Protein 2EQ5 (pdb70)

InterPro domains:
  IPR001920 Asp/Glu racemase [G3DSA:3.40.50.1860] (1-126)
  IPR001920 Asp/Glu racemase [G3DSA:3.40.50.1860] (131-228)
  IPR015942 Asp/Glu/hydantoin racemase [PF01177] (38-208)

Secondary structure (DSSP, 8-state):
-EEEEEEESS----HHHHTHHHHHHHHH-TTEEEEEEE-SS-TT--SSHHHHHHHHHHHHHHHHHHHHTT-SEEEE-STT-TTHHHHHHH-SS-EEEHHHHHHHHHHTT-SSEEEE-SSS---HHHHHHHGGGEEEEE--TT--SGGGGGSHHHHHHHHHHHHHHHHTT-SEEEE--THHHHHT-HHHHHHHHSS-EE-HHHHHHHHHHHHHHT-/-EEEEEEESS---SHHHHTHHHHHHHHH-TTEEEEEEE-SS-TT-S-SHHHHHHHHHHHHHHHHHHHHTT-SEEEEESTT-TTHHHHHHH-SS-EEEHHHHHHHHHTTT-SSEEEE-----HHHHHHHGGGEEEEE--TT--SGGGGTSHHHHHHHHHHHHHHHHTT-SEEEE--TTTTTTT-HHHHHHHH-S-EE-HHHHHHHHHHHHHHTT-/-EEEEEEESS----HHHHTHHHHHHHHH-TTEEEEEEE-SS-TT-S-SHHHHHHHHHHHHHHHHHHHHTT-SEEEEE-TT-TTHHHHHHH-SS-EEEHHHHHHHHHHTT-SSEEEE-SSSPPPHHHHHHHGGGEEEEE--SS--SSGGGGSHHHHHHHHHHHHHHHHTT-SEEEES-SHHHHTTHHHHHHHHSSS-EE-HHHHHHHHHHHHHHT-/-EEEEEEESS----HHHHTHHHHHHHHH-TTEEEEEEEPSS-TT-S-SHHHHHHHHHHHHHHHHHHHHHT-SEEEEE-TT-TTHHHHHTT-SS-EEEHHHHHHHHHTTT-SSEEEE----HHHHHHHGGGEEEEE----THHHHHHHHHHHHTT-SEEEES-TTTTTTTHHHHHHTTTTS-EE-HHHHHHHHHHHHHHT-

Organism: Pyrococcus horikoshii (strain ATCC 700860 / DSM 12428 / JCM 9974 / NBRC 100139 / OT-3) (NCBI:txid70601)

CATH classification: 3.40.50.1860 (+1 more: 3.40.50.1860)

Nearest PDB structures (foldseek):
  2eq5-assembly2_C  TM=9.991E-01  e=1.894E-39  Pyrococcus horikoshii OT3
  2eq5-assembly1_B  TM=1.001E+00  e=1.521E-38  Pyrococcus horikoshii OT3
  2eq5-assembly2_D  TM=9.841E-01  e=6.710E-35  Pyrococcus horikoshii OT3
  3qvj-assembly1_A  TM=8.503E-01  e=4.483E-12  Klebsiella pneumoniae subsp. pneumoniae MGH 78578
  3qvk-assembly1_A  TM=8.390E-01  e=1.162E-11  Klebsiella pneumoniae subsp. pneumoniae MGH 78578

Solvent-accessible surface area: 33861 Å² total; per-residue (Å²): 200,60,40,0,0,0,0,25,13,53,26,36,153,72,155,122,77,24,37,48,2,2,131,37,0,60,88,12,1,68,46,3,101,13,43,7,71,26,0,68,118,8,95,154,2,28,107,68,123,135,13,32,165,83,0,23,72,23,0,33,131,26,0,70,72,1,52,181,99,51,10,50,0,0,0,0,4,17,7,24,18,2,7,2,96,108,1,60,186,98,19,111,38,22,6,4,0,1,0,5,1,0,0,0,3,0,2,2,28,3,74,112,0,0,0,0,8,14,89,92,129,0,16,99,14,0,92,48,1,0,41,148,21,31,75,14,79,20,88,2,59,58,6,95,72,29,113,33,2,110,57,131,114,0,99,158,32,0,18,36,0,0,83,92,0,84,147,116,30,2,49,0,0,0,0,5,20,21,19,0,5,56,37,30,8,6,91,40,0,37,143,80,12,64,20,32,3,1,18,0,0,20,0,1,0,7,3,0,2,1,0,18,28,29,188,144,23,10,0,0,0,0,15,13,53,38,29,167,72,160,91,80,30,37,41,7,2,99,44,0,46,87,9,0,72,32,0,89,13,32,8,64,21,0,102,104,4,94,141,4,35,146,64,124,120,8,35,125,82,0,32,67,24,0,27,130,23,0,94,43,0,20,47,1,6,4,15,0,0,0,0,2,13,3,41,18,2,8,5,82,106,0,66,178,95,12,70,10,20,12,3,0,0,0,5,0,0,0,0,2,0,2,3,24,4,75,111,0,0,0,0,8,70,170,4,24,147,11,0,91,37,2,1,40,150,20,33,76,13,77,28,85,0,58,71,8,90,74,26,115,27,0,107,60,129,116,0,80,109,37,0,9,42,0,0,85,88,0,80,149,126,29,4,60,0,0,0,0,6,34,20,21,3,6,60,34,35,2,10,89,36,0,27,154,75,6,59,20,35,2,0,14,0,0,28,0,0,0,7,1,0,2,2,0,5,27,42,52,121,205,57,46,0,0,0,0,19,16,52,22,24,113,68,126,141,89,0,23,63,2,0,111,31,0,36,88,12,2,66,32,4,94,2,50,7,23,0,0,10,47,3,96,152,5,33,89,66,128,113,11,39,145,64,0,38,58,28,0,38,47,16,0,58,14,0,51,101,58,55,10,56,0,0,0,0,2,12,6,23,21,3,8,3,89,97,0,61,169,98,13,112,32,42,10,4,0,0,0,6,0,0,0,0,3,0,1,4,33,5,49,101,0,0,0,0,7,10,83,90,99,2,16,121,9,0,100,46,4,2,33,128,10,29,74,7,79,24,82,1,59,68,3,74,65,24,109,38,3,115,49,142,127,0,119,161,41,0,19,29,0,0,88,74,0,93,141,138,20,5,64,0,0,0,0,5,30,22,22,0,10,44,42,37,8,9,77,32,0,18,121,84,1,63,22,37,3,0,17,0,0,25,0,0,0,8,2,0,1,1,5,24,42,39,184,197,59,40,0,0,0,0,12,15,54,20,35,156,73,157,111,79,26,34,39,2,0,94,38,0,60,82,8,0,62,26,4,116,15,38,8,68,26,5,119,107,0,88,126,7,42,138,64,126,108,5,32,138,67,0,27,56,29,0,39,149,16,0,89,61,0,60,172,108,56,9,52,0,0,0,0,1,12,4,38,17,0,8,0,101,121,0,65,179,101,12,113,31,48,9,4,0,0,0,3,0,0,0,0,3,0,4,4,38,2,71,108,0,0,0,0,23,181,18,22,140,4,0,121,28,2,1,37,140,15,32,73,16,85,12,95,46,109,101,151,168,58,14,9,20,0,0,92,84,0,83,137,100,40,4,58,0,0,0,0,6,53,11,39,16,4,50,108,30,5,7,86,43,1,15,142,78,7,70,20,40,1,0,15,0,0,16,0,0,0,6,4,0,2,1,4,22,45,31,182

Structure (mmCIF, N/CA/C/O backbone):
data_2EQ5
#
_entry.id   2EQ5
#
_cell.length_a   152.707
_cell.length_b   152.707
_cell.length_c   81.257
_cell.angle_alpha   90.00
_cell.angle_beta   90.00
_cell.angle_gamma   120.00
#
_symmetry.space_group_name_H-M   'P 65'
#
loop_
_entity.id
_entity.type
_entity.pdbx_description
1 polymer '228aa long hypothetical hydantoin racemase'
2 water water
#
loop_
_atom_site.group_PDB
_atom_site.id
_atom_site.type_symbol
_atom_site.label_atom_id
_atom_site.label_alt_id
_atom_site.label_comp_id
_atom_site.label_asym_id
_atom_site.label_entity_id
_atom_site.label_seq_id
_atom_site.pdbx_PDB_ins_code
_atom_site.Cartn_x
_atom_site.Cartn_y
_atom_site.Cartn_z
_atom_site.occupancy
_atom_site.B_iso_or_equiv
_atom_site.auth_seq_id
_atom_site.auth_comp_id
_atom_site.auth_asym_id
_atom_site.auth_atom_id
_atom_site.pdbx_PDB_model_num
ATOM 1 N N . LYS A 1 6 ? 114.459 30.214 -4.658 1.00 44.42 3 LYS A N 1
ATOM 2 C CA . LYS A 1 6 ? 113.648 31.132 -3.800 1.00 45.67 3 LYS A CA 1
ATOM 3 C C . LYS A 1 6 ? 113.267 32.440 -4.485 1.00 45.15 3 LYS A C 1
ATOM 4 O O . LYS A 1 6 ? 113.918 32.871 -5.438 1.00 47.51 3 LYS A O 1
ATOM 10 N N . TYR A 1 7 ? 112.208 33.066 -3.976 1.00 43.32 4 TYR A N 1
ATOM 11 C CA . TYR A 1 7 ? 111.698 34.338 -4.492 1.00 39.57 4 TYR A CA 1
ATOM 12 C C . TYR A 1 7 ? 112.088 35.454 -3.513 1.00 38.52 4 TYR A C 1
ATOM 13 O O . TYR A 1 7 ? 112.226 35.208 -2.311 1.00 37.80 4 TYR A O 1
ATOM 22 N N . THR A 1 8 ? 112.269 36.673 -4.023 1.00 36.95 5 THR A N 1
ATOM 23 C CA . THR A 1 8 ? 112.624 37.807 -3.167 1.00 33.97 5 THR A CA 1
ATOM 24 C C . THR A 1 8 ? 111.499 38.835 -3.086 1.00 32.65 5 THR A C 1
ATOM 25 O O . THR A 1 8 ? 111.079 39.399 -4.088 1.00 31.58 5 THR A O 1
ATOM 29 N N . ILE A 1 9 ? 111.015 39.066 -1.873 1.00 33.14 6 ILE A N 1
ATOM 30 C CA . ILE A 1 9 ? 109.945 40.018 -1.642 1.00 33.15 6 ILE A CA 1
ATOM 31 C C . ILE A 1 9 ? 110.439 41.285 -0.964 1.00 33.92 6 ILE A C 1
ATOM 32 O O . ILE A 1 9 ? 111.260 41.241 -0.044 1.00 34.38 6 ILE A O 1
ATOM 37 N N . GLY A 1 10 ? 109.937 42.418 -1.442 1.00 35.29 7 GLY A N 1
ATOM 38 C CA . GLY A 1 10 ? 110.287 43.689 -0.844 1.00 34.49 7 GLY A CA 1
ATOM 39 C C . GLY A 1 10 ? 109.149 44.022 0.101 1.00 35.10 7 GLY A C 1
ATOM 40 O O . GLY A 1 10 ? 108.027 44.270 -0.344 1.00 35.36 7 GLY A O 1
ATOM 41 N N . LEU A 1 11 ? 109.411 44.000 1.403 1.00 34.45 8 LEU A N 1
ATOM 42 C CA . LEU A 1 11 ? 108.362 44.306 2.363 1.00 33.92 8 LEU A CA 1
ATOM 43 C C . LEU A 1 11 ? 108.545 45.702 2.947 1.00 33.79 8 LEU A C 1
ATOM 44 O O . LEU A 1 11 ? 109.641 46.085 3.371 1.00 34.77 8 LEU A O 1
ATOM 49 N N . ILE A 1 12 ? 107.455 46.457 2.963 1.00 31.01 9 ILE A N 1
ATOM 50 C CA . ILE A 1 12 ? 107.480 47.811 3.469 1.00 30.41 9 ILE A CA 1
ATOM 51 C C . ILE A 1 12 ? 106.752 47.960 4.805 1.00 31.41 9 ILE A C 1
ATOM 52 O O . ILE A 1 12 ? 105.619 47.491 4.982 1.00 29.68 9 ILE A O 1
ATOM 57 N N . ARG A 1 13 ? 107.436 48.600 5.748 1.00 30.99 10 ARG A N 1
ATOM 58 C CA . ARG A 1 13 ? 106.875 48.880 7.057 1.00 32.69 10 ARG A CA 1
ATOM 59 C C . ARG A 1 13 ? 106.480 50.360 7.012 1.00 33.71 10 ARG A C 1
ATOM 60 O O . ARG A 1 13 ? 107.287 51.215 6.640 1.00 33.88 10 ARG A O 1
ATOM 68 N N . VAL A 1 14 ? 105.233 50.657 7.364 1.00 35.18 11 VAL A N 1
ATOM 69 C CA . VAL A 1 14 ? 104.738 52.029 7.331 1.00 35.41 11 VAL A CA 1
ATOM 70 C C . VAL A 1 14 ? 105.050 52.792 8.619 1.00 35.35 11 VAL A C 1
ATOM 71 O O . VAL A 1 14 ? 104.477 53.843 8.895 1.00 34.57 11 VAL A O 1
ATOM 75 N N . ILE A 1 15 ? 105.968 52.243 9.405 1.00 35.80 12 ILE A N 1
ATOM 76 C CA . ILE A 1 15 ? 106.393 52.867 10.647 1.00 35.99 12 ILE A CA 1
ATOM 77 C C . ILE A 1 15 ? 107.919 52.804 10.661 1.00 36.80 12 ILE A C 1
ATOM 78 O O . ILE A 1 15 ? 108.504 51.781 10.304 1.00 36.64 12 ILE A O 1
ATOM 83 N N . THR A 1 16 ? 108.555 53.906 11.051 1.00 37.34 13 THR A N 1
ATOM 84 C CA . THR A 1 16 ? 110.010 53.988 11.086 1.00 36.88 13 THR A CA 1
ATOM 85 C C . THR A 1 16 ? 110.561 53.192 12.267 1.00 37.53 13 THR A C 1
ATOM 86 O O . THR A 1 16 ? 110.173 53.426 13.405 1.00 36.04 13 THR A O 1
ATOM 90 N N . LEU A 1 17 ? 111.461 52.249 11.982 1.00 41.04 14 LEU A N 1
ATOM 91 C CA . LEU A 1 17 ? 112.070 51.394 13.008 1.00 43.26 14 LEU A CA 1
ATOM 92 C C . LEU A 1 17 ? 113.591 51.449 12.973 1.00 46.32 14 LEU A C 1
ATOM 93 O O . LEU A 1 17 ? 114.200 51.310 11.915 1.00 47.01 14 LEU A O 1
ATOM 98 N N . GLU A 1 18 ? 114.202 51.644 14.136 1.00 50.40 15 GLU A N 1
ATOM 99 C CA . GLU A 1 18 ? 115.656 51.721 14.225 1.00 55.22 15 GLU A CA 1
ATOM 100 C C . GLU A 1 18 ? 116.281 50.363 14.458 1.00 56.49 15 GLU A C 1
ATOM 101 O O . GLU A 1 18 ? 117.322 50.037 13.886 1.00 56.57 15 GLU A O 1
ATOM 107 N N . ASP A 1 19 ? 115.643 49.575 15.314 1.00 58.03 16 ASP A N 1
ATOM 108 C CA . ASP A 1 19 ? 116.140 48.246 15.609 1.00 58.14 16 ASP A CA 1
ATOM 109 C C . ASP A 1 19 ? 115.932 47.377 14.373 1.00 57.59 16 ASP A C 1
ATOM 110 O O . ASP A 1 19 ? 114.796 47.060 14.015 1.00 56.11 16 ASP A O 1
ATOM 115 N N . LYS A 1 20 ? 117.035 47.025 13.717 1.00 57.14 17 LYS A N 1
ATOM 116 C CA . LYS A 1 20 ? 117.002 46.195 12.522 1.00 57.27 17 LYS A CA 1
ATOM 117 C C . LYS A 1 20 ? 116.179 44.949 12.796 1.00 57.27 17 LYS A C 1
ATOM 118 O O . LYS A 1 20 ? 115.362 44.533 11.974 1.00 57.64 17 LYS A O 1
ATOM 124 N N . GLU A 1 21 ? 116.412 44.357 13.963 1.00 56.58 18 GLU A N 1
ATOM 125 C CA . GLU A 1 21 ? 115.713 43.148 14.385 1.00 55.42 18 GLU A CA 1
ATOM 126 C C . GLU A 1 21 ? 114.197 43.331 14.301 1.00 51.99 18 GLU A C 1
ATOM 127 O O . GLU A 1 21 ? 113.490 42.491 13.742 1.00 51.06 18 GLU A O 1
ATOM 133 N N . ILE A 1 22 ? 113.712 44.436 14.864 1.00 48.41 19 ILE A N 1
ATOM 134 C CA . ILE A 1 22 ? 112.290 44.758 14.875 1.00 45.17 19 ILE A CA 1
ATOM 135 C C . ILE A 1 22 ? 111.745 44.983 13.466 1.00 43.12 19 ILE A C 1
ATOM 136 O O . ILE A 1 22 ? 110.725 44.413 13.085 1.00 42.98 19 ILE A O 1
ATOM 141 N N . LEU A 1 23 ? 112.424 45.827 12.700 1.00 41.84 20 LEU A N 1
ATOM 142 C CA . LEU A 1 23 ? 112.008 46.123 11.335 1.00 39.80 20 LEU A CA 1
ATOM 143 C C . LEU A 1 23 ? 111.728 44.834 10.566 1.00 38.11 20 LEU A C 1
ATOM 144 O O . LEU A 1 23 ? 110.779 44.755 9.786 1.00 36.83 20 LEU A O 1
ATOM 149 N N . ASN A 1 24 ? 112.557 43.823 10.811 1.00 37.80 21 ASN A N 1
ATOM 150 C CA . ASN A 1 24 ? 112.463 42.534 10.122 1.00 36.84 21 ASN A CA 1
ATOM 151 C C . ASN A 1 24 ? 111.537 41.462 10.696 1.00 35.55 21 ASN A C 1
ATOM 152 O O . ASN A 1 24 ? 111.454 40.370 10.133 1.00 34.03 21 ASN A O 1
ATOM 157 N N . LEU A 1 25 ? 110.847 41.749 11.797 1.00 34.46 22 LEU A N 1
ATOM 158 C CA . LEU A 1 25 ? 109.962 40.749 12.393 1.00 34.42 22 LEU A CA 1
ATOM 159 C C . LEU A 1 25 ? 108.923 40.162 11.435 1.00 33.93 22 LEU A C 1
ATOM 160 O O . LEU A 1 25 ? 108.611 38.977 11.509 1.00 33.52 22 LEU A O 1
ATOM 165 N N . HIS A 1 26 ? 108.393 40.990 10.538 1.00 33.30 23 HIS A N 1
ATOM 166 C CA . HIS A 1 26 ? 107.393 40.545 9.576 1.00 31.75 23 HIS A CA 1
ATOM 167 C C . HIS A 1 26 ? 107.928 39.596 8.517 1.00 31.65 23 HIS A C 1
ATOM 168 O O . HIS A 1 26 ? 107.312 38.565 8.232 1.00 30.66 23 HIS A O 1
ATOM 175 N N . GLY A 1 27 ? 109.064 39.951 7.921 1.00 31.86 24 GLY A N 1
ATOM 176 C CA . GLY A 1 27 ? 109.660 39.107 6.898 1.00 30.81 24 GLY A CA 1
ATOM 177 C C . GLY A 1 27 ? 110.060 37.745 7.438 1.00 30.40 24 GLY A C 1
ATOM 178 O O . GLY A 1 27 ? 109.934 36.728 6.753 1.00 28.80 24 GLY A O 1
ATOM 179 N N . ARG A 1 28 ? 110.554 37.727 8.673 1.00 31.47 25 ARG A N 1
ATOM 180 C CA . ARG A 1 28 ? 110.963 36.488 9.325 1.00 32.37 25 ARG A CA 1
ATOM 181 C C . ARG A 1 28 ? 109.750 35.574 9.495 1.00 31.21 25 ARG A C 1
ATOM 182 O O . ARG A 1 28 ? 109.844 34.361 9.293 1.00 28.25 25 ARG A O 1
ATOM 190 N N . ILE A 1 29 ? 108.614 36.179 9.850 1.00 30.60 26 ILE A N 1
ATOM 191 C CA . ILE A 1 29 ? 107.354 35.462 10.035 1.00 29.41 26 ILE A CA 1
ATOM 192 C C . ILE A 1 29 ? 106.916 34.807 8.723 1.00 30.36 26 ILE A C 1
ATOM 193 O O . ILE A 1 29 ? 106.490 33.646 8.708 1.00 32.74 26 ILE A O 1
ATOM 198 N N . ILE A 1 30 ? 107.032 35.548 7.623 1.00 29.96 27 ILE A N 1
ATOM 199 C CA . ILE A 1 30 ? 106.668 35.037 6.302 1.00 27.07 27 ILE A CA 1
ATOM 200 C C . ILE A 1 30 ? 107.648 33.961 5.825 1.00 28.01 27 ILE A C 1
ATOM 201 O O . ILE A 1 30 ? 107.231 32.934 5.292 1.00 26.06 27 ILE A O 1
ATOM 206 N N . GLU A 1 31 ? 108.948 34.203 6.021 1.00 30.52 28 GLU A N 1
ATOM 207 C CA . GLU A 1 31 ? 109.988 33.257 5.608 1.00 32.84 28 GLU A CA 1
ATOM 208 C C . GLU A 1 31 ? 109.843 31.959 6.363 1.00 33.18 28 GLU A C 1
ATOM 209 O O . GLU A 1 31 ? 110.054 30.875 5.815 1.00 34.14 28 GLU A O 1
ATOM 215 N N . SER A 1 32 ? 109.502 32.079 7.637 1.00 32.27 29 SER A N 1
ATOM 216 C CA . SER A 1 32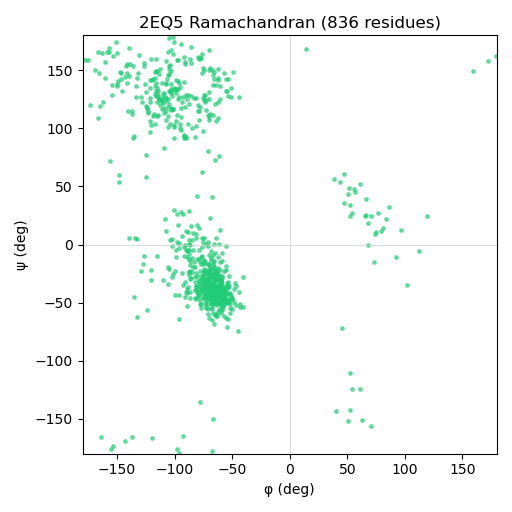 ? 109.294 30.910 8.466 1.00 33.40 29 SER A CA 1
ATOM 217 C C . SER A 1 32 ? 108.184 30.070 7.840 1.00 32.50 29 SER A C 1
ATOM 218 O O . SER A 1 32 ? 108.378 28.901 7.517 1.00 34.78 29 SER A O 1
ATOM 221 N N . ALA A 1 33 ? 107.026 30.691 7.652 1.00 31.33 30 ALA A N 1
ATOM 222 C CA . ALA A 1 33 ? 105.865 30.023 7.086 1.00 30.44 30 ALA A CA 1
ATOM 223 C C . ALA A 1 33 ? 106.072 29.521 5.656 1.00 30.93 30 ALA A C 1
ATOM 224 O O . ALA A 1 33 ? 105.737 28.380 5.329 1.00 30.31 30 ALA A O 1
ATOM 226 N N . PHE A 1 34 ? 106.625 30.383 4.809 1.00 32.28 31 PHE A N 1
ATOM 227 C CA . PHE A 1 34 ? 106.860 30.058 3.405 1.00 31.63 31 PHE A CA 1
ATOM 228 C C . PHE A 1 34 ? 108.352 30.185 3.067 1.00 34.26 31 PHE A C 1
ATOM 229 O O . PHE A 1 34 ? 108.862 31.279 2.812 1.00 33.90 31 PHE A O 1
ATOM 237 N N . PRO A 1 35 ? 109.071 29.051 3.087 1.00 36.22 32 PRO A N 1
ATOM 238 C CA . PRO A 1 35 ? 110.505 28.945 2.802 1.00 36.26 32 PRO A CA 1
ATOM 239 C C . PRO A 1 35 ? 110.950 29.332 1.397 1.00 37.04 32 PRO A C 1
ATOM 240 O O . PRO A 1 35 ? 112.081 29.781 1.212 1.00 37.56 32 PRO A O 1
ATOM 244 N N . GLU A 1 36 ? 110.090 29.151 0.402 1.00 38.16 33 GLU A N 1
ATOM 245 C CA . GLU A 1 36 ? 110.474 29.522 -0.954 1.00 39.62 33 GLU A CA 1
ATOM 246 C C . GLU A 1 36 ? 110.717 31.024 -1.023 1.00 39.64 33 GLU A C 1
ATOM 247 O O . GLU A 1 36 ? 111.431 31.496 -1.903 1.00 41.17 33 GLU A O 1
ATOM 253 N N . LEU A 1 37 ? 110.132 31.765 -0.081 1.00 38.86 34 LEU A N 1
ATOM 254 C CA . LEU A 1 37 ? 110.241 33.223 -0.054 1.00 37.40 34 LEU A CA 1
ATOM 255 C C . LEU A 1 37 ? 111.305 33.818 0.860 1.00 37.55 34 LEU A C 1
ATOM 256 O O . LEU A 1 37 ? 111.436 33.435 2.022 1.00 38.03 34 LEU A O 1
ATOM 261 N N . LYS A 1 38 ? 112.050 34.773 0.309 1.00 37.80 35 LYS A N 1
ATOM 262 C CA . LYS A 1 38 ? 113.085 35.509 1.029 1.00 37.64 35 LYS A CA 1
ATOM 263 C C . LYS A 1 38 ? 112.549 36.939 1.043 1.00 35.15 35 LYS A C 1
ATOM 264 O O . LYS A 1 38 ? 112.287 37.514 -0.007 1.00 33.63 35 LYS A O 1
ATOM 270 N N . VAL A 1 39 ? 112.392 37.509 2.230 1.00 33.59 36 VAL A N 1
ATOM 271 C CA . VAL A 1 39 ? 111.828 38.845 2.365 1.00 31.70 36 VAL A CA 1
ATOM 272 C C . VAL A 1 39 ? 112.793 39.923 2.822 1.00 31.70 36 VAL A C 1
ATOM 273 O O . VAL A 1 39 ? 113.414 39.810 3.876 1.00 31.40 36 VAL A O 1
ATOM 277 N N . VAL A 1 40 ? 112.894 40.979 2.026 1.00 32.05 37 VAL A N 1
ATOM 278 C CA . VAL A 1 40 ? 113.744 42.109 2.365 1.00 34.20 37 VAL A CA 1
ATOM 279 C C . VAL A 1 40 ? 112.784 43.164 2.888 1.00 34.21 37 VAL A C 1
ATOM 280 O O . VAL A 1 40 ? 111.919 43.635 2.157 1.00 33.65 37 VAL A O 1
ATOM 284 N N . SER A 1 41 ? 112.932 43.525 4.157 1.00 35.01 38 SER A N 1
ATOM 285 C CA . SER A 1 41 ? 112.045 44.497 4.777 1.00 34.77 38 SER A CA 1
ATOM 286 C C . SER A 1 41 ? 112.691 45.866 4.914 1.00 35.22 38 SER A C 1
ATOM 287 O O . SER A 1 41 ? 113.836 45.979 5.350 1.00 33.55 38 SER A O 1
ATOM 290 N N . ARG A 1 42 ? 111.939 46.897 4.544 1.00 36.10 39 ARG A N 1
ATOM 291 C CA . ARG A 1 42 ? 112.399 48.279 4.633 1.00 38.90 39 ARG A CA 1
ATOM 292 C C . ARG A 1 42 ? 111.260 49.192 5.078 1.00 38.94 39 ARG A C 1
ATOM 293 O O . ARG A 1 42 ? 110.124 49.039 4.641 1.00 40.88 39 ARG A O 1
ATOM 301 N N . CYS A 1 43 ? 111.570 50.143 5.952 1.00 39.40 40 CYS A N 1
ATOM 302 C CA . CYS A 1 43 ? 110.561 51.053 6.479 1.00 40.22 40 CYS A CA 1
ATOM 303 C C . CYS A 1 43 ? 110.624 52.461 5.911 1.00 40.93 40 CYS A C 1
ATOM 304 O O . CYS A 1 43 ? 111.608 52.852 5.286 1.00 40.35 40 CYS A O 1
ATOM 307 N N . ILE A 1 44 ? 109.554 53.218 6.132 1.00 41.58 41 ILE A N 1
ATOM 308 C CA . ILE A 1 44 ? 109.514 54.593 5.682 1.00 43.24 41 ILE A CA 1
ATOM 309 C C . ILE A 1 44 ? 110.168 55.397 6.789 1.00 45.58 41 ILE A C 1
ATOM 310 O O . ILE A 1 44 ? 110.207 54.981 7.950 1.00 44.28 41 ILE A O 1
ATOM 315 N N . GLU A 1 45 ? 110.671 56.559 6.412 1.00 48.54 42 GLU A N 1
ATOM 316 C CA . GLU A 1 45 ? 111.362 57.448 7.320 1.00 51.48 42 GLU A CA 1
ATOM 317 C C . GLU A 1 45 ? 110.482 58.594 7.795 1.00 52.01 42 GLU A C 1
ATOM 318 O O . GLU A 1 45 ? 109.353 58.761 7.339 1.00 50.94 42 GLU A O 1
ATOM 324 N N . ASP A 1 46 ? 111.020 59.374 8.725 1.00 54.16 43 ASP A N 1
ATOM 325 C CA . ASP A 1 46 ? 110.335 60.531 9.282 1.00 56.05 43 ASP A CA 1
ATOM 326 C C . ASP A 1 46 ? 108.890 60.245 9.688 1.00 55.84 43 ASP A C 1
ATOM 327 O O . ASP A 1 46 ? 108.011 61.097 9.543 1.00 56.96 43 ASP A O 1
ATOM 332 N N . GLN A 1 47 ? 108.655 59.037 10.190 1.00 54.39 44 GLN A N 1
ATOM 333 C CA . GLN A 1 47 ? 107.335 58.638 10.652 1.00 53.17 44 GLN A CA 1
ATOM 334 C C . GLN A 1 47 ? 107.522 57.512 11.655 1.00 54.41 44 GLN A C 1
ATOM 335 O O . GLN A 1 47 ? 107.243 56.349 11.360 1.00 53.56 44 GLN A O 1
ATOM 341 N N . PRO A 1 48 ? 108.026 57.850 12.856 1.00 55.32 45 PRO A N 1
ATOM 342 C CA . PRO A 1 48 ? 108.277 56.907 13.952 1.00 55.98 45 PRO A CA 1
ATOM 343 C C . PRO A 1 48 ? 106.989 56.392 14.581 1.00 56.86 45 PRO A C 1
ATOM 344 O O . PRO A 1 48 ? 106.971 55.313 15.171 1.00 55.99 45 PRO A O 1
ATOM 348 N N . LYS A 1 49 ? 105.921 57.177 14.454 1.00 58.11 46 LYS A N 1
ATOM 349 C CA . LYS A 1 49 ? 104.616 56.809 14.997 1.00 59.29 46 LYS A CA 1
ATOM 350 C C . LYS A 1 49 ? 103.762 56.071 13.962 1.00 59.36 46 LYS A C 1
ATOM 351 O O . LYS A 1 49 ? 102.640 55.650 14.250 1.00 59.43 46 LYS A O 1
ATOM 357 N N . GLY A 1 50 ? 104.298 55.923 12.755 1.00 58.67 47 GLY A N 1
ATOM 358 C CA . GLY A 1 50 ? 103.584 55.216 11.708 1.00 57.33 47 GLY A CA 1
ATOM 359 C C . GLY A 1 50 ? 102.269 55.821 11.259 1.00 56.49 47 GLY A C 1
ATOM 360 O O . GLY A 1 50 ? 102.070 57.037 11.325 1.00 56.18 47 GLY A O 1
ATOM 361 N N . ILE A 1 51 ? 101.372 54.954 10.796 1.00 55.92 48 ILE A N 1
ATOM 362 C CA . ILE A 1 51 ? 100.062 55.369 10.307 1.00 55.49 48 ILE A CA 1
ATOM 363 C C . ILE A 1 51 ? 98.960 55.013 11.294 1.00 56.93 48 ILE A C 1
ATOM 364 O O . ILE A 1 51 ? 98.740 53.838 11.592 1.00 57.66 48 ILE A O 1
ATOM 369 N N . TYR A 1 52 ? 98.272 56.037 11.795 1.00 58.91 49 TYR A N 1
ATOM 370 C CA . TYR A 1 52 ? 97.175 55.844 12.740 1.00 59.66 49 TYR A CA 1
ATOM 371 C C . TYR A 1 52 ? 95.941 56.676 12.406 1.00 59.57 49 TYR A C 1
ATOM 372 O O . TYR A 1 52 ? 94.984 56.708 13.176 1.00 59.22 49 TYR A O 1
ATOM 381 N N . ASN A 1 53 ? 95.977 57.357 11.264 1.00 60.44 50 ASN A N 1
ATOM 382 C CA . ASN A 1 53 ? 94.846 58.158 10.795 1.00 61.71 50 ASN A CA 1
ATOM 383 C C . ASN A 1 53 ? 95.001 58.498 9.314 1.00 62.25 50 ASN A C 1
ATOM 384 O O . ASN A 1 53 ? 95.823 57.904 8.612 1.00 62.71 50 ASN A O 1
ATOM 389 N N . GLU A 1 54 ? 94.207 59.451 8.846 1.00 62.27 51 GLU A N 1
ATOM 390 C CA . GLU A 1 54 ? 94.224 59.867 7.449 1.00 63.68 51 GLU A CA 1
ATOM 391 C C . GLU A 1 54 ? 95.442 60.716 7.083 1.00 63.83 51 GLU A C 1
ATOM 392 O O . GLU A 1 54 ? 95.963 60.622 5.973 1.00 63.85 51 GLU A O 1
ATOM 398 N N . GLU A 1 55 ? 95.881 61.555 8.014 1.00 64.42 52 GLU A N 1
ATOM 399 C CA . GLU A 1 55 ? 97.028 62.428 7.784 1.00 63.94 52 GLU A CA 1
ATOM 400 C C . GLU A 1 55 ? 98.310 61.628 7.657 1.00 62.14 52 GLU A C 1
ATOM 401 O O . GLU A 1 55 ? 99.036 61.750 6.670 1.00 62.44 52 GLU A O 1
ATOM 407 N N . THR A 1 56 ? 98.593 60.823 8.674 1.00 59.57 53 THR A N 1
ATOM 408 C CA . THR A 1 56 ? 99.782 59.991 8.673 1.00 56.92 53 THR A CA 1
ATOM 409 C C . THR A 1 56 ? 99.719 59.044 7.483 1.00 56.27 53 THR A C 1
ATOM 410 O O . THR A 1 56 ? 100.746 58.682 6.912 1.00 55.78 53 THR A O 1
ATOM 414 N N . GLU A 1 57 ? 98.502 58.656 7.110 1.00 56.22 54 GLU A N 1
ATOM 415 C CA . GLU A 1 57 ? 98.288 57.765 5.972 1.00 56.65 54 GLU A CA 1
ATOM 416 C C . GLU A 1 57 ? 98.715 58.521 4.716 1.00 57.35 54 GLU A C 1
ATOM 417 O O . GLU A 1 57 ? 99.718 58.179 4.089 1.00 57.00 54 GLU A O 1
ATOM 423 N N . ARG A 1 58 ? 97.956 59.557 4.363 1.00 57.81 55 ARG A N 1
ATOM 424 C CA . ARG A 1 58 ? 98.263 60.361 3.187 1.00 58.70 55 ARG A CA 1
ATOM 425 C C . ARG A 1 58 ? 99.701 60.854 3.202 1.00 58.14 55 ARG A C 1
ATOM 426 O O . ARG A 1 58 ? 100.292 61.097 2.149 1.00 59.00 55 ARG A O 1
ATOM 434 N N . GLU A 1 59 ? 100.259 61.006 4.397 1.00 56.91 56 GLU A N 1
ATOM 435 C CA . GLU A 1 59 ? 101.635 61.459 4.540 1.00 55.42 56 GLU A CA 1
ATOM 436 C C . GLU A 1 59 ? 102.628 60.374 4.132 1.00 53.39 56 GLU A C 1
ATOM 437 O O . GLU A 1 59 ? 103.709 60.668 3.621 1.00 52.46 56 GLU A O 1
ATOM 443 N N . ALA A 1 60 ? 102.251 59.120 4.356 1.00 51.07 57 ALA A N 1
ATOM 444 C CA . ALA A 1 60 ? 103.110 57.993 4.027 1.00 48.87 57 ALA A CA 1
ATOM 445 C C . ALA A 1 60 ? 102.967 57.513 2.582 1.00 48.12 57 ALA A C 1
ATOM 446 O O . ALA A 1 60 ? 103.876 56.880 2.047 1.00 48.69 57 ALA A O 1
ATOM 448 N N . GLU A 1 61 ? 101.833 57.811 1.952 1.00 47.23 58 GLU A N 1
ATOM 449 C CA . GLU A 1 61 ? 101.587 57.393 0.572 1.00 47.10 58 GLU A CA 1
ATOM 450 C C . GLU A 1 61 ? 102.797 57.584 -0.344 1.00 46.04 58 GLU A C 1
ATOM 451 O O . GLU A 1 61 ? 103.195 56.661 -1.048 1.00 46.83 58 GLU A O 1
ATOM 457 N N . PRO A 1 62 ? 103.393 58.787 -0.353 1.00 45.61 59 PRO A N 1
ATOM 458 C CA . PRO A 1 62 ? 104.561 59.056 -1.201 1.00 45.59 59 PRO A CA 1
ATOM 459 C C . PRO A 1 62 ? 105.834 58.280 -0.832 1.00 45.00 59 PRO A C 1
ATOM 460 O O . PRO A 1 62 ? 106.583 57.857 -1.716 1.00 45.55 59 PRO A O 1
ATOM 464 N N . LYS A 1 63 ? 106.082 58.104 0.466 1.00 43.63 60 LYS A N 1
ATOM 465 C CA . LYS A 1 63 ? 107.261 57.372 0.938 1.00 41.83 60 LYS A CA 1
ATOM 466 C C . LYS A 1 63 ? 107.112 55.898 0.564 1.00 40.67 60 LYS A C 1
ATOM 467 O O . LYS A 1 63 ? 108.061 55.253 0.110 1.00 39.33 60 LYS A O 1
ATOM 473 N N . ILE A 1 64 ? 105.908 55.374 0.772 1.00 39.37 61 ILE A N 1
ATOM 474 C CA . ILE A 1 64 ? 105.604 53.987 0.445 1.00 38.54 61 ILE A CA 1
ATOM 475 C C . ILE 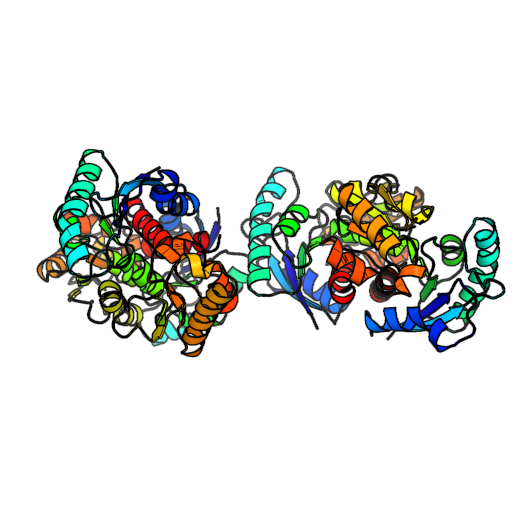A 1 64 ? 105.881 53.782 -1.044 1.00 38.83 61 ILE A C 1
ATOM 476 O O . ILE A 1 64 ? 106.619 52.872 -1.436 1.00 37.67 61 ILE A O 1
ATOM 481 N N . ILE A 1 65 ? 105.288 54.651 -1.857 1.00 38.53 62 ILE A N 1
ATOM 482 C CA . ILE A 1 65 ? 105.430 54.601 -3.306 1.00 39.70 62 ILE A CA 1
ATOM 483 C C . ILE A 1 65 ? 106.886 54.674 -3.761 1.00 40.29 62 ILE A C 1
ATOM 484 O O . ILE A 1 65 ? 107.278 54.000 -4.716 1.00 40.89 62 ILE A O 1
ATOM 489 N N . ARG A 1 66 ? 107.685 55.479 -3.071 1.00 40.45 63 ARG A N 1
ATOM 490 C CA . ARG A 1 66 ? 109.095 55.631 -3.413 1.00 40.45 63 ARG A CA 1
ATOM 491 C C . ARG A 1 66 ? 109.889 54.360 -3.084 1.00 38.96 63 ARG A C 1
ATOM 492 O O . ARG A 1 66 ? 110.775 53.950 -3.839 1.00 37.99 63 ARG A O 1
ATOM 500 N N . LEU A 1 67 ? 109.569 53.734 -1.957 1.00 37.18 64 LEU A N 1
ATOM 501 C CA . LEU A 1 67 ? 110.243 52.505 -1.563 1.00 36.54 64 LEU A CA 1
ATOM 502 C C . LEU A 1 67 ? 109.822 51.344 -2.466 1.00 37.82 64 LEU A C 1
ATOM 503 O O . LEU A 1 67 ? 110.655 50.564 -2.934 1.00 37.62 64 LEU A O 1
ATOM 508 N N . ALA A 1 68 ? 108.521 51.238 -2.708 1.00 37.56 65 ALA A N 1
ATOM 509 C CA . ALA A 1 68 ? 107.987 50.182 -3.553 1.00 38.59 65 ALA A CA 1
ATOM 510 C C . ALA A 1 68 ? 108.685 50.188 -4.908 1.00 40.05 65 ALA A C 1
ATOM 511 O O . ALA A 1 68 ? 109.024 49.137 -5.454 1.00 40.68 65 ALA A O 1
ATOM 513 N N . LYS A 1 69 ? 108.889 51.388 -5.437 1.00 41.54 66 LYS A N 1
ATOM 514 C CA . LYS A 1 69 ? 109.532 51.598 -6.730 1.00 42.75 66 LYS A CA 1
ATOM 515 C C . LYS A 1 69 ? 110.997 51.175 -6.707 1.00 42.41 66 LYS A C 1
ATOM 516 O O . LYS A 1 69 ? 111.486 50.567 -7.657 1.00 40.04 66 LYS A O 1
ATOM 522 N N . GLU A 1 70 ? 111.689 51.509 -5.620 1.00 43.39 67 GLU A N 1
ATOM 523 C CA . GLU A 1 70 ? 113.099 51.159 -5.454 1.00 44.28 67 GLU A CA 1
ATOM 524 C C . GLU A 1 70 ? 113.278 49.645 -5.313 1.00 42.96 67 GLU A C 1
ATOM 525 O O . GLU A 1 70 ? 114.325 49.098 -5.648 1.00 43.23 67 GLU A O 1
ATOM 531 N N . PHE A 1 71 ? 112.253 48.969 -4.812 1.00 41.47 68 PHE A N 1
ATOM 532 C CA . PHE A 1 71 ? 112.308 47.522 -4.653 1.00 39.78 68 PHE A CA 1
ATOM 533 C C . PHE A 1 71 ? 112.200 46.819 -6.013 1.00 39.25 68 PHE A C 1
ATOM 534 O O . PHE A 1 71 ? 112.783 45.750 -6.223 1.00 38.78 68 PHE A O 1
ATOM 542 N N . GLU A 1 72 ? 111.447 47.416 -6.930 1.00 38.83 69 GLU A N 1
ATOM 543 C CA . GLU A 1 72 ? 111.261 46.833 -8.255 1.00 39.76 69 GLU A CA 1
ATOM 544 C C . GLU A 1 72 ? 112.520 46.946 -9.115 1.00 40.68 69 GLU A C 1
ATOM 545 O O . GLU A 1 72 ? 112.841 46.034 -9.875 1.00 43.26 69 GLU A O 1
ATOM 551 N N . ARG A 1 73 ? 113.227 48.068 -8.990 1.00 42.18 70 ARG A N 1
ATOM 552 C CA . ARG A 1 73 ? 114.459 48.310 -9.745 1.00 42.25 70 ARG A CA 1
ATOM 553 C C . ARG A 1 73 ? 115.555 47.372 -9.262 1.00 41.47 70 ARG A C 1
ATOM 554 O O . ARG A 1 73 ? 116.515 47.100 -9.982 1.00 41.51 70 ARG A O 1
ATOM 562 N N . GLU A 1 74 ? 115.404 46.874 -8.040 1.00 41.06 71 GLU A N 1
ATOM 563 C CA . GLU A 1 74 ? 116.382 45.965 -7.469 1.00 40.75 71 GLU A CA 1
ATOM 564 C C . GLU A 1 74 ? 116.070 44.508 -7.780 1.00 41.13 71 GLU A C 1
ATOM 565 O O . GLU A 1 74 ? 116.845 43.612 -7.436 1.00 41.58 71 GLU A O 1
ATOM 571 N N . GLY A 1 75 ? 114.930 44.275 -8.422 1.00 40.50 72 GLY A N 1
ATOM 572 C CA . GLY A 1 75 ? 114.572 42.925 -8.805 1.00 40.08 72 GLY A CA 1
ATOM 573 C C . GLY A 1 75 ? 113.649 42.105 -7.923 1.00 40.38 72 GLY A C 1
ATOM 574 O O . GLY A 1 75 ? 113.547 40.897 -8.131 1.00 40.01 72 GLY A O 1
ATOM 575 N N . VAL A 1 76 ? 112.980 42.718 -6.947 1.00 39.50 73 VAL A N 1
ATOM 576 C CA . VAL A 1 76 ? 112.069 41.944 -6.105 1.00 36.62 73 VAL A CA 1
ATOM 577 C C . VAL A 1 76 ? 110.965 41.394 -7.001 1.00 36.05 73 VAL A C 1
ATOM 578 O O . VAL A 1 76 ? 110.538 42.053 -7.954 1.00 35.50 73 VAL A O 1
ATOM 582 N N . ASP A 1 77 ? 110.516 40.179 -6.705 1.00 35.55 74 ASP A N 1
ATOM 583 C CA . ASP A 1 77 ? 109.467 39.549 -7.495 1.00 35.23 74 ASP A CA 1
ATOM 584 C C . ASP A 1 77 ? 108.096 40.105 -7.148 1.00 34.69 74 ASP A C 1
ATOM 585 O O . ASP A 1 77 ? 107.168 40.029 -7.952 1.00 35.66 74 ASP A O 1
ATOM 590 N N . ALA A 1 78 ? 107.968 40.663 -5.948 1.00 32.96 75 ALA A N 1
ATOM 591 C CA . ALA A 1 78 ? 106.692 41.215 -5.516 1.00 32.22 75 ALA A CA 1
ATOM 592 C C . ALA A 1 78 ? 106.833 42.156 -4.332 1.00 31.28 75 ALA A C 1
ATOM 593 O O . ALA A 1 78 ? 107.858 42.185 -3.654 1.00 30.96 75 ALA A O 1
ATOM 595 N N . ILE A 1 79 ? 105.780 42.928 -4.098 1.00 31.93 76 ILE A N 1
ATOM 596 C CA . ILE A 1 79 ? 105.745 43.881 -2.999 1.00 32.40 76 ILE A CA 1
ATOM 597 C C . ILE A 1 79 ? 104.668 43.465 -2.000 1.00 30.75 76 ILE A C 1
ATOM 598 O O . ILE A 1 79 ? 103.674 42.851 -2.363 1.00 31.24 76 ILE A O 1
ATOM 603 N N . ILE A 1 80 ? 104.896 43.775 -0.733 1.00 30.68 77 ILE A N 1
ATOM 604 C CA . ILE A 1 80 ? 103.930 43.490 0.311 1.00 27.93 77 ILE A CA 1
ATOM 605 C C . ILE A 1 80 ? 103.923 44.735 1.160 1.00 28.12 77 ILE A C 1
ATOM 606 O O . ILE A 1 80 ? 104.931 45.062 1.781 1.00 30.85 77 ILE A O 1
ATOM 611 N N . ILE A 1 81 ? 102.815 45.462 1.147 1.00 26.40 78 ILE A N 1
ATOM 612 C CA . ILE A 1 81 ? 102.702 46.641 1.982 1.00 27.72 78 ILE A CA 1
ATOM 613 C C . ILE A 1 81 ? 102.158 46.072 3.297 1.00 28.34 78 ILE A C 1
ATOM 614 O O . ILE A 1 81 ? 100.980 45.716 3.417 1.00 29.89 78 ILE A O 1
ATOM 619 N N . SER A 1 82 ? 103.052 45.968 4.274 1.00 27.81 79 SER A N 1
ATOM 620 C CA . SER A 1 82 ? 102.740 45.376 5.560 1.00 26.74 79 SER A CA 1
ATOM 621 C C . SER A 1 82 ? 101.927 46.211 6.529 1.00 27.41 79 SER A C 1
ATOM 622 O O . SER A 1 82 ? 102.384 46.540 7.623 1.00 27.22 79 SER A O 1
ATOM 625 N N . CYS A 1 83 ? 100.709 46.540 6.120 1.00 28.26 80 CYS A N 1
ATOM 626 C CA . CYS A 1 83 ? 99.794 47.308 6.948 1.00 28.40 80 CYS A CA 1
ATOM 627 C C . CYS A 1 83 ? 98.382 46.863 6.555 1.00 29.40 80 CYS A C 1
ATOM 628 O O . CYS A 1 83 ? 98.092 46.684 5.362 1.00 28.52 80 CYS A O 1
ATOM 631 N N . ALA A 1 84 ? 97.523 46.680 7.563 1.00 28.75 81 ALA A N 1
ATOM 632 C CA . ALA A 1 84 ? 96.135 46.233 7.379 1.00 28.46 81 ALA A CA 1
ATOM 633 C C . ALA A 1 84 ? 95.227 47.215 6.630 1.00 28.96 81 ALA A C 1
ATOM 634 O O . ALA A 1 84 ? 94.169 46.835 6.116 1.00 29.42 81 ALA A O 1
ATOM 636 N N . ALA A 1 85 ? 95.647 48.474 6.572 1.00 28.33 82 ALA A N 1
ATOM 637 C CA . ALA A 1 85 ? 94.891 49.511 5.894 1.00 27.09 82 ALA A CA 1
ATOM 638 C C . ALA A 1 85 ? 95.180 49.518 4.399 1.00 28.15 82 ALA A C 1
ATOM 639 O O . ALA A 1 85 ? 94.560 50.276 3.657 1.00 29.80 82 ALA A O 1
ATOM 641 N N . ASP A 1 86 ? 96.112 48.676 3.958 1.00 28.96 83 ASP A N 1
ATOM 642 C CA . ASP A 1 86 ? 96.489 48.618 2.543 1.00 30.63 83 ASP A CA 1
ATOM 643 C C . ASP A 1 86 ? 96.823 50.029 2.055 1.00 31.60 83 ASP A C 1
ATOM 644 O O . ASP A 1 86 ? 96.335 50.463 1.006 1.00 32.05 83 ASP A O 1
ATOM 649 N N . PRO A 1 87 ? 97.668 50.758 2.813 1.00 31.65 84 PRO A N 1
ATOM 650 C CA . PRO A 1 87 ? 98.080 52.129 2.486 1.00 31.18 84 PRO A CA 1
ATOM 651 C C . PRO A 1 87 ? 98.853 52.258 1.177 1.00 32.43 84 PRO A C 1
ATOM 652 O O . PRO A 1 87 ? 100.001 51.832 1.089 1.00 32.97 84 PRO A O 1
ATOM 656 N N . ALA A 1 88 ? 98.207 52.852 0.173 1.00 34.07 85 ALA A N 1
ATOM 657 C CA . ALA A 1 88 ? 98.790 53.076 -1.154 1.00 35.32 85 ALA A CA 1
ATOM 658 C C . ALA A 1 88 ? 98.893 51.827 -2.023 1.00 36.17 85 ALA A C 1
ATOM 659 O O . ALA A 1 88 ? 99.532 51.861 -3.070 1.00 37.61 85 ALA A O 1
ATOM 661 N N . VAL A 1 89 ? 98.266 50.731 -1.608 1.00 36.48 86 VAL A N 1
ATOM 662 C CA . VAL A 1 89 ? 98.327 49.495 -2.391 1.00 38.06 86 VAL A CA 1
ATOM 663 C C . VAL A 1 89 ? 97.716 49.663 -3.787 1.00 38.74 86 VAL A C 1
ATOM 664 O O . VAL A 1 89 ? 98.275 49.200 -4.783 1.00 36.39 86 VAL A O 1
ATOM 668 N N . GLU A 1 90 ? 96.566 50.325 -3.853 1.00 41.71 87 GLU A N 1
ATOM 669 C CA . GLU A 1 90 ? 95.898 50.552 -5.124 1.00 43.62 87 GLU A CA 1
ATOM 670 C C . GLU A 1 90 ? 96.779 51.423 -6.012 1.00 43.55 87 GLU A C 1
ATOM 671 O O . GLU A 1 90 ? 97.005 51.098 -7.176 1.00 44.78 87 GLU A O 1
ATOM 677 N N . LYS A 1 91 ? 97.288 52.519 -5.456 1.00 43.64 88 LYS A N 1
ATOM 678 C CA . LYS A 1 91 ? 98.151 53.427 -6.214 1.00 42.63 88 LYS A CA 1
ATOM 679 C C . LYS A 1 91 ? 99.388 52.719 -6.751 1.00 41.83 88 LYS A C 1
ATOM 680 O O . LYS A 1 91 ? 99.677 52.781 -7.946 1.00 42.76 88 LYS A O 1
ATOM 686 N N . VAL A 1 92 ? 100.112 52.043 -5.865 1.00 40.05 89 VAL A N 1
ATOM 687 C CA . VAL A 1 92 ? 101.324 51.328 -6.245 1.00 37.51 89 VAL A CA 1
ATOM 688 C C . VAL A 1 92 ? 101.103 50.277 -7.336 1.00 38.30 89 VAL A C 1
ATOM 689 O O . VAL A 1 92 ? 101.932 50.131 -8.236 1.00 37.52 89 VAL A O 1
ATOM 693 N N . ARG A 1 93 ? 99.997 49.543 -7.262 1.00 38.31 90 ARG A N 1
ATOM 694 C CA . ARG A 1 93 ? 99.715 48.533 -8.273 1.00 39.45 90 ARG A CA 1
ATOM 695 C C . ARG A 1 93 ? 99.688 49.173 -9.649 1.00 40.25 90 ARG A C 1
ATOM 696 O O . ARG A 1 93 ? 100.254 48.639 -10.596 1.00 41.71 90 ARG A O 1
ATOM 704 N N . LYS A 1 94 ? 99.019 50.317 -9.750 1.00 41.06 91 LYS A N 1
ATOM 705 C CA . LYS A 1 94 ? 98.919 51.043 -11.010 1.00 43.55 91 LYS A CA 1
ATOM 706 C C . LYS A 1 94 ? 100.294 51.427 -11.555 1.00 44.43 91 LYS A C 1
ATOM 707 O O . LYS A 1 94 ? 100.469 51.570 -12.769 1.00 46.15 91 LYS A O 1
ATOM 713 N N . LEU A 1 95 ? 101.261 51.575 -10.650 1.00 44.87 92 LEU A N 1
ATOM 714 C CA . LEU A 1 95 ? 102.626 51.984 -10.989 1.00 43.26 92 LEU A CA 1
ATOM 715 C C . LEU A 1 95 ? 103.657 50.894 -11.287 1.00 43.64 92 LEU A C 1
ATOM 716 O O . LEU A 1 95 ? 104.569 51.110 -12.090 1.00 45.22 92 LEU A O 1
ATOM 721 N N . LEU A 1 96 ? 103.536 49.735 -10.648 1.00 42.27 93 LEU A N 1
ATOM 722 C CA . LEU A 1 96 ? 104.515 48.672 -10.855 1.00 41.71 93 LEU A CA 1
ATOM 723 C C . LEU A 1 96 ? 104.063 47.549 -11.792 1.00 42.03 93 LEU A C 1
ATOM 724 O O . LEU A 1 96 ? 102.874 47.403 -12.085 1.00 40.91 93 LEU A O 1
ATOM 729 N N . SER A 1 97 ? 105.030 46.762 -12.262 1.00 42.72 94 SER A N 1
ATOM 730 C CA . SER A 1 97 ? 104.758 45.648 -13.169 1.00 43.62 94 SER A CA 1
ATOM 731 C C . SER A 1 97 ? 104.928 44.294 -12.488 1.00 43.21 94 SER A C 1
ATOM 732 O O . SER A 1 97 ? 105.154 43.272 -13.142 1.00 44.54 94 SER A O 1
ATOM 735 N N . ILE A 1 98 ? 104.827 44.307 -11.165 1.00 40.68 95 ILE A N 1
ATOM 736 C CA . ILE A 1 98 ? 104.929 43.102 -10.361 1.00 36.54 95 ILE A CA 1
ATOM 737 C C . ILE A 1 98 ? 103.737 43.119 -9.406 1.00 35.45 95 ILE A C 1
ATOM 738 O O . ILE A 1 98 ? 103.097 44.159 -9.222 1.00 33.98 95 ILE A O 1
ATOM 743 N N . PRO A 1 99 ? 103.405 41.965 -8.805 1.00 34.61 96 PRO A N 1
ATOM 744 C CA . PRO A 1 99 ? 102.272 41.923 -7.877 1.00 32.55 96 PRO A CA 1
ATOM 745 C C . PRO A 1 99 ? 102.491 42.828 -6.658 1.00 32.75 96 PRO A C 1
ATOM 746 O O . PRO A 1 99 ? 103.609 42.941 -6.150 1.00 32.68 96 PRO A O 1
ATOM 750 N N . VAL A 1 100 ? 101.426 43.486 -6.206 1.00 32.49 97 VAL A N 1
ATOM 751 C CA . VAL A 1 100 ? 101.490 44.344 -5.021 1.00 29.30 97 VAL A CA 1
ATOM 752 C C . VAL A 1 100 ? 100.463 43.779 -4.020 1.00 29.79 97 VAL A C 1
ATOM 753 O O . VAL A 1 100 ? 99.246 43.899 -4.200 1.00 27.75 97 VAL A O 1
ATOM 757 N N . ILE A 1 101 ? 100.987 43.125 -2.986 1.00 29.08 98 ILE A N 1
ATOM 758 C CA . ILE A 1 101 ? 100.195 42.478 -1.944 1.00 27.13 98 ILE A CA 1
ATOM 759 C C . ILE A 1 101 ? 99.932 43.398 -0.753 1.00 27.82 98 ILE A C 1
ATOM 760 O O . ILE A 1 101 ? 100.807 44.147 -0.331 1.00 29.61 98 ILE A O 1
ATOM 765 N N . GLY A 1 102 ? 98.719 43.334 -0.214 1.00 26.91 99 GLY A N 1
ATOM 766 C CA . GLY A 1 102 ? 98.372 44.153 0.931 1.00 26.19 99 GLY A CA 1
ATOM 767 C C . GLY A 1 102 ? 97.949 43.290 2.105 1.00 25.47 99 GLY A C 1
ATOM 768 O O . GLY A 1 102 ? 97.169 42.350 1.949 1.00 26.09 99 GLY A O 1
ATOM 769 N N . ALA A 1 103 ? 98.465 43.604 3.286 1.00 24.22 100 ALA A N 1
ATOM 770 C CA . ALA A 1 103 ? 98.123 42.845 4.476 1.00 24.56 100 ALA A CA 1
ATOM 771 C C . ALA A 1 103 ? 96.614 42.898 4.715 1.00 25.01 100 ALA A C 1
ATOM 772 O O . ALA A 1 103 ? 96.008 41.906 5.115 1.00 25.86 100 ALA A O 1
ATOM 774 N N . GLY A 1 104 ? 96.022 44.062 4.455 1.00 26.97 101 GLY A N 1
ATOM 775 C CA . GLY A 1 104 ? 94.593 44.266 4.653 1.00 25.25 101 GLY A CA 1
ATOM 776 C C . GLY A 1 104 ? 93.691 43.467 3.736 1.00 24.25 101 GLY A C 1
ATOM 777 O O . GLY A 1 104 ? 92.726 42.856 4.191 1.00 24.36 101 GLY A O 1
ATOM 778 N N . SER A 1 105 ? 93.985 43.481 2.442 1.00 23.46 102 SER A N 1
ATOM 779 C CA . SER A 1 105 ? 93.184 42.720 1.497 1.00 22.87 102 SER A CA 1
ATOM 780 C C . SER A 1 105 ? 93.542 41.239 1.569 1.00 23.74 102 SER A C 1
ATOM 781 O O . SER A 1 105 ? 92.709 40.383 1.282 1.00 24.51 102 SER A O 1
ATOM 784 N N . SER A 1 106 ? 94.777 40.933 1.963 1.00 24.13 103 SER A N 1
ATOM 785 C CA . SER A 1 106 ? 95.208 39.539 2.081 1.00 24.16 103 SER A CA 1
ATOM 786 C C . SER A 1 106 ? 94.521 38.813 3.244 1.00 23.92 103 SER A C 1
ATOM 787 O O . SER A 1 106 ? 94.034 37.691 3.085 1.00 24.05 103 SER A O 1
ATOM 790 N N . VAL A 1 107 ? 94.472 39.443 4.410 1.00 22.09 104 VAL A N 1
ATOM 791 C CA . VAL A 1 107 ? 93.848 38.789 5.554 1.00 23.77 104 VAL A CA 1
ATOM 792 C C . VAL A 1 107 ? 92.331 38.619 5.379 1.00 23.64 104 VAL A C 1
ATOM 793 O O . VAL A 1 107 ? 91.768 37.575 5.724 1.00 22.95 104 VAL A O 1
ATOM 797 N N . SER A 1 108 ? 91.675 39.630 4.818 1.00 23.09 105 SER A N 1
ATOM 798 C CA . SER A 1 108 ? 90.236 39.566 4.625 1.00 22.88 105 SER A CA 1
ATOM 799 C C . SER A 1 108 ? 89.853 38.647 3.464 1.00 22.92 105 SER A C 1
ATOM 800 O O . SER A 1 108 ? 88.860 37.924 3.535 1.00 24.44 105 SER A O 1
ATOM 803 N N . ALA A 1 109 ? 90.641 38.660 2.398 1.00 22.59 106 ALA A N 1
ATOM 804 C CA . ALA A 1 109 ? 90.350 37.804 1.257 1.00 23.43 106 ALA A CA 1
ATOM 805 C C . ALA A 1 109 ? 90.515 36.323 1.638 1.00 24.42 106 ALA A C 1
ATOM 806 O O . ALA A 1 109 ? 89.642 35.501 1.341 1.00 24.25 106 ALA A O 1
ATOM 808 N N . LEU A 1 110 ? 91.630 35.998 2.294 1.00 22.53 107 LEU A N 1
ATOM 809 C CA . LEU A 1 110 ? 91.921 34.626 2.713 1.00 23.62 107 LEU A CA 1
ATOM 810 C C . LEU A 1 110 ? 90.965 34.117 3.779 1.00 24.73 107 LEU A C 1
ATOM 811 O O . LEU A 1 110 ? 90.736 32.919 3.886 1.00 25.86 107 LEU A O 1
ATOM 816 N N . ALA A 1 111 ? 90.410 35.028 4.572 1.00 25.89 108 ALA A N 1
ATOM 817 C CA . ALA A 1 111 ? 89.445 34.652 5.601 1.00 25.20 108 ALA A CA 1
ATOM 818 C C . ALA A 1 111 ? 88.193 34.061 4.934 1.00 25.44 108 ALA A C 1
ATOM 819 O O . ALA A 1 111 ? 87.623 33.082 5.422 1.00 25.68 108 ALA A O 1
ATOM 821 N N . LEU A 1 112 ? 87.786 34.656 3.812 1.00 25.09 109 LEU A N 1
ATOM 822 C CA . LEU A 1 112 ? 86.608 34.209 3.061 1.00 25.36 109 LEU A CA 1
ATOM 823 C C . LEU A 1 112 ? 86.765 32.806 2.493 1.00 24.81 109 LEU A C 1
ATOM 824 O O . LEU A 1 112 ? 85.779 32.116 2.240 1.00 25.49 109 LEU A O 1
ATOM 829 N N . ALA A 1 113 ? 88.011 32.392 2.299 1.00 25.45 110 ALA A N 1
ATOM 830 C CA . ALA A 1 113 ? 88.311 31.072 1.769 1.00 23.96 110 ALA A CA 1
ATOM 831 C C . ALA A 1 113 ? 88.131 30.036 2.873 1.00 24.78 110 ALA A C 1
ATOM 832 O O . ALA A 1 113 ? 88.149 28.831 2.610 1.00 25.46 110 ALA A O 1
ATOM 834 N N . TYR A 1 114 ? 87.967 30.515 4.108 1.00 25.19 111 TYR A N 1
ATOM 835 C CA . TYR A 1 114 ? 87.754 29.641 5.262 1.00 25.81 111 TYR A CA 1
ATOM 836 C C . TYR A 1 114 ? 86.301 29.658 5.742 1.00 27.45 111 TYR A C 1
ATOM 837 O O . TYR A 1 114 ? 85.780 28.649 6.214 1.00 28.35 111 TYR A O 1
ATOM 846 N N . GLY A 1 115 ? 85.649 30.808 5.619 1.00 28.23 112 GLY A N 1
ATOM 847 C CA . GLY A 1 115 ? 84.267 30.922 6.038 1.00 29.40 112 GLY A CA 1
ATOM 848 C C . GLY A 1 115 ? 83.659 32.189 5.480 1.00 31.18 112 GLY A C 1
ATOM 849 O O . GLY A 1 115 ? 84.355 33.185 5.305 1.00 31.03 112 GLY A O 1
ATOM 850 N N . ARG A 1 116 ? 82.367 32.162 5.176 1.00 32.94 113 ARG A N 1
ATOM 851 C CA . ARG A 1 116 ? 81.727 33.357 4.650 1.00 34.62 113 ARG A CA 1
ATOM 852 C C . ARG A 1 116 ? 81.266 34.277 5.775 1.00 33.80 113 ARG A C 1
ATOM 853 O O . ARG A 1 116 ? 81.102 35.480 5.579 1.00 35.43 113 ARG A O 1
ATOM 861 N N . ARG A 1 117 ? 81.048 33.719 6.957 1.00 31.38 114 ARG A N 1
ATOM 862 C CA . ARG A 1 117 ? 80.651 34.544 8.084 1.00 28.02 114 ARG A CA 1
ATOM 863 C C . ARG A 1 117 ? 81.930 34.945 8.797 1.00 26.41 114 ARG A C 1
ATOM 864 O O . ARG A 1 117 ? 82.451 34.226 9.643 1.00 26.11 114 ARG A O 1
ATOM 872 N N . VAL A 1 118 ? 82.428 36.113 8.427 1.00 25.11 115 VAL A N 1
ATOM 873 C CA . VAL A 1 118 ? 83.662 36.627 8.973 1.00 23.72 115 VAL A CA 1
ATOM 874 C C . VAL A 1 118 ? 83.489 37.678 10.066 1.00 23.62 115 VAL A C 1
ATOM 875 O O . VAL A 1 118 ? 82.682 38.594 9.942 1.00 25.03 115 VAL A O 1
ATOM 879 N N . GLY A 1 119 ? 84.255 37.518 11.138 1.00 22.96 116 GLY A N 1
ATOM 880 C CA . GLY A 1 119 ? 84.254 38.470 12.229 1.00 24.74 116 GLY A CA 1
ATOM 881 C C . GLY A 1 119 ? 85.643 39.095 12.202 1.00 26.80 116 GLY A C 1
ATOM 882 O O . GLY A 1 119 ? 86.610 38.431 11.836 1.00 27.05 116 GLY A O 1
ATOM 883 N N . VAL A 1 120 ? 85.763 40.365 12.565 1.00 28.54 117 VAL A N 1
ATOM 884 C CA . VAL A 1 120 ? 87.069 41.027 12.559 1.00 28.40 117 VAL A CA 1
ATOM 885 C C . VAL A 1 120 ? 87.477 41.424 13.970 1.00 30.32 117 VAL A C 1
ATOM 886 O O . VAL A 1 120 ? 86.672 41.965 14.722 1.00 30.26 117 VAL A O 1
ATOM 890 N N . LEU A 1 121 ? 88.724 41.148 14.333 1.00 31.70 118 LEU A N 1
ATOM 891 C CA . LEU A 1 121 ? 89.211 41.502 15.663 1.00 34.01 118 LEU A CA 1
ATOM 892 C C . LEU A 1 121 ? 90.321 42.543 15.538 1.00 34.51 118 LEU A C 1
ATOM 893 O O . LEU A 1 121 ? 91.414 42.251 15.056 1.00 35.58 118 LEU A O 1
ATOM 898 N N . ASN A 1 122 ? 90.027 43.763 15.965 1.00 35.40 119 ASN A N 1
ATOM 899 C CA . ASN A 1 122 ? 90.997 44.846 15.907 1.00 36.53 119 ASN A CA 1
ATOM 900 C C . ASN A 1 122 ? 91.611 45.062 17.287 1.00 38.40 119 ASN A C 1
ATOM 901 O O . ASN A 1 122 ? 91.252 44.382 18.256 1.00 36.08 119 ASN A O 1
ATOM 906 N N . LEU A 1 123 ? 92.545 46.003 17.376 1.00 42.37 120 LEU A N 1
ATOM 907 C CA . LEU A 1 123 ? 93.174 46.304 18.656 1.00 45.53 120 LEU A CA 1
ATOM 908 C C . LEU A 1 123 ? 92.458 47.495 19.277 1.00 47.35 120 LEU A C 1
ATOM 909 O O . LEU A 1 123 ? 91.836 47.386 20.336 1.00 48.68 120 LEU A O 1
ATOM 914 N N . THR A 1 124 ? 92.549 48.631 18.596 1.00 50.60 121 THR A N 1
ATOM 915 C CA . THR A 1 124 ? 91.934 49.867 19.058 1.00 53.55 121 THR A CA 1
ATOM 916 C C . THR A 1 124 ? 91.213 50.569 17.907 1.00 54.96 121 THR A C 1
ATOM 917 O O . THR A 1 124 ? 90.081 51.034 18.056 1.00 56.30 121 THR A O 1
ATOM 921 N N . GLU A 1 125 ? 91.878 50.634 16.758 1.00 55.31 122 GLU A N 1
ATOM 922 C CA . GLU A 1 125 ? 91.317 51.260 15.567 1.00 56.07 122 GLU A CA 1
ATOM 923 C C . GLU A 1 125 ? 90.051 50.509 15.134 1.00 54.90 122 GLU A C 1
ATOM 924 O O . GLU A 1 125 ? 89.921 49.306 15.384 1.00 54.77 122 GLU A O 1
ATOM 930 N N . GLU A 1 126 ? 89.118 51.213 14.497 1.00 52.31 123 GLU A N 1
ATOM 931 C CA . GLU A 1 126 ? 87.897 50.573 14.010 1.00 49.80 123 GLU A CA 1
ATOM 932 C C . GLU A 1 126 ? 88.377 49.647 12.900 1.00 46.57 123 GLU A C 1
ATOM 933 O O . GLU A 1 126 ? 89.578 49.558 12.647 1.00 47.99 123 GLU A O 1
ATOM 939 N N . THR A 1 127 ? 87.461 48.962 12.231 1.00 41.62 124 THR A N 1
ATOM 940 C CA . THR A 1 127 ? 87.870 48.075 11.152 1.00 36.87 124 THR A CA 1
ATOM 941 C C . THR A 1 127 ? 88.296 48.858 9.911 1.00 34.75 124 THR A C 1
ATOM 942 O O . THR A 1 127 ? 87.577 49.743 9.451 1.00 34.04 124 THR A O 1
ATOM 946 N N . PRO A 1 128 ? 89.493 48.557 9.369 1.00 32.39 125 PRO A N 1
ATOM 947 C CA . PRO A 1 128 ? 89.978 49.249 8.173 1.00 30.06 125 PRO A CA 1
ATOM 948 C C . PRO A 1 128 ? 88.975 49.146 7.021 1.00 28.58 125 PRO A C 1
ATOM 949 O O . PRO A 1 128 ? 88.329 48.115 6.840 1.00 27.88 125 PRO A O 1
ATOM 953 N N . LYS A 1 129 ? 88.852 50.226 6.255 1.00 27.04 126 LYS A N 1
ATOM 954 C CA . LYS A 1 129 ? 87.929 50.299 5.133 1.00 26.90 126 LYS A CA 1
ATOM 955 C C . LYS A 1 129 ? 88.222 49.295 4.031 1.00 26.11 126 LYS A C 1
ATOM 956 O O . LYS A 1 129 ? 87.305 48.853 3.347 1.00 25.97 126 LYS A O 1
ATOM 962 N N . VAL A 1 130 ? 89.492 48.928 3.857 1.00 26.69 127 VAL A N 1
ATOM 963 C CA . VAL A 1 130 ? 89.865 47.956 2.820 1.00 26.88 127 VAL A CA 1
ATOM 964 C C . VAL A 1 130 ? 89.284 46.585 3.153 1.00 26.36 127 VAL A C 1
ATOM 965 O O . VAL A 1 130 ? 88.883 45.825 2.266 1.00 25.07 127 VAL A O 1
ATOM 969 N N . ILE A 1 131 ? 89.249 46.285 4.446 1.00 26.11 128 ILE A N 1
ATOM 970 C CA . ILE A 1 131 ? 88.717 45.031 4.942 1.00 27.00 128 ILE A CA 1
ATOM 971 C C . ILE A 1 131 ? 87.182 45.027 4.874 1.00 27.23 128 ILE A C 1
ATOM 972 O O . ILE A 1 131 ? 86.564 44.010 4.553 1.00 26.87 128 ILE A O 1
ATOM 977 N N . ARG A 1 132 ? 86.572 46.171 5.172 1.00 28.15 129 ARG A N 1
ATOM 978 C CA . ARG A 1 132 ? 85.127 46.283 5.105 1.00 28.05 129 ARG A CA 1
ATOM 979 C C . ARG A 1 132 ? 84.687 46.161 3.652 1.00 28.47 129 ARG A C 1
ATOM 980 O O . ARG A 1 132 ? 83.674 45.527 3.353 1.00 29.10 129 ARG A O 1
ATOM 988 N N . SER A 1 133 ? 85.470 46.745 2.749 1.00 27.32 130 SER A N 1
ATOM 989 C CA . SER A 1 133 ? 85.168 46.702 1.320 1.00 28.70 130 SER A CA 1
ATOM 990 C C . SER A 1 133 ? 85.152 45.284 0.765 1.00 29.08 130 SER A C 1
ATOM 991 O O . SER A 1 133 ? 84.199 44.881 0.087 1.00 29.26 130 SER A O 1
ATOM 994 N N . ILE A 1 134 ? 86.223 44.543 1.046 1.00 29.09 131 ILE A N 1
ATOM 995 C CA . ILE A 1 134 ? 86.380 43.165 0.580 1.00 28.73 131 ILE A CA 1
ATOM 996 C C . ILE A 1 134 ? 85.351 42.220 1.190 1.00 29.11 131 ILE A C 1
ATOM 997 O O . ILE A 1 134 ? 84.762 41.396 0.478 1.00 29.53 131 ILE A O 1
ATOM 1002 N N . LEU A 1 135 ? 85.130 42.350 2.500 1.00 27.38 132 LEU A N 1
ATOM 1003 C CA . LEU A 1 135 ? 84.187 41.495 3.208 1.00 26.61 132 LEU A CA 1
ATOM 1004 C C . LEU A 1 135 ? 82.712 41.750 2.906 1.00 26.22 132 LEU A C 1
ATOM 1005 O O . LEU A 1 135 ? 81.892 40.860 3.090 1.00 27.19 132 LEU A O 1
ATOM 1010 N N . GLY A 1 136 ? 82.369 42.950 2.443 1.00 25.71 133 GLY A N 1
ATOM 1011 C CA . GLY A 1 136 ? 80.978 43.244 2.130 1.00 26.52 133 GLY A CA 1
ATOM 1012 C C . GLY A 1 136 ? 80.064 42.912 3.296 1.00 27.87 133 GLY A C 1
ATOM 1013 O O . GLY A 1 136 ? 80.439 43.124 4.448 1.00 27.47 133 GLY A O 1
ATOM 1014 N N . ASN A 1 137 ? 78.869 42.394 3.031 1.00 29.17 134 ASN A N 1
ATOM 1015 C CA . ASN A 1 137 ? 77.997 42.066 4.148 1.00 32.24 134 ASN A CA 1
ATOM 1016 C C . ASN A 1 137 ? 78.370 40.731 4.767 1.00 31.98 134 ASN A C 1
ATOM 1017 O O . ASN A 1 137 ? 77.589 40.143 5.508 1.00 32.38 134 ASN A O 1
ATOM 1022 N N . ASN A 1 138 ? 79.580 40.263 4.455 1.00 31.85 135 ASN A N 1
ATOM 1023 C CA . ASN A 1 138 ? 80.102 39.028 5.029 1.00 30.24 135 ASN A CA 1
ATOM 1024 C C . ASN A 1 138 ? 80.843 39.365 6.334 1.00 28.71 135 ASN A C 1
ATOM 1025 O O . ASN A 1 138 ? 81.313 38.480 7.053 1.00 28.16 135 ASN A O 1
ATOM 1030 N N . LEU A 1 139 ? 80.964 40.656 6.627 1.00 29.25 136 LEU A N 1
ATOM 1031 C CA . LEU A 1 139 ? 81.569 41.067 7.883 1.00 30.50 136 LEU A CA 1
ATOM 1032 C C . LEU A 1 139 ? 80.380 41.001 8.835 1.00 30.68 136 LEU A C 1
ATOM 1033 O O . LEU A 1 139 ? 79.519 41.880 8.846 1.00 30.73 136 LEU A O 1
ATOM 1038 N N . ILE A 1 140 ? 80.317 39.922 9.602 1.00 31.47 137 ILE A N 1
ATOM 1039 C CA . ILE A 1 140 ? 79.229 39.719 10.541 1.00 30.75 137 ILE A CA 1
ATOM 1040 C C . ILE A 1 140 ? 79.370 40.648 11.736 1.00 30.53 137 ILE A C 1
ATOM 1041 O O . ILE A 1 140 ? 78.415 41.315 12.129 1.00 30.38 137 ILE A O 1
ATOM 1046 N N . ALA A 1 141 ? 80.568 40.693 12.307 1.00 29.40 138 ALA A N 1
ATOM 1047 C CA . ALA A 1 141 ? 80.820 41.546 13.459 1.00 29.81 138 ALA A CA 1
ATOM 1048 C C . ALA A 1 141 ? 82.303 41.894 13.616 1.00 29.58 138 ALA A C 1
ATOM 1049 O O . ALA A 1 141 ? 83.174 41.337 12.938 1.00 28.77 138 ALA A O 1
ATOM 1051 N N . GLU A 1 142 ? 82.568 42.842 14.504 1.00 29.15 139 GLU A N 1
ATOM 1052 C CA . GLU A 1 142 ? 83.922 43.268 14.805 1.00 31.37 139 GLU A CA 1
ATOM 1053 C C . GLU A 1 142 ? 83.987 43.516 16.308 1.00 30.89 139 GLU A C 1
ATOM 1054 O O . GLU A 1 142 ? 82.995 43.898 16.927 1.00 31.69 139 GLU A O 1
ATOM 1060 N N . ASP A 1 143 ? 85.150 43.267 16.894 1.00 30.29 140 ASP A N 1
ATOM 1061 C CA . ASP A 1 143 ? 85.333 43.422 18.328 1.00 30.07 140 ASP A CA 1
ATOM 1062 C C . ASP A 1 143 ? 86.794 43.774 18.566 1.00 31.97 140 ASP A C 1
ATOM 1063 O O . ASP A 1 143 ? 87.592 43.773 17.630 1.00 31.63 140 ASP A O 1
ATOM 1068 N N . HIS A 1 144 ? 87.142 44.071 19.815 1.00 34.11 141 HIS A N 1
ATOM 1069 C CA . HIS A 1 144 ? 88.520 44.409 20.179 1.00 35.05 141 HIS A CA 1
ATOM 1070 C C . HIS A 1 144 ? 88.754 44.151 21.669 1.00 34.49 141 HIS A C 1
ATOM 1071 O O . HIS A 1 144 ? 87.806 43.946 22.430 1.00 32.61 141 HIS A O 1
ATOM 1078 N N . PRO A 1 145 ? 90.026 44.129 22.098 1.00 34.45 142 PRO A N 1
ATOM 1079 C CA . PRO A 1 145 ? 90.310 43.894 23.515 1.00 35.34 142 PRO A CA 1
ATOM 1080 C C . PRO A 1 145 ? 90.104 45.180 24.303 1.00 37.07 142 PRO A C 1
ATOM 1081 O O . PRO A 1 145 ? 90.810 46.167 24.090 1.00 37.32 142 PRO A O 1
ATOM 1085 N N . SER A 1 146 ? 89.110 45.172 25.188 1.00 39.10 143 SER A N 1
ATOM 1086 C CA . SER A 1 146 ? 88.809 46.341 26.003 1.00 41.93 143 SER A CA 1
ATOM 1087 C C . SER A 1 146 ? 89.912 46.573 27.033 1.00 42.36 143 SER A C 1
ATOM 1088 O O . SER A 1 146 ? 90.342 45.650 27.719 1.00 40.85 143 SER A O 1
ATOM 1091 N N . GLY A 1 147 ? 90.389 47.811 27.112 1.00 44.23 144 GLY A N 1
ATOM 1092 C CA . GLY A 1 147 ? 91.446 48.137 28.055 1.00 46.63 144 GLY A CA 1
ATOM 1093 C C . GLY A 1 147 ? 92.845 48.013 27.473 1.00 48.16 144 GLY A C 1
ATOM 1094 O O . GLY A 1 147 ? 93.818 48.460 28.084 1.00 49.14 144 GLY A O 1
ATOM 1095 N N . VAL A 1 148 ? 92.952 47.421 26.286 1.00 47.42 145 VAL A N 1
ATOM 1096 C CA . VAL A 1 148 ? 94.248 47.234 25.648 1.00 47.67 145 VAL A CA 1
ATOM 1097 C C . VAL A 1 148 ? 94.587 48.339 24.651 1.00 49.14 145 VAL A C 1
ATOM 1098 O O . VAL A 1 148 ? 94.070 48.361 23.537 1.00 50.06 145 VAL A O 1
ATOM 1102 N N . SER A 1 149 ? 95.470 49.248 25.054 1.00 51.07 146 SER A N 1
ATOM 1103 C CA . SER A 1 149 ? 95.883 50.352 24.190 1.00 52.84 146 SER A CA 1
ATOM 1104 C C . SER A 1 149 ? 97.139 50.002 23.384 1.00 52.84 146 SER A C 1
ATOM 1105 O O . SER A 1 149 ? 97.296 50.415 22.232 1.00 52.89 146 SER A O 1
ATOM 1108 N N . ASN A 1 150 ? 98.026 49.231 24.001 1.00 52.74 147 ASN A N 1
ATOM 1109 C CA . ASN A 1 150 ? 99.282 48.833 23.381 1.00 53.02 147 ASN A CA 1
ATOM 1110 C C . ASN A 1 150 ? 99.248 47.360 22.964 1.00 52.53 147 ASN A C 1
ATOM 1111 O O . ASN A 1 150 ? 98.677 46.521 23.663 1.00 52.97 147 ASN A O 1
ATOM 1116 N N . THR A 1 151 ? 99.853 47.045 21.821 1.00 50.47 148 THR A N 1
ATOM 1117 C CA . THR A 1 151 ? 99.900 45.663 21.356 1.00 49.26 148 THR A CA 1
ATOM 1118 C C . THR A 1 151 ? 100.592 44.823 22.422 1.00 49.19 148 THR A C 1
ATOM 1119 O O . THR A 1 151 ? 100.159 43.717 22.743 1.00 49.51 148 THR A O 1
ATOM 1123 N N . LEU A 1 152 ? 101.671 45.368 22.970 1.00 48.41 149 LEU A N 1
ATOM 1124 C CA . LEU A 1 152 ? 102.446 44.691 23.998 1.00 48.12 149 LEU A CA 1
ATOM 1125 C C . LEU A 1 152 ? 101.629 44.343 25.236 1.00 47.62 149 LEU A C 1
ATOM 1126 O O . LEU A 1 152 ? 102.073 43.558 26.074 1.00 46.80 149 LEU A O 1
ATOM 1131 N N . ASP A 1 153 ? 100.442 44.928 25.354 1.00 47.27 150 ASP A N 1
ATOM 1132 C CA . ASP A 1 153 ? 99.580 44.649 26.493 1.00 47.55 150 ASP A CA 1
ATOM 1133 C C . ASP A 1 153 ? 98.947 43.262 26.356 1.00 46.57 150 ASP A C 1
ATOM 1134 O O . ASP A 1 153 ? 98.532 42.661 27.347 1.00 46.05 150 ASP A O 1
ATOM 1139 N N . LEU A 1 154 ? 98.874 42.759 25.126 1.00 45.38 151 LEU A N 1
ATOM 1140 C CA . LEU A 1 154 ? 98.284 41.444 24.872 1.00 45.02 151 LEU A CA 1
ATOM 1141 C C . LEU A 1 154 ? 99.163 40.338 25.453 1.00 44.86 151 LEU A C 1
ATOM 1142 O O . LEU A 1 154 ? 98.734 39.185 25.575 1.00 43.85 151 LEU A O 1
ATOM 1147 N N . LEU A 1 155 ? 100.392 40.705 25.812 1.00 45.11 152 LEU A N 1
ATOM 1148 C CA . LEU A 1 155 ? 101.346 39.765 26.394 1.00 45.63 152 LEU A CA 1
ATOM 1149 C C . LEU A 1 155 ? 101.099 39.592 27.887 1.00 45.60 152 LEU A C 1
ATOM 1150 O O . LEU A 1 155 ? 101.410 38.545 28.451 1.00 45.94 152 LEU A O 1
ATOM 1155 N N . THR A 1 156 ? 100.545 40.623 28.522 1.00 46.11 153 THR A N 1
ATOM 1156 C CA . THR A 1 156 ? 100.248 40.578 29.956 1.00 46.35 153 THR A CA 1
ATOM 1157 C C . THR A 1 156 ? 99.088 39.627 30.238 1.00 46.40 153 THR A C 1
ATOM 1158 O O . THR A 1 156 ? 98.385 39.202 29.322 1.00 46.53 153 THR A O 1
ATOM 1162 N N . ASP A 1 157 ? 98.883 39.298 31.507 1.00 47.13 154 ASP A N 1
ATOM 1163 C CA . ASP A 1 157 ? 97.811 38.384 31.868 1.00 47.75 154 ASP A CA 1
ATOM 1164 C C . ASP A 1 157 ? 96.421 38.945 31.615 1.00 47.36 154 ASP A C 1
ATOM 1165 O O . ASP A 1 157 ? 95.541 38.220 31.150 1.00 46.46 154 ASP A O 1
ATOM 1170 N N . TRP A 1 158 ? 96.224 40.229 31.905 1.00 46.80 155 TRP A N 1
ATOM 1171 C CA . TRP A 1 158 ? 94.921 40.856 31.698 1.00 47.29 155 TRP A CA 1
ATOM 1172 C C . TRP A 1 158 ? 94.678 41.162 30.226 1.00 46.38 155 TRP A C 1
ATOM 1173 O O . TRP A 1 158 ? 93.566 40.966 29.731 1.00 46.36 155 TRP A O 1
ATOM 1184 N N . GLY A 1 159 ? 95.717 41.654 29.545 1.00 44.45 156 GLY A N 1
ATOM 1185 C CA . GLY A 1 159 ? 95.617 41.992 28.133 1.00 41.24 156 GLY A CA 1
ATOM 1186 C C . GLY A 1 159 ? 95.374 40.748 27.308 1.00 39.41 156 GLY A C 1
ATOM 1187 O O . GLY A 1 159 ? 94.620 40.763 26.338 1.00 38.62 156 GLY A O 1
ATOM 1188 N N . ARG A 1 160 ? 96.023 39.662 27.704 1.00 38.32 157 ARG A N 1
ATOM 1189 C CA . ARG A 1 160 ? 95.866 38.392 27.025 1.00 38.40 157 ARG A CA 1
ATOM 1190 C C . ARG A 1 160 ? 94.390 38.033 27.141 1.00 38.80 157 ARG A C 1
ATOM 1191 O O . ARG A 1 160 ? 93.734 37.736 26.148 1.00 39.19 157 ARG A O 1
ATOM 1199 N N . ARG A 1 161 ? 93.868 38.090 28.363 1.00 39.68 158 ARG A N 1
ATOM 1200 C CA . ARG A 1 161 ? 92.465 37.762 28.630 1.00 40.61 158 ARG A CA 1
ATOM 1201 C C . ARG A 1 161 ? 91.491 38.586 27.799 1.00 37.57 158 ARG A C 1
ATOM 1202 O O . ARG A 1 161 ? 90.470 38.076 27.350 1.00 36.00 158 ARG A O 1
ATOM 1210 N N . GLU A 1 162 ? 91.817 39.859 27.607 1.00 36.26 159 GLU A N 1
ATOM 1211 C CA . GLU A 1 162 ? 90.976 40.779 26.850 1.00 36.46 159 GLU A CA 1
ATOM 1212 C C . GLU A 1 162 ? 90.770 40.353 25.401 1.00 34.52 159 GLU A C 1
ATOM 1213 O O . GLU A 1 162 ? 89.640 40.324 24.909 1.00 34.43 159 GLU A O 1
ATOM 1219 N N . VAL A 1 163 ? 91.860 40.030 24.715 1.00 32.27 160 VAL A N 1
ATOM 1220 C CA . VAL A 1 163 ? 91.758 39.636 23.319 1.00 30.06 160 VAL A CA 1
ATOM 1221 C C . VAL A 1 163 ? 91.108 38.274 23.179 1.00 28.81 160 VAL A C 1
ATOM 1222 O O . VAL A 1 163 ? 90.361 38.040 22.233 1.00 27.99 160 VAL A O 1
ATOM 1226 N N . ILE A 1 164 ? 91.382 37.382 24.128 1.00 28.85 161 ILE A N 1
ATOM 1227 C CA . ILE A 1 164 ? 90.800 36.049 24.105 1.00 29.20 161 ILE A CA 1
ATOM 1228 C C . ILE A 1 164 ? 89.281 36.163 24.214 1.00 30.25 161 ILE A C 1
ATOM 1229 O O . ILE A 1 164 ? 88.544 35.480 23.503 1.00 30.76 161 ILE A O 1
ATOM 1234 N N . ASN A 1 165 ? 88.823 37.042 25.102 1.00 30.69 162 ASN A N 1
ATOM 1235 C CA . ASN A 1 165 ? 87.394 37.268 25.300 1.00 31.31 162 ASN A CA 1
ATOM 1236 C C . ASN A 1 165 ? 86.747 37.919 24.069 1.00 31.59 162 ASN A C 1
ATOM 1237 O O . ASN A 1 165 ? 85.602 37.609 23.723 1.00 32.69 162 ASN A O 1
ATOM 1242 N N . ALA A 1 166 ? 87.479 38.825 23.420 1.00 30.73 163 ALA A N 1
ATOM 1243 C CA . ALA A 1 166 ? 86.987 39.501 22.226 1.00 29.07 163 ALA A CA 1
ATOM 1244 C C . ALA A 1 166 ? 86.834 38.471 21.110 1.00 28.83 163 ALA A C 1
ATOM 1245 O O . ALA A 1 166 ? 85.977 38.609 20.235 1.00 30.05 163 ALA A O 1
ATOM 1247 N N . ALA A 1 167 ? 87.675 37.438 21.148 1.00 27.53 164 ALA A N 1
ATOM 1248 C CA . ALA A 1 167 ? 87.624 36.368 20.159 1.00 26.77 164 ALA A CA 1
ATOM 1249 C C . ALA A 1 167 ? 86.382 35.564 20.481 1.00 26.01 164 ALA A C 1
ATOM 1250 O O . ALA A 1 167 ? 85.602 35.216 19.598 1.00 27.27 164 ALA A O 1
ATOM 1252 N N . LYS A 1 168 ? 86.210 35.286 21.766 1.00 25.38 165 LYS A N 1
ATOM 1253 C CA . LYS A 1 168 ? 85.069 34.539 22.261 1.00 27.02 165 LYS A CA 1
ATOM 1254 C C . LYS A 1 168 ? 83.767 35.246 21.888 1.00 26.64 165 LYS A C 1
ATOM 1255 O O . LYS A 1 168 ? 82.793 34.600 21.515 1.00 25.99 165 LYS A O 1
ATOM 1261 N N . ARG A 1 169 ? 83.747 36.573 21.996 1.00 26.34 166 ARG A N 1
ATOM 1262 C CA . ARG A 1 169 ? 82.546 37.328 21.673 1.00 25.29 166 ARG A CA 1
ATOM 1263 C C . ARG A 1 169 ? 82.181 37.186 20.210 1.00 25.65 166 ARG A C 1
ATOM 1264 O O . ARG A 1 169 ? 81.004 37.077 19.864 1.00 25.49 166 ARG A O 1
ATOM 1272 N N . LEU A 1 170 ? 83.192 37.180 19.350 1.00 25.20 167 LEU A N 1
ATOM 1273 C CA . LEU A 1 170 ? 82.955 37.041 17.918 1.00 24.84 167 LEU A CA 1
ATOM 1274 C C . LEU A 1 170 ? 82.419 35.653 17.607 1.00 25.04 167 LEU A C 1
ATOM 1275 O O . LEU A 1 170 ? 81.432 35.522 16.884 1.00 24.05 167 LEU A O 1
ATOM 1280 N N . LYS A 1 171 ? 83.065 34.626 18.164 1.00 25.69 168 LYS A N 1
ATOM 1281 C CA . LYS A 1 171 ? 82.654 33.238 17.952 1.00 26.88 168 LYS A CA 1
ATOM 1282 C C . LYS A 1 171 ? 81.207 33.055 18.397 1.00 27.20 168 LYS A C 1
ATOM 1283 O O . LYS A 1 171 ? 80.430 32.349 17.761 1.00 26.74 168 LYS A O 1
ATOM 1289 N N . GLU A 1 172 ? 80.865 33.708 19.502 1.00 29.87 169 GLU A N 1
ATOM 1290 C CA . GLU A 1 172 ? 79.519 33.677 20.065 1.00 31.57 169 GLU A CA 1
ATOM 1291 C C . GLU A 1 172 ? 78.519 34.340 19.106 1.00 29.48 169 GLU A C 1
ATOM 1292 O O . GLU A 1 172 ? 77.333 34.059 19.156 1.00 29.71 169 GLU A O 1
ATOM 1298 N N . LYS A 1 173 ? 78.995 35.220 18.234 1.00 28.94 170 LYS A N 1
ATOM 1299 C CA . LYS A 1 173 ? 78.106 35.855 17.276 1.00 27.39 170 LYS A CA 1
ATOM 1300 C C . LYS A 1 173 ? 78.018 34.992 16.026 1.00 28.93 170 LYS A C 1
ATOM 1301 O O . LYS A 1 173 ? 77.494 35.413 14.997 1.00 31.17 170 LYS A O 1
ATOM 1307 N N . GLY A 1 174 ? 78.555 33.780 16.118 1.00 28.07 171 GLY A N 1
ATOM 1308 C CA . GLY A 1 174 ? 78.474 32.850 15.010 1.00 28.06 171 GLY A CA 1
ATOM 1309 C C . GLY A 1 174 ? 79.414 32.993 13.834 1.00 29.17 171 GLY A C 1
ATOM 1310 O O . GLY A 1 174 ? 79.198 32.347 12.807 1.00 29.56 171 GLY A O 1
ATOM 1311 N N . VAL A 1 175 ? 80.447 33.821 13.954 1.00 29.97 172 VAL A N 1
ATOM 1312 C CA . VAL A 1 175 ? 81.389 33.973 12.850 1.00 28.11 172 VAL A CA 1
ATOM 1313 C C . VAL A 1 175 ? 82.095 32.626 12.683 1.00 28.20 172 VAL A C 1
ATOM 1314 O O . VAL A 1 175 ? 82.282 31.883 13.656 1.00 28.39 172 VAL A O 1
ATOM 1318 N N . GLU A 1 176 ? 82.471 32.311 11.450 1.00 26.17 173 GLU A N 1
ATOM 1319 C CA . GLU A 1 176 ? 83.143 31.052 11.161 1.00 27.00 173 GLU A CA 1
ATOM 1320 C C . GLU A 1 176 ? 84.650 31.212 11.063 1.00 25.61 173 GLU A C 1
ATOM 1321 O O . GLU A 1 176 ? 85.384 30.228 11.022 1.00 26.76 173 GLU A O 1
ATOM 1327 N N . VAL A 1 177 ? 85.105 32.453 11.022 1.00 24.91 174 VAL A N 1
ATOM 1328 C CA . VAL A 1 177 ? 86.521 32.731 10.891 1.00 24.64 174 VAL A CA 1
ATOM 1329 C C . VAL A 1 177 ? 86.779 34.151 11.349 1.00 23.10 174 VAL A C 1
ATOM 1330 O O . VAL A 1 177 ? 85.970 35.038 11.118 1.00 23.10 174 VAL A O 1
ATOM 1334 N N . ILE A 1 178 ? 87.906 34.360 12.006 1.00 23.19 175 ILE A N 1
ATOM 1335 C CA . ILE A 1 178 ? 88.257 35.683 12.479 1.00 23.73 175 ILE A CA 1
ATOM 1336 C C . ILE A 1 178 ? 89.501 36.189 11.754 1.00 23.79 175 ILE A C 1
ATOM 1337 O O . ILE A 1 178 ? 90.514 35.502 11.668 1.00 24.08 175 ILE A O 1
ATOM 1342 N N . ALA A 1 179 ? 89.414 37.390 11.208 1.00 24.81 176 ALA A N 1
ATOM 1343 C CA . ALA A 1 179 ? 90.554 37.978 10.532 1.00 26.41 176 ALA A CA 1
ATOM 1344 C C . ALA A 1 179 ? 91.088 38.998 11.509 1.00 27.30 176 ALA A C 1
ATOM 1345 O O . ALA A 1 179 ? 90.310 39.762 12.066 1.00 29.03 176 ALA A O 1
ATOM 1347 N N . LEU A 1 180 ? 92.394 38.998 11.754 1.00 28.97 177 LEU A N 1
ATOM 1348 C CA . LEU A 1 180 ? 92.981 39.990 12.657 1.00 29.32 177 LEU A CA 1
ATOM 1349 C C . LEU A 1 180 ? 93.274 41.234 11.804 1.00 29.60 177 LEU A C 1
ATOM 1350 O O . LEU A 1 180 ? 93.913 41.130 10.751 1.00 28.56 177 LEU A O 1
ATOM 1355 N N . GLY A 1 181 ? 92.798 42.400 12.243 1.00 29.30 178 GLY A N 1
ATOM 1356 C CA . GLY A 1 181 ? 92.985 43.609 11.454 1.00 32.50 178 GLY A CA 1
ATOM 1357 C C . GLY A 1 181 ? 94.145 44.513 11.813 1.00 34.20 178 GLY A C 1
ATOM 1358 O O . GLY A 1 181 ? 94.207 45.667 11.390 1.00 35.45 178 GLY A O 1
ATOM 1359 N N . CYS A 1 182 ? 95.083 43.976 12.573 1.00 35.61 179 CYS A N 1
ATOM 1360 C CA . CYS A 1 182 ? 96.232 44.738 13.022 1.00 37.27 179 CYS A CA 1
ATOM 1361 C C . CYS A 1 182 ? 97.462 43.856 12.778 1.00 35.73 179 CYS A C 1
ATOM 1362 O O . CYS A 1 182 ? 97.477 42.701 13.193 1.00 35.53 179 CYS A O 1
ATOM 1365 N N . THR A 1 183 ? 98.477 44.367 12.084 1.00 34.85 180 THR A N 1
ATOM 1366 C CA . THR A 1 183 ? 99.662 43.545 11.846 1.00 33.09 180 THR A CA 1
ATOM 1367 C C . THR A 1 183 ? 100.453 43.337 13.147 1.00 32.80 180 THR A C 1
ATOM 1368 O O . THR A 1 183 ? 101.267 42.424 13.254 1.00 33.77 180 THR A O 1
ATOM 1372 N N . GLY A 1 184 ? 100.194 44.174 14.145 1.00 33.08 181 GLY A N 1
ATOM 1373 C CA . GLY A 1 184 ? 100.878 44.035 15.420 1.00 32.83 181 GLY A CA 1
ATOM 1374 C C . GLY A 1 184 ? 100.509 42.760 16.164 1.00 32.38 181 GLY A C 1
ATOM 1375 O O . GLY A 1 184 ? 101.210 42.340 17.084 1.00 32.59 181 GLY A O 1
ATOM 1376 N N . MET A 1 185 ? 99.400 42.144 15.771 1.00 33.13 182 MET A N 1
ATOM 1377 C CA . MET A 1 185 ? 98.943 40.905 16.391 1.00 33.64 182 MET A CA 1
ATOM 1378 C C . MET A 1 185 ? 99.722 39.754 15.777 1.00 33.17 182 MET A C 1
ATOM 1379 O O . MET A 1 185 ? 99.881 38.695 16.386 1.00 33.15 182 MET A O 1
ATOM 1384 N N . SER A 1 186 ? 100.206 39.974 14.559 1.00 32.48 183 SER A N 1
ATOM 1385 C CA . SER A 1 186 ? 101.001 38.978 13.860 1.00 32.18 183 SER A CA 1
ATOM 1386 C C . SER A 1 186 ? 102.343 38.916 14.573 1.00 32.32 183 SER A C 1
ATOM 1387 O O . SER A 1 186 ? 102.961 37.861 14.692 1.00 32.89 183 SER A O 1
ATOM 1390 N N . THR A 1 187 ? 102.775 40.074 15.055 1.00 34.01 184 THR A N 1
ATOM 1391 C CA . THR A 1 187 ? 104.047 40.214 15.749 1.00 34.83 184 THR A CA 1
ATOM 1392 C C . THR A 1 187 ? 104.116 39.463 17.086 1.00 33.89 184 THR A C 1
ATOM 1393 O O . THR A 1 187 ? 105.141 38.859 17.402 1.00 32.48 184 THR A O 1
ATOM 1397 N N . ILE A 1 188 ? 103.034 39.478 17.859 1.00 33.55 185 ILE A N 1
ATOM 1398 C CA . ILE A 1 188 ? 103.026 38.775 19.143 1.00 34.11 185 ILE A CA 1
ATOM 1399 C C . ILE A 1 188 ? 102.573 37.306 19.034 1.00 34.63 185 ILE A C 1
ATOM 1400 O O . ILE A 1 188 ? 102.697 36.534 19.992 1.00 34.47 185 ILE A O 1
ATOM 1405 N N . GLY A 1 189 ? 102.052 36.924 17.871 1.00 33.51 186 GLY A N 1
ATOM 1406 C CA . GLY A 1 189 ? 101.607 35.554 17.666 1.00 33.13 186 GLY A CA 1
ATOM 1407 C C . GLY A 1 189 ? 100.413 35.160 18.513 1.00 31.90 186 GLY A C 1
ATOM 1408 O O . GLY A 1 189 ? 100.323 34.036 18.997 1.00 34.95 186 GLY A O 1
ATOM 1409 N N . ILE A 1 190 ? 99.479 36.082 18.675 1.00 30.26 187 ILE A N 1
ATOM 1410 C CA . ILE A 1 190 ? 98.287 35.841 19.482 1.00 27.42 187 ILE A CA 1
ATOM 1411 C C . ILE A 1 190 ? 97.314 34.884 18.801 1.00 24.69 187 ILE A C 1
ATOM 1412 O O . ILE A 1 190 ? 96.604 34.145 19.462 1.00 25.82 187 ILE A O 1
ATOM 1417 N N . ALA A 1 191 ? 97.305 34.902 17.474 1.00 24.29 188 ALA A N 1
ATOM 1418 C CA . ALA A 1 191 ? 96.397 34.093 16.668 1.00 24.83 188 ALA A CA 1
ATOM 1419 C C . ALA A 1 191 ? 96.250 32.626 17.053 1.00 25.38 188 ALA A C 1
ATOM 1420 O O . ALA A 1 191 ? 95.134 32.135 17.212 1.00 23.91 188 ALA A O 1
ATOM 1422 N N . PRO A 1 192 ? 97.366 31.894 17.181 1.00 25.46 189 PRO A N 1
ATOM 1423 C CA . PRO A 1 192 ? 97.224 30.484 17.553 1.00 26.16 189 PRO A CA 1
ATOM 1424 C C . PRO A 1 192 ? 96.574 30.260 18.928 1.00 27.40 189 PRO A C 1
ATOM 1425 O O . PRO A 1 192 ? 95.894 29.253 19.145 1.00 27.23 189 PRO A O 1
ATOM 1429 N N . VAL A 1 193 ? 96.777 31.205 19.844 1.00 27.31 190 VAL A N 1
ATOM 1430 C CA . VAL A 1 193 ? 96.203 31.126 21.181 1.00 28.13 190 VAL A CA 1
ATOM 1431 C C . VAL A 1 193 ? 94.686 31.305 21.058 1.00 28.47 190 VAL A C 1
ATOM 1432 O O . VAL A 1 193 ? 93.900 30.554 21.653 1.00 26.91 190 VAL A O 1
ATOM 1436 N N . LEU A 1 194 ? 94.287 32.301 20.271 1.00 27.39 191 LEU A N 1
ATOM 1437 C CA . LEU A 1 194 ? 92.875 32.578 20.049 1.00 26.43 191 LEU A CA 1
ATOM 1438 C C . LEU A 1 194 ? 92.174 31.418 19.346 1.00 26.93 191 LEU A C 1
ATOM 1439 O O . LEU A 1 194 ? 91.102 30.999 19.763 1.00 29.88 191 LEU A O 1
ATOM 1444 N N . GLU A 1 195 ? 92.776 30.897 18.283 1.00 26.85 192 GLU A N 1
ATOM 1445 C CA . GLU A 1 195 ? 92.166 29.796 17.550 1.00 28.97 192 GLU A CA 1
ATOM 1446 C C . GLU A 1 195 ? 91.965 28.625 18.492 1.00 30.27 192 GLU A C 1
ATOM 1447 O O . GLU A 1 195 ? 90.958 27.921 18.433 1.00 29.12 192 GLU A O 1
ATOM 1453 N N . GLU A 1 196 ? 92.955 28.442 19.357 1.00 33.53 193 GLU A N 1
ATOM 1454 C CA . GLU A 1 196 ? 92.981 27.398 20.375 1.00 35.17 193 GLU A CA 1
ATOM 1455 C C . GLU A 1 196 ? 91.754 27.558 21.262 1.00 33.99 193 GLU A C 1
ATOM 1456 O O . GLU A 1 196 ? 91.055 26.598 21.594 1.00 32.23 193 GLU A O 1
ATOM 1462 N N . GLU A 1 197 ? 91.513 28.804 21.630 1.00 32.22 194 GLU A N 1
ATOM 1463 C CA . GLU A 1 197 ? 90.409 29.170 22.484 1.00 32.05 194 GLU A CA 1
ATOM 1464 C C . GLU A 1 197 ? 89.045 29.000 21.822 1.00 30.31 194 GLU A C 1
ATOM 1465 O O . GLU A 1 197 ? 88.185 28.311 22.359 1.00 29.96 194 GLU A O 1
ATOM 1471 N N . VAL A 1 198 ? 88.855 29.611 20.651 1.00 29.59 195 VAL A N 1
ATOM 1472 C CA . VAL A 1 198 ? 87.571 29.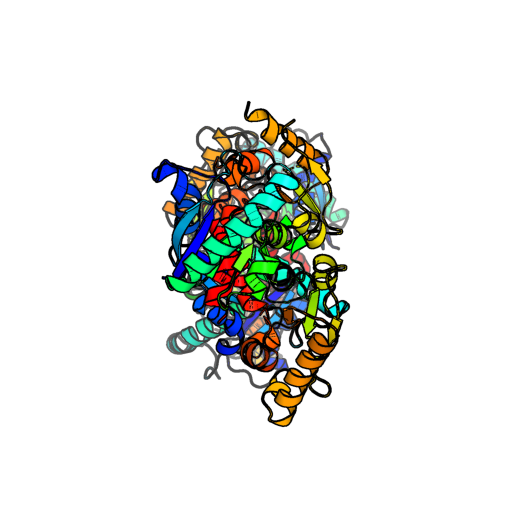559 19.951 1.00 26.95 195 VAL A CA 1
ATOM 1473 C C . VAL A 1 198 ? 87.336 28.432 18.922 1.00 27.52 195 VAL A C 1
ATOM 1474 O O . VAL A 1 198 ? 86.215 28.253 18.436 1.00 27.56 195 VAL A O 1
ATOM 1478 N N . GLY A 1 199 ? 88.377 27.686 18.576 1.00 26.30 196 GLY A N 1
ATOM 1479 C CA . GLY A 1 199 ? 88.194 26.577 17.654 1.00 26.58 196 GLY A CA 1
ATOM 1480 C C . GLY A 1 199 ? 87.772 26.826 16.215 1.00 28.10 196 GLY A C 1
ATOM 1481 O O . GLY A 1 199 ? 87.176 25.952 15.581 1.00 29.81 196 GLY A O 1
ATOM 1482 N N . ILE A 1 200 ? 88.063 28.014 15.698 1.00 27.99 197 ILE A N 1
ATOM 1483 C CA . ILE A 1 200 ? 87.766 28.358 14.308 1.00 24.50 197 ILE A CA 1
ATOM 1484 C C . ILE A 1 200 ? 88.997 29.116 13.851 1.00 23.43 197 ILE A C 1
ATOM 1485 O O . ILE A 1 200 ? 89.718 29.667 14.679 1.00 22.84 197 ILE A O 1
ATOM 1490 N N . PRO A 1 201 ? 89.267 29.135 12.535 1.00 22.60 198 PRO A N 1
ATOM 1491 C CA . PRO A 1 201 ? 90.432 29.839 11.996 1.00 21.24 198 PRO A CA 1
ATOM 1492 C C . PRO A 1 201 ? 90.517 31.317 12.377 1.00 21.49 198 PRO A C 1
ATOM 1493 O O . PRO A 1 201 ? 89.535 32.059 12.287 1.00 20.14 198 PRO A O 1
ATOM 1497 N N . VAL A 1 202 ? 91.705 31.718 12.822 1.00 21.17 199 VAL A N 1
ATOM 1498 C CA . VAL A 1 202 ? 92.013 33.094 13.202 1.00 20.88 199 VAL A CA 1
ATOM 1499 C C . VAL A 1 202 ? 93.131 33.470 12.239 1.00 22.33 199 VAL A C 1
ATOM 1500 O O . VAL A 1 202 ? 94.249 32.946 12.334 1.00 24.49 199 VAL A O 1
ATOM 1504 N N . ILE A 1 203 ? 92.830 34.366 11.304 1.00 21.62 200 ILE A N 1
ATOM 1505 C CA . ILE A 1 203 ? 93.800 34.731 10.283 1.00 20.58 200 ILE A CA 1
ATOM 1506 C C . ILE A 1 203 ? 94.779 35.867 10.591 1.00 23.26 200 ILE A C 1
ATOM 1507 O O . ILE A 1 203 ? 94.402 37.011 10.871 1.00 23.76 200 ILE A O 1
ATOM 1512 N N . ASP A 1 204 ? 96.052 35.496 10.523 1.00 23.16 201 ASP A N 1
ATOM 1513 C CA . ASP A 1 204 ? 97.193 36.363 10.741 1.00 22.26 201 ASP A CA 1
ATOM 1514 C C . ASP A 1 204 ? 97.398 37.144 9.441 1.00 21.28 201 ASP A C 1
ATOM 1515 O O . ASP A 1 204 ? 97.602 36.553 8.375 1.00 20.69 201 ASP A O 1
ATOM 1520 N N . PRO A 1 205 ? 97.326 38.482 9.506 1.00 20.51 202 PRO A N 1
ATOM 1521 C CA . PRO A 1 205 ? 97.505 39.353 8.334 1.00 20.61 202 PRO A CA 1
ATOM 1522 C C . PRO A 1 205 ? 98.877 39.241 7.650 1.00 21.52 202 PRO A C 1
ATOM 1523 O O . PRO A 1 205 ? 98.973 39.249 6.417 1.00 21.97 202 PRO A O 1
ATOM 1527 N N . VAL A 1 206 ? 99.937 39.147 8.446 1.00 23.36 203 VAL A N 1
ATOM 1528 C CA . VAL A 1 206 ? 101.279 39.013 7.890 1.00 24.15 203 VAL A CA 1
ATOM 1529 C C . VAL A 1 206 ? 101.449 37.662 7.185 1.00 23.69 203 VAL A C 1
ATOM 1530 O O . VAL A 1 206 ? 101.976 37.606 6.078 1.00 23.78 203 VAL A O 1
ATOM 1534 N N . ILE A 1 207 ? 100.999 36.576 7.813 1.00 22.08 204 ILE A N 1
ATOM 1535 C CA . ILE A 1 207 ? 101.119 35.262 7.182 1.00 21.56 204 ILE A CA 1
ATOM 1536 C C . ILE A 1 207 ? 100.266 35.196 5.916 1.00 20.64 204 ILE A C 1
ATOM 1537 O O . ILE A 1 207 ? 100.686 34.614 4.920 1.00 19.85 204 ILE A O 1
ATOM 1542 N N . ALA A 1 208 ? 99.065 35.778 5.975 1.00 18.85 205 ALA A N 1
ATOM 1543 C CA . ALA A 1 208 ? 98.142 35.801 4.845 1.00 17.55 205 ALA A CA 1
ATOM 1544 C C . ALA A 1 208 ? 98.771 36.493 3.634 1.00 20.35 205 ALA A C 1
ATOM 1545 O O . ALA A 1 208 ? 98.646 36.013 2.498 1.00 20.57 205 ALA A O 1
ATOM 1547 N N . SER A 1 209 ? 99.447 37.617 3.876 1.00 21.72 206 SER A N 1
ATOM 1548 C CA . SER A 1 209 ? 100.103 38.351 2.794 1.00 23.45 206 SER A CA 1
ATOM 1549 C C . SER A 1 209 ? 101.166 37.467 2.140 1.00 23.78 206 SER A C 1
ATOM 1550 O O . SER A 1 209 ? 101.377 37.535 0.927 1.00 26.43 206 SER A O 1
ATOM 1553 N N . GLY A 1 210 ? 101.823 36.628 2.941 1.00 23.83 207 GLY A N 1
ATOM 1554 C CA . GLY A 1 210 ? 102.843 35.741 2.409 1.00 21.31 207 GLY A CA 1
ATOM 1555 C C . GLY A 1 210 ? 102.232 34.710 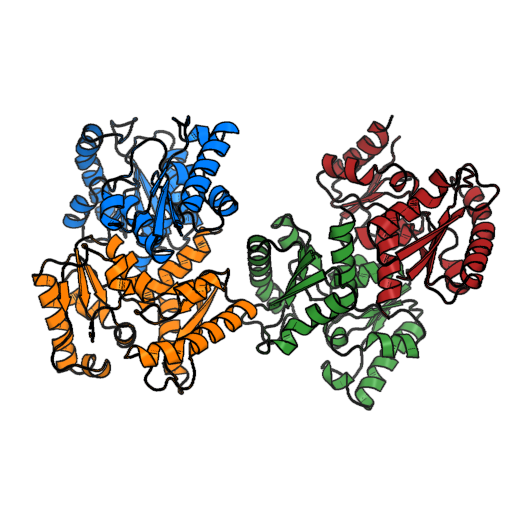1.488 1.00 22.24 207 GLY A C 1
ATOM 1556 O O . GLY A 1 210 ? 102.772 34.390 0.423 1.00 24.20 207 GLY A O 1
ATOM 1557 N N . ALA A 1 211 ? 101.088 34.183 1.900 1.00 21.04 208 ALA A N 1
ATOM 1558 C CA . ALA A 1 211 ? 100.402 33.184 1.103 1.00 20.70 208 ALA A CA 1
ATOM 1559 C C . ALA A 1 211 ? 99.984 33.794 -0.231 1.00 22.03 208 ALA A C 1
ATOM 1560 O O . ALA A 1 211 ? 100.126 33.174 -1.290 1.00 23.67 208 ALA A O 1
ATOM 1562 N N . VAL A 1 212 ? 99.467 35.016 -0.181 1.00 23.30 209 VAL A N 1
ATOM 1563 C CA . VAL A 1 212 ? 99.033 35.684 -1.395 1.00 24.50 209 VAL A CA 1
ATOM 1564 C C . VAL A 1 212 ? 100.250 36.016 -2.253 1.00 26.55 209 VAL A C 1
ATOM 1565 O O . VAL A 1 212 ? 100.203 35.889 -3.474 1.00 27.09 209 VAL A O 1
ATOM 1569 N N . ALA A 1 213 ? 101.346 36.432 -1.625 1.00 26.34 210 ALA A N 1
ATOM 1570 C CA . ALA A 1 213 ? 102.550 36.738 -2.391 1.00 26.55 210 ALA A CA 1
ATOM 1571 C C . ALA A 1 213 ? 103.036 35.475 -3.101 1.00 25.82 210 ALA A C 1
ATOM 1572 O O . ALA A 1 213 ? 103.460 35.526 -4.255 1.00 25.91 210 ALA A O 1
ATOM 1574 N N . LEU A 1 214 ? 102.954 34.340 -2.413 1.00 26.15 211 LEU A N 1
ATOM 1575 C CA . LEU A 1 214 ? 103.388 33.068 -2.988 1.00 26.63 211 LEU A CA 1
ATOM 1576 C C . LEU A 1 214 ? 102.489 32.618 -4.148 1.00 26.47 211 LEU A C 1
ATOM 1577 O O . LEU A 1 214 ? 102.967 32.054 -5.136 1.00 26.75 211 LEU A O 1
ATOM 1582 N N . HIS A 1 215 ? 101.187 32.858 -4.027 1.00 27.01 212 HIS A N 1
ATOM 1583 C CA . HIS A 1 215 ? 100.259 32.474 -5.083 1.00 25.97 212 HIS A CA 1
ATOM 1584 C C . HIS A 1 215 ? 100.539 33.296 -6.329 1.00 26.74 212 HIS A C 1
ATOM 1585 O O . HIS A 1 215 ? 100.602 32.769 -7.434 1.00 28.55 212 HIS A O 1
ATOM 1592 N N . ALA A 1 216 ? 100.698 34.598 -6.142 1.00 27.39 213 ALA A N 1
ATOM 1593 C CA . ALA A 1 216 ? 100.971 35.491 -7.250 1.00 29.20 213 ALA A CA 1
ATOM 1594 C C . ALA A 1 216 ? 102.151 34.949 -8.049 1.00 30.43 213 ALA A C 1
ATOM 1595 O O . ALA A 1 216 ? 102.045 34.727 -9.255 1.00 32.11 213 ALA A O 1
ATOM 1597 N N . LEU A 1 217 ? 103.267 34.713 -7.366 1.00 31.43 214 LEU A N 1
ATOM 1598 C CA . LEU A 1 217 ? 104.472 34.204 -8.015 1.00 32.43 214 LEU A CA 1
ATOM 1599 C C . LEU A 1 217 ? 104.372 32.780 -8.585 1.00 33.70 214 LEU A C 1
ATOM 1600 O O . LEU A 1 217 ? 104.775 32.534 -9.726 1.00 31.80 214 LEU A O 1
ATOM 1605 N N . LYS A 1 218 ? 103.832 31.845 -7.807 1.00 35.09 215 LYS A N 1
ATOM 1606 C CA . LYS A 1 218 ? 103.721 30.472 -8.284 1.00 36.58 215 LYS A CA 1
ATOM 1607 C C . LYS A 1 218 ? 102.696 30.281 -9.404 1.00 37.88 215 LYS A C 1
ATOM 1608 O O . LYS A 1 218 ? 102.822 29.355 -10.205 1.00 39.60 215 LYS A O 1
ATOM 1614 N N . ARG A 1 219 ? 101.691 31.146 -9.481 1.00 38.68 216 ARG A N 1
ATOM 1615 C CA . ARG A 1 219 ? 100.676 30.995 -10.521 1.00 39.60 216 ARG A CA 1
ATOM 1616 C C . ARG A 1 219 ? 101.213 31.290 -11.928 1.00 41.86 216 ARG A C 1
ATOM 1617 O O . ARG A 1 219 ? 100.455 31.599 -12.844 1.00 42.30 216 ARG A O 1
ATOM 1625 N N . ARG A 1 220 ? 102.526 31.176 -12.096 1.00 45.40 217 ARG A N 1
ATOM 1626 C CA . ARG A 1 220 ? 103.169 31.405 -13.391 1.00 46.71 217 ARG A CA 1
ATOM 1627 C C . ARG A 1 220 ? 104.305 30.390 -13.633 1.00 47.72 217 ARG A C 1
ATOM 1628 O O . ARG A 1 220 ? 104.101 29.480 -14.473 1.00 47.09 217 ARG A O 1
ATOM 1636 N N . LYS B 1 6 ? 106.769 16.563 2.635 1.00 38.43 3 LYS B N 1
ATOM 1637 C CA . LYS B 1 6 ? 105.550 17.007 1.894 1.00 41.13 3 LYS B CA 1
ATOM 1638 C C . LYS B 1 6 ? 104.269 16.646 2.639 1.00 41.01 3 LYS B C 1
ATOM 1639 O O . LYS B 1 6 ? 104.236 15.689 3.415 1.00 42.30 3 LYS B O 1
ATOM 1645 N N . TYR B 1 7 ? 103.217 17.426 2.409 1.00 39.53 4 TYR B N 1
ATOM 1646 C CA . TYR B 1 7 ? 101.927 17.171 3.034 1.00 36.95 4 TYR B CA 1
ATOM 1647 C C . TYR B 1 7 ? 101.137 16.354 2.024 1.00 36.67 4 TYR B C 1
ATOM 1648 O O . TYR B 1 7 ? 101.568 16.177 0.887 1.00 36.99 4 TYR B O 1
ATOM 1657 N N . THR B 1 8 ? 99.978 15.859 2.427 1.00 36.15 5 THR B N 1
ATOM 1658 C CA . THR B 1 8 ? 99.164 15.087 1.509 1.00 35.11 5 THR B CA 1
ATOM 1659 C C . THR B 1 8 ? 97.768 15.678 1.413 1.00 34.94 5 THR B C 1
ATOM 1660 O O . THR B 1 8 ? 97.039 15.774 2.407 1.00 33.58 5 THR B O 1
ATOM 1664 N N . ILE B 1 9 ? 97.410 16.088 0.203 1.00 34.28 6 ILE B N 1
ATOM 1665 C CA . ILE B 1 9 ? 96.102 16.660 -0.040 1.00 33.15 6 ILE B CA 1
ATOM 1666 C C . ILE B 1 9 ? 95.182 15.596 -0.602 1.00 32.35 6 ILE B C 1
ATOM 1667 O O . ILE B 1 9 ? 95.567 14.842 -1.494 1.00 33.04 6 ILE B O 1
ATOM 1672 N N . GLY B 1 10 ? 93.973 15.532 -0.060 1.00 31.37 7 GLY B N 1
ATOM 1673 C CA . GLY B 1 10 ? 92.994 14.589 -0.551 1.00 30.40 7 GLY B CA 1
ATOM 1674 C C . GLY B 1 10 ? 92.072 15.381 -1.453 1.00 30.20 7 GLY B C 1
ATOM 1675 O O . GLY B 1 10 ? 91.197 16.090 -0.964 1.00 26.62 7 GLY B O 1
ATOM 1676 N N . LEU B 1 11 ? 92.274 15.266 -2.767 1.00 32.09 8 LEU B N 1
ATOM 1677 C CA . LEU B 1 11 ? 91.462 15.988 -3.752 1.00 32.83 8 LEU B CA 1
ATOM 1678 C C . LEU B 1 11 ? 90.303 15.170 -4.335 1.00 34.27 8 LEU B C 1
ATOM 1679 O O . LEU B 1 11 ? 90.489 14.063 -4.854 1.00 33.92 8 LEU B O 1
ATOM 1684 N N . ILE B 1 12 ? 89.106 15.741 -4.260 1.00 35.22 9 ILE B N 1
ATOM 1685 C CA . ILE B 1 12 ? 87.907 15.088 -4.760 1.00 35.39 9 ILE B CA 1
ATOM 1686 C C . ILE B 1 12 ? 87.438 15.636 -6.103 1.00 37.47 9 ILE B C 1
ATOM 1687 O O . ILE B 1 12 ? 87.087 16.813 -6.213 1.00 36.94 9 ILE B O 1
ATOM 1692 N N . ARG B 1 13 ? 87.444 14.775 -7.119 1.00 39.00 10 ARG B N 1
ATOM 1693 C CA . ARG B 1 13 ? 86.974 15.135 -8.451 1.00 40.73 10 ARG B CA 1
ATOM 1694 C C . ARG B 1 13 ? 85.480 14.786 -8.464 1.00 41.92 10 ARG B C 1
ATOM 1695 O O . ARG B 1 13 ? 85.099 13.673 -8.107 1.00 40.78 10 ARG B O 1
ATOM 1703 N N . VAL B 1 14 ? 84.644 15.740 -8.868 1.00 43.39 11 VAL B N 1
ATOM 1704 C CA . VAL B 1 14 ? 83.194 15.550 -8.881 1.00 45.29 11 VAL B CA 1
ATOM 1705 C C . VAL B 1 14 ? 82.611 14.924 -10.144 1.00 47.87 11 VAL B C 1
ATOM 1706 O O . VAL B 1 14 ? 81.455 15.170 -10.497 1.00 48.17 11 VAL B O 1
ATOM 1710 N N . ILE B 1 15 ? 83.408 14.105 -10.817 1.00 49.75 12 ILE B N 1
ATOM 1711 C CA . ILE B 1 15 ? 82.961 13.433 -12.025 1.00 51.06 12 ILE B CA 1
ATOM 1712 C C . ILE B 1 15 ? 83.700 12.110 -12.130 1.00 51.83 12 ILE B C 1
ATOM 1713 O O . ILE B 1 15 ? 84.906 12.046 -11.892 1.00 51.64 12 ILE B O 1
ATOM 1718 N N . THR B 1 16 ? 82.973 11.054 -12.473 1.00 52.67 13 THR B N 1
ATOM 1719 C CA . THR B 1 16 ? 83.576 9.736 -12.604 1.00 53.63 13 THR B CA 1
ATOM 1720 C C . THR B 1 16 ? 84.575 9.732 -13.761 1.00 54.85 13 THR B C 1
ATOM 1721 O O . THR B 1 16 ? 84.216 10.012 -14.907 1.00 54.96 13 THR B O 1
ATOM 1725 N N . LEU B 1 17 ? 85.829 9.418 -13.444 1.00 56.04 14 LEU B N 1
ATOM 1726 C CA . LEU B 1 17 ? 86.910 9.387 -14.431 1.00 57.26 14 LEU B CA 1
ATOM 1727 C C . LEU B 1 17 ? 87.606 8.022 -14.462 1.00 58.52 14 LEU B C 1
ATOM 1728 O O . LEU B 1 17 ? 88.202 7.595 -13.474 1.00 58.19 14 LEU B O 1
ATOM 1733 N N . GLU B 1 18 ? 87.523 7.355 -15.612 1.00 60.44 15 GLU B N 1
ATOM 1734 C CA . GLU B 1 18 ? 88.115 6.034 -15.825 1.00 61.71 15 GLU B CA 1
ATOM 1735 C C . GLU B 1 18 ? 89.638 6.059 -15.937 1.00 61.15 15 GLU B C 1
ATOM 1736 O O . GLU B 1 18 ? 90.334 5.344 -15.215 1.00 61.30 15 GLU B O 1
ATOM 1742 N N . ASP B 1 19 ? 90.144 6.878 -16.856 1.00 59.58 16 ASP B N 1
ATOM 1743 C CA . ASP B 1 19 ? 91.579 6.989 -17.093 1.00 58.60 16 ASP B CA 1
ATOM 1744 C C . ASP B 1 19 ? 92.335 7.683 -15.958 1.00 58.44 16 ASP B C 1
ATOM 1745 O O . ASP B 1 19 ? 92.002 8.803 -15.572 1.00 58.63 16 ASP B O 1
ATOM 1750 N N . LYS B 1 20 ? 93.357 7.005 -15.436 1.00 58.23 17 LYS B N 1
ATOM 1751 C CA . LYS B 1 20 ? 94.175 7.526 -14.342 1.00 58.41 17 LYS B CA 1
ATOM 1752 C C . LYS B 1 20 ? 94.804 8.883 -14.649 1.00 57.88 17 LYS B C 1
ATOM 1753 O O . LYS B 1 20 ? 94.864 9.757 -13.787 1.00 56.84 17 LYS B O 1
ATOM 1759 N N . GLU B 1 21 ? 95.287 9.045 -15.874 1.00 57.70 18 GLU B N 1
ATOM 1760 C CA . GLU B 1 21 ? 95.909 10.293 -16.293 1.00 58.04 18 GLU B CA 1
ATOM 1761 C C . GLU B 1 21 ? 94.943 11.462 -16.134 1.00 56.51 18 GLU B C 1
ATOM 1762 O O . GLU B 1 21 ? 95.288 12.490 -15.553 1.00 56.01 18 GLU B O 1
ATOM 1768 N N . ILE B 1 22 ? 93.729 11.285 -16.644 1.00 54.70 19 ILE B N 1
ATOM 1769 C CA . ILE B 1 22 ? 92.695 12.312 -16.597 1.00 52.95 19 ILE B CA 1
ATOM 1770 C C . ILE B 1 22 ? 92.123 12.559 -15.200 1.00 51.50 19 ILE B C 1
ATOM 1771 O O . ILE B 1 22 ? 91.658 13.662 -14.891 1.00 49.96 19 ILE B O 1
ATOM 1776 N N . LEU B 1 23 ? 92.161 11.532 -14.357 1.00 50.43 20 LEU B N 1
ATOM 1777 C CA . LEU B 1 23 ? 91.650 11.641 -12.995 1.00 48.67 20 LEU B CA 1
ATOM 1778 C C . LEU B 1 23 ? 92.578 12.480 -12.131 1.00 47.14 20 LEU B C 1
ATOM 1779 O O . LEU B 1 23 ? 92.129 13.190 -11.235 1.00 46.41 20 LEU B O 1
ATOM 1784 N N . ASN B 1 24 ? 93.875 12.387 -12.400 1.00 45.96 21 ASN B N 1
ATOM 1785 C CA . ASN B 1 24 ? 94.864 13.118 -11.624 1.00 45.84 21 ASN B CA 1
ATOM 1786 C C . ASN B 1 24 ? 95.326 14.428 -12.263 1.00 44.77 21 ASN B C 1
ATOM 1787 O O . ASN B 1 24 ? 96.434 14.901 -12.002 1.00 43.61 21 ASN B O 1
ATOM 1792 N N . LEU B 1 25 ? 94.463 15.019 -13.084 1.00 43.26 22 LEU B N 1
ATOM 1793 C CA . LEU B 1 25 ? 94.778 16.277 -13.746 1.00 42.06 22 LEU B CA 1
ATOM 1794 C C . LEU B 1 25 ? 94.974 17.394 -12.722 1.00 40.68 22 LEU B C 1
ATOM 1795 O O . LEU B 1 25 ? 96.057 17.981 -12.611 1.00 39.68 22 LEU B O 1
ATOM 1800 N N . HIS B 1 26 ? 93.913 17.673 -11.972 1.00 37.48 23 HIS B N 1
ATOM 1801 C CA . HIS B 1 26 ? 93.929 18.718 -10.963 1.00 34.28 23 HIS B CA 1
ATOM 1802 C C . HIS B 1 26 ? 95.017 18.543 -9.914 1.00 32.90 23 HIS B C 1
ATOM 1803 O O . HIS B 1 26 ? 95.603 19.524 -9.455 1.00 33.16 23 HIS B O 1
ATOM 1810 N N . GLY B 1 27 ? 95.292 17.296 -9.544 1.00 32.33 24 GLY B N 1
ATOM 1811 C CA . GLY B 1 27 ? 96.323 17.025 -8.558 1.00 29.96 24 GLY B CA 1
ATOM 1812 C C . GLY B 1 27 ? 97.708 17.404 -9.039 1.00 29.36 24 GLY B C 1
ATOM 1813 O O . GLY B 1 27 ? 98.482 17.975 -8.290 1.00 28.42 24 GLY B O 1
ATOM 1814 N N . ARG B 1 28 ? 98.018 17.098 -10.295 1.00 31.26 25 ARG B N 1
ATOM 1815 C CA . ARG B 1 28 ? 99.327 17.407 -10.868 1.00 34.84 25 ARG B CA 1
ATOM 1816 C C . ARG B 1 28 ? 99.598 18.911 -10.931 1.00 35.21 25 ARG B C 1
ATOM 1817 O O . ARG B 1 28 ? 100.712 19.374 -10.663 1.00 35.43 25 ARG B O 1
ATOM 1825 N N . ILE B 1 29 ? 98.570 19.659 -11.319 1.00 33.41 26 ILE B N 1
ATOM 1826 C CA . ILE B 1 29 ? 98.635 21.108 -11.424 1.00 32.06 26 ILE B CA 1
ATOM 1827 C C . ILE B 1 29 ? 99.071 21.696 -10.085 1.00 31.54 26 ILE B C 1
ATOM 1828 O O . ILE B 1 29 ? 99.997 22.505 -10.001 1.00 32.04 26 ILE B O 1
ATOM 1833 N N . ILE B 1 30 ? 98.391 21.263 -9.036 1.00 31.63 27 ILE B N 1
ATOM 1834 C CA . ILE B 1 30 ? 98.668 21.719 -7.688 1.00 32.75 27 ILE B CA 1
ATOM 1835 C C . ILE B 1 30 ? 100.085 21.387 -7.202 1.00 33.45 27 ILE B C 1
ATOM 1836 O O . ILE B 1 30 ? 100.707 22.202 -6.514 1.00 33.04 27 ILE B O 1
ATOM 1841 N N . GLU B 1 31 ? 100.591 20.205 -7.567 1.00 34.49 28 GLU B N 1
ATOM 1842 C CA . GLU B 1 31 ? 101.926 19.763 -7.150 1.00 33.77 28 GLU B CA 1
ATOM 1843 C C . GLU B 1 31 ? 103.016 20.562 -7.832 1.00 34.60 28 GLU B C 1
ATOM 1844 O O . GLU B 1 31 ? 104.048 20.864 -7.231 1.00 35.96 28 GLU B O 1
ATOM 1850 N N . SER B 1 32 ? 102.792 20.900 -9.094 1.00 34.06 29 SER B N 1
ATOM 1851 C CA . SER B 1 32 ? 103.771 21.673 -9.831 1.00 36.57 29 SER B CA 1
ATOM 1852 C C . SER B 1 32 ? 103.816 23.117 -9.338 1.00 37.13 29 SER B C 1
ATOM 1853 O O . SER B 1 32 ? 104.887 23.724 -9.269 1.00 39.39 29 SER B O 1
ATOM 1856 N N . ALA B 1 33 ? 102.656 23.664 -8.989 1.00 36.05 30 ALA B N 1
ATOM 1857 C CA . ALA B 1 33 ? 102.584 25.039 -8.504 1.00 33.82 30 ALA B CA 1
ATOM 1858 C C . ALA B 1 33 ? 103.086 25.116 -7.069 1.00 33.05 30 ALA B C 1
ATOM 1859 O O . ALA B 1 33 ? 103.682 26.106 -6.657 1.00 31.17 30 ALA B O 1
ATOM 1861 N N . PHE B 1 34 ? 102.838 24.049 -6.316 1.00 34.25 31 PHE B N 1
ATOM 1862 C CA . PHE B 1 34 ? 103.232 23.966 -4.913 1.00 35.78 31 PHE B CA 1
ATOM 1863 C C . PHE B 1 34 ? 103.848 22.594 -4.624 1.00 37.36 31 PHE B C 1
ATOM 1864 O O . PHE B 1 34 ? 103.139 21.633 -4.310 1.00 37.44 31 PHE B O 1
ATOM 1872 N N . PRO B 1 35 ? 105.179 22.483 -4.745 1.00 37.33 32 PRO B N 1
ATOM 1873 C CA . PRO B 1 35 ? 105.899 21.229 -4.499 1.00 37.61 32 PRO B CA 1
ATOM 1874 C C . PRO B 1 35 ? 105.795 20.683 -3.063 1.00 38.47 32 PRO B C 1
ATOM 1875 O O . PRO B 1 35 ? 106.191 19.542 -2.799 1.00 38.80 32 PRO B O 1
ATOM 1879 N N . GLU B 1 36 ? 105.260 21.490 -2.146 1.00 38.59 33 GLU B N 1
ATOM 1880 C CA . GLU B 1 36 ? 105.117 21.093 -0.743 1.00 38.14 33 GLU B CA 1
ATOM 1881 C C . GLU B 1 36 ? 103.919 20.176 -0.531 1.00 37.53 33 GLU B C 1
ATOM 1882 O O . GLU B 1 36 ? 103.696 19.673 0.572 1.00 38.36 33 GLU B O 1
ATOM 1888 N N . LEU B 1 37 ? 103.146 19.959 -1.586 1.00 35.01 34 LEU B N 1
ATOM 1889 C CA . LEU B 1 37 ? 101.959 19.127 -1.480 1.00 32.63 34 LEU B CA 1
ATOM 1890 C C . LEU B 1 37 ? 101.980 17.928 -2.419 1.00 31.84 34 LEU B C 1
ATOM 1891 O O . LEU B 1 37 ? 102.457 18.014 -3.548 1.00 31.26 34 LEU B O 1
ATOM 1896 N N . LYS B 1 38 ? 101.478 16.803 -1.926 1.00 32.68 35 LYS B N 1
ATOM 1897 C CA . LYS B 1 38 ? 101.369 15.588 -2.717 1.00 33.86 35 LYS B CA 1
ATOM 1898 C C . LYS B 1 38 ? 99.856 15.445 -2.806 1.00 33.81 35 LYS B C 1
ATOM 1899 O O . LYS B 1 38 ? 99.172 15.437 -1.781 1.00 34.66 35 LYS B O 1
ATOM 1905 N N . VAL B 1 39 ? 99.322 15.358 -4.018 1.00 32.59 36 VAL B N 1
ATOM 1906 C CA . VAL B 1 39 ? 97.874 15.288 -4.165 1.00 31.31 36 VAL B CA 1
ATOM 1907 C C . VAL B 1 39 ? 97.301 13.944 -4.560 1.00 32.34 36 VAL B C 1
ATOM 1908 O O . VAL B 1 39 ? 97.542 13.460 -5.661 1.00 33.76 36 VAL B O 1
ATOM 1912 N N . VAL B 1 40 ? 96.525 13.353 -3.657 1.00 32.77 37 VAL B N 1
ATOM 1913 C CA . VAL B 1 40 ? 95.873 12.084 -3.930 1.00 31.38 37 VAL B CA 1
ATOM 1914 C C . VAL B 1 40 ? 94.480 12.440 -4.437 1.00 33.02 37 VAL B C 1
ATOM 1915 O O . VAL B 1 40 ? 93.640 12.943 -3.685 1.00 31.55 37 VAL B O 1
ATOM 1919 N N . SER B 1 41 ? 94.249 12.203 -5.724 1.00 35.18 38 SER B N 1
ATOM 1920 C CA . SER B 1 41 ? 92.961 12.506 -6.330 1.00 35.95 38 SER B CA 1
ATOM 1921 C C . SER B 1 41 ? 92.106 11.260 -6.432 1.00 37.77 38 SER B C 1
ATOM 1922 O O . SER B 1 41 ? 92.610 10.173 -6.724 1.00 37.75 38 SER B O 1
ATOM 1925 N N . ARG B 1 42 ? 90.811 11.442 -6.183 1.00 40.45 39 ARG B N 1
ATOM 1926 C CA . ARG B 1 42 ? 89.811 10.379 -6.259 1.00 42.76 39 ARG B CA 1
ATOM 1927 C C . ARG B 1 42 ? 88.487 10.984 -6.720 1.00 43.89 39 ARG B C 1
ATOM 1928 O O . ARG B 1 42 ? 88.195 12.139 -6.422 1.00 44.90 39 ARG B O 1
ATOM 1936 N N . CYS B 1 43 ? 87.683 10.220 -7.449 1.00 45.40 40 CYS B N 1
ATOM 1937 C CA . CYS B 1 43 ? 86.414 10.753 -7.930 1.00 47.26 40 CYS B CA 1
ATOM 1938 C C . CYS B 1 43 ? 85.189 10.042 -7.379 1.00 47.94 40 CYS B C 1
ATOM 1939 O O . CYS B 1 43 ? 85.268 8.907 -6.909 1.00 47.18 40 CYS B O 1
ATOM 1942 N N . ILE B 1 44 ? 84.054 10.732 -7.447 1.00 49.77 41 ILE B N 1
ATOM 1943 C CA . ILE B 1 44 ? 82.785 10.191 -6.986 1.00 51.67 41 ILE B CA 1
ATOM 1944 C C . ILE B 1 44 ? 82.254 9.224 -8.044 1.00 53.44 41 ILE B C 1
ATOM 1945 O O . ILE B 1 44 ? 82.674 9.271 -9.200 1.00 53.44 41 ILE B O 1
ATOM 1950 N N . GLU B 1 45 ? 81.333 8.352 -7.645 1.00 55.50 42 GLU B N 1
ATOM 1951 C CA . GLU B 1 45 ? 80.775 7.367 -8.560 1.00 58.68 42 GLU B CA 1
ATOM 1952 C C . GLU B 1 45 ? 79.359 7.684 -9.031 1.00 60.07 42 GLU B C 1
ATOM 1953 O O . GLU B 1 45 ? 78.598 8.359 -8.340 1.00 59.92 42 GLU B O 1
ATOM 1959 N N . ASP B 1 46 ? 79.017 7.179 -10.214 1.00 61.52 43 ASP B N 1
ATOM 1960 C CA . ASP B 1 46 ? 77.702 7.394 -10.817 1.00 62.83 43 ASP B CA 1
ATOM 1961 C C . ASP B 1 46 ? 77.521 8.859 -11.163 1.00 62.31 43 ASP B C 1
ATOM 1962 O O . ASP B 1 46 ? 76.398 9.360 -11.241 1.00 63.24 43 ASP B O 1
ATOM 1967 N N . GLN B 1 47 ? 78.645 9.537 -11.368 1.00 61.22 44 GLN B N 1
ATOM 1968 C CA . GLN B 1 47 ? 78.658 10.951 -11.717 1.00 60.41 44 GLN B CA 1
ATOM 1969 C C . GLN B 1 47 ? 79.466 11.060 -13.006 1.00 61.55 44 GLN B C 1
ATOM 1970 O O . GLN B 1 47 ? 80.477 11.765 -13.063 1.00 61.82 44 GLN B O 1
ATOM 1976 N N . PRO B 1 48 ? 79.027 10.354 -14.064 1.00 62.28 45 PRO B N 1
ATOM 1977 C CA . PRO B 1 48 ? 79.707 10.358 -15.363 1.00 62.60 45 PRO B CA 1
ATOM 1978 C C . PRO B 1 48 ? 79.791 11.758 -15.951 1.00 63.08 45 PRO B C 1
ATOM 1979 O O . PRO B 1 48 ? 80.797 12.134 -16.555 1.00 62.01 45 PRO B O 1
ATOM 1983 N N . LYS B 1 49 ? 78.718 12.519 -15.752 1.00 64.35 46 LYS B N 1
ATOM 1984 C CA . LYS B 1 49 ? 78.596 13.878 -16.267 1.00 65.50 46 LYS B CA 1
ATOM 1985 C C . LYS B 1 49 ? 78.972 14.973 -15.265 1.00 65.23 46 LYS B C 1
ATOM 1986 O O . LYS B 1 49 ? 78.887 16.161 -15.581 1.00 65.62 46 LYS B O 1
ATOM 1992 N N . GLY B 1 50 ? 79.384 14.581 -14.063 1.00 64.20 47 GLY B N 1
ATOM 1993 C CA . GLY B 1 50 ? 79.758 15.567 -13.065 1.00 63.21 47 GLY B CA 1
ATOM 1994 C C . GLY B 1 50 ? 78.559 16.331 -12.534 1.00 62.84 47 GLY B C 1
ATOM 1995 O O . GLY B 1 50 ? 77.431 15.836 -12.593 1.00 62.32 47 GLY B O 1
ATOM 1996 N N . ILE B 1 51 ? 78.802 17.533 -12.015 1.00 62.39 48 ILE B N 1
ATOM 1997 C CA . ILE B 1 51 ? 77.738 18.373 -11.462 1.00 62.99 48 ILE B CA 1
ATOM 1998 C C . ILE B 1 51 ? 77.421 19.522 -12.411 1.00 65.59 48 ILE B C 1
ATOM 1999 O O . ILE B 1 51 ? 78.224 20.440 -12.575 1.00 66.25 48 ILE B O 1
ATOM 2004 N N . TYR B 1 52 ? 76.245 19.471 -13.029 1.00 68.46 49 TYR B N 1
ATOM 2005 C CA . TYR B 1 52 ? 75.837 20.505 -13.973 1.00 70.77 49 TYR B CA 1
ATOM 2006 C C . TYR B 1 52 ? 74.546 21.231 -13.590 1.00 71.80 49 TYR B C 1
ATOM 2007 O O . TYR B 1 52 ? 74.377 22.407 -13.906 1.00 72.88 49 TYR B O 1
ATOM 2016 N N . ASN B 1 53 ? 73.638 20.539 -12.913 1.00 72.65 50 ASN B N 1
ATOM 2017 C CA . ASN B 1 53 ? 72.387 21.153 -12.483 1.00 73.27 50 ASN B CA 1
ATOM 2018 C C . ASN B 1 53 ? 72.318 21.078 -10.960 1.00 73.53 50 ASN B C 1
ATOM 2019 O O . ASN B 1 53 ? 73.328 20.792 -10.312 1.00 73.43 50 ASN B O 1
ATOM 2024 N N . GLU B 1 54 ? 71.146 21.337 -10.384 1.00 73.83 51 GLU B N 1
ATOM 2025 C CA . GLU B 1 54 ? 71.001 21.291 -8.930 1.00 73.87 51 GLU B CA 1
ATOM 2026 C C . GLU B 1 54 ? 70.671 19.892 -8.425 1.00 72.61 51 GLU B C 1
ATOM 2027 O O . GLU B 1 54 ? 70.925 19.571 -7.267 1.00 72.54 51 GLU B O 1
ATOM 2033 N N . GLU B 1 55 ? 70.099 19.063 -9.290 1.00 71.13 52 GLU B N 1
ATOM 2034 C CA . GLU B 1 55 ? 69.754 17.704 -8.905 1.00 69.75 52 GLU B CA 1
ATOM 2035 C C . GLU B 1 55 ? 70.997 16.821 -8.950 1.00 67.81 52 GLU B C 1
ATOM 2036 O O . GLU B 1 55 ? 71.182 15.946 -8.102 1.00 67.40 52 GLU B O 1
ATOM 2042 N N . THR B 1 56 ? 71.844 17.060 -9.948 1.00 65.31 53 THR B N 1
ATOM 2043 C CA . THR B 1 56 ? 73.083 16.310 -10.125 1.00 63.50 53 THR B CA 1
ATOM 2044 C C . THR B 1 56 ? 74.026 16.638 -8.960 1.00 62.12 53 THR B C 1
ATOM 2045 O O . THR B 1 56 ? 74.788 15.788 -8.493 1.00 61.51 53 THR B O 1
ATOM 2049 N N . GLU B 1 57 ? 73.958 17.883 -8.500 1.00 60.47 54 GLU B N 1
ATOM 2050 C CA . GLU B 1 57 ? 74.764 18.352 -7.386 1.00 58.77 54 GLU B CA 1
ATOM 2051 C C . GLU B 1 57 ? 74.310 17.621 -6.129 1.00 59.29 54 GLU B C 1
ATOM 2052 O O . GLU B 1 57 ? 75.132 17.204 -5.316 1.00 58.60 54 GLU B O 1
ATOM 2058 N N . ARG B 1 58 ? 72.998 17.458 -5.975 1.00 60.26 55 ARG B N 1
ATOM 2059 C CA . ARG B 1 58 ? 72.452 16.757 -4.814 1.00 62.04 55 ARG B CA 1
ATOM 2060 C C . ARG B 1 58 ? 72.940 15.311 -4.835 1.00 61.54 55 ARG B C 1
ATOM 2061 O O . ARG B 1 58 ? 73.421 14.784 -3.831 1.00 61.35 55 ARG B O 1
ATOM 2069 N N . GLU B 1 59 ? 72.789 14.681 -5.996 1.00 60.96 56 GLU B N 1
ATOM 2070 C CA . GLU B 1 59 ? 73.176 13.294 -6.214 1.00 59.96 56 GLU B CA 1
ATOM 2071 C C . GLU B 1 59 ? 74.613 13.025 -5.793 1.00 58.70 56 GLU B C 1
ATOM 2072 O O . GLU B 1 59 ? 74.907 11.999 -5.178 1.00 58.39 56 GLU B O 1
ATOM 2078 N N . ALA B 1 60 ? 75.503 13.955 -6.127 1.00 56.53 57 ALA B N 1
ATOM 2079 C CA . ALA B 1 60 ? 76.920 13.819 -5.815 1.00 53.97 57 ALA B CA 1
ATOM 2080 C C . ALA B 1 60 ? 77.315 14.276 -4.417 1.00 52.40 57 ALA B C 1
ATOM 2081 O O . ALA B 1 60 ? 78.432 14.010 -3.978 1.00 52.80 57 ALA B O 1
ATOM 2083 N N . GLU B 1 61 ? 76.410 14.953 -3.716 1.00 50.05 58 GLU B N 1
ATOM 2084 C CA . GLU B 1 61 ? 76.716 15.457 -2.381 1.00 48.75 58 GLU B CA 1
ATOM 2085 C C . GLU B 1 61 ? 77.195 14.373 -1.420 1.00 46.37 58 GLU B C 1
ATOM 2086 O O . GLU B 1 61 ? 78.332 14.412 -0.952 1.00 45.11 58 GLU B O 1
ATOM 2092 N N . PRO B 1 62 ? 76.339 13.387 -1.113 1.00 45.55 59 PRO B N 1
ATOM 2093 C CA . PRO B 1 62 ? 76.739 12.313 -0.197 1.00 43.97 59 PRO B CA 1
ATOM 2094 C C . PRO B 1 62 ? 77.939 11.502 -0.677 1.00 41.93 59 PRO B C 1
ATOM 2095 O O . PRO B 1 62 ? 78.609 10.862 0.125 1.00 40.86 59 PRO B O 1
ATOM 2099 N N . LYS B 1 63 ? 78.199 11.524 -1.984 1.00 41.19 60 LYS B N 1
ATOM 2100 C CA . LYS B 1 63 ? 79.339 10.813 -2.564 1.00 40.54 60 LYS B CA 1
ATOM 2101 C C . LYS B 1 63 ? 80.601 11.619 -2.238 1.00 41.40 60 LYS B C 1
ATOM 2102 O O . LYS B 1 63 ? 81.696 11.068 -2.083 1.00 41.95 60 LYS B O 1
ATOM 2108 N N . ILE B 1 64 ? 80.433 12.938 -2.154 1.00 41.05 61 ILE B N 1
ATOM 2109 C CA . ILE B 1 64 ? 81.526 13.848 -1.814 1.00 40.01 61 ILE B CA 1
ATOM 2110 C C . ILE B 1 64 ? 81.819 13.601 -0.336 1.00 38.40 61 ILE B C 1
ATOM 2111 O O . ILE B 1 64 ? 82.922 13.208 0.045 1.00 36.31 61 ILE B O 1
ATOM 2116 N N . ILE B 1 65 ? 80.799 13.829 0.482 1.00 37.19 62 ILE B N 1
ATOM 2117 C CA . ILE B 1 65 ? 80.881 13.630 1.915 1.00 36.95 62 ILE B CA 1
ATOM 2118 C C . ILE B 1 65 ? 81.513 12.276 2.243 1.00 39.05 62 ILE B C 1
ATOM 2119 O O . ILE B 1 65 ? 82.205 12.131 3.244 1.00 40.79 62 ILE B O 1
ATOM 2124 N N . ARG B 1 66 ? 81.275 11.282 1.397 1.00 41.15 63 ARG B N 1
ATOM 2125 C CA . ARG B 1 66 ? 81.828 9.955 1.635 1.00 42.60 63 ARG B CA 1
ATOM 2126 C C . ARG B 1 66 ? 83.334 9.969 1.416 1.00 41.71 63 ARG B C 1
ATOM 2127 O O . ARG B 1 66 ? 84.102 9.600 2.304 1.00 41.96 63 ARG B O 1
ATOM 2135 N N . LEU B 1 67 ? 83.755 10.397 0.232 1.00 40.09 64 LEU B N 1
ATOM 2136 C CA . LEU B 1 67 ? 85.175 10.444 -0.073 1.00 39.85 64 LEU B CA 1
ATOM 2137 C C . LEU B 1 67 ? 85.920 11.256 0.979 1.00 39.70 64 LEU B C 1
ATOM 2138 O O . LEU B 1 67 ? 87.048 10.928 1.339 1.00 40.95 64 LEU B O 1
ATOM 2143 N N . ALA B 1 68 ? 85.279 12.307 1.481 1.00 38.18 65 ALA B N 1
ATOM 2144 C CA . ALA B 1 68 ? 85.888 13.175 2.483 1.00 35.89 65 ALA B CA 1
ATOM 2145 C C . ALA B 1 68 ? 86.205 12.426 3.774 1.00 35.01 65 ALA B C 1
ATOM 2146 O O . ALA B 1 68 ? 87.305 12.542 4.319 1.00 32.36 65 ALA B O 1
ATOM 2148 N N . LYS B 1 69 ? 85.225 11.671 4.263 1.00 36.18 66 LYS B N 1
ATOM 2149 C CA . LYS B 1 69 ? 85.376 10.880 5.483 1.00 35.51 66 LYS B CA 1
ATOM 2150 C C . LYS B 1 69 ? 86.556 9.930 5.348 1.00 35.19 66 LYS B C 1
ATOM 2151 O O . LYS B 1 69 ? 87.386 9.824 6.242 1.00 33.85 66 LYS B O 1
ATOM 2157 N N . GLU B 1 70 ? 86.609 9.235 4.217 1.00 37.20 67 GLU B N 1
ATOM 2158 C CA . GLU B 1 70 ? 87.681 8.290 3.929 1.00 39.23 67 GLU B CA 1
ATOM 2159 C C . GLU B 1 70 ? 89.040 8.980 3.959 1.00 38.66 67 GLU B C 1
ATOM 2160 O O . GLU B 1 70 ? 89.950 8.561 4.675 1.00 39.89 67 GLU B O 1
ATOM 2166 N N . PHE B 1 71 ? 89.175 10.035 3.161 1.00 36.73 68 PHE B N 1
ATOM 2167 C CA . PHE B 1 71 ? 90.427 10.771 3.082 1.00 34.16 68 PHE B CA 1
ATOM 2168 C C . PHE B 1 71 ? 90.980 11.155 4.448 1.00 34.29 68 PHE B C 1
ATOM 2169 O O . PHE B 1 71 ? 92.172 10.981 4.692 1.00 35.79 68 PHE B O 1
ATOM 2177 N N . GLU B 1 72 ? 90.135 11.681 5.334 1.00 33.89 69 GLU B N 1
ATOM 2178 C CA . GLU B 1 72 ? 90.592 12.073 6.670 1.00 33.98 69 GLU B CA 1
ATOM 2179 C C . GLU B 1 72 ? 91.094 10.825 7.377 1.00 34.37 69 GLU B C 1
ATOM 2180 O O . GLU B 1 72 ? 92.247 10.748 7.802 1.00 35.77 69 GLU B O 1
ATOM 2186 N N . ARG B 1 73 ? 90.200 9.851 7.490 1.00 33.93 70 ARG B N 1
ATOM 2187 C CA . ARG B 1 73 ? 90.482 8.564 8.108 1.00 33.61 70 ARG B CA 1
ATOM 2188 C C . ARG B 1 73 ? 91.829 7.999 7.656 1.00 31.89 70 ARG B C 1
ATOM 2189 O O . ARG B 1 73 ? 92.581 7.445 8.453 1.00 30.91 70 ARG B O 1
ATOM 2197 N N . GLU B 1 74 ? 92.129 8.149 6.372 1.00 30.81 71 GLU B N 1
ATOM 2198 C CA . GLU B 1 74 ? 93.370 7.641 5.811 1.00 30.54 71 GLU B CA 1
ATOM 2199 C C . GLU B 1 74 ? 94.562 8.585 5.981 1.00 30.28 71 GLU B C 1
ATOM 2200 O O . GLU B 1 74 ? 95.623 8.370 5.387 1.00 29.05 71 GLU B O 1
ATOM 2206 N N . GLY B 1 75 ? 94.369 9.634 6.783 1.00 27.82 72 GLY B N 1
ATOM 2207 C CA . GLY B 1 75 ? 95.440 10.571 7.079 1.00 27.79 72 GLY B CA 1
ATOM 2208 C C . GLY B 1 75 ? 95.841 11.748 6.199 1.00 28.13 72 GLY B C 1
ATOM 2209 O O . GLY B 1 75 ? 96.977 12.204 6.321 1.00 26.75 72 GLY B O 1
ATOM 2210 N N . VAL B 1 76 ? 94.970 12.253 5.324 1.00 28.46 73 VAL B N 1
ATOM 2211 C CA . VAL B 1 76 ? 95.371 13.401 4.504 1.00 29.91 73 VAL B CA 1
ATOM 2212 C C . VAL B 1 76 ? 95.367 14.650 5.379 1.00 30.05 73 VAL B C 1
ATOM 2213 O O . VAL B 1 76 ? 94.587 14.752 6.333 1.00 30.06 73 VAL B O 1
ATOM 2217 N N . ASP B 1 77 ? 96.239 15.598 5.051 1.00 30.11 74 ASP B N 1
ATOM 2218 C CA . ASP B 1 77 ? 96.345 16.829 5.827 1.00 29.54 74 ASP B CA 1
ATOM 2219 C C . ASP B 1 77 ? 95.197 17.806 5.598 1.00 29.32 74 ASP B C 1
ATOM 2220 O O . ASP B 1 77 ? 94.767 18.498 6.523 1.00 29.81 74 ASP B O 1
ATOM 2225 N N . ALA B 1 78 ? 94.695 17.857 4.370 1.00 28.96 75 ALA B N 1
ATOM 2226 C CA . ALA B 1 78 ? 93.595 18.753 4.036 1.00 28.13 75 ALA B CA 1
ATOM 2227 C C . ALA B 1 78 ? 92.810 18.194 2.866 1.00 27.65 75 ALA B C 1
ATOM 2228 O O . ALA B 1 78 ? 93.296 17.330 2.138 1.00 26.51 75 ALA B O 1
ATOM 2230 N N . ILE B 1 79 ? 91.591 18.695 2.699 1.00 27.90 76 ILE B N 1
ATOM 2231 C CA . ILE B 1 79 ? 90.722 18.274 1.612 1.00 27.32 76 ILE B CA 1
ATOM 2232 C C . ILE B 1 79 ? 90.505 19.423 0.629 1.00 26.16 76 ILE B C 1
ATOM 2233 O O . ILE B 1 79 ? 90.559 20.591 0.998 1.00 26.58 76 ILE B O 1
ATOM 2238 N N . ILE B 1 80 ? 90.282 19.072 -0.628 1.00 26.08 77 ILE B N 1
ATOM 2239 C CA . ILE B 1 80 ? 90.002 20.041 -1.667 1.00 25.05 77 ILE B CA 1
ATOM 2240 C C . ILE B 1 80 ? 88.931 19.422 -2.544 1.00 27.03 77 ILE B C 1
ATOM 2241 O O . ILE B 1 80 ? 89.155 18.379 -3.166 1.00 26.57 77 ILE B O 1
ATOM 2246 N N . ILE B 1 81 ? 87.751 20.039 -2.546 1.00 27.58 78 ILE B N 1
ATOM 2247 C CA . ILE B 1 81 ? 86.641 19.582 -3.379 1.00 28.06 78 ILE B CA 1
ATOM 2248 C C . ILE B 1 81 ? 86.821 20.359 -4.680 1.00 29.90 78 ILE B C 1
ATOM 2249 O O . ILE B 1 81 ? 86.340 21.484 -4.810 1.00 31.80 78 ILE B O 1
ATOM 2254 N N . SER B 1 82 ? 87.532 19.749 -5.627 1.00 29.55 79 SER B N 1
ATOM 2255 C CA . SER B 1 82 ? 87.846 20.361 -6.914 1.00 29.63 79 SER B CA 1
ATOM 2256 C C . SER B 1 82 ? 86.657 20.653 -7.842 1.00 29.91 79 SER B C 1
ATOM 2257 O O . SER B 1 82 ? 86.458 19.988 -8.857 1.00 28.69 79 SER B O 1
ATOM 2260 N N . CYS B 1 83 ? 85.883 21.669 -7.474 1.00 31.78 80 CYS B N 1
ATOM 2261 C CA . CYS B 1 83 ? 84.720 22.126 -8.232 1.00 33.43 80 CYS B CA 1
ATOM 2262 C C . CYS B 1 83 ? 84.392 23.534 -7.737 1.00 33.63 80 CYS B C 1
ATOM 2263 O O . CYS B 1 83 ? 84.144 23.742 -6.547 1.00 33.10 80 CYS B O 1
ATOM 2266 N N . ALA B 1 84 ? 84.387 24.490 -8.661 1.00 32.60 81 ALA B N 1
ATOM 2267 C CA . ALA B 1 84 ? 84.116 25.885 -8.348 1.00 30.13 81 ALA B CA 1
ATOM 2268 C C . ALA B 1 84 ? 82.755 26.161 -7.708 1.00 29.72 81 ALA B C 1
ATOM 2269 O O . ALA B 1 84 ? 82.488 27.283 -7.293 1.00 29.70 81 ALA B O 1
ATOM 2271 N N . ALA B 1 85 ? 81.894 25.154 -7.623 1.00 28.54 82 ALA B N 1
ATOM 2272 C CA . ALA B 1 85 ? 80.581 25.351 -7.009 1.00 28.88 82 ALA B CA 1
ATOM 2273 C C . ALA B 1 85 ? 80.619 25.038 -5.516 1.00 28.36 82 ALA B C 1
ATOM 2274 O O . ALA B 1 85 ? 79.602 25.147 -4.829 1.00 26.85 82 ALA B O 1
ATOM 2276 N N . ASP B 1 86 ? 81.798 24.649 -5.028 1.00 27.97 83 ASP B N 1
ATOM 2277 C CA . ASP B 1 86 ? 81.987 24.293 -3.619 1.00 28.35 83 ASP B CA 1
ATOM 2278 C C . ASP B 1 86 ? 80.936 23.283 -3.133 1.00 29.11 83 ASP B C 1
ATOM 2279 O O . ASP B 1 86 ? 80.402 23.403 -2.032 1.00 28.94 83 ASP B O 1
ATOM 2284 N N . PRO B 1 87 ? 80.644 22.255 -3.947 1.00 29.96 84 PRO B N 1
ATOM 2285 C CA . PRO B 1 87 ? 79.645 21.262 -3.544 1.00 30.78 84 PRO B CA 1
ATOM 2286 C C . PRO B 1 87 ? 79.972 20.489 -2.262 1.00 32.76 84 PRO B C 1
ATOM 2287 O O . PRO B 1 87 ? 81.039 19.879 -2.142 1.00 34.67 84 PRO B O 1
ATOM 2291 N N . ALA B 1 88 ? 79.041 20.532 -1.308 1.00 33.92 85 ALA B N 1
ATOM 2292 C CA . ALA B 1 88 ? 79.167 19.851 -0.011 1.00 34.72 85 ALA B CA 1
ATOM 2293 C C . ALA B 1 88 ? 80.257 20.433 0.889 1.00 34.33 85 ALA B C 1
ATOM 2294 O O . ALA B 1 88 ? 80.465 19.959 2.003 1.00 33.78 85 ALA B O 1
ATOM 2296 N N . VAL B 1 89 ? 80.949 21.460 0.409 1.00 33.42 86 VAL B N 1
ATOM 2297 C CA . VAL B 1 89 ? 82.012 22.078 1.186 1.00 31.96 86 VAL B CA 1
ATOM 2298 C C . VAL B 1 89 ? 81.560 22.431 2.601 1.00 33.45 86 VAL B C 1
ATOM 2299 O O . VAL B 1 89 ? 82.178 22.010 3.579 1.00 33.04 86 VAL B O 1
ATOM 2303 N N . GLU B 1 90 ? 80.484 23.201 2.715 1.00 35.40 87 GLU B N 1
ATOM 2304 C CA . GLU B 1 90 ? 79.991 23.589 4.026 1.00 37.33 87 GLU B CA 1
ATOM 2305 C C . GLU B 1 90 ? 79.655 22.363 4.874 1.00 38.48 87 GLU B C 1
ATOM 2306 O O . GLU B 1 90 ? 80.043 22.282 6.039 1.00 38.53 87 GLU B O 1
ATOM 2312 N N . LYS B 1 91 ? 78.941 21.405 4.289 1.00 39.47 88 LYS B N 1
ATOM 2313 C CA . LYS B 1 91 ? 78.579 20.196 5.015 1.00 39.35 88 LYS B CA 1
ATOM 2314 C C . LYS B 1 91 ? 79.831 19.443 5.419 1.00 39.34 88 LYS B C 1
ATOM 2315 O O . LYS B 1 91 ? 79.929 18.944 6.537 1.00 41.03 88 LYS B O 1
ATOM 2321 N N . VAL B 1 92 ? 80.786 19.366 4.497 1.00 37.94 89 VAL B N 1
ATOM 2322 C CA . VAL B 1 92 ? 82.052 18.677 4.731 1.00 36.38 89 VAL B CA 1
ATOM 2323 C C . VAL B 1 92 ? 82.894 19.355 5.816 1.00 36.09 89 VAL B C 1
ATOM 2324 O O . VAL B 1 92 ? 83.737 18.720 6.448 1.00 36.39 89 VAL B O 1
ATOM 2328 N N . ARG B 1 93 ? 82.666 20.646 6.031 1.00 35.25 90 ARG B N 1
ATOM 2329 C CA . ARG B 1 93 ? 83.419 21.372 7.040 1.00 34.67 90 ARG B CA 1
ATOM 2330 C C . ARG B 1 93 ? 82.870 21.084 8.426 1.00 34.49 90 ARG B C 1
ATOM 2331 O O . ARG B 1 93 ? 83.612 21.073 9.395 1.00 33.81 90 ARG B O 1
ATOM 2339 N N . LYS B 1 94 ? 81.569 20.837 8.517 1.00 35.43 91 LYS B N 1
ATOM 2340 C CA . LYS B 1 94 ? 80.957 20.534 9.802 1.00 36.72 91 LYS B CA 1
ATOM 2341 C C . LYS B 1 94 ? 81.236 19.089 10.243 1.00 36.48 91 LYS B C 1
ATOM 2342 O O . LYS B 1 94 ? 81.088 18.759 11.420 1.00 37.44 91 LYS B O 1
ATOM 2348 N N . LEU B 1 95 ? 81.659 18.241 9.305 1.00 36.80 92 LEU B N 1
ATOM 2349 C CA . LEU B 1 95 ? 81.946 16.832 9.590 1.00 36.47 92 LEU B CA 1
ATOM 2350 C C . LEU B 1 95 ? 83.415 16.497 9.880 1.00 36.81 92 LEU B C 1
ATOM 2351 O O . LEU B 1 95 ? 83.723 15.719 10.791 1.00 38.20 92 LEU B O 1
ATOM 2356 N N . LEU B 1 96 ? 84.319 17.066 9.096 1.00 36.72 93 LEU B N 1
ATOM 2357 C CA . LEU B 1 96 ? 85.745 16.812 9.283 1.00 35.42 93 LEU B CA 1
ATOM 2358 C C . LEU B 1 96 ? 86.389 17.927 10.088 1.00 35.46 93 LEU B C 1
ATOM 2359 O O . LEU B 1 96 ? 85.860 19.038 10.159 1.00 34.80 93 LEU B O 1
ATOM 2364 N N . SER B 1 97 ? 87.535 17.632 10.692 1.00 34.87 94 SER B N 1
ATOM 2365 C CA . SER B 1 97 ? 88.234 18.634 11.484 1.00 34.54 94 SER B CA 1
ATOM 2366 C C . SER B 1 97 ? 89.467 19.188 10.763 1.00 33.57 94 SER B C 1
ATOM 2367 O O . SER B 1 97 ? 89.935 20.276 11.092 1.00 35.10 94 SER B O 1
ATOM 2370 N N . ILE B 1 98 ? 89.996 18.444 9.792 1.00 30.47 95 ILE B N 1
ATOM 2371 C CA . ILE B 1 98 ? 91.152 18.913 9.029 1.00 28.92 95 ILE B CA 1
ATOM 2372 C C . ILE B 1 98 ? 90.634 19.974 8.042 1.00 29.29 95 ILE B C 1
ATOM 2373 O O . ILE B 1 98 ? 89.429 20.069 7.817 1.00 26.90 95 ILE B O 1
ATOM 2378 N N . PRO B 1 99 ? 91.534 20.789 7.449 1.00 30.55 96 PRO B N 1
ATOM 2379 C CA . PRO B 1 99 ? 91.105 21.825 6.496 1.00 30.37 96 PRO B CA 1
ATOM 2380 C C . PRO B 1 99 ? 90.381 21.288 5.258 1.00 30.02 96 PRO B C 1
ATOM 2381 O O . PRO B 1 99 ? 90.788 20.296 4.658 1.00 30.57 96 PRO B O 1
ATOM 2385 N N . VAL B 1 100 ? 89.294 21.958 4.893 1.00 29.97 97 VAL B N 1
ATOM 2386 C CA . VAL B 1 100 ? 88.507 21.593 3.725 1.00 28.69 97 VAL B CA 1
ATOM 2387 C C . VAL B 1 100 ? 88.468 22.843 2.840 1.00 29.39 97 VAL B C 1
ATOM 2388 O O . VAL B 1 100 ? 87.918 23.887 3.223 1.00 29.13 97 VAL B O 1
ATOM 2392 N N . ILE B 1 101 ? 89.085 22.724 1.666 1.00 27.74 98 ILE B N 1
ATOM 2393 C CA . ILE B 1 101 ? 89.199 23.815 0.702 1.00 27.16 98 ILE B CA 1
ATOM 2394 C C . ILE B 1 101 ? 88.308 23.639 -0.541 1.00 26.97 98 ILE B C 1
ATOM 2395 O O . ILE B 1 101 ? 88.361 22.609 -1.211 1.00 28.36 98 ILE B O 1
ATOM 2400 N N . GLY B 1 102 ? 87.482 24.646 -0.832 1.00 26.92 99 GLY B N 1
ATOM 2401 C CA . GLY B 1 102 ? 86.615 24.596 -2.001 1.00 24.65 99 GLY B CA 1
ATOM 2402 C C . GLY B 1 102 ? 87.287 25.340 -3.140 1.00 25.29 99 GLY B C 1
ATOM 2403 O O . GLY B 1 102 ? 87.891 26.398 -2.914 1.00 26.84 99 GLY B O 1
ATOM 2404 N N . ALA B 1 103 ? 87.206 24.812 -4.359 1.00 22.35 100 ALA B N 1
ATOM 2405 C CA . ALA B 1 103 ? 87.851 25.473 -5.490 1.00 21.77 100 ALA B CA 1
ATOM 2406 C C . ALA B 1 103 ? 87.169 26.794 -5.850 1.00 21.45 100 ALA B C 1
ATOM 2407 O O . ALA B 1 103 ? 87.807 27.705 -6.378 1.00 23.47 100 ALA B O 1
ATOM 2409 N N . GLY B 1 104 ? 85.880 26.898 -5.540 1.00 21.01 101 GLY B N 1
ATOM 2410 C CA . GLY B 1 104 ? 85.125 28.101 -5.851 1.00 22.14 101 GLY B CA 1
ATOM 2411 C C . GLY B 1 104 ? 85.329 29.244 -4.884 1.00 21.59 101 GLY B C 1
ATOM 2412 O O . GLY B 1 104 ? 85.448 30.394 -5.288 1.00 21.32 101 GLY B O 1
ATOM 2413 N N . SER B 1 105 ? 85.345 28.935 -3.596 1.00 22.72 102 SER B N 1
ATOM 2414 C CA . SER B 1 105 ? 85.565 29.958 -2.589 1.00 24.27 102 SER B CA 1
ATOM 2415 C C . SER B 1 105 ? 87.028 30.394 -2.661 1.00 24.15 102 SER B C 1
ATOM 2416 O O . SER B 1 105 ? 87.370 31.519 -2.301 1.00 24.07 102 SER B O 1
ATOM 2419 N N . SER B 1 106 ? 87.885 29.494 -3.136 1.00 23.28 103 SER B N 1
ATOM 2420 C CA . SER B 1 106 ? 89.305 29.779 -3.267 1.00 24.09 103 SER B CA 1
ATOM 2421 C C . SER B 1 106 ? 89.567 30.754 -4.400 1.00 24.80 103 SER B C 1
ATOM 2422 O O . SER B 1 106 ? 90.318 31.720 -4.235 1.00 26.57 103 SER B O 1
ATOM 2425 N N . VAL B 1 107 ? 88.954 30.504 -5.552 1.00 24.25 104 VAL B N 1
ATOM 2426 C CA . VAL B 1 107 ? 89.174 31.369 -6.702 1.00 24.87 104 VAL B CA 1
ATOM 2427 C C . VAL B 1 107 ? 88.577 32.756 -6.514 1.00 25.28 104 VAL B C 1
ATOM 2428 O O . VAL B 1 107 ? 89.147 33.747 -6.972 1.00 27.50 104 VAL B O 1
ATOM 2432 N N . SER B 1 108 ? 87.437 32.840 -5.841 1.00 24.37 105 SER B N 1
ATOM 2433 C CA . SER B 1 108 ? 86.828 34.141 -5.635 1.00 23.62 105 SER B CA 1
ATOM 2434 C C . SER B 1 108 ? 87.512 34.908 -4.521 1.00 23.29 105 SER B C 1
ATOM 2435 O O . SER B 1 108 ? 87.740 36.106 -4.655 1.00 24.83 105 SER B O 1
ATOM 2438 N N . ALA B 1 109 ? 87.868 34.231 -3.436 1.00 24.56 106 ALA B N 1
ATOM 2439 C CA . ALA B 1 109 ? 88.552 34.894 -2.321 1.00 26.46 106 ALA B CA 1
ATOM 2440 C C . ALA B 1 109 ? 89.957 35.386 -2.706 1.00 28.01 106 ALA B C 1
ATOM 2441 O O . ALA B 1 109 ? 90.375 36.474 -2.302 1.00 29.23 106 ALA B O 1
ATOM 2443 N N . LEU B 1 110 ? 90.692 34.584 -3.471 1.00 26.76 107 LEU B N 1
ATOM 2444 C CA . LEU B 1 110 ? 92.028 34.984 -3.889 1.00 28.11 107 LEU B CA 1
ATOM 2445 C C . LEU B 1 110 ? 91.978 36.101 -4.926 1.00 27.95 107 LEU B C 1
ATOM 2446 O O . LEU B 1 110 ? 92.893 36.918 -5.008 1.00 27.47 107 LEU B O 1
ATOM 2451 N N . ALA B 1 111 ? 90.914 36.141 -5.723 1.00 26.32 108 ALA B N 1
ATOM 2452 C CA . ALA B 1 111 ? 90.792 37.197 -6.719 1.00 25.40 108 ALA B CA 1
ATOM 2453 C C . ALA B 1 111 ? 90.722 38.546 -5.998 1.00 24.53 108 ALA B C 1
ATOM 2454 O O . ALA B 1 111 ? 91.362 39.518 -6.409 1.00 26.84 108 ALA B O 1
ATOM 2456 N N . LEU B 1 112 ? 89.969 38.589 -4.903 1.00 23.61 109 LEU B N 1
ATOM 2457 C CA . LEU B 1 112 ? 89.803 39.814 -4.127 1.00 22.37 109 LEU B CA 1
ATOM 2458 C C . LEU B 1 112 ? 91.104 40.351 -3.584 1.00 22.34 109 LEU B C 1
ATOM 2459 O O . LEU B 1 112 ? 91.177 41.500 -3.159 1.00 23.07 109 LEU B O 1
ATOM 2464 N N . ALA B 1 113 ? 92.140 39.528 -3.599 1.00 22.66 110 ALA B N 1
ATOM 2465 C CA . ALA B 1 113 ? 93.428 39.961 -3.088 1.00 23.81 110 ALA B CA 1
ATOM 2466 C C . ALA B 1 113 ? 94.253 40.624 -4.193 1.00 26.17 110 ALA B C 1
ATOM 2467 O O . ALA B 1 113 ? 95.349 41.135 -3.931 1.00 27.08 110 ALA B O 1
ATOM 2469 N N . TYR B 1 114 ? 93.726 40.610 -5.422 1.00 26.41 111 TYR B N 1
ATOM 2470 C CA . TYR B 1 114 ? 94.405 41.230 -6.567 1.00 27.76 111 TYR B CA 1
ATOM 2471 C C . TYR B 1 114 ? 93.749 42.543 -6.996 1.00 29.57 111 TYR B C 1
ATOM 2472 O O . TYR B 1 114 ? 94.366 43.364 -7.681 1.00 31.35 111 TYR B O 1
ATOM 2481 N N . GLY B 1 115 ? 92.497 42.729 -6.593 1.00 29.88 112 GLY B N 1
ATOM 2482 C CA . GLY B 1 115 ? 91.765 43.936 -6.935 1.00 29.06 112 GLY B CA 1
ATOM 2483 C C . GLY B 1 115 ? 90.329 43.759 -6.496 1.00 30.19 112 GLY B C 1
ATOM 2484 O O . GLY B 1 115 ? 89.863 42.626 -6.334 1.00 27.83 112 GLY B O 1
ATOM 2485 N N . ARG B 1 116 ? 89.612 44.858 -6.302 1.00 31.35 113 ARG B N 1
ATOM 2486 C CA . ARG B 1 116 ? 88.226 44.742 -5.870 1.00 33.76 113 ARG B CA 1
ATOM 2487 C C . ARG B 1 116 ? 87.216 44.594 -7.005 1.00 33.12 113 ARG B C 1
ATOM 2488 O O . ARG B 1 116 ? 86.127 44.061 -6.792 1.00 34.54 113 ARG B O 1
ATOM 2496 N N . ARG B 1 117 ? 87.574 45.047 -8.207 1.00 30.61 114 ARG B N 1
ATOM 2497 C CA . ARG B 1 117 ? 86.678 44.943 -9.359 1.00 26.55 114 ARG B CA 1
ATOM 2498 C C . ARG B 1 117 ? 86.917 43.630 -10.082 1.00 24.98 114 ARG B C 1
ATOM 2499 O O . ARG B 1 117 ? 87.745 43.532 -10.984 1.00 23.21 114 ARG B O 1
ATOM 2507 N N . VAL B 1 118 ? 86.157 42.623 -9.674 1.00 24.46 115 VAL B N 1
ATOM 2508 C CA . VAL B 1 118 ? 86.300 41.281 -10.208 1.00 22.20 115 VAL B CA 1
ATOM 2509 C C . VAL B 1 118 ? 85.343 40.872 -11.325 1.00 21.65 115 VAL B C 1
ATOM 2510 O O . VAL B 1 118 ? 84.160 41.200 -11.318 1.00 22.14 115 VAL B O 1
ATOM 2514 N N . GLY B 1 119 ? 85.891 40.141 -12.287 1.00 22.97 116 GLY B N 1
ATOM 2515 C CA . GLY B 1 119 ? 85.116 39.636 -13.401 1.00 21.41 116 GLY B CA 1
ATOM 2516 C C . GLY B 1 119 ? 85.215 38.125 -13.353 1.00 21.44 116 GLY B C 1
ATOM 2517 O O . GLY B 1 119 ? 86.263 37.576 -13.016 1.00 21.59 116 GLY B O 1
ATOM 2518 N N . VAL B 1 120 ? 84.121 37.451 -13.669 1.00 22.10 117 VAL B N 1
ATOM 2519 C CA . VAL B 1 120 ? 84.083 35.999 -13.661 1.00 23.76 117 VAL B CA 1
ATOM 2520 C C . VAL B 1 120 ? 83.870 35.482 -15.085 1.00 26.99 117 VAL B C 1
ATOM 2521 O O . VAL B 1 120 ? 82.935 35.904 -15.779 1.00 26.31 117 VAL B O 1
ATOM 2525 N N . LEU B 1 121 ? 84.745 34.576 -15.520 1.00 28.06 118 LEU B N 1
ATOM 2526 C CA . LEU B 1 121 ? 84.643 33.990 -16.855 1.00 29.01 118 LEU B CA 1
ATOM 2527 C C . LEU B 1 121 ? 84.128 32.555 -16.715 1.00 30.72 118 LEU B C 1
ATOM 2528 O O . LEU B 1 121 ? 84.884 31.642 -16.377 1.00 30.41 118 LEU B O 1
ATOM 2533 N N . ASN B 1 122 ? 82.838 32.360 -16.968 1.00 31.29 119 ASN B N 1
ATOM 2534 C CA . ASN B 1 122 ? 82.240 31.040 -16.857 1.00 33.85 119 ASN B CA 1
ATOM 2535 C C . ASN B 1 122 ? 82.139 30.354 -18.214 1.00 36.04 119 ASN B C 1
ATOM 2536 O O . ASN B 1 122 ? 82.604 30.885 -19.228 1.00 34.93 119 ASN B O 1
ATOM 2541 N N . LEU B 1 123 ? 81.524 29.172 -18.218 1.00 39.21 120 LEU B N 1
ATOM 2542 C CA . LEU B 1 123 ? 81.334 28.381 -19.433 1.00 41.09 120 LEU B CA 1
ATOM 2543 C C . LEU B 1 123 ? 80.037 28.783 -20.117 1.00 40.02 120 LEU B C 1
ATOM 2544 O O . LEU B 1 123 ? 80.003 28.951 -21.334 1.00 42.65 120 LEU B O 1
ATOM 2549 N N . GLU B 1 126 ? 76.393 29.855 -15.778 1.00 51.66 123 GLU B N 1
ATOM 2550 C CA . GLU B 1 126 ? 76.240 30.997 -14.882 1.00 50.50 123 GLU B CA 1
ATOM 2551 C C . GLU B 1 126 ? 77.166 30.881 -13.672 1.00 47.57 123 GLU B C 1
ATOM 2552 O O . GLU B 1 126 ? 77.763 29.832 -13.437 1.00 48.17 123 GLU B O 1
ATOM 2558 N N . THR B 1 127 ? 77.271 31.956 -12.898 1.00 44.92 124 THR B N 1
ATOM 2559 C CA . THR B 1 127 ? 78.150 31.978 -11.730 1.00 41.55 124 THR B CA 1
ATOM 2560 C C . THR B 1 127 ? 77.646 31.210 -10.505 1.00 38.60 124 THR B C 1
ATOM 2561 O O . THR B 1 127 ? 76.527 31.418 -10.029 1.00 36.52 124 THR B O 1
ATOM 2565 N N . PRO B 1 128 ? 78.481 30.291 -9.992 1.00 36.15 125 PRO B N 1
ATOM 2566 C CA . PRO B 1 128 ? 78.161 29.475 -8.824 1.00 34.79 125 PRO B CA 1
ATOM 2567 C C . PRO B 1 128 ? 77.758 30.355 -7.657 1.00 34.04 125 PRO B C 1
ATOM 2568 O O . PRO B 1 128 ? 78.313 31.431 -7.472 1.00 34.23 125 PRO B O 1
ATOM 2572 N N . LYS B 1 129 ? 76.787 29.891 -6.882 1.00 34.43 126 LYS B N 1
ATOM 2573 C CA . LYS B 1 129 ? 76.293 30.625 -5.724 1.00 35.28 126 LYS B CA 1
ATOM 2574 C C . LYS B 1 129 ? 77.446 31.056 -4.826 1.00 33.03 126 LYS B C 1
ATOM 2575 O O . LYS B 1 129 ? 77.516 32.206 -4.406 1.00 33.08 126 LYS B O 1
ATOM 2581 N N . VAL B 1 130 ? 78.350 30.126 -4.541 1.00 31.12 127 VAL B N 1
ATOM 2582 C CA . VAL B 1 130 ? 79.494 30.399 -3.672 1.00 30.74 127 VAL B CA 1
ATOM 2583 C C . VAL B 1 130 ? 80.317 31.614 -4.114 1.00 29.49 127 VAL B C 1
ATOM 2584 O O . VAL B 1 130 ? 80.666 32.473 -3.299 1.00 28.98 127 VAL B O 1
ATOM 2588 N N . ILE B 1 131 ? 80.618 31.675 -5.408 1.00 28.11 128 ILE B N 1
ATOM 2589 C CA . ILE B 1 131 ? 81.392 32.767 -5.978 1.00 27.09 128 ILE B CA 1
ATOM 2590 C C . ILE B 1 131 ? 80.638 34.101 -5.905 1.00 29.07 128 ILE B C 1
ATOM 2591 O O . ILE B 1 131 ? 81.244 35.152 -5.679 1.00 27.63 128 ILE B O 1
ATOM 2596 N N . ARG B 1 132 ? 79.317 34.052 -6.088 1.00 29.91 129 ARG B N 1
ATOM 2597 C CA . ARG B 1 132 ? 78.490 35.249 -6.029 1.00 29.29 129 ARG B CA 1
ATOM 2598 C C . ARG B 1 132 ? 78.401 35.800 -4.610 1.00 28.59 129 ARG B C 1
ATOM 2599 O O . ARG B 1 132 ? 78.317 37.007 -4.409 1.00 28.14 129 ARG B O 1
ATOM 2607 N N . SER B 1 133 ? 78.434 34.909 -3.625 1.00 29.40 130 SER B N 1
ATOM 2608 C CA . SER B 1 133 ? 78.363 35.311 -2.224 1.00 28.30 130 SER B CA 1
ATOM 2609 C C . SER B 1 133 ? 79.669 35.932 -1.740 1.00 27.74 130 SER B C 1
ATOM 2610 O O . SER B 1 133 ? 79.663 36.957 -1.057 1.00 26.04 130 SER B O 1
ATOM 2613 N N . ILE B 1 134 ? 80.793 35.312 -2.091 1.00 28.77 131 ILE B N 1
ATOM 2614 C CA . ILE B 1 134 ? 82.092 35.836 -1.671 1.00 29.93 131 ILE B CA 1
ATOM 2615 C C . ILE B 1 134 ? 82.458 37.125 -2.398 1.00 30.19 131 ILE B C 1
ATOM 2616 O O . ILE B 1 134 ? 82.991 38.047 -1.785 1.00 31.97 131 ILE B O 1
ATOM 2621 N N . LEU B 1 135 ? 82.167 37.196 -3.693 1.00 29.79 132 LEU B N 1
ATOM 2622 C CA . LEU B 1 135 ? 82.466 38.396 -4.457 1.00 29.03 132 LEU B CA 1
ATOM 2623 C C . LEU B 1 135 ? 81.500 39.498 -4.071 1.00 29.50 132 LEU B C 1
ATOM 2624 O O . LEU B 1 135 ? 81.899 40.649 -3.910 1.00 30.96 132 LEU B O 1
ATOM 2629 N N . GLY B 1 136 ? 80.229 39.140 -3.918 1.00 28.93 133 GLY B N 1
ATOM 2630 C CA . GLY B 1 136 ? 79.223 40.114 -3.541 1.00 28.50 133 GLY B CA 1
ATOM 2631 C C . GLY B 1 136 ? 79.075 41.238 -4.546 1.00 31.06 133 GLY B C 1
ATOM 2632 O O . GLY B 1 136 ? 78.842 41.001 -5.738 1.00 29.98 133 GLY B O 1
ATOM 2633 N N . ASN B 1 137 ? 79.216 42.470 -4.064 1.00 32.30 134 ASN B N 1
ATOM 2634 C CA . ASN B 1 137 ? 79.089 43.637 -4.926 1.00 33.92 134 ASN B CA 1
ATOM 2635 C C . ASN B 1 137 ? 80.418 43.987 -5.577 1.00 33.34 134 ASN B C 1
ATOM 2636 O O . ASN B 1 137 ? 80.531 44.997 -6.267 1.00 33.78 134 ASN B O 1
ATOM 2641 N N . ASN B 1 138 ? 81.429 43.157 -5.335 1.00 31.72 135 ASN B N 1
ATOM 2642 C CA . ASN B 1 138 ? 82.742 43.351 -5.933 1.00 30.23 135 ASN B CA 1
ATOM 2643 C C . ASN B 1 138 ? 82.731 42.638 -7.285 1.00 29.78 135 ASN B C 1
ATOM 2644 O O . ASN B 1 138 ? 83.665 42.752 -8.078 1.00 29.30 135 ASN B O 1
ATOM 2649 N N . LEU B 1 139 ? 81.658 41.894 -7.538 1.00 30.37 136 LEU B N 1
ATOM 2650 C CA . LEU B 1 139 ? 81.499 41.198 -8.804 1.00 31.63 136 LEU B CA 1
ATOM 2651 C C . LEU B 1 139 ? 80.950 42.196 -9.833 1.00 31.72 136 LEU B C 1
ATOM 2652 O O . LEU B 1 139 ? 79.746 42.389 -9.957 1.00 30.11 136 LEU B O 1
ATOM 2657 N N . ILE B 1 140 ? 81.868 42.826 -10.561 1.00 33.78 137 ILE B N 1
ATOM 2658 C CA . ILE B 1 140 ? 81.553 43.830 -11.570 1.00 34.09 137 ILE B CA 1
ATOM 2659 C C . ILE B 1 140 ? 80.880 43.285 -12.825 1.00 34.59 137 ILE B C 1
ATOM 2660 O O . ILE B 1 140 ? 79.906 43.856 -13.303 1.00 34.72 137 ILE B O 1
ATOM 2665 N N . ALA B 1 141 ? 81.408 42.195 -13.369 1.00 34.56 138 ALA B N 1
ATOM 2666 C CA . ALA B 1 141 ? 80.844 41.621 -14.578 1.00 35.37 138 ALA B CA 1
ATOM 2667 C C . ALA B 1 141 ? 81.251 40.161 -14.769 1.00 37.46 138 ALA B C 1
ATOM 2668 O O . ALA B 1 141 ? 82.261 39.706 -14.232 1.00 37.84 138 ALA B O 1
ATOM 2670 N N . GLU B 1 142 ? 80.447 39.435 -15.535 1.00 38.13 139 GLU B N 1
ATOM 2671 C CA . GLU B 1 142 ? 80.719 38.038 -15.834 1.00 40.21 139 GLU B CA 1
ATOM 2672 C C . GLU B 1 142 ? 80.462 37.773 -17.313 1.00 39.50 139 GLU B C 1
ATOM 2673 O O . GLU B 1 142 ? 79.672 38.470 -17.946 1.00 39.22 139 GLU B O 1
ATOM 2679 N N . ASP B 1 143 ? 81.135 36.769 -17.861 1.00 40.43 140 ASP B N 1
ATOM 2680 C CA . ASP B 1 143 ? 80.981 36.437 -19.272 1.00 41.05 140 ASP B CA 1
ATOM 2681 C C . ASP B 1 143 ? 81.324 34.972 -19.503 1.00 41.20 140 ASP B C 1
ATOM 2682 O O . ASP B 1 143 ? 81.585 34.236 -18.558 1.00 39.82 140 ASP B O 1
ATOM 2687 N N . HIS B 1 144 ? 81.307 34.564 -20.769 1.00 44.24 141 HIS B N 1
ATOM 2688 C CA . HIS B 1 144 ? 81.631 33.198 -21.177 1.00 48.11 141 HIS B CA 1
ATOM 2689 C C . HIS B 1 144 ? 81.776 33.182 -22.699 1.00 49.19 141 HIS B C 1
ATOM 2690 O O . HIS B 1 144 ? 81.147 33.980 -23.388 1.00 49.54 141 HIS B O 1
ATOM 2697 N N . PRO B 1 145 ? 82.614 32.285 -23.246 1.00 51.02 142 PRO B N 1
ATOM 2698 C CA . PRO B 1 145 ? 82.764 32.257 -24.704 1.00 53.29 142 PRO B CA 1
ATOM 2699 C C . PRO B 1 145 ? 81.488 31.811 -25.419 1.00 55.86 142 PRO B C 1
ATOM 2700 O O . PRO B 1 145 ? 80.809 30.869 -24.992 1.00 57.01 142 PRO B O 1
ATOM 2704 N N . SER B 1 146 ? 81.163 32.506 -26.505 1.00 58.20 143 SER B N 1
ATOM 2705 C CA . SER B 1 146 ? 79.966 32.209 -27.286 1.00 60.48 143 SER B CA 1
ATOM 2706 C C . SER B 1 146 ? 80.163 30.970 -28.156 1.00 61.61 143 SER B C 1
ATOM 2707 O O . SER B 1 146 ? 81.269 30.693 -28.622 1.00 61.61 143 SER B O 1
ATOM 2710 N N . GLY B 1 147 ? 79.085 30.226 -28.373 1.00 63.91 144 GLY B N 1
ATOM 2711 C CA . GLY B 1 147 ? 79.172 29.036 -29.200 1.00 66.33 144 GLY B CA 1
ATOM 2712 C C . GLY B 1 147 ? 79.892 27.886 -28.526 1.00 68.17 144 GLY B C 1
ATOM 2713 O O . GLY B 1 147 ? 79.809 26.741 -28.973 1.00 69.45 144 GLY B O 1
ATOM 2714 N N . VAL B 1 148 ? 80.604 28.189 -27.446 1.00 69.42 145 VAL B N 1
ATOM 2715 C CA . VAL B 1 148 ? 81.335 27.171 -26.708 1.00 70.43 145 VAL B CA 1
ATOM 2716 C C . VAL B 1 148 ? 80.481 26.670 -25.542 1.00 72.39 145 VAL B C 1
ATOM 2717 O O . VAL B 1 148 ? 79.851 27.462 -24.831 1.00 72.67 145 VAL B O 1
ATOM 2721 N N . SER B 1 149 ? 80.453 25.351 -25.364 1.00 74.13 146 SER B N 1
ATOM 2722 C CA . SER B 1 149 ? 79.688 24.723 -24.288 1.00 75.64 146 SER B CA 1
ATOM 2723 C C . SER B 1 149 ? 80.473 23.568 -23.655 1.00 76.35 146 SER B C 1
ATOM 2724 O O . SER B 1 149 ? 79.960 22.853 -22.791 1.00 76.64 146 SER B O 1
ATOM 2727 N N . ASN B 1 150 ? 81.721 23.399 -24.086 1.00 76.41 147 ASN B N 1
ATOM 2728 C CA . ASN B 1 150 ? 82.576 22.342 -23.564 1.00 77.02 147 ASN B CA 1
ATOM 2729 C C . ASN B 1 150 ? 84.051 22.758 -23.586 1.00 78.53 147 ASN B C 1
ATOM 2730 O O . ASN B 1 150 ? 84.511 23.391 -24.537 1.00 79.02 147 ASN B O 1
ATOM 2735 N N . THR B 1 151 ? 84.784 22.395 -22.536 1.00 79.75 148 THR B N 1
ATOM 2736 C CA . THR B 1 151 ? 86.206 22.733 -22.410 1.00 81.15 148 THR B CA 1
ATOM 2737 C C . THR B 1 151 ? 87.004 22.459 -23.679 1.00 81.58 148 THR B C 1
ATOM 2738 O O . THR B 1 151 ? 87.934 23.195 -24.015 1.00 81.53 148 THR B O 1
ATOM 2742 N N . LEU B 1 152 ? 86.628 21.388 -24.367 1.00 82.38 149 LEU B N 1
ATOM 2743 C CA . LEU B 1 152 ? 87.291 20.944 -25.586 1.00 82.52 149 LEU B CA 1
ATOM 2744 C C . LEU B 1 152 ? 87.307 21.979 -26.707 1.00 82.02 149 LEU B C 1
ATOM 2745 O O . LEU B 1 152 ? 88.219 21.995 -27.538 1.00 80.70 149 LEU B O 1
ATOM 2750 N N . ASP B 1 153 ? 86.293 22.838 -26.726 1.00 82.31 150 ASP B N 1
ATOM 2751 C CA . ASP B 1 153 ? 86.186 23.878 -27.742 1.00 82.28 150 ASP B CA 1
ATOM 2752 C C . ASP B 1 153 ? 87.257 24.947 -27.536 1.00 81.55 150 ASP B C 1
ATOM 2753 O O . ASP B 1 153 ? 87.731 25.545 -28.500 1.00 81.75 150 ASP B O 1
ATOM 2758 N N . LEU B 1 154 ? 87.637 25.179 -26.281 1.00 80.24 151 LEU B N 1
ATOM 2759 C CA . LEU B 1 154 ? 88.645 26.188 -25.953 1.00 79.12 151 LEU B CA 1
ATOM 2760 C C . LEU B 1 154 ? 90.041 25.826 -26.471 1.00 78.74 151 LEU B C 1
ATOM 2761 O O . LEU B 1 154 ? 90.972 26.643 -26.420 1.00 78.30 151 LEU B O 1
ATOM 2766 N N . LEU B 1 155 ? 90.174 24.597 -26.968 1.00 77.79 152 LEU B N 1
ATOM 2767 C CA . LEU B 1 155 ? 91.429 24.102 -27.525 1.00 76.29 152 LEU B CA 1
ATOM 2768 C C . LEU B 1 155 ? 91.451 24.436 -29.013 1.00 75.18 152 LEU B C 1
ATOM 2769 O O . LEU B 1 155 ? 92.491 24.790 -29.572 1.00 74.67 152 LEU B O 1
ATOM 2774 N N . THR B 1 156 ? 90.288 24.317 -29.647 1.00 74.59 153 THR B N 1
ATOM 2775 C CA . THR B 1 156 ? 90.154 24.622 -31.065 1.00 74.10 153 THR B CA 1
ATOM 2776 C C . THR B 1 156 ? 90.348 26.121 -31.245 1.00 74.43 153 THR B C 1
ATOM 2777 O O . THR B 1 156 ? 90.036 26.909 -30.351 1.00 74.47 153 THR B O 1
ATOM 2781 N N . ASP B 1 157 ? 90.859 26.506 -32.407 1.00 74.82 154 ASP B N 1
ATOM 2782 C CA . ASP B 1 157 ? 91.127 27.904 -32.718 1.00 74.50 154 ASP B CA 1
ATOM 2783 C C . ASP B 1 157 ? 89.923 28.847 -32.580 1.00 73.71 154 ASP B C 1
ATOM 2784 O O . ASP B 1 157 ? 90.098 30.058 -32.416 1.00 73.12 154 ASP B O 1
ATOM 2789 N N . TRP B 1 158 ? 88.709 28.307 -32.642 1.00 73.10 155 TRP B N 1
ATOM 2790 C CA . TRP B 1 158 ? 87.524 29.152 -32.506 1.00 72.67 155 TRP B CA 1
ATOM 2791 C C . TRP B 1 158 ? 87.099 29.230 -31.041 1.00 70.44 155 TRP B C 1
ATOM 2792 O O . TRP B 1 158 ? 86.796 30.309 -30.533 1.00 70.15 155 TRP B O 1
ATOM 2803 N N . GLY B 1 159 ? 87.082 28.083 -30.369 1.00 68.30 156 GLY B N 1
ATOM 2804 C CA . GLY B 1 159 ? 86.703 28.054 -28.971 1.00 66.22 156 GLY B CA 1
ATOM 2805 C C . GLY B 1 159 ? 87.750 28.789 -28.166 1.00 65.30 156 GLY B C 1
ATOM 2806 O O . GLY B 1 159 ? 87.495 29.228 -27.044 1.00 65.72 156 GLY B O 1
ATOM 2807 N N . ARG B 1 160 ? 88.938 28.918 -28.749 1.00 64.08 157 ARG B N 1
ATOM 2808 C CA . ARG B 1 160 ? 90.040 29.619 -28.108 1.00 62.60 157 ARG B CA 1
ATOM 2809 C C . ARG B 1 160 ? 89.768 31.112 -28.242 1.00 61.33 157 ARG B C 1
ATOM 2810 O O . ARG B 1 160 ? 89.746 31.839 -27.251 1.00 61.21 157 ARG B O 1
ATOM 2818 N N . ARG B 1 161 ? 89.552 31.563 -29.475 1.00 59.29 158 ARG B N 1
ATOM 2819 C CA . ARG B 1 161 ? 89.275 32.971 -29.724 1.00 57.17 158 ARG B CA 1
ATOM 2820 C C . ARG B 1 161 ? 88.029 33.421 -28.977 1.00 54.30 158 ARG B C 1
ATOM 2821 O O . ARG B 1 161 ? 87.934 34.573 -28.572 1.00 54.07 158 ARG B O 1
ATOM 2829 N N . GLU B 1 162 ? 87.078 32.506 -28.808 1.00 51.58 159 GLU B N 1
ATOM 2830 C CA . GLU B 1 162 ? 85.833 32.787 -28.099 1.00 49.79 159 GLU B CA 1
ATOM 2831 C C . GLU B 1 162 ? 86.067 33.137 -26.631 1.00 48.46 159 GLU B C 1
ATOM 2832 O O . GLU B 1 162 ? 85.581 34.157 -26.137 1.00 48.16 159 GLU B O 1
ATOM 2838 N N . VAL B 1 163 ? 86.798 32.277 -25.932 1.00 45.55 160 VAL B N 1
ATOM 2839 C CA . VAL B 1 163 ? 87.098 32.514 -24.530 1.00 42.05 160 VAL B CA 1
ATOM 2840 C C . VAL B 1 163 ? 88.006 33.750 -24.418 1.00 40.75 160 VAL B C 1
ATOM 2841 O O . VAL B 1 163 ? 87.913 34.511 -23.459 1.00 40.23 160 VAL B O 1
ATOM 2845 N N . ILE B 1 164 ? 88.871 33.964 -25.406 1.00 39.00 161 ILE B N 1
ATOM 2846 C CA . ILE B 1 164 ? 89.752 35.126 -25.377 1.00 39.05 161 ILE B CA 1
ATOM 2847 C C . ILE B 1 164 ? 88.926 36.399 -25.601 1.00 39.55 161 ILE B C 1
ATOM 2848 O O . ILE B 1 164 ? 89.273 37.461 -25.081 1.00 40.31 161 ILE B O 1
ATOM 2853 N N . ASN B 1 165 ? 87.833 36.295 -26.361 1.00 39.23 162 ASN B N 1
ATOM 2854 C CA . ASN B 1 165 ? 86.965 37.453 -26.617 1.00 38.61 162 ASN B CA 1
ATOM 2855 C C . ASN B 1 165 ? 86.168 37.793 -25.361 1.00 38.59 162 ASN B C 1
ATOM 2856 O O . ASN B 1 165 ? 86.006 38.969 -25.014 1.00 40.52 162 ASN B O 1
ATOM 2861 N N . ALA B 1 166 ? 85.660 36.751 -24.700 1.00 36.52 163 ALA B N 1
ATOM 2862 C CA . ALA B 1 166 ? 84.891 36.898 -23.471 1.00 33.07 163 ALA B CA 1
ATOM 2863 C C . ALA B 1 166 ? 85.731 37.585 -22.400 1.00 32.46 163 ALA B C 1
ATOM 2864 O O . ALA B 1 166 ? 85.229 38.430 -21.664 1.00 33.53 163 ALA B O 1
ATOM 2866 N N . ALA B 1 167 ? 87.012 37.223 -22.323 1.00 31.91 164 ALA B N 1
ATOM 2867 C CA . ALA B 1 167 ? 87.926 37.808 -21.345 1.00 31.31 164 ALA B CA 1
ATOM 2868 C C . ALA B 1 167 ? 88.235 39.258 -21.695 1.00 32.14 164 ALA B C 1
ATOM 2869 O O . ALA B 1 167 ? 88.496 40.074 -20.807 1.00 33.80 164 ALA B O 1
ATOM 2871 N N . LYS B 1 168 ? 88.216 39.577 -22.986 1.00 30.74 165 LYS B N 1
ATOM 2872 C CA . LYS B 1 168 ? 88.475 40.940 -23.423 1.00 29.35 165 LYS B CA 1
ATOM 2873 C C . LYS B 1 168 ? 87.277 41.824 -23.117 1.00 28.43 165 LYS B C 1
ATOM 2874 O O . LYS B 1 168 ? 87.431 43.009 -22.835 1.00 26.26 165 LYS B O 1
ATOM 2880 N N . ARG B 1 169 ? 86.084 41.242 -23.168 1.00 27.39 166 ARG B N 1
ATOM 2881 C CA . ARG B 1 169 ? 84.875 41.990 -22.870 1.00 29.26 166 ARG B CA 1
ATOM 2882 C C . ARG B 1 169 ? 84.831 42.290 -21.379 1.00 30.74 166 ARG B C 1
ATOM 2883 O O . ARG B 1 169 ? 84.336 43.334 -20.958 1.00 31.03 166 ARG B O 1
ATOM 2891 N N . LEU B 1 170 ? 85.343 41.364 -20.577 1.00 31.16 167 LEU B N 1
ATOM 2892 C CA . LEU B 1 170 ? 85.385 41.554 -19.131 1.00 31.75 167 LEU B CA 1
ATOM 2893 C C . LEU B 1 170 ? 86.431 42.624 -18.835 1.00 32.84 167 LEU B C 1
ATOM 2894 O O . LEU B 1 170 ? 86.296 43.396 -17.889 1.00 33.47 167 LEU B O 1
ATOM 2899 N N . LYS B 1 171 ? 87.474 42.664 -19.658 1.00 33.78 168 LYS B N 1
ATOM 2900 C CA . LYS B 1 171 ? 88.538 43.644 -19.498 1.00 33.83 168 LYS B CA 1
ATOM 2901 C C . LYS B 1 171 ? 88.040 45.030 -19.862 1.00 34.71 168 LYS B C 1
ATOM 2902 O O . LYS B 1 171 ? 88.454 46.023 -19.271 1.00 35.92 168 LYS B O 1
ATOM 2908 N N . GLU B 1 172 ? 87.152 45.090 -20.847 1.00 35.47 169 GLU B N 1
ATOM 2909 C CA . GLU B 1 172 ? 86.603 46.360 -21.292 1.00 35.34 169 GLU B CA 1
ATOM 2910 C C . GLU B 1 172 ? 85.596 46.882 -20.273 1.00 33.58 169 GLU B C 1
ATOM 2911 O O . GLU B 1 172 ? 85.362 48.086 -20.187 1.00 34.05 169 GLU B O 1
ATOM 2917 N N . LYS B 1 173 ? 85.009 45.97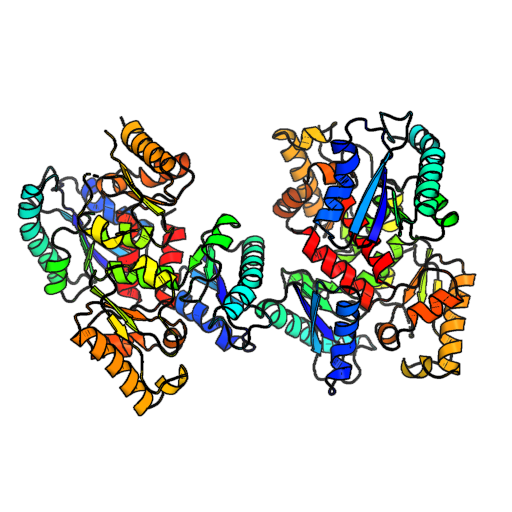1 -19.498 1.00 31.99 170 LYS B N 1
ATOM 2918 C CA . LYS B 1 173 ? 84.052 46.339 -18.458 1.00 28.05 170 LYS B CA 1
ATOM 2919 C C . LYS B 1 173 ? 84.804 46.926 -17.271 1.00 25.83 170 LYS B C 1
ATOM 2920 O O . LYS B 1 173 ? 84.209 47.243 -16.253 1.00 24.59 170 LYS B O 1
ATOM 2926 N N . GLY B 1 174 ? 86.119 47.045 -17.404 1.00 25.23 171 GLY B N 1
ATOM 2927 C CA . GLY B 1 174 ? 86.930 47.619 -16.346 1.00 26.60 171 GLY B CA 1
ATOM 2928 C C . GLY B 1 174 ? 87.335 46.751 -15.163 1.00 28.80 171 GLY B C 1
ATOM 2929 O O . GLY B 1 174 ? 87.793 47.282 -14.147 1.00 29.27 171 GLY B O 1
ATOM 2930 N N . VAL B 1 175 ? 87.180 45.432 -15.270 1.00 29.86 172 VAL B N 1
ATOM 2931 C CA . VAL B 1 175 ? 87.559 44.550 -14.168 1.00 29.57 172 VAL B CA 1
ATOM 2932 C C . VAL B 1 175 ? 89.077 44.588 -13.978 1.00 29.35 172 VAL B C 1
ATOM 2933 O O . VAL B 1 175 ? 89.828 44.738 -14.939 1.00 30.97 172 VAL B O 1
ATOM 2937 N N . GLU B 1 176 ? 89.525 44.466 -12.735 1.00 29.41 173 GLU B N 1
ATOM 2938 C CA . GLU B 1 176 ? 90.951 44.490 -12.420 1.00 28.91 173 GLU B CA 1
ATOM 2939 C C . GLU B 1 176 ? 91.531 43.080 -12.376 1.00 29.13 173 GLU B C 1
ATOM 2940 O O . GLU B 1 176 ? 92.726 42.871 -12.584 1.00 29.65 173 GLU B O 1
ATOM 2946 N N . VAL B 1 177 ? 90.663 42.114 -12.108 1.00 28.96 174 VAL B N 1
ATOM 2947 C CA . VAL B 1 177 ? 91.052 40.719 -12.031 1.00 27.79 174 VAL B CA 1
ATOM 2948 C C . VAL B 1 177 ? 89.899 39.868 -12.540 1.00 27.14 174 VAL B C 1
ATOM 2949 O O . VAL B 1 177 ? 88.733 40.234 -12.396 1.00 24.99 174 VAL B O 1
ATOM 2953 N N . ILE B 1 178 ? 90.238 38.745 -13.167 1.00 27.69 175 ILE B N 1
ATOM 2954 C CA . ILE B 1 178 ? 89.242 37.817 -13.694 1.00 27.02 175 ILE B CA 1
ATOM 2955 C C . ILE B 1 178 ? 89.377 36.476 -12.974 1.00 26.32 175 ILE B C 1
ATOM 2956 O O . ILE B 1 178 ? 90.470 35.919 -12.865 1.00 25.66 175 ILE B O 1
ATOM 2961 N N . ALA B 1 179 ? 88.263 35.969 -12.470 1.00 25.29 176 ALA B N 1
ATOM 2962 C CA . ALA B 1 179 ? 88.271 34.686 -11.804 1.00 25.60 176 ALA B CA 1
ATOM 2963 C C . ALA B 1 179 ? 87.632 33.690 -12.756 1.00 25.55 176 ALA B C 1
ATOM 2964 O O . ALA B 1 179 ? 86.526 33.916 -13.245 1.00 24.10 176 ALA B O 1
ATOM 2966 N N . LEU B 1 180 ? 88.341 32.610 -13.060 1.00 28.20 177 LEU B N 1
ATOM 2967 C CA . LEU B 1 180 ? 87.792 31.584 -13.936 1.00 30.41 177 LEU B CA 1
ATOM 2968 C C . LEU B 1 180 ? 86.827 30.782 -13.062 1.00 32.80 177 LEU B C 1
ATOM 2969 O O . LEU B 1 180 ? 87.239 30.190 -12.058 1.00 33.72 177 LEU B O 1
ATOM 2974 N N . GLY B 1 181 ? 85.548 30.783 -13.441 1.00 34.94 178 GLY B N 1
ATOM 2975 C CA . GLY B 1 181 ? 84.527 30.099 -12.661 1.00 37.30 178 GLY B CA 1
ATOM 2976 C C . GLY B 1 181 ? 84.229 28.649 -12.987 1.00 39.52 178 GLY B C 1
ATOM 2977 O O . GLY B 1 181 ? 83.242 28.086 -12.503 1.00 38.61 178 GLY B O 1
ATOM 2978 N N . CYS B 1 182 ? 85.084 28.034 -13.794 1.00 41.46 179 CYS B N 1
ATOM 2979 C CA . CYS B 1 182 ? 84.887 26.644 -14.181 1.00 43.10 179 CYS B CA 1
ATOM 2980 C C . CYS B 1 182 ? 86.181 25.883 -13.937 1.00 43.04 179 CYS B C 1
ATOM 2981 O O . CYS B 1 182 ? 87.240 26.300 -14.401 1.00 43.40 179 CYS B O 1
ATOM 2984 N N . THR B 1 183 ? 86.104 24.783 -13.197 1.00 43.32 180 THR B N 1
ATOM 2985 C CA . THR B 1 183 ? 87.292 23.982 -12.936 1.00 44.75 180 THR B CA 1
ATOM 2986 C C . THR B 1 183 ? 87.778 23.313 -14.224 1.00 46.38 180 THR B C 1
ATOM 2987 O O . THR B 1 183 ? 88.885 22.782 -14.274 1.00 47.85 180 THR B O 1
ATOM 2991 N N . GLY B 1 184 ? 86.949 23.352 -15.266 1.00 47.22 181 GLY B N 1
ATOM 2992 C CA . GLY B 1 184 ? 87.316 22.746 -16.536 1.00 48.22 181 GLY B CA 1
ATOM 2993 C C . GLY B 1 184 ? 88.270 23.590 -17.367 1.00 49.63 181 GLY B C 1
ATOM 2994 O O . GLY B 1 184 ? 88.852 23.113 -18.348 1.00 48.97 181 GLY B O 1
ATOM 2995 N N . MET B 1 185 ? 88.437 24.849 -16.973 1.00 50.32 182 MET B N 1
ATOM 2996 C CA . MET B 1 185 ? 89.327 25.764 -17.680 1.00 50.86 182 MET B CA 1
ATOM 2997 C C . MET B 1 185 ? 90.750 25.629 -17.143 1.00 50.87 182 MET B C 1
ATOM 2998 O O . MET B 1 185 ? 91.718 26.049 -17.785 1.00 49.43 182 MET B O 1
ATOM 3003 N N . SER B 1 186 ? 90.860 25.034 -15.957 1.00 51.79 183 SER B N 1
ATOM 3004 C CA . SER B 1 186 ? 92.149 24.800 -15.314 1.00 52.39 183 SER B CA 1
ATOM 3005 C C . SER B 1 186 ? 92.790 23.633 -16.051 1.00 52.63 183 SER B C 1
ATOM 3006 O O . SER B 1 186 ? 94.011 23.488 -16.076 1.00 51.86 183 SER B O 1
ATOM 3009 N N . THR B 1 187 ? 91.939 22.800 -16.643 1.00 52.93 184 THR B N 1
ATOM 3010 C CA . THR B 1 187 ? 92.377 21.628 -17.384 1.00 53.41 184 THR B CA 1
ATOM 3011 C C . THR B 1 187 ? 93.173 22.009 -18.631 1.00 52.88 184 THR B C 1
ATOM 3012 O O . THR B 1 187 ? 94.342 21.648 -18.763 1.00 53.80 184 THR B O 1
ATOM 3016 N N . ILE B 1 188 ? 92.545 22.744 -19.540 1.00 51.37 185 ILE B N 1
ATOM 3017 C CA . ILE B 1 188 ? 93.209 23.162 -20.769 1.00 49.49 185 ILE B CA 1
ATOM 3018 C C . ILE B 1 188 ? 94.272 24.229 -20.526 1.00 49.16 185 ILE B C 1
ATOM 3019 O O . ILE B 1 188 ? 94.934 24.673 -21.467 1.00 50.23 185 ILE B O 1
ATOM 3024 N N . GLY B 1 189 ? 94.429 24.640 -19.267 1.00 47.92 186 GLY B N 1
ATOM 3025 C CA . GLY B 1 189 ? 95.415 25.658 -18.923 1.00 46.56 186 GLY B CA 1
ATOM 3026 C C . GLY B 1 189 ? 95.239 26.945 -19.710 1.00 45.14 186 GLY B C 1
ATOM 3027 O O . GLY B 1 189 ? 96.195 27.504 -20.246 1.00 44.13 186 GLY B O 1
ATOM 3028 N N . ILE B 1 190 ? 94.004 27.427 -19.758 1.00 44.30 187 ILE B N 1
ATOM 3029 C CA . ILE B 1 190 ? 93.672 28.631 -20.505 1.00 43.13 187 ILE B CA 1
ATOM 3030 C C . ILE B 1 190 ? 94.081 29.954 -19.831 1.00 42.09 187 ILE B C 1
ATOM 3031 O O . ILE B 1 190 ? 94.375 30.932 -20.512 1.00 42.07 187 ILE B O 1
ATOM 3036 N N . ALA B 1 191 ? 94.125 29.965 -18.500 1.00 41.57 188 ALA B N 1
ATOM 3037 C CA . ALA B 1 191 ? 94.444 31.162 -17.717 1.00 40.70 188 ALA B CA 1
ATOM 3038 C C . ALA B 1 191 ? 95.591 32.059 -18.186 1.00 40.80 188 ALA B C 1
ATOM 3039 O O . ALA B 1 191 ? 95.403 33.261 -18.353 1.00 39.98 188 ALA B O 1
ATOM 3041 N N . PRO B 1 192 ? 96.794 31.499 -18.393 1.00 41.66 189 PRO B N 1
ATOM 3042 C CA . PRO B 1 192 ? 97.920 32.332 -18.841 1.00 42.05 189 PRO B CA 1
ATOM 3043 C C . PRO B 1 192 ? 97.729 32.863 -20.261 1.00 42.20 189 PRO B C 1
ATOM 3044 O O . PRO B 1 192 ? 98.271 33.912 -20.627 1.00 41.80 189 PRO B O 1
ATOM 3048 N N . VAL B 1 193 ? 96.957 32.122 -21.050 1.00 41.77 190 VAL B N 1
ATOM 3049 C CA . VAL B 1 193 ? 96.655 32.496 -22.423 1.00 40.53 190 VAL B CA 1
ATOM 3050 C C . VAL B 1 193 ? 95.820 33.780 -22.399 1.00 39.98 190 VAL B C 1
ATOM 3051 O O . VAL B 1 193 ? 96.032 34.689 -23.204 1.00 41.14 190 VAL B O 1
ATOM 3055 N N . LEU B 1 194 ? 94.874 33.851 -21.465 1.00 36.68 191 LEU B N 1
ATOM 3056 C CA . LEU B 1 194 ? 94.010 35.014 -21.344 1.00 34.52 191 LEU B CA 1
ATOM 3057 C C . LEU B 1 194 ? 94.728 36.202 -20.718 1.00 34.93 191 LEU B C 1
ATOM 3058 O O . LEU B 1 194 ? 94.635 37.328 -21.210 1.00 35.04 191 LEU B O 1
ATOM 3063 N N . GLU B 1 195 ? 95.447 35.947 -19.631 1.00 34.76 192 GLU B N 1
ATOM 3064 C CA . GLU B 1 195 ? 96.149 37.005 -18.933 1.00 34.75 192 GLU B CA 1
ATOM 3065 C C . GLU B 1 195 ? 97.159 37.699 -19.827 1.00 36.92 192 GLU B C 1
ATOM 3066 O O . GLU B 1 195 ? 97.442 38.884 -19.656 1.00 36.36 192 GLU B O 1
ATOM 3072 N N . GLU B 1 196 ? 97.715 36.956 -20.774 1.00 40.09 193 GLU B N 1
ATOM 3073 C CA . GLU B 1 196 ? 98.683 37.535 -21.694 1.00 44.41 193 GLU B CA 1
ATOM 3074 C C . GLU B 1 196 ? 97.933 38.479 -22.625 1.00 44.41 193 GLU B C 1
ATOM 3075 O O . GLU B 1 196 ? 98.404 39.569 -22.953 1.00 45.19 193 GLU B O 1
ATOM 3081 N N . GLU B 1 197 ? 96.753 38.037 -23.040 1.00 44.78 194 GLU B N 1
ATOM 3082 C CA . GLU B 1 197 ? 95.892 38.796 -23.933 1.00 43.93 194 GLU B CA 1
ATOM 3083 C C . GLU B 1 197 ? 95.285 40.035 -23.262 1.00 41.61 194 GLU B C 1
ATOM 3084 O O . GLU B 1 197 ? 95.576 41.159 -23.662 1.00 40.27 194 GLU B O 1
ATOM 3090 N N . VAL B 1 198 ? 94.470 39.828 -22.229 1.00 38.99 195 VAL B N 1
ATOM 3091 C CA . VAL B 1 198 ? 93.805 40.936 -21.542 1.00 36.11 195 VAL B CA 1
ATOM 3092 C C . VAL B 1 198 ? 94.654 41.813 -20.604 1.00 35.02 195 VAL B C 1
ATOM 3093 O O . VAL B 1 198 ? 94.212 42.893 -20.210 1.00 33.68 195 VAL B O 1
ATOM 3097 N N . GLY B 1 199 ? 95.850 41.352 -20.241 1.00 33.95 196 GLY B N 1
ATOM 3098 C CA . GLY B 1 199 ? 96.739 42.135 -19.387 1.00 32.46 196 GLY B CA 1
ATOM 3099 C C . GLY B 1 199 ? 96.458 42.299 -17.896 1.00 32.25 196 GLY B C 1
ATOM 3100 O O . GLY B 1 199 ? 97.111 43.106 -17.223 1.00 29.12 196 GLY B O 1
ATOM 3101 N N . ILE B 1 200 ? 95.487 41.553 -17.375 1.00 32.09 197 ILE B N 1
ATOM 3102 C CA . ILE B 1 200 ? 95.139 41.619 -15.953 1.00 31.12 197 ILE B CA 1
ATOM 3103 C C . ILE B 1 200 ? 95.177 40.207 -15.368 1.00 30.44 197 ILE B C 1
ATOM 3104 O O . ILE B 1 200 ? 94.993 39.229 -16.097 1.00 30.74 197 ILE B O 1
ATOM 3109 N N . PRO B 1 201 ? 95.433 40.080 -14.051 1.00 29.27 198 PRO B N 1
ATOM 3110 C CA . PRO B 1 201 ? 95.478 38.749 -13.445 1.00 28.12 198 PRO B CA 1
ATOM 3111 C C . PRO B 1 201 ? 94.236 37.927 -13.775 1.00 29.05 198 PRO B C 1
ATOM 3112 O O . PRO B 1 201 ? 93.110 38.423 -13.719 1.00 27.85 198 PRO B O 1
ATOM 3116 N N . VAL B 1 202 ? 94.462 36.672 -14.151 1.00 29.53 199 VAL B N 1
ATOM 3117 C CA . VAL B 1 202 ? 93.389 35.737 -14.477 1.00 28.95 199 VAL B CA 1
ATOM 3118 C C . VAL B 1 202 ? 93.592 34.609 -13.483 1.00 28.86 199 VAL B C 1
ATOM 3119 O O . VAL B 1 202 ? 94.495 33.790 -13.643 1.00 31.94 199 VAL B O 1
ATOM 3123 N N . ILE B 1 203 ? 92.761 34.582 -12.448 1.00 29.76 200 ILE B N 1
ATOM 3124 C CA . ILE B 1 203 ? 92.883 33.583 -11.395 1.00 29.43 200 ILE B CA 1
ATOM 3125 C C . ILE B 1 203 ? 92.326 32.206 -11.723 1.00 31.31 200 ILE B C 1
ATOM 3126 O O . ILE B 1 203 ? 91.122 32.025 -11.916 1.00 31.91 200 ILE B O 1
ATOM 3131 N N . ASP B 1 204 ? 93.235 31.238 -11.780 1.00 31.43 201 ASP B N 1
ATOM 3132 C CA . ASP B 1 204 ? 92.903 29.849 -12.052 1.00 30.88 201 ASP B CA 1
ATOM 3133 C C . ASP B 1 204 ? 92.423 29.215 -10.740 1.00 30.54 201 ASP B C 1
ATOM 3134 O O . ASP B 1 204 ? 93.114 29.275 -9.721 1.00 30.40 201 ASP B O 1
ATOM 3139 N N . PRO B 1 205 ? 91.228 28.602 -10.748 1.00 29.92 202 PRO B N 1
ATOM 3140 C CA . PRO B 1 205 ? 90.665 27.969 -9.549 1.00 30.24 202 PRO B CA 1
ATOM 3141 C C . PRO B 1 205 ? 91.403 26.769 -8.942 1.00 30.14 202 PRO B C 1
ATOM 3142 O O . PRO B 1 205 ? 91.472 26.648 -7.720 1.00 30.99 202 PRO B O 1
ATOM 3146 N N . VAL B 1 206 ? 91.946 25.883 -9.771 1.00 30.36 203 VAL B N 1
ATOM 3147 C CA . VAL B 1 206 ? 92.668 24.731 -9.243 1.00 30.65 203 VAL B CA 1
ATOM 3148 C C . VAL B 1 206 ? 93.934 25.190 -8.525 1.00 32.53 203 VAL B C 1
ATOM 3149 O O . VAL B 1 206 ? 94.249 24.713 -7.438 1.00 33.87 203 VAL B O 1
ATOM 3153 N N . ILE B 1 207 ? 94.662 26.122 -9.127 1.00 32.34 204 ILE B N 1
ATOM 3154 C CA . ILE B 1 207 ? 95.872 26.620 -8.498 1.00 31.58 204 ILE B CA 1
ATOM 3155 C C . ILE B 1 207 ? 95.509 27.451 -7.279 1.00 30.47 204 ILE B C 1
ATOM 3156 O O . ILE B 1 207 ? 96.207 27.417 -6.278 1.00 31.35 204 ILE B O 1
ATOM 3161 N N . ALA B 1 208 ? 94.411 28.192 -7.355 1.00 29.42 205 ALA B N 1
ATOM 3162 C CA . ALA B 1 208 ? 93.988 28.994 -6.217 1.00 28.08 205 ALA B CA 1
ATOM 3163 C C . ALA B 1 208 ? 93.769 28.068 -5.010 1.00 28.24 205 ALA B C 1
ATOM 3164 O O . ALA B 1 208 ? 94.210 28.367 -3.899 1.00 27.54 205 ALA B O 1
ATOM 3166 N N . SER B 1 209 ? 93.106 26.934 -5.232 1.00 27.82 206 SER B N 1
ATOM 3167 C CA . SER B 1 209 ? 92.842 25.984 -4.145 1.00 27.82 206 SER B CA 1
ATOM 3168 C C . SER B 1 209 ? 94.120 25.416 -3.504 1.00 26.41 206 SER B C 1
ATOM 3169 O O . SER B 1 209 ? 94.178 25.219 -2.292 1.00 27.18 206 SER B O 1
ATOM 3172 N N . GLY B 1 210 ? 95.137 25.144 -4.313 1.00 24.80 207 GLY B N 1
ATOM 3173 C CA . GLY B 1 210 ? 96.372 24.628 -3.763 1.00 23.66 207 GLY B CA 1
ATOM 3174 C C . GLY B 1 210 ? 96.986 25.648 -2.825 1.00 25.12 207 GLY B C 1
ATOM 3175 O O . GLY B 1 210 ? 97.544 25.294 -1.781 1.00 25.05 207 GLY B O 1
ATOM 3176 N N . ALA B 1 211 ? 96.864 26.922 -3.195 1.00 24.29 208 ALA B N 1
ATOM 3177 C CA . ALA B 1 211 ? 97.397 28.032 -2.411 1.00 23.93 208 ALA B CA 1
ATOM 3178 C C . ALA B 1 211 ? 96.705 28.183 -1.055 1.00 23.95 208 ALA B C 1
ATOM 3179 O O . ALA B 1 211 ? 97.363 28.369 -0.034 1.00 24.97 208 ALA B O 1
ATOM 3181 N N . VAL B 1 212 ? 95.378 28.120 -1.031 1.00 25.30 209 VAL B N 1
ATOM 3182 C CA . VAL B 1 212 ? 94.670 28.243 0.243 1.00 25.28 209 VAL B CA 1
ATOM 3183 C C . VAL B 1 212 ? 94.966 27.008 1.098 1.00 25.97 209 VAL B C 1
ATOM 3184 O O . VAL B 1 212 ? 95.069 27.102 2.317 1.00 29.03 209 VAL B O 1
ATOM 3188 N N . ALA B 1 213 ? 95.111 25.852 0.456 1.00 25.48 210 ALA B N 1
ATOM 3189 C CA . ALA B 1 213 ? 95.400 24.612 1.173 1.00 25.38 210 ALA B CA 1
ATOM 3190 C C . ALA B 1 213 ? 96.759 24.675 1.886 1.00 24.62 210 ALA B C 1
ATOM 3191 O O . ALA B 1 213 ? 96.896 24.235 3.029 1.00 25.36 210 ALA B O 1
ATOM 3193 N N . LEU B 1 214 ? 97.755 25.234 1.206 1.00 24.46 211 LEU B N 1
ATOM 3194 C CA . LEU B 1 214 ? 99.099 25.380 1.761 1.00 23.68 211 LEU B CA 1
ATOM 3195 C C . LEU B 1 214 ? 99.111 26.417 2.885 1.00 22.57 211 LEU B C 1
ATOM 3196 O O . LEU B 1 214 ? 99.854 26.289 3.856 1.00 23.46 211 LEU B O 1
ATOM 3201 N N . HIS B 1 215 ? 98.297 27.457 2.745 1.00 22.08 212 HIS B N 1
ATOM 3202 C CA . HIS B 1 215 ? 98.216 28.486 3.775 1.00 20.77 212 HIS B CA 1
ATOM 3203 C C . HIS B 1 215 ? 97.532 27.836 4.968 1.00 21.31 212 HIS B C 1
ATOM 3204 O O . HIS B 1 215 ? 97.958 27.987 6.115 1.00 21.82 212 HIS B O 1
ATOM 3211 N N . ALA B 1 216 ? 96.473 27.087 4.675 1.00 21.84 213 ALA B N 1
ATOM 3212 C CA . ALA B 1 216 ? 95.700 26.384 5.691 1.00 22.23 213 ALA B CA 1
ATOM 3213 C C . ALA B 1 216 ? 96.589 25.483 6.547 1.00 23.23 213 ALA B C 1
ATOM 3214 O O . ALA B 1 216 ? 96.337 25.301 7.744 1.00 23.40 213 ALA B O 1
ATOM 3216 N N . LEU B 1 217 ? 97.628 24.924 5.933 1.00 22.77 214 LEU B N 1
ATOM 3217 C CA . LEU B 1 217 ? 98.536 24.042 6.653 1.00 24.42 214 LEU B CA 1
ATOM 3218 C C . LEU B 1 217 ? 99.690 24.783 7.301 1.00 25.31 214 LEU B C 1
ATOM 3219 O O . LEU B 1 217 ? 99.924 24.646 8.503 1.00 26.46 214 LEU B O 1
ATOM 3224 N N . LYS B 1 218 ? 100.407 25.582 6.520 1.00 26.93 215 LYS B N 1
ATOM 3225 C CA . LYS B 1 218 ? 101.528 26.324 7.073 1.00 26.62 215 LYS B CA 1
ATOM 3226 C C . LYS B 1 218 ? 101.115 27.249 8.208 1.00 27.70 215 LYS B C 1
ATOM 3227 O O . LYS B 1 218 ? 101.839 27.371 9.190 1.00 28.11 215 LYS B O 1
ATOM 3233 N N . ARG B 1 219 ? 99.951 27.884 8.088 1.00 29.27 216 ARG B N 1
ATOM 3234 C CA . ARG B 1 219 ? 99.464 28.816 9.113 1.00 30.03 216 ARG B CA 1
ATOM 3235 C C . ARG B 1 219 ? 99.217 28.193 10.503 1.00 32.42 216 ARG B C 1
ATOM 3236 O O . ARG B 1 219 ? 99.167 28.907 11.509 1.00 30.65 216 ARG B O 1
ATOM 3244 N N . ARG B 1 220 ? 99.063 26.872 10.560 1.00 34.34 217 ARG B N 1
ATOM 3245 C CA . ARG B 1 220 ? 98.821 26.195 11.831 1.00 36.95 217 ARG B CA 1
ATOM 3246 C C . ARG B 1 220 ? 100.104 25.681 12.485 1.00 38.79 217 ARG B C 1
ATOM 3247 O O . ARG B 1 220 ? 100.052 24.981 13.497 1.00 40.32 217 ARG B O 1
ATOM 3255 N N . GLU B 1 221 ? 101.252 26.030 11.913 1.00 40.87 218 GLU B N 1
ATOM 3256 C CA . GLU B 1 221 ? 102.540 25.578 12.445 1.00 43.31 218 GLU B CA 1
ATOM 3257 C C . GLU B 1 221 ? 103.393 26.696 13.074 1.00 43.84 218 GLU B C 1
ATOM 3258 O O . GLU B 1 221 ? 102.896 27.837 13.231 1.00 44.43 218 GLU B O 1
ATOM 3264 N N . LYS C 1 6 ? 84.061 8.077 30.478 1.00 53.89 3 LYS C N 1
ATOM 3265 C CA . LYS C 1 6 ? 84.806 7.570 29.286 1.00 54.66 3 LYS C CA 1
ATOM 3266 C C . LYS C 1 6 ? 85.860 8.547 28.762 1.00 52.92 3 LYS C C 1
ATOM 3267 O O . LYS C 1 6 ? 85.785 9.753 29.010 1.00 52.43 3 LYS C O 1
ATOM 3273 N N . TYR C 1 7 ? 86.839 8.008 28.034 1.00 50.54 4 TYR C N 1
ATOM 3274 C CA . TYR C 1 7 ? 87.920 8.798 27.451 1.00 47.46 4 TYR C CA 1
ATOM 3275 C C . TYR C 1 7 ? 88.045 8.543 25.945 1.00 44.29 4 TYR C C 1
ATOM 3276 O O . TYR C 1 7 ? 87.640 7.491 25.447 1.00 41.92 4 TYR C O 1
ATOM 3285 N N . THR C 1 8 ? 88.618 9.512 25.231 1.00 41.36 5 THR C N 1
ATOM 3286 C CA . THR C 1 8 ? 88.814 9.408 23.786 1.00 38.45 5 THR C CA 1
ATOM 3287 C C . THR C 1 8 ? 90.298 9.258 23.457 1.00 36.22 5 THR C C 1
ATOM 3288 O O . THR C 1 8 ? 91.141 10.018 23.941 1.00 36.03 5 THR C O 1
ATOM 3292 N N . ILE C 1 9 ? 90.607 8.259 22.639 1.00 33.15 6 ILE C N 1
ATOM 3293 C CA . ILE C 1 9 ? 91.977 7.971 22.242 1.00 29.76 6 ILE C CA 1
ATOM 3294 C C . ILE C 1 9 ? 92.181 8.156 20.748 1.00 29.13 6 ILE C C 1
ATOM 3295 O O . ILE C 1 9 ? 91.389 7.672 19.942 1.00 28.40 6 ILE C O 1
ATOM 3300 N N . GLY C 1 10 ? 93.244 8.867 20.388 1.00 28.45 7 GLY C N 1
ATOM 3301 C CA . GLY C 1 10 ? 93.551 9.064 18.988 1.00 28.29 7 GLY C CA 1
ATOM 3302 C C . GLY C 1 10 ? 94.617 8.040 18.672 1.00 30.03 7 GLY C C 1
ATOM 3303 O O . GLY C 1 10 ? 95.757 8.185 19.104 1.00 30.70 7 GLY C O 1
ATOM 3304 N N . LEU C 1 11 ? 94.251 6.991 17.944 1.00 31.50 8 LEU C N 1
ATOM 3305 C CA . LEU C 1 11 ? 95.211 5.951 17.611 1.00 32.64 8 LEU C CA 1
ATOM 3306 C C . LEU C 1 11 ? 95.757 6.108 16.198 1.00 32.70 8 LEU C C 1
ATOM 3307 O O . LEU C 1 11 ? 95.007 6.309 15.242 1.00 30.21 8 LEU C O 1
ATOM 3312 N N . ILE C 1 12 ? 97.077 5.995 16.086 1.00 34.18 9 ILE C N 1
ATOM 3313 C CA . ILE C 1 12 ? 97.770 6.137 14.814 1.00 35.75 9 ILE C CA 1
ATOM 3314 C C . ILE C 1 12 ? 98.343 4.813 14.267 1.00 36.17 9 ILE C C 1
ATOM 3315 O O . ILE C 1 12 ? 99.260 4.227 14.848 1.00 36.28 9 ILE C O 1
ATOM 3320 N N . ARG C 1 13 ? 97.780 4.359 13.146 1.00 36.22 10 ARG C N 1
ATOM 3321 C CA . ARG C 1 13 ? 98.208 3.136 12.466 1.00 35.90 10 ARG C CA 1
ATOM 3322 C C . ARG C 1 13 ? 99.299 3.540 11.480 1.00 36.37 10 ARG C C 1
ATOM 3323 O O . ARG C 1 13 ? 99.074 4.400 10.640 1.00 37.55 10 ARG C O 1
ATOM 3331 N N . VAL C 1 14 ? 100.470 2.916 11.567 1.00 37.01 11 VAL C N 1
ATOM 3332 C CA . VAL C 1 14 ? 101.583 3.266 10.692 1.00 37.25 11 VAL C CA 1
ATOM 3333 C C . VAL C 1 14 ? 101.517 2.757 9.251 1.00 39.07 11 VAL C C 1
ATOM 3334 O O . VAL C 1 14 ? 102.463 2.932 8.474 1.00 37.19 11 VAL C O 1
ATOM 3338 N N . ILE C 1 15 ? 100.400 2.143 8.886 1.00 40.13 12 ILE C N 1
ATOM 3339 C CA . ILE C 1 15 ? 100.240 1.633 7.533 1.00 40.85 12 ILE C CA 1
ATOM 3340 C C . ILE C 1 15 ? 98.957 2.194 6.910 1.00 40.09 12 ILE C C 1
ATOM 3341 O O . ILE C 1 15 ? 97.926 2.280 7.569 1.00 40.95 12 ILE C O 1
ATOM 3346 N N . THR C 1 16 ? 99.028 2.587 5.643 1.00 38.94 13 THR C N 1
ATOM 3347 C CA . THR C 1 16 ? 97.864 3.142 4.967 1.00 37.81 13 THR C CA 1
ATOM 3348 C C . THR C 1 16 ? 96.837 2.056 4.698 1.00 39.17 13 THR C C 1
ATOM 3349 O O . THR C 1 16 ? 97.058 1.158 3.881 1.00 39.80 13 THR C O 1
ATOM 3353 N N . LEU C 1 17 ? 95.709 2.138 5.388 1.00 40.13 14 LEU C N 1
ATOM 3354 C CA . LEU C 1 17 ? 94.656 1.157 5.202 1.00 40.03 14 LEU C CA 1
ATOM 3355 C C . LEU C 1 17 ? 93.465 1.801 4.520 1.00 41.07 14 LEU C C 1
ATOM 3356 O O . LEU C 1 17 ? 92.946 2.818 4.975 1.00 40.54 14 LEU C O 1
ATOM 3361 N N . GLU C 1 18 ? 93.052 1.194 3.414 1.00 43.43 15 GLU C N 1
ATOM 3362 C CA . GLU C 1 18 ? 91.932 1.668 2.612 1.00 45.70 15 GLU C CA 1
ATOM 3363 C C . GLU C 1 18 ? 90.584 1.248 3.186 1.00 45.91 15 GLU C C 1
ATOM 3364 O O . GLU C 1 18 ? 89.575 1.916 2.962 1.00 46.51 15 GLU C O 1
ATOM 3370 N N . ASP C 1 19 ? 90.555 0.137 3.914 1.00 46.01 16 ASP C N 1
ATOM 3371 C CA . ASP C 1 19 ? 89.298 -0.337 4.473 1.00 45.07 16 ASP C CA 1
ATOM 3372 C C . ASP C 1 19 ? 89.091 0.076 5.919 1.00 43.47 16 ASP C C 1
ATOM 3373 O O . ASP C 1 19 ? 89.925 -0.191 6.780 1.00 43.64 16 ASP C O 1
ATOM 3378 N N . LYS C 1 20 ? 87.955 0.723 6.161 1.00 42.49 17 LYS C N 1
ATOM 3379 C CA . LYS C 1 20 ? 87.551 1.214 7.478 1.00 41.65 17 LYS C CA 1
ATOM 3380 C C . LYS C 1 20 ? 87.586 0.123 8.550 1.00 41.23 17 LYS C C 1
ATOM 3381 O O . LYS C 1 20 ? 88.043 0.349 9.671 1.00 40.13 17 LYS C O 1
ATOM 3387 N N . GLU C 1 21 ? 87.098 -1.058 8.188 1.00 41.07 18 GLU C N 1
ATOM 3388 C CA . GLU C 1 21 ? 87.054 -2.206 9.088 1.00 41.45 18 GLU C CA 1
ATOM 3389 C C . GLU C 1 21 ? 88.466 -2.560 9.552 1.00 40.08 18 GLU C C 1
ATOM 3390 O O . GLU C 1 21 ? 88.757 -2.556 10.751 1.00 37.80 18 GLU C O 1
ATOM 3396 N N . ILE C 1 22 ? 89.330 -2.861 8.580 1.00 38.82 19 ILE C N 1
ATOM 3397 C CA . ILE C 1 22 ? 90.723 -3.235 8.825 1.00 38.71 19 ILE C CA 1
ATOM 3398 C C . ILE C 1 22 ? 91.453 -2.184 9.652 1.00 38.68 19 ILE C C 1
ATOM 3399 O O . ILE C 1 22 ? 92.125 -2.512 10.631 1.00 40.03 19 ILE C O 1
ATOM 3404 N N . LEU C 1 23 ? 91.310 -0.922 9.258 1.00 37.94 20 LEU C N 1
ATOM 3405 C CA . LEU C 1 23 ? 91.945 0.195 9.957 1.00 36.60 20 LEU C CA 1
ATOM 3406 C C . LEU C 1 23 ? 91.583 0.275 11.448 1.00 36.36 20 LEU C C 1
ATOM 3407 O O . LEU C 1 23 ? 92.455 0.434 12.306 1.00 35.30 20 LEU C O 1
ATOM 3412 N N . ASN C 1 24 ? 90.291 0.170 11.747 1.00 37.18 21 ASN C N 1
ATOM 3413 C CA . ASN C 1 24 ? 89.805 0.271 13.118 1.00 38.11 21 ASN C CA 1
ATOM 3414 C C . ASN C 1 24 ? 89.981 -0.978 13.963 1.00 38.62 21 ASN C C 1
ATOM 3415 O O . ASN C 1 24 ? 89.393 -1.088 15.038 1.00 39.17 21 ASN C O 1
ATOM 3420 N N . LEU C 1 25 ? 90.791 -1.915 13.488 1.00 39.76 22 LEU C N 1
ATOM 3421 C CA . LEU C 1 25 ? 91.025 -3.148 14.231 1.00 39.80 22 LEU C CA 1
ATOM 3422 C C . LEU C 1 25 ? 91.637 -2.926 15.614 1.00 39.48 22 LEU C C 1
ATOM 3423 O O . LEU C 1 25 ? 91.079 -3.369 16.623 1.00 40.00 22 LEU C O 1
ATOM 3428 N N . HIS C 1 26 ? 92.775 -2.241 15.666 1.00 37.96 23 HIS C N 1
ATOM 3429 C CA . HIS C 1 26 ? 93.437 -1.995 16.939 1.00 38.02 23 HIS C CA 1
ATOM 3430 C C . HIS C 1 26 ? 92.569 -1.220 17.916 1.00 37.27 23 HIS C C 1
ATOM 3431 O O . HIS C 1 26 ? 92.644 -1.430 19.128 1.00 38.32 23 HIS C O 1
ATOM 3438 N N . GLY C 1 27 ? 91.750 -0.318 17.387 1.00 36.67 24 GLY C N 1
ATOM 3439 C CA . GLY C 1 27 ? 90.876 0.473 18.233 1.00 35.08 24 GLY C CA 1
ATOM 3440 C C . GLY C 1 27 ? 89.797 -0.388 18.849 1.00 33.44 24 GLY C C 1
ATOM 3441 O O . GLY C 1 27 ? 89.534 -0.303 20.037 1.00 32.33 24 GLY C O 1
ATOM 3442 N N . ARG C 1 28 ? 89.171 -1.227 18.036 1.00 34.61 25 ARG C N 1
ATOM 3443 C CA . ARG C 1 28 ? 88.125 -2.109 18.531 1.00 36.92 25 ARG C CA 1
ATOM 3444 C C . ARG C 1 28 ? 88.705 -3.069 19.568 1.00 37.09 25 ARG C C 1
ATOM 3445 O O . ARG C 1 28 ? 88.056 -3.384 20.567 1.00 38.10 25 ARG C O 1
ATOM 3453 N N . ILE C 1 29 ? 89.930 -3.526 19.318 1.00 36.63 26 ILE C N 1
ATOM 3454 C CA . ILE C 1 29 ? 90.630 -4.441 20.213 1.00 35.50 26 ILE C CA 1
ATOM 3455 C C . ILE C 1 29 ? 90.844 -3.829 21.595 1.00 36.04 26 ILE C C 1
ATOM 3456 O O . ILE C 1 29 ? 90.749 -4.520 22.609 1.00 36.86 26 ILE C O 1
ATOM 3461 N N . ILE C 1 30 ? 91.142 -2.533 21.631 1.00 36.32 27 ILE C N 1
ATOM 3462 C CA . ILE C 1 30 ? 91.376 -1.830 22.891 1.00 35.35 27 ILE C CA 1
ATOM 3463 C C . ILE C 1 30 ? 90.074 -1.439 23.578 1.00 35.32 27 ILE C C 1
ATOM 3464 O O . ILE C 1 30 ? 89.959 -1.547 24.793 1.00 34.31 27 ILE C O 1
ATOM 3469 N N . GLU C 1 31 ? 89.100 -0.976 22.797 1.00 37.41 28 GLU C N 1
ATOM 3470 C CA . GLU C 1 31 ? 87.803 -0.565 23.336 1.00 38.91 28 GLU C CA 1
ATOM 3471 C C . GLU C 1 31 ? 87.119 -1.772 23.955 1.00 40.17 28 GLU C C 1
ATOM 3472 O O . GLU C 1 31 ? 86.299 -1.644 24.871 1.00 40.80 28 GLU C O 1
ATOM 3478 N N . SER C 1 32 ? 87.466 -2.943 23.430 1.00 40.44 29 SER C N 1
ATOM 3479 C CA . SER C 1 32 ? 86.911 -4.210 23.884 1.00 40.01 29 SER C CA 1
ATOM 3480 C C . SER C 1 32 ? 87.355 -4.525 25.320 1.00 40.26 29 SER C C 1
ATOM 3481 O O . SER C 1 32 ? 86.522 -4.671 26.220 1.00 39.94 29 SER C O 1
ATOM 3484 N N . ALA C 1 33 ? 88.669 -4.614 25.523 1.00 39.60 30 ALA C N 1
ATOM 3485 C CA . ALA C 1 33 ? 89.243 -4.909 26.832 1.00 38.47 30 ALA C CA 1
ATOM 3486 C C . ALA C 1 33 ? 89.189 -3.713 27.780 1.00 37.90 30 ALA C C 1
ATOM 3487 O O . ALA C 1 33 ? 89.144 -3.884 28.996 1.00 37.27 30 ALA C O 1
ATOM 3489 N N . PHE C 1 34 ? 89.199 -2.507 27.221 1.00 37.52 31 PHE C N 1
ATOM 3490 C CA . PHE C 1 34 ? 89.154 -1.291 28.021 1.00 37.93 31 PHE C CA 1
ATOM 3491 C C . PHE C 1 34 ? 87.996 -0.393 27.602 1.00 40.27 31 PHE C C 1
ATOM 3492 O O . PHE C 1 34 ? 88.179 0.612 26.908 1.00 39.51 31 PHE C O 1
ATOM 3500 N N . PRO C 1 35 ? 86.780 -0.756 28.029 1.00 42.04 32 PRO C N 1
ATOM 3501 C CA . PRO C 1 35 ? 85.531 -0.045 27.746 1.00 43.52 32 PRO C CA 1
ATOM 3502 C C . PRO C 1 35 ? 85.505 1.438 28.150 1.00 43.68 32 PRO C C 1
ATOM 3503 O O . PRO C 1 35 ? 84.667 2.195 27.670 1.00 44.32 32 PRO C O 1
ATOM 3507 N N . GLU C 1 36 ? 86.413 1.848 29.033 1.00 44.42 33 GLU C N 1
ATOM 3508 C CA . GLU C 1 36 ? 86.483 3.247 29.450 1.00 43.34 33 GLU C CA 1
ATOM 3509 C C . GLU C 1 36 ? 87.136 4.049 28.334 1.00 42.97 33 GLU C C 1
ATOM 3510 O O . GLU C 1 36 ? 87.143 5.277 28.360 1.00 43.73 33 GLU C O 1
ATOM 3516 N N . LEU C 1 37 ? 87.681 3.334 27.355 1.00 41.75 34 LEU C N 1
ATOM 3517 C CA . LEU C 1 37 ? 88.365 3.946 26.223 1.00 39.80 34 LEU C CA 1
ATOM 3518 C C . LEU C 1 37 ? 87.572 3.972 24.921 1.00 38.66 34 LEU C C 1
ATOM 3519 O O . LEU C 1 37 ? 87.026 2.951 24.492 1.00 37.45 34 LEU C O 1
ATOM 3524 N N . LYS C 1 38 ? 87.522 5.149 24.299 1.00 37.97 35 LYS C N 1
ATOM 3525 C CA . LYS C 1 38 ? 86.866 5.330 23.003 1.00 37.68 35 LYS C CA 1
ATOM 3526 C C . LYS C 1 38 ? 88.027 5.604 22.057 1.00 35.37 35 LYS C C 1
ATOM 3527 O O . LYS C 1 38 ? 88.801 6.528 22.292 1.00 35.60 35 LYS C O 1
ATOM 3533 N N . VAL C 1 39 ? 88.160 4.813 20.998 1.00 32.14 36 VAL C N 1
ATOM 3534 C CA . VAL C 1 39 ? 89.272 5.006 20.089 1.00 30.97 36 VAL C CA 1
ATOM 3535 C C . VAL C 1 39 ? 88.907 5.415 18.678 1.00 31.50 36 VAL C C 1
ATOM 3536 O O . VAL C 1 39 ? 88.085 4.783 18.016 1.00 30.39 36 VAL C O 1
ATOM 3540 N N . VAL C 1 40 ? 89.545 6.493 18.234 1.00 32.55 37 VAL C N 1
ATOM 3541 C CA . VAL C 1 40 ? 89.376 7.010 16.883 1.00 33.80 37 VAL C CA 1
ATOM 3542 C C . VAL C 1 40 ? 90.702 6.691 16.192 1.00 33.19 37 VAL C C 1
ATOM 3543 O O . VAL C 1 40 ? 91.754 7.177 16.607 1.00 33.07 37 VAL C O 1
ATOM 3547 N N . SER C 1 41 ? 90.648 5.863 15.152 1.00 33.38 38 SER C N 1
ATOM 3548 C CA . SER C 1 41 ? 91.850 5.462 14.436 1.00 33.86 38 SER C CA 1
ATOM 3549 C C . SER C 1 41 ? 92.034 6.131 13.073 1.00 35.23 38 SER C C 1
ATOM 3550 O O . SER C 1 41 ? 91.065 6.429 12.367 1.00 35.25 38 SER C O 1
ATOM 3553 N N . ARG C 1 42 ? 93.296 6.361 12.720 1.00 34.25 39 ARG C N 1
ATOM 3554 C CA . ARG C 1 42 ? 93.664 6.954 11.441 1.00 34.03 39 ARG C CA 1
ATOM 3555 C C . ARG C 1 42 ? 95.066 6.511 11.083 1.00 33.90 39 ARG C C 1
ATOM 3556 O O . ARG C 1 42 ? 95.960 6.484 11.936 1.00 31.54 39 ARG C O 1
ATOM 3564 N N . CYS C 1 43 ? 95.250 6.160 9.818 1.00 34.10 40 CYS C N 1
ATOM 3565 C CA . CYS C 1 43 ? 96.549 5.730 9.343 1.00 36.45 40 CYS C CA 1
ATOM 3566 C C . CYS C 1 43 ? 97.265 6.912 8.700 1.00 37.94 40 CYS C C 1
ATOM 3567 O O . CYS C 1 43 ? 96.752 8.030 8.675 1.00 39.29 40 CYS C O 1
ATOM 3570 N N . ILE C 1 44 ? 98.464 6.668 8.198 1.00 38.75 41 ILE C N 1
ATOM 3571 C CA . ILE C 1 44 ? 99.227 7.715 7.548 1.00 40.81 41 ILE C CA 1
ATOM 3572 C C . ILE C 1 44 ? 99.137 7.459 6.048 1.00 42.99 41 ILE C C 1
ATOM 3573 O O . ILE C 1 44 ? 98.924 6.324 5.629 1.00 44.25 41 ILE C O 1
ATOM 3578 N N . GLU C 1 45 ? 99.288 8.512 5.249 1.00 45.77 42 GLU C N 1
ATOM 3579 C CA . GLU C 1 45 ? 99.230 8.401 3.793 1.00 48.01 42 GLU C CA 1
ATOM 3580 C C . GLU C 1 45 ? 100.531 7.888 3.173 1.00 51.39 42 GLU C C 1
ATOM 3581 O O . GLU C 1 45 ? 101.590 7.933 3.802 1.00 51.87 42 GLU C O 1
ATOM 3587 N N . ASP C 1 46 ? 100.436 7.406 1.932 1.00 54.94 43 ASP C N 1
ATOM 3588 C CA . ASP C 1 46 ? 101.576 6.860 1.182 1.00 57.29 43 ASP C CA 1
ATOM 3589 C C . ASP C 1 46 ? 102.537 6.044 2.043 1.00 57.13 43 ASP C C 1
ATOM 3590 O O . ASP C 1 46 ? 103.731 6.329 2.105 1.00 57.94 43 ASP C O 1
ATOM 3595 N N . GLN C 1 47 ? 101.996 5.026 2.702 1.00 56.85 44 GLN C N 1
ATOM 3596 C CA . GLN C 1 47 ? 102.767 4.138 3.567 1.00 56.91 44 GLN C CA 1
ATOM 3597 C C . GLN C 1 47 ? 102.089 2.765 3.464 1.00 57.54 44 GLN C C 1
ATOM 3598 O O . GLN C 1 47 ? 101.728 2.156 4.476 1.00 57.25 44 GLN C O 1
ATOM 3604 N N . PRO C 1 48 ? 101.912 2.264 2.224 1.00 57.74 45 PRO C N 1
ATOM 3605 C CA . PRO C 1 48 ? 101.279 0.979 1.899 1.00 58.08 45 PRO C CA 1
ATOM 3606 C C . PRO C 1 48 ? 101.835 -0.233 2.641 1.00 58.47 45 PRO C C 1
ATOM 3607 O O . PRO C 1 48 ? 101.082 -1.015 3.219 1.00 57.78 45 PRO C O 1
ATOM 3611 N N . LYS C 1 49 ? 103.155 -0.388 2.609 1.00 59.35 46 LYS C N 1
ATOM 3612 C CA . LYS C 1 49 ? 103.822 -1.509 3.267 1.00 59.05 46 LYS C CA 1
ATOM 3613 C C . LYS C 1 49 ? 104.265 -1.153 4.685 1.00 58.30 46 LYS C C 1
ATOM 3614 O O . LYS C 1 49 ? 105.224 -1.728 5.207 1.00 58.06 46 LYS C O 1
ATOM 3620 N N . GLY C 1 50 ? 103.559 -0.200 5.292 1.00 56.70 47 GLY C N 1
ATOM 3621 C CA . GLY C 1 50 ? 103.860 0.225 6.648 1.00 54.95 47 GLY C CA 1
ATOM 3622 C C . GLY C 1 50 ? 105.308 0.580 6.917 1.00 54.72 47 GLY C C 1
ATOM 3623 O O . GLY C 1 50 ? 106.042 1.010 6.026 1.00 53.08 47 GLY C O 1
ATOM 3624 N N . ILE C 1 51 ? 105.709 0.395 8.170 1.00 56.05 48 ILE C N 1
ATOM 3625 C CA . ILE C 1 51 ? 107.067 0.685 8.624 1.00 58.19 48 ILE C CA 1
ATOM 3626 C C . ILE C 1 51 ? 107.827 -0.616 8.883 1.00 59.48 48 ILE C C 1
ATOM 3627 O O . ILE C 1 51 ? 107.564 -1.310 9.869 1.00 58.30 48 ILE C O 1
ATOM 3632 N N . TYR C 1 52 ? 108.773 -0.938 8.003 1.00 61.51 49 TYR C N 1
ATOM 3633 C CA . TYR C 1 52 ? 109.547 -2.167 8.145 1.00 63.73 49 TYR C CA 1
ATOM 3634 C C . TYR C 1 52 ? 111.067 -2.008 8.143 1.00 64.86 49 TYR C C 1
ATOM 3635 O O . TYR C 1 52 ? 111.785 -2.963 8.442 1.00 66.24 49 TYR C O 1
ATOM 3644 N N . ASN C 1 53 ? 111.567 -0.822 7.811 1.00 65.97 50 ASN C N 1
ATOM 3645 C CA . ASN C 1 53 ? 113.013 -0.621 7.792 1.00 66.87 50 ASN C CA 1
ATOM 3646 C C . ASN C 1 53 ? 113.455 0.817 8.031 1.00 67.75 50 ASN C C 1
ATOM 3647 O O . ASN C 1 53 ? 112.649 1.694 8.330 1.00 67.72 50 ASN C O 1
ATOM 3652 N N . GLU C 1 54 ? 114.758 1.035 7.887 1.00 69.55 51 GLU C N 1
ATOM 3653 C CA . GLU C 1 54 ? 115.391 2.336 8.073 1.00 70.93 51 GLU C CA 1
ATOM 3654 C C . GLU C 1 54 ? 114.639 3.492 7.414 1.00 70.36 51 GLU C C 1
ATOM 3655 O O . GLU C 1 54 ? 113.986 4.290 8.087 1.00 69.99 51 GLU C O 1
ATOM 3661 N N . GLU C 1 55 ? 114.734 3.567 6.091 1.00 69.59 52 GLU C N 1
ATOM 3662 C CA . GLU C 1 55 ? 114.097 4.627 5.323 1.00 67.83 52 GLU C CA 1
ATOM 3663 C C . GLU C 1 55 ? 112.572 4.707 5.462 1.00 65.92 52 GLU C C 1
ATOM 3664 O O . GLU C 1 55 ? 112.002 5.792 5.369 1.00 65.21 52 GLU C O 1
ATOM 3670 N N . THR C 1 56 ? 111.913 3.574 5.692 1.00 64.06 53 THR C N 1
ATOM 3671 C CA . THR C 1 56 ? 110.453 3.556 5.828 1.00 62.36 53 THR C CA 1
ATOM 3672 C C . THR C 1 56 ? 109.977 4.199 7.123 1.00 61.36 53 THR C C 1
ATOM 3673 O O . THR C 1 56 ? 108.892 4.776 7.172 1.00 60.89 53 THR C O 1
ATOM 3677 N N . GLU C 1 57 ? 110.786 4.081 8.171 1.00 60.82 54 GLU C N 1
ATOM 3678 C CA . GLU C 1 57 ? 110.464 4.658 9.474 1.00 61.50 54 GLU C CA 1
ATOM 3679 C C . GLU C 1 57 ? 110.552 6.183 9.409 1.00 61.50 54 GLU C C 1
ATOM 3680 O O . GLU C 1 57 ? 109.668 6.892 9.896 1.00 61.05 54 GLU C O 1
ATOM 3686 N N . ARG C 1 58 ? 111.631 6.678 8.808 1.00 61.22 55 ARG C N 1
ATOM 3687 C CA . ARG C 1 58 ? 111.842 8.110 8.653 1.00 59.95 55 ARG C CA 1
ATOM 3688 C C . ARG C 1 58 ? 110.716 8.701 7.810 1.00 58.05 55 ARG C C 1
ATOM 3689 O O . ARG C 1 58 ? 110.341 9.861 7.973 1.00 57.09 55 ARG C O 1
ATOM 3697 N N . GLU C 1 59 ? 110.185 7.880 6.909 1.00 56.49 56 GLU C N 1
ATOM 3698 C CA . GLU C 1 59 ? 109.110 8.265 6.000 1.00 54.32 56 GLU C CA 1
ATOM 3699 C C . GLU C 1 59 ? 107.799 8.579 6.721 1.00 52.08 56 GLU C C 1
ATOM 3700 O O . GLU C 1 59 ? 107.137 9.571 6.422 1.00 51.27 56 GLU C O 1
ATOM 3706 N N . ALA C 1 60 ? 107.430 7.728 7.670 1.00 49.37 57 ALA C N 1
ATOM 3707 C CA . ALA C 1 60 ? 106.186 7.895 8.410 1.00 47.65 57 ALA C CA 1
ATOM 3708 C C . ALA C 1 60 ? 106.316 8.780 9.640 1.00 45.92 57 ALA C C 1
ATOM 3709 O O . ALA C 1 60 ? 105.315 9.193 10.215 1.00 44.46 57 ALA C O 1
ATOM 3711 N N . GLU C 1 61 ? 107.545 9.071 10.042 1.00 45.17 58 GLU C N 1
ATOM 3712 C CA . GLU C 1 61 ? 107.772 9.886 11.229 1.00 45.62 58 GLU C CA 1
ATOM 3713 C C . GLU C 1 61 ? 107.077 11.252 11.212 1.00 44.42 58 GLU C C 1
ATOM 3714 O O . GLU C 1 61 ? 106.448 11.645 12.194 1.00 44.44 58 GLU C O 1
ATOM 3720 N N . PRO C 1 62 ? 107.188 12.000 10.102 1.00 43.19 59 PRO C N 1
ATOM 3721 C CA . PRO C 1 62 ? 106.539 13.315 10.024 1.00 41.85 59 PRO C CA 1
ATOM 3722 C C . PRO C 1 62 ? 105.013 13.194 9.933 1.00 41.02 59 PRO C C 1
ATOM 3723 O O . PRO C 1 62 ? 104.275 14.039 10.450 1.00 40.25 59 PRO C O 1
ATOM 3727 N N . LYS C 1 63 ? 104.553 12.137 9.268 1.00 39.89 60 LYS C N 1
ATOM 3728 C CA . LYS C 1 63 ? 103.123 11.871 9.120 1.00 39.63 60 LYS C CA 1
ATOM 3729 C C . LYS C 1 63 ? 102.526 11.581 10.500 1.00 38.46 60 LYS C C 1
ATOM 3730 O O . LYS C 1 63 ? 101.425 12.030 10.823 1.00 38.31 60 LYS C O 1
ATOM 3736 N N . ILE C 1 64 ? 103.263 10.808 11.296 1.00 37.80 61 ILE C N 1
ATOM 3737 C CA . ILE C 1 64 ? 102.854 10.450 12.653 1.00 37.45 61 ILE C CA 1
ATOM 3738 C C . ILE C 1 64 ? 102.765 11.715 13.508 1.00 36.93 61 ILE C C 1
ATOM 3739 O O . ILE C 1 64 ? 101.767 11.943 14.195 1.00 37.66 61 ILE C O 1
ATOM 3744 N N . ILE C 1 65 ? 103.813 12.532 13.455 1.00 35.33 62 ILE C N 1
ATOM 3745 C CA . ILE C 1 65 ? 103.860 13.780 14.208 1.00 34.84 62 ILE C CA 1
ATOM 3746 C C . ILE C 1 65 ? 102.638 14.645 13.901 1.00 34.53 62 ILE C C 1
ATOM 3747 O O . ILE C 1 65 ? 101.952 15.120 14.809 1.00 33.82 62 ILE C O 1
ATOM 3752 N N . ARG C 1 66 ? 102.371 14.840 12.614 1.00 34.92 63 ARG C N 1
ATOM 3753 C CA . ARG C 1 66 ? 101.245 15.652 12.179 1.00 35.43 63 ARG C CA 1
ATOM 3754 C C . ARG C 1 66 ? 99.879 15.049 12.491 1.00 35.31 63 ARG C C 1
ATOM 3755 O O . ARG C 1 66 ? 98.922 15.773 12.764 1.00 35.06 63 ARG C O 1
ATOM 3763 N N . LEU C 1 67 ? 99.774 13.728 12.449 1.00 35.93 64 LEU C N 1
ATOM 3764 C CA . LEU C 1 67 ? 98.499 13.091 12.754 1.00 36.91 64 LEU C CA 1
ATOM 3765 C C . LEU C 1 67 ? 98.237 13.292 14.249 1.00 37.15 64 LEU C C 1
ATOM 3766 O O . LEU C 1 67 ? 97.101 13.524 14.675 1.00 36.79 64 LEU C O 1
ATOM 3771 N N . ALA C 1 68 ? 99.305 13.214 15.037 1.00 36.81 65 ALA C N 1
ATOM 3772 C CA . ALA C 1 68 ? 99.214 13.392 16.483 1.00 37.20 65 ALA C CA 1
ATOM 3773 C C . ALA C 1 68 ? 98.855 14.835 16.827 1.00 37.28 65 ALA C C 1
ATOM 3774 O O . ALA C 1 68 ? 98.081 15.082 17.761 1.00 35.62 65 ALA C O 1
ATOM 3776 N N . LYS C 1 69 ? 99.431 15.786 16.088 1.00 38.60 66 LYS C N 1
ATOM 3777 C CA . LYS C 1 69 ? 99.138 17.199 16.324 1.00 40.16 66 LYS C CA 1
ATOM 3778 C C . LYS C 1 69 ? 97.657 17.411 16.070 1.00 39.18 66 LYS C C 1
ATOM 3779 O O . LYS C 1 69 ? 96.955 18.007 16.887 1.00 39.48 66 LYS C O 1
ATOM 3785 N N . GLU C 1 70 ? 97.188 16.909 14.933 1.00 37.91 67 GLU C N 1
ATOM 3786 C CA . GLU C 1 70 ? 95.787 17.040 14.572 1.00 37.60 67 GLU C CA 1
ATOM 3787 C C . GLU C 1 70 ? 94.900 16.415 15.636 1.00 37.32 67 GLU C C 1
ATOM 3788 O O . GLU C 1 70 ? 93.994 17.069 16.143 1.00 38.54 67 GLU C O 1
ATOM 3794 N N . PHE C 1 71 ? 95.159 15.157 15.980 1.00 37.66 68 PHE C N 1
ATOM 3795 C CA . PHE C 1 71 ? 94.359 14.474 16.996 1.00 38.05 68 PHE C CA 1
ATOM 3796 C C . PHE C 1 71 ? 94.240 15.336 18.245 1.00 38.32 68 PHE C C 1
ATOM 3797 O O . PHE C 1 71 ? 93.145 15.504 18.791 1.00 38.70 68 PHE C O 1
ATOM 3805 N N . GLU C 1 72 ? 95.365 15.886 18.697 1.00 37.37 69 GLU C N 1
ATOM 3806 C CA . GLU C 1 72 ? 95.340 16.726 19.882 1.00 37.95 69 GLU C CA 1
ATOM 3807 C C . GLU C 1 72 ? 94.501 17.972 19.644 1.00 38.13 69 GLU C C 1
ATOM 3808 O O . GLU C 1 72 ? 93.771 18.418 20.528 1.00 36.99 69 GLU C O 1
ATOM 3814 N N . ARG C 1 73 ? 94.620 18.541 18.448 1.00 38.34 70 ARG C N 1
ATOM 3815 C CA . ARG C 1 73 ? 93.844 19.721 18.107 1.00 37.65 70 ARG C CA 1
ATOM 3816 C C . ARG C 1 73 ? 92.365 19.383 18.259 1.00 36.44 70 ARG C C 1
ATOM 3817 O O . ARG C 1 73 ? 91.586 20.186 18.759 1.00 35.71 70 ARG C O 1
ATOM 3825 N N . GLU C 1 74 ? 91.990 18.183 17.822 1.00 37.31 71 GLU C N 1
ATOM 3826 C CA . GLU C 1 74 ? 90.606 17.726 17.886 1.00 36.51 71 GLU C CA 1
ATOM 3827 C C . GLU C 1 74 ? 90.225 17.398 19.328 1.00 37.03 71 GLU C C 1
ATOM 3828 O O . GLU C 1 74 ? 89.094 16.985 19.612 1.00 37.12 71 GLU C O 1
ATOM 3834 N N . GLY C 1 75 ? 91.184 17.594 20.231 1.00 36.25 72 GLY C N 1
ATOM 3835 C CA . GLY C 1 75 ? 90.955 17.366 21.647 1.00 36.56 72 GLY C CA 1
ATOM 3836 C C . GLY C 1 75 ? 90.921 15.952 22.212 1.00 37.15 72 GLY C C 1
ATOM 3837 O O . GLY C 1 75 ? 90.255 15.725 23.230 1.00 36.21 72 GLY C O 1
ATOM 3838 N N . VAL C 1 76 ? 91.612 14.996 21.587 1.00 36.72 73 VAL C N 1
ATOM 3839 C CA . VAL C 1 76 ? 91.618 13.633 22.124 1.00 34.37 73 VAL C CA 1
ATOM 3840 C C . VAL C 1 76 ? 92.412 13.645 23.431 1.00 35.06 73 VAL C C 1
ATOM 3841 O O . VAL C 1 76 ? 93.308 14.471 23.609 1.00 35.60 73 VAL C O 1
ATOM 3845 N N . ASP C 1 77 ? 92.075 12.737 24.342 1.00 35.09 74 ASP C N 1
ATOM 3846 C CA . ASP C 1 77 ? 92.722 12.669 25.648 1.00 35.51 74 ASP C CA 1
ATOM 3847 C C . ASP C 1 77 ? 94.138 12.105 25.642 1.00 35.40 74 ASP C C 1
ATOM 3848 O O . ASP C 1 77 ? 94.941 12.395 26.535 1.00 34.05 74 ASP C O 1
ATOM 3853 N N . ALA C 1 78 ? 94.446 11.299 24.633 1.00 36.23 75 ALA C N 1
ATOM 3854 C CA . ALA C 1 78 ? 95.770 10.702 24.522 1.00 35.35 75 ALA C CA 1
ATOM 3855 C C . ALA C 1 78 ? 95.989 10.101 23.140 1.00 34.51 75 ALA C C 1
ATOM 3856 O O . ALA C 1 78 ? 95.043 9.913 22.368 1.00 33.82 75 ALA C O 1
ATOM 3858 N N . ILE C 1 79 ? 97.247 9.799 22.842 1.00 33.24 76 ILE C N 1
ATOM 3859 C CA . ILE C 1 79 ? 97.617 9.215 21.561 1.00 32.97 76 ILE C CA 1
ATOM 3860 C C . ILE C 1 79 ? 98.242 7.847 21.802 1.00 31.27 76 ILE C C 1
ATOM 3861 O O . ILE C 1 79 ? 98.954 7.646 22.786 1.00 27.44 76 ILE C O 1
ATOM 3866 N N . ILE C 1 80 ? 97.946 6.909 20.910 1.00 30.89 77 ILE C N 1
ATOM 3867 C CA . ILE C 1 80 ? 98.526 5.573 20.976 1.00 32.60 77 ILE C CA 1
ATOM 3868 C C . ILE C 1 80 ? 99.094 5.345 19.585 1.00 31.89 77 ILE C C 1
ATOM 3869 O O . ILE C 1 80 ? 98.379 5.451 18.592 1.00 31.37 77 ILE C O 1
ATOM 3874 N N . ILE C 1 81 ? 100.385 5.065 19.513 1.00 32.26 78 ILE C N 1
ATOM 3875 C CA . ILE C 1 81 ? 101.019 4.824 18.228 1.00 34.75 78 ILE C CA 1
ATOM 3876 C C . ILE C 1 81 ? 101.187 3.311 18.022 1.00 36.05 78 ILE C C 1
ATOM 3877 O O . ILE C 1 81 ? 102.195 2.728 18.439 1.00 36.50 78 ILE C O 1
ATOM 3882 N N . SER C 1 82 ? 100.173 2.702 17.387 1.00 35.63 79 SER C N 1
ATOM 3883 C CA . SER C 1 82 ? 100.126 1.261 17.099 1.00 35.16 79 SER C CA 1
ATOM 3884 C C . SER C 1 82 ? 101.229 0.719 16.198 1.00 34.54 79 SER C C 1
ATOM 3885 O O . SER C 1 82 ? 101.020 0.443 15.017 1.00 36.00 79 SER C O 1
ATOM 3888 N N . CYS C 1 83 ? 102.408 0.567 16.781 1.00 35.43 80 CYS C N 1
ATOM 3889 C CA . CYS C 1 83 ? 103.572 0.031 16.094 1.00 35.46 80 CYS C CA 1
ATOM 3890 C C . CYS C 1 83 ? 104.544 -0.325 17.214 1.00 35.84 80 CYS C C 1
ATOM 3891 O O . CYS C 1 83 ? 104.945 0.543 18.001 1.00 35.43 80 CYS C O 1
ATOM 3894 N N . ALA C 1 84 ? 104.892 -1.608 17.296 1.00 35.40 81 ALA C N 1
ATOM 3895 C CA . ALA C 1 84 ? 105.798 -2.106 18.328 1.00 35.01 81 ALA C CA 1
ATOM 3896 C C . ALA C 1 84 ? 107.190 -1.477 18.268 1.00 34.87 81 ALA C C 1
ATOM 3897 O O . ALA C 1 84 ? 108.057 -1.801 19.077 1.00 33.51 81 ALA C O 1
ATOM 3899 N N . ALA C 1 85 ? 107.402 -0.572 17.317 1.00 35.38 82 ALA C N 1
ATOM 3900 C CA . ALA C 1 85 ? 108.698 0.079 17.175 1.00 36.23 82 ALA C CA 1
ATOM 3901 C C . ALA C 1 85 ? 108.678 1.501 17.716 1.00 37.57 82 ALA C C 1
ATOM 3902 O O . ALA C 1 85 ? 109.678 2.215 17.609 1.00 40.35 82 ALA C O 1
ATOM 3904 N N . ASP C 1 86 ? 107.544 1.907 18.291 1.00 37.30 83 ASP C N 1
ATOM 3905 C CA . ASP C 1 86 ? 107.389 3.249 18.864 1.00 35.63 83 ASP C CA 1
ATOM 3906 C C . ASP C 1 86 ? 107.980 4.331 17.966 1.00 35.06 83 ASP C C 1
ATOM 3907 O O . ASP C 1 86 ? 108.803 5.133 18.412 1.00 34.27 83 ASP C O 1
ATOM 3912 N N . PRO C 1 87 ? 107.566 4.364 16.688 1.00 35.23 84 PRO C N 1
ATOM 3913 C CA . PRO C 1 87 ? 108.050 5.347 15.710 1.00 35.89 84 PRO C CA 1
ATOM 3914 C C . PRO C 1 87 ? 107.580 6.783 15.961 1.00 37.30 84 PRO C C 1
ATOM 3915 O O . PRO C 1 87 ? 106.390 7.092 15.847 1.00 37.12 84 PRO C O 1
ATOM 3919 N N . ALA C 1 88 ? 108.536 7.645 16.308 1.00 37.85 85 ALA C N 1
ATOM 3920 C CA . ALA C 1 88 ? 108.289 9.056 16.585 1.00 38.29 85 ALA C CA 1
ATOM 3921 C C . ALA C 1 88 ? 107.532 9.305 17.892 1.00 40.79 85 ALA C C 1
ATOM 3922 O O . ALA C 1 88 ? 106.879 10.339 18.039 1.00 41.62 85 ALA C O 1
ATOM 3924 N N . VAL C 1 89 ? 107.622 8.376 18.842 1.00 41.37 86 VAL C N 1
ATOM 3925 C CA . VAL C 1 89 ? 106.920 8.531 20.113 1.00 41.75 86 VAL C CA 1
ATOM 3926 C C . VAL C 1 89 ? 107.617 9.474 21.095 1.00 43.32 86 VAL C C 1
ATOM 3927 O O . VAL C 1 89 ? 106.950 10.123 21.900 1.00 44.33 86 VAL C O 1
ATOM 3931 N N . GLU C 1 90 ? 108.946 9.548 21.042 1.00 45.12 87 GLU C N 1
ATOM 3932 C CA . GLU C 1 90 ? 109.694 10.445 21.931 1.00 45.64 87 GLU C CA 1
ATOM 3933 C C . GLU C 1 90 ? 109.540 11.859 21.397 1.00 44.46 87 GLU C C 1
ATOM 3934 O O . GLU C 1 90 ? 109.412 12.819 22.159 1.00 43.35 87 GLU C O 1
ATOM 3940 N N . LYS C 1 91 ? 109.557 11.964 20.072 1.00 42.73 88 LYS C N 1
ATOM 3941 C CA . LYS C 1 91 ? 109.412 13.232 19.377 1.00 41.77 88 LYS C CA 1
ATOM 3942 C C . LYS C 1 91 ? 108.005 13.791 19.559 1.00 41.45 88 LYS C C 1
ATOM 3943 O O . LYS C 1 91 ? 107.842 14.973 19.863 1.00 42.24 88 LYS C O 1
ATOM 3949 N N . VAL C 1 92 ? 106.995 12.940 19.369 1.00 40.56 89 VAL C N 1
ATOM 3950 C CA . VAL C 1 92 ? 105.596 13.344 19.513 1.00 39.50 89 VAL C CA 1
ATOM 3951 C C . VAL C 1 92 ? 105.320 13.786 20.948 1.00 40.54 89 VAL C C 1
ATOM 3952 O O . VAL C 1 92 ? 104.530 14.697 21.185 1.00 40.91 89 VAL C O 1
ATOM 3956 N N . ARG C 1 93 ? 105.981 13.135 21.901 1.00 41.91 90 ARG C N 1
ATOM 3957 C CA . ARG C 1 93 ? 105.810 13.461 23.311 1.00 42.93 90 ARG C CA 1
ATOM 3958 C C . ARG C 1 93 ? 106.233 14.884 23.623 1.00 44.00 90 ARG C C 1
ATOM 3959 O O . ARG C 1 93 ? 105.556 15.583 24.379 1.00 43.32 90 ARG C O 1
ATOM 3967 N N . LYS C 1 94 ? 107.361 15.302 23.051 1.00 45.10 91 LYS C N 1
ATOM 3968 C CA . LYS C 1 94 ? 107.881 16.646 23.276 1.00 45.99 91 LYS C CA 1
ATOM 3969 C C . LYS C 1 94 ? 107.020 17.723 22.632 1.00 45.67 91 LYS C C 1
ATOM 3970 O O . LYS C 1 94 ? 107.088 18.890 23.016 1.00 47.66 91 LYS C O 1
ATOM 3976 N N . LEU C 1 95 ? 106.210 17.332 21.656 1.00 44.64 92 LEU C N 1
ATOM 3977 C CA . LEU C 1 95 ? 105.351 18.278 20.960 1.00 43.80 92 LEU C CA 1
ATOM 3978 C C . LEU C 1 95 ? 103.988 18.438 21.628 1.00 44.28 92 LEU C C 1
ATOM 3979 O O . LEU C 1 95 ? 103.464 19.554 21.743 1.00 45.38 92 LEU C O 1
ATOM 3984 N N . LEU C 1 96 ? 103.416 17.320 22.065 1.00 41.98 93 LEU C N 1
ATOM 3985 C CA . LEU C 1 96 ? 102.107 17.338 22.693 1.00 38.89 93 LEU C CA 1
ATOM 3986 C C . LEU C 1 96 ? 102.181 17.346 24.213 1.00 38.91 93 LEU C C 1
ATOM 3987 O O . LEU C 1 96 ? 103.190 16.972 24.795 1.00 40.45 93 LEU C O 1
ATOM 3992 N N . SER C 1 97 ? 101.107 17.793 24.851 1.00 39.53 94 SER C N 1
ATOM 3993 C CA . SER C 1 97 ? 101.031 17.839 26.308 1.00 40.39 94 SER C CA 1
ATOM 3994 C C . SER C 1 97 ? 100.248 16.622 26.806 1.00 40.69 94 SER C C 1
ATOM 3995 O O . SER C 1 97 ? 100.379 16.216 27.968 1.00 41.44 94 SER C O 1
ATOM 3998 N N . ILE C 1 98 ? 99.425 16.057 25.920 1.00 38.66 95 ILE C N 1
ATOM 3999 C CA . ILE C 1 98 ? 98.630 14.883 26.245 1.00 36.05 95 ILE C CA 1
ATOM 4000 C C . ILE C 1 98 ? 99.535 13.656 26.205 1.00 35.47 95 ILE C C 1
ATOM 4001 O O . ILE C 1 98 ? 100.621 13.692 25.618 1.00 35.10 95 ILE C O 1
ATOM 4006 N N . PRO C 1 99 ? 99.103 12.559 26.847 1.00 34.80 96 PRO C N 1
ATOM 4007 C CA . PRO C 1 99 ? 99.858 11.305 26.906 1.00 33.63 96 PRO C CA 1
ATOM 4008 C C . PRO C 1 99 ? 100.067 10.617 25.558 1.00 33.32 96 PRO C C 1
ATOM 4009 O O . PRO C 1 99 ? 99.156 10.535 24.730 1.00 32.69 96 PRO C O 1
ATOM 4013 N N . VAL C 1 100 ? 101.282 10.127 25.348 1.00 32.77 97 VAL C N 1
ATOM 4014 C CA . VAL C 1 100 ? 101.614 9.429 24.121 1.00 33.04 97 VAL C CA 1
ATOM 4015 C C . VAL C 1 100 ? 102.125 8.035 24.490 1.0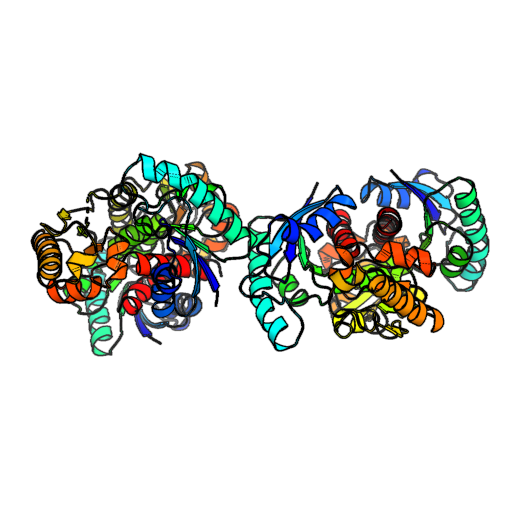0 33.25 97 VAL C C 1
ATOM 4016 O O . VAL C 1 100 ? 103.178 7.888 25.114 1.00 32.80 97 VAL C O 1
ATOM 4020 N N . ILE C 1 101 ? 101.347 7.024 24.108 1.00 33.41 98 ILE C N 1
ATOM 4021 C CA . ILE C 1 101 ? 101.650 5.619 24.376 1.00 33.40 98 ILE C CA 1
ATOM 4022 C C . ILE C 1 101 ? 102.172 4.892 23.138 1.00 33.68 98 ILE C C 1
ATOM 4023 O O . ILE C 1 101 ? 101.592 4.999 22.058 1.00 35.31 98 ILE C O 1
ATOM 4028 N N . GLY C 1 102 ? 103.263 4.149 23.297 1.00 32.83 99 GLY C N 1
ATOM 4029 C CA . GLY C 1 102 ? 103.802 3.389 22.183 1.00 32.04 99 GLY C CA 1
ATOM 4030 C C . GLY C 1 102 ? 103.534 1.904 22.394 1.00 32.62 99 GLY C C 1
ATOM 4031 O O . GLY C 1 102 ? 103.654 1.406 23.514 1.00 31.85 99 GLY C O 1
ATOM 4032 N N . ALA C 1 103 ? 103.164 1.194 21.332 1.00 33.11 100 ALA C N 1
ATOM 4033 C CA . ALA C 1 103 ? 102.877 -0.239 21.430 1.00 33.79 100 ALA C CA 1
ATOM 4034 C C . ALA C 1 103 ? 104.124 -1.061 21.790 1.00 34.56 100 ALA C C 1
ATOM 4035 O O . ALA C 1 103 ? 104.019 -2.134 22.386 1.00 35.17 100 ALA C O 1
ATOM 4037 N N . GLY C 1 104 ? 105.298 -0.550 21.429 1.00 34.57 101 GLY C N 1
ATOM 4038 C CA . GLY C 1 104 ? 106.538 -1.250 21.712 1.00 34.51 101 GLY C CA 1
ATOM 4039 C C . GLY C 1 104 ? 106.968 -1.124 23.158 1.00 36.04 101 GLY C C 1
ATOM 4040 O O . GLY C 1 104 ? 107.261 -2.119 23.816 1.00 37.04 101 GLY C O 1
ATOM 4041 N N . SER C 1 105 ? 107.020 0.102 23.658 1.00 36.47 102 SER C N 1
ATOM 4042 C CA . SER C 1 105 ? 107.401 0.323 25.041 1.00 37.13 102 SER C CA 1
ATOM 4043 C C . SER C 1 105 ? 106.365 -0.282 25.991 1.00 37.35 102 SER C C 1
ATOM 4044 O O . SER C 1 105 ? 106.702 -0.673 27.104 1.00 37.62 102 SER C O 1
ATOM 4047 N N . SER C 1 106 ? 105.112 -0.359 25.542 1.00 37.89 103 SER C N 1
ATOM 4048 C CA . SER C 1 106 ? 104.016 -0.905 26.346 1.00 37.43 103 SER C CA 1
ATOM 4049 C C . SER C 1 106 ? 104.106 -2.410 26.535 1.00 37.50 103 SER C C 1
ATOM 4050 O O . SER C 1 106 ? 104.014 -2.903 27.663 1.00 37.80 103 SER C O 1
ATOM 4053 N N . VAL C 1 107 ? 104.271 -3.136 25.432 1.00 35.79 104 VAL C N 1
ATOM 4054 C CA . VAL C 1 107 ? 104.351 -4.589 25.497 1.00 34.64 104 VAL C CA 1
ATOM 4055 C C . VAL C 1 107 ? 105.594 -5.050 26.261 1.00 35.02 104 VAL C C 1
ATOM 4056 O O . VAL C 1 107 ? 105.523 -5.963 27.089 1.00 35.34 104 VAL C O 1
ATOM 4060 N N . SER C 1 108 ? 106.727 -4.408 25.996 1.00 34.35 105 SER C N 1
ATOM 4061 C CA . SER C 1 108 ? 107.964 -4.772 26.665 1.00 34.56 105 SER C CA 1
ATOM 4062 C C . SER C 1 108 ? 107.943 -4.372 28.136 1.00 34.78 105 SER C C 1
ATOM 4063 O O . SER C 1 108 ? 108.530 -5.055 28.976 1.00 35.73 105 SER C O 1
ATOM 4066 N N . ALA C 1 109 ? 107.259 -3.274 28.451 1.00 34.14 106 ALA C N 1
ATOM 4067 C CA . ALA C 1 109 ? 107.167 -2.810 29.831 1.00 32.43 106 ALA C CA 1
ATOM 4068 C C . ALA C 1 109 ? 106.229 -3.725 30.608 1.00 32.28 106 ALA C C 1
ATOM 4069 O O . ALA C 1 109 ? 106.510 -4.097 31.749 1.00 30.53 106 ALA C O 1
ATOM 4071 N N . LEU C 1 110 ? 105.107 -4.080 29.995 1.00 31.93 107 LEU C N 1
ATOM 4072 C CA . LEU C 1 110 ? 104.163 -4.978 30.649 1.00 34.86 107 LEU C CA 1
ATOM 4073 C C . LEU C 1 110 ? 104.745 -6.391 30.745 1.00 35.21 107 LEU C C 1
ATOM 4074 O O . LEU C 1 110 ? 104.359 -7.167 31.613 1.00 34.51 107 LEU C O 1
ATOM 4079 N N . ALA C 1 111 ? 105.677 -6.716 29.852 1.00 36.20 108 ALA C N 1
ATOM 4080 C CA . ALA C 1 111 ? 106.314 -8.028 29.864 1.00 37.71 108 ALA C CA 1
ATOM 4081 C C . ALA C 1 111 ? 107.149 -8.148 31.133 1.00 38.72 108 ALA C C 1
ATOM 4082 O O . ALA C 1 111 ? 107.086 -9.158 31.835 1.00 39.91 108 ALA C O 1
ATOM 4084 N N . LEU C 1 112 ? 107.921 -7.104 31.423 1.00 39.27 109 LEU C N 1
ATOM 4085 C CA . LEU C 1 112 ? 108.775 -7.073 32.606 1.00 40.01 109 LEU C CA 1
ATOM 4086 C C . LEU C 1 112 ? 107.968 -7.064 33.903 1.00 41.16 109 LEU C C 1
ATOM 4087 O O . LEU C 1 112 ? 108.515 -7.297 34.984 1.00 42.10 109 LEU C O 1
ATOM 4092 N N . ALA C 1 113 ? 106.672 -6.786 33.797 1.00 41.68 110 ALA C N 1
ATOM 4093 C CA . ALA C 1 113 ? 105.805 -6.776 34.967 1.00 41.90 110 ALA C CA 1
ATOM 4094 C C . ALA C 1 113 ? 105.302 -8.197 35.190 1.00 43.35 110 ALA C C 1
ATOM 4095 O O . ALA C 1 113 ? 104.552 -8.458 36.130 1.00 42.00 110 ALA C O 1
ATOM 4097 N N . TYR C 1 114 ? 105.719 -9.106 34.309 1.00 45.13 111 TYR C N 1
ATOM 4098 C CA . TYR C 1 114 ? 105.332 -10.513 34.403 1.00 49.21 111 TYR C CA 1
ATOM 4099 C C . TYR C 1 114 ? 106.518 -11.438 34.667 1.00 50.50 111 TYR C C 1
ATOM 4100 O O . TYR C 1 114 ? 106.326 -12.619 34.944 1.00 51.99 111 TYR C O 1
ATOM 4109 N N . GLY C 1 115 ? 107.734 -10.906 34.580 1.00 51.44 112 GLY C N 1
ATOM 4110 C CA . GLY C 1 115 ? 108.918 -11.718 34.811 1.00 52.02 112 GLY C CA 1
ATOM 4111 C C . GLY C 1 115 ? 110.138 -11.077 34.183 1.00 52.88 112 GLY C C 1
ATOM 4112 O O . GLY C 1 115 ? 110.020 -10.399 33.160 1.00 52.69 112 GLY C O 1
ATOM 4113 N N . ARG C 1 116 ? 111.310 -11.284 34.783 1.00 53.22 113 ARG C N 1
ATOM 4114 C CA . ARG C 1 116 ? 112.541 -10.691 34.261 1.00 53.64 113 ARG C CA 1
ATOM 4115 C C . ARG C 1 116 ? 113.162 -11.477 33.112 1.00 52.31 113 ARG C C 1
ATOM 4116 O O . ARG C 1 116 ? 113.978 -10.943 32.361 1.00 51.02 113 ARG C O 1
ATOM 4124 N N . ARG C 1 117 ? 112.782 -12.744 32.977 1.00 51.34 114 ARG C N 1
ATOM 4125 C CA . ARG C 1 117 ? 113.297 -13.580 31.893 1.00 51.87 114 ARG C CA 1
ATOM 4126 C C . ARG C 1 117 ? 112.301 -13.439 30.740 1.00 50.57 114 ARG C C 1
ATOM 4127 O O . ARG C 1 117 ? 111.318 -14.177 30.657 1.00 50.19 114 ARG C O 1
ATOM 4135 N N . VAL C 1 118 ? 112.567 -12.480 29.854 1.00 47.73 115 VAL C N 1
ATOM 4136 C CA . VAL C 1 118 ? 111.674 -12.182 28.737 1.00 43.71 115 VAL C CA 1
ATOM 4137 C C . VAL C 1 118 ? 112.117 -12.713 27.369 1.00 42.48 115 VAL C C 1
ATOM 4138 O O . VAL C 1 118 ? 113.308 -12.840 27.084 1.00 41.50 115 VAL C O 1
ATOM 4142 N N . GLY C 1 119 ? 111.130 -13.023 26.533 1.00 40.70 116 GLY C N 1
ATOM 4143 C CA . GLY C 1 119 ? 111.391 -13.507 25.192 1.00 38.35 116 GLY C CA 1
ATOM 4144 C C . GLY C 1 119 ? 110.520 -12.734 24.219 1.00 37.07 116 GLY C C 1
ATOM 4145 O O . GLY C 1 119 ? 109.385 -12.391 24.543 1.00 34.72 116 GLY C O 1
ATOM 4146 N N . VAL C 1 120 ? 111.051 -12.447 23.034 1.00 36.49 117 VAL C N 1
ATOM 4147 C CA . VAL C 1 120 ? 110.304 -11.713 22.018 1.00 36.18 117 VAL C CA 1
ATOM 4148 C C . VAL C 1 120 ? 110.015 -12.599 20.814 1.00 36.53 117 VAL C C 1
ATOM 4149 O O . VAL C 1 120 ? 110.925 -13.173 20.210 1.00 36.21 117 VAL C O 1
ATOM 4153 N N . LEU C 1 121 ? 108.740 -12.704 20.463 1.00 38.03 118 LEU C N 1
ATOM 4154 C CA . LEU C 1 121 ? 108.339 -13.521 19.327 1.00 39.78 118 LEU C CA 1
ATOM 4155 C C . LEU C 1 121 ? 108.021 -12.601 18.150 1.00 40.48 118 LEU C C 1
ATOM 4156 O O . LEU C 1 121 ? 106.969 -11.963 18.122 1.00 39.87 118 LEU C O 1
ATOM 4161 N N . ASN C 1 122 ? 108.938 -12.527 17.190 1.00 41.33 119 ASN C N 1
ATOM 4162 C CA . ASN C 1 122 ? 108.732 -11.691 16.016 1.00 43.89 119 ASN C CA 1
ATOM 4163 C C . ASN C 1 122 ? 108.099 -12.500 14.887 1.00 45.68 119 ASN C C 1
ATOM 4164 O O . ASN C 1 122 ? 107.588 -13.590 15.117 1.00 47.14 119 ASN C O 1
ATOM 4169 N N . LEU C 1 123 ? 108.133 -11.977 13.668 1.00 48.28 120 LEU C N 1
ATOM 4170 C CA . LEU C 1 123 ? 107.520 -12.668 12.539 1.00 51.27 120 LEU C CA 1
ATOM 4171 C C . LEU C 1 123 ? 108.435 -12.731 11.316 1.00 53.49 120 LEU C C 1
ATOM 4172 O O . LEU C 1 123 ? 108.819 -13.814 10.864 1.00 54.29 120 LEU C O 1
ATOM 4177 N N . THR C 1 124 ? 108.774 -11.562 10.782 1.00 55.47 121 THR C N 1
ATOM 4178 C CA . THR C 1 124 ? 109.627 -11.473 9.606 1.00 57.81 121 THR C CA 1
ATOM 4179 C C . THR C 1 124 ? 110.791 -10.502 9.823 1.00 59.18 121 THR C C 1
ATOM 4180 O O . THR C 1 124 ? 111.829 -10.594 9.162 1.00 59.06 121 THR C O 1
ATOM 4184 N N . GLU C 1 125 ? 110.616 -9.577 10.761 1.00 60.99 122 GLU C N 1
ATOM 4185 C CA . GLU C 1 125 ? 111.647 -8.587 11.055 1.00 62.16 122 GLU C CA 1
ATOM 4186 C C . GLU C 1 125 ? 112.382 -8.896 12.349 1.00 62.62 122 GLU C C 1
ATOM 4187 O O . GLU C 1 125 ? 112.060 -9.855 13.053 1.00 62.40 122 GLU C O 1
ATOM 4193 N N . GLU C 1 126 ? 113.373 -8.066 12.652 1.00 63.12 123 GLU C N 1
ATOM 4194 C CA . GLU C 1 126 ? 114.180 -8.219 13.855 1.00 63.61 123 GLU C CA 1
ATOM 4195 C C . GLU C 1 126 ? 113.529 -7.415 14.983 1.00 61.82 123 GLU C C 1
ATOM 4196 O O . GLU C 1 126 ? 112.790 -6.461 14.730 1.00 61.03 123 GLU C O 1
ATOM 4202 N N . THR C 1 127 ? 113.796 -7.813 16.223 1.00 59.53 124 THR C N 1
ATOM 4203 C CA . THR C 1 127 ? 113.242 -7.135 17.390 1.00 58.04 124 THR C CA 1
ATOM 4204 C C . THR C 1 127 ? 113.491 -5.621 17.325 1.00 57.13 124 THR C C 1
ATOM 4205 O O . THR C 1 127 ? 114.624 -5.177 17.139 1.00 57.31 124 THR C O 1
ATOM 4209 N N . PRO C 1 128 ? 112.426 -4.808 17.462 1.00 55.82 125 PRO C N 1
ATOM 4210 C CA . PRO C 1 128 ? 112.557 -3.347 17.420 1.00 54.51 125 PRO C CA 1
ATOM 4211 C C . PRO C 1 128 ? 113.539 -2.840 18.473 1.00 53.43 125 PRO C C 1
ATOM 4212 O O . PRO C 1 128 ? 113.655 -3.416 19.554 1.00 53.11 125 PRO C O 1
ATOM 4216 N N . LYS C 1 129 ? 114.240 -1.756 18.160 1.00 52.70 126 LYS C N 1
ATOM 4217 C CA . LYS C 1 129 ? 115.217 -1.200 19.087 1.00 51.97 126 LYS C CA 1
ATOM 4218 C C . LYS C 1 129 ? 114.627 -0.725 20.412 1.00 49.70 126 LYS C C 1
ATOM 4219 O O . LYS C 1 129 ? 115.305 -0.760 21.435 1.00 50.46 126 LYS C O 1
ATOM 4225 N N . VAL C 1 130 ? 113.369 -0.294 20.406 1.00 47.01 127 VAL C N 1
ATOM 4226 C CA . VAL C 1 130 ? 112.738 0.177 21.638 1.00 45.17 127 VAL C CA 1
ATOM 4227 C C . VAL C 1 130 ? 112.577 -0.954 22.648 1.00 43.19 127 VAL C C 1
ATOM 4228 O O . VAL C 1 130 ? 112.921 -0.812 23.819 1.00 40.98 127 VAL C O 1
ATOM 4232 N N . ILE C 1 131 ? 112.044 -2.076 22.180 1.00 43.61 128 ILE C N 1
ATOM 4233 C CA . ILE C 1 131 ? 111.837 -3.244 23.025 1.00 44.65 128 ILE C CA 1
ATOM 4234 C C . ILE C 1 131 ? 113.191 -3.798 23.483 1.00 44.56 128 ILE C C 1
ATOM 4235 O O . ILE C 1 131 ? 113.305 -4.372 24.564 1.00 44.84 128 ILE C O 1
ATOM 4240 N N . ARG C 1 132 ? 114.217 -3.620 22.660 1.00 44.71 129 ARG C N 1
ATOM 4241 C CA . ARG C 1 132 ? 115.543 -4.095 23.016 1.00 46.72 129 ARG C CA 1
ATOM 4242 C C . ARG C 1 132 ? 116.101 -3.262 24.153 1.00 46.16 129 ARG C C 1
ATOM 4243 O O . ARG C 1 132 ? 116.635 -3.801 25.122 1.00 46.78 129 ARG C O 1
ATOM 4251 N N . SER C 1 133 ? 115.963 -1.944 24.035 1.00 46.19 130 SER C N 1
ATOM 4252 C CA . SER C 1 133 ? 116.459 -1.023 25.056 1.00 46.25 130 SER C CA 1
ATOM 4253 C C . SER C 1 133 ? 115.742 -1.143 26.393 1.00 45.36 130 SER C C 1
ATOM 4254 O O . SER C 1 133 ? 116.366 -1.019 27.448 1.00 46.40 130 SER C O 1
ATOM 4257 N N . ILE C 1 134 ? 114.434 -1.371 26.350 1.00 44.03 131 ILE C N 1
ATOM 4258 C CA . ILE C 1 134 ? 113.653 -1.505 27.573 1.00 43.22 131 ILE C CA 1
ATOM 4259 C C . ILE C 1 134 ? 113.936 -2.834 28.273 1.00 43.72 131 ILE C C 1
ATOM 4260 O O . ILE C 1 134 ? 114.263 -2.855 29.460 1.00 45.19 131 ILE C O 1
ATOM 4265 N N . LEU C 1 135 ? 113.815 -3.940 27.544 1.00 42.98 132 LEU C N 1
ATOM 4266 C CA . LEU C 1 135 ? 114.079 -5.249 28.127 1.00 43.88 132 LEU C CA 1
ATOM 4267 C C . LEU C 1 135 ? 115.554 -5.379 28.508 1.00 45.19 132 LEU C C 1
ATOM 4268 O O . LEU C 1 135 ? 115.883 -5.961 29.540 1.00 46.91 132 LEU C O 1
ATOM 4273 N N . GLY C 1 136 ? 116.439 -4.830 27.680 1.00 44.91 133 GLY C N 1
ATOM 4274 C CA . GLY C 1 136 ? 117.859 -4.885 27.978 1.00 45.91 133 GLY C CA 1
ATOM 4275 C C . GLY C 1 136 ? 118.393 -6.280 28.233 1.00 46.75 133 GLY C C 1
ATOM 4276 O O . GLY C 1 136 ? 118.236 -7.164 27.392 1.00 47.64 133 GLY C O 1
ATOM 4277 N N . ASN C 1 137 ? 119.025 -6.479 29.390 1.00 47.85 134 ASN C N 1
ATOM 4278 C CA . ASN C 1 137 ? 119.590 -7.781 29.747 1.00 48.14 134 ASN C CA 1
ATOM 4279 C C . ASN C 1 137 ? 118.504 -8.783 30.141 1.00 46.96 134 ASN C C 1
ATOM 4280 O O . ASN C 1 137 ? 118.765 -9.981 30.247 1.00 45.90 134 ASN C O 1
ATOM 4285 N N . ASN C 1 138 ? 117.293 -8.291 30.374 1.00 46.40 135 ASN C N 1
ATOM 4286 C CA . ASN C 1 138 ? 116.189 -9.169 30.732 1.00 46.88 135 ASN C CA 1
ATOM 4287 C C . ASN C 1 138 ? 115.719 -9.942 29.505 1.00 46.40 135 ASN C C 1
ATOM 4288 O O . ASN C 1 138 ? 115.005 -10.944 29.634 1.00 46.09 135 ASN C O 1
ATOM 4293 N N . LEU C 1 139 ? 116.117 -9.473 28.321 1.00 44.72 136 LEU C N 1
ATOM 4294 C CA . LEU C 1 139 ? 115.756 -10.136 27.067 1.00 44.45 136 LEU C CA 1
ATOM 4295 C C . LEU C 1 139 ? 116.606 -11.395 26.921 1.00 43.87 136 LEU C C 1
ATOM 4296 O O . LEU C 1 139 ? 117.754 -11.334 26.474 1.00 43.48 136 LEU C O 1
ATOM 4301 N N . ILE C 1 140 ? 116.021 -12.527 27.307 1.00 44.16 137 ILE C N 1
ATOM 4302 C CA . ILE C 1 140 ? 116.677 -13.837 27.277 1.00 43.65 137 ILE C CA 1
ATOM 4303 C C . ILE C 1 140 ? 116.848 -14.429 25.886 1.00 43.07 137 ILE C C 1
ATOM 4304 O O . ILE C 1 140 ? 117.938 -14.869 25.520 1.00 43.09 137 ILE C O 1
ATOM 4309 N N . ALA C 1 141 ? 115.763 -14.458 25.123 1.00 42.57 138 ALA C N 1
ATOM 4310 C CA . ALA C 1 141 ? 115.804 -14.998 23.778 1.00 41.82 138 ALA C CA 1
ATOM 4311 C C . ALA C 1 141 ? 114.782 -14.301 22.899 1.00 41.59 138 ALA C C 1
ATOM 4312 O O . ALA C 1 141 ? 113.890 -13.611 23.383 1.00 40.56 138 ALA C O 1
ATOM 4314 N N . GLU C 1 142 ? 114.937 -14.484 21.596 1.00 43.31 139 GLU C N 1
ATOM 4315 C CA . GLU C 1 142 ? 114.045 -13.904 20.605 1.00 45.84 139 GLU C CA 1
ATOM 4316 C C . GLU C 1 142 ? 113.948 -14.904 19.456 1.00 46.00 139 GLU C C 1
ATOM 4317 O O . GLU C 1 142 ? 114.961 -15.432 18.992 1.00 45.73 139 GLU C O 1
ATOM 4323 N N . ASP C 1 143 ? 112.726 -15.183 19.017 1.00 45.57 140 ASP C N 1
ATOM 4324 C CA . ASP C 1 143 ? 112.524 -16.135 17.943 1.00 45.03 140 ASP C CA 1
ATOM 4325 C C . ASP C 1 143 ? 111.487 -15.619 16.968 1.00 45.95 140 ASP C C 1
ATOM 4326 O O . ASP C 1 143 ? 111.142 -14.442 16.984 1.00 45.39 140 ASP C O 1
ATOM 4331 N N . HIS C 1 144 ? 110.996 -16.511 16.116 1.00 47.11 141 HIS C N 1
ATOM 4332 C CA . HIS C 1 144 ? 109.988 -16.155 15.132 1.00 48.50 141 HIS C CA 1
ATOM 4333 C C . HIS C 1 144 ? 109.533 -17.397 14.367 1.00 50.03 141 HIS C C 1
ATOM 4334 O O . HIS C 1 144 ? 110.239 -18.408 14.333 1.00 50.40 141 HIS C O 1
ATOM 4341 N N . PRO C 1 145 ? 108.333 -17.345 13.760 1.00 51.05 142 PRO C N 1
ATOM 4342 C CA . PRO C 1 145 ? 107.828 -18.495 13.002 1.00 51.83 142 PRO C CA 1
ATOM 4343 C C . PRO C 1 145 ? 108.581 -18.648 11.677 1.00 52.73 142 PRO C C 1
ATOM 4344 O O . PRO C 1 145 ? 108.517 -17.777 10.808 1.00 52.50 142 PRO C O 1
ATOM 4348 N N . SER C 1 146 ? 109.304 -19.756 11.542 1.00 54.02 143 SER C N 1
ATOM 4349 C CA . SER C 1 146 ? 110.082 -20.032 10.339 1.00 55.11 143 SER C CA 1
ATOM 4350 C C . SER C 1 146 ? 109.163 -20.401 9.177 1.00 55.85 143 SER C C 1
ATOM 4351 O O . SER C 1 146 ? 108.351 -21.322 9.281 1.00 56.29 143 SER C O 1
ATOM 4354 N N . GLY C 1 147 ? 109.293 -19.673 8.072 1.00 56.62 144 GLY C N 1
ATOM 4355 C CA . GLY C 1 147 ? 108.456 -19.932 6.913 1.00 57.07 144 GLY C CA 1
ATOM 4356 C C . GLY C 1 147 ? 107.325 -18.924 6.797 1.00 58.12 144 GLY C C 1
ATOM 4357 O O . GLY C 1 147 ? 106.935 -18.542 5.692 1.00 58.24 144 GLY C O 1
ATOM 4358 N N . VAL C 1 148 ? 106.803 -18.489 7.943 1.00 59.07 145 VAL C N 1
ATOM 4359 C CA . VAL C 1 148 ? 105.708 -17.519 7.989 1.00 59.89 145 VAL C CA 1
ATOM 4360 C C . VAL C 1 148 ? 106.183 -16.077 7.827 1.00 60.73 145 VAL C C 1
ATOM 4361 O O . VAL C 1 148 ? 106.684 -15.469 8.772 1.00 62.23 145 VAL C O 1
ATOM 4365 N N . SER C 1 149 ? 106.003 -15.535 6.627 1.00 60.88 146 SER C N 1
ATOM 4366 C CA . SER C 1 149 ? 106.410 -14.168 6.312 1.00 61.29 146 SER C CA 1
ATOM 4367 C C . SER C 1 149 ? 105.317 -13.166 6.667 1.00 61.12 146 SER C C 1
ATOM 4368 O O . SER C 1 149 ? 105.587 -12.076 7.182 1.00 61.00 146 SER C O 1
ATOM 4371 N N . ASN C 1 150 ? 104.082 -13.552 6.370 1.00 60.43 147 ASN C N 1
ATOM 4372 C CA . ASN C 1 150 ? 102.915 -12.719 6.615 1.00 58.91 147 ASN C CA 1
ATOM 4373 C C . ASN C 1 150 ? 102.119 -13.145 7.844 1.00 57.45 147 ASN C C 1
ATOM 4374 O O . ASN C 1 150 ? 102.332 -14.218 8.401 1.00 56.18 147 ASN C O 1
ATOM 4379 N N . THR C 1 151 ? 101.202 -12.284 8.260 1.00 56.40 148 THR C N 1
ATOM 4380 C CA . THR C 1 151 ? 100.359 -12.544 9.410 1.00 57.03 148 THR C CA 1
ATOM 4381 C C . THR C 1 151 ? 99.282 -13.567 9.080 1.00 57.33 148 THR C C 1
ATOM 4382 O O . THR C 1 151 ? 98.749 -14.223 9.973 1.00 58.43 148 THR C O 1
ATOM 4386 N N . LEU C 1 152 ? 98.952 -13.704 7.799 1.00 56.85 149 LEU C N 1
ATOM 4387 C CA . LEU C 1 152 ? 97.922 -14.657 7.401 1.00 55.97 149 LEU C CA 1
ATOM 4388 C C . LEU C 1 152 ? 98.447 -16.076 7.252 1.00 54.10 149 LEU C C 1
ATOM 4389 O O . LEU C 1 152 ? 97.660 -17.015 7.191 1.00 52.99 149 LEU C O 1
ATOM 4394 N N . ASP C 1 153 ? 99.767 -16.241 7.185 1.00 52.61 150 ASP C N 1
ATOM 4395 C CA . ASP C 1 153 ? 100.334 -17.584 7.084 1.00 52.19 150 ASP C CA 1
ATOM 4396 C C . ASP C 1 153 ? 100.118 -18.293 8.418 1.00 50.55 150 ASP C C 1
ATOM 4397 O O . ASP C 1 153 ? 100.229 -19.515 8.511 1.00 50.36 150 ASP C O 1
ATOM 4402 N N . LEU C 1 154 ? 99.810 -17.504 9.444 1.00 48.17 151 LEU C N 1
ATOM 4403 C CA . LEU C 1 154 ? 99.554 -18.013 10.788 1.00 45.37 151 LEU C CA 1
ATOM 4404 C C . LEU C 1 154 ? 98.149 -18.595 10.856 1.00 44.39 151 LEU C C 1
ATOM 4405 O O . LEU C 1 154 ? 97.803 -19.308 11.797 1.00 43.52 151 LEU C O 1
ATOM 4410 N N . LEU C 1 155 ? 97.337 -18.272 9.855 1.00 42.69 152 LEU C N 1
ATOM 4411 C CA . LEU C 1 155 ? 95.973 -18.762 9.798 1.00 42.04 152 LEU C CA 1
ATOM 4412 C C . LEU C 1 155 ? 95.892 -20.030 8.958 1.00 42.11 152 LEU C C 1
ATOM 4413 O O . LEU C 1 155 ? 94.863 -20.328 8.350 1.00 42.29 152 LEU C O 1
ATOM 4418 N N . THR C 1 156 ? 96.997 -20.765 8.917 1.00 41.71 153 THR C N 1
ATOM 4419 C CA . THR C 1 156 ? 97.042 -22.021 8.189 1.00 42.24 153 THR C CA 1
ATOM 4420 C C . THR C 1 156 ? 97.396 -23.110 9.194 1.00 43.50 153 THR C C 1
ATOM 4421 O O . THR C 1 156 ? 97.927 -22.830 10.272 1.00 42.92 153 THR C O 1
ATOM 4425 N N . ASP C 1 157 ? 97.088 -24.351 8.844 1.00 45.16 154 ASP C N 1
ATOM 4426 C CA . ASP C 1 157 ? 97.357 -25.473 9.726 1.00 46.79 154 ASP C CA 1
ATOM 4427 C C . ASP C 1 157 ? 98.855 -25.596 10.006 1.00 47.16 154 ASP C C 1
ATOM 4428 O O . ASP C 1 157 ? 99.268 -25.866 11.134 1.00 47.47 154 ASP C O 1
ATOM 4433 N N . TRP C 1 158 ? 99.662 -25.383 8.974 1.00 47.30 155 TRP C N 1
ATOM 4434 C CA . TRP C 1 158 ? 101.110 -25.470 9.100 1.00 47.54 155 TRP C CA 1
ATOM 4435 C C . TRP C 1 158 ? 101.655 -24.168 9.678 1.00 47.93 155 TRP C C 1
ATOM 4436 O O . TRP C 1 158 ? 102.618 -24.168 10.451 1.00 47.28 155 TRP C O 1
ATOM 4447 N N . GLY C 1 159 ? 101.038 -23.059 9.285 1.00 47.41 156 GLY C N 1
ATOM 4448 C CA . GLY C 1 159 ? 101.473 -21.764 9.764 1.00 46.93 156 GLY C CA 1
ATOM 4449 C C . GLY C 1 159 ? 101.319 -21.628 11.263 1.00 46.56 156 GLY C C 1
ATOM 4450 O O . GLY C 1 159 ? 102.219 -21.117 11.933 1.00 46.25 156 GLY C O 1
ATOM 4451 N N . ARG C 1 160 ? 100.182 -22.079 11.792 1.00 46.07 157 ARG C N 1
ATOM 4452 C CA . ARG C 1 160 ? 99.931 -22.002 13.230 1.00 46.95 157 ARG C CA 1
ATOM 4453 C C . ARG C 1 160 ? 100.922 -22.894 13.985 1.00 48.27 157 ARG C C 1
ATOM 4454 O O . ARG C 1 160 ? 101.416 -22.546 15.063 1.00 46.36 157 ARG C O 1
ATOM 4462 N N . ARG C 1 161 ? 101.212 -24.050 13.407 1.00 49.27 158 ARG C N 1
ATOM 4463 C CA . ARG C 1 161 ? 102.135 -24.983 14.019 1.00 51.64 158 ARG C CA 1
ATOM 4464 C C . ARG C 1 161 ? 103.498 -24.297 14.195 1.00 51.08 158 ARG C C 1
ATOM 4465 O O . ARG C 1 161 ? 104.112 -24.379 15.261 1.00 50.62 158 ARG C O 1
ATOM 4473 N N . GLU C 1 162 ? 103.950 -23.600 13.155 1.00 50.02 159 GLU C N 1
ATOM 4474 C CA . GLU C 1 162 ? 105.242 -22.919 13.185 1.00 48.95 159 GLU C CA 1
ATOM 4475 C C . GLU C 1 162 ? 105.445 -21.884 14.284 1.00 47.34 159 GLU C C 1
ATOM 4476 O O . GLU C 1 162 ? 106.517 -21.826 14.897 1.00 45.48 159 GLU C O 1
ATOM 4482 N N . VAL C 1 163 ? 104.424 -21.068 14.528 1.00 46.65 160 VAL C N 1
ATOM 4483 C CA . VAL C 1 163 ? 104.508 -20.020 15.538 1.00 46.69 160 VAL C CA 1
ATOM 4484 C C . VAL C 1 163 ? 104.434 -20.582 16.958 1.00 46.93 160 VAL C C 1
ATOM 4485 O O . VAL C 1 163 ? 105.117 -20.088 17.861 1.00 46.18 160 VAL C O 1
ATOM 4489 N N . ILE C 1 164 ? 103.613 -21.612 17.155 1.00 47.17 161 ILE C N 1
ATOM 4490 C CA . ILE C 1 164 ? 103.495 -22.233 18.469 1.00 46.78 161 ILE C CA 1
ATOM 4491 C C . ILE C 1 164 ? 104.828 -22.884 18.795 1.00 46.73 161 ILE C C 1
ATOM 4492 O O . ILE C 1 164 ? 105.203 -23.000 19.960 1.00 47.88 161 ILE C O 1
ATOM 4497 N N . ASN C 1 165 ? 105.547 -23.301 17.757 1.00 46.09 162 ASN C N 1
ATOM 4498 C CA . ASN C 1 165 ? 106.841 -23.939 17.950 1.00 46.75 162 ASN C CA 1
ATOM 4499 C C . ASN C 1 165 ? 107.910 -22.912 18.286 1.00 45.47 162 ASN C C 1
ATOM 4500 O O . ASN C 1 165 ? 108.765 -23.162 19.133 1.00 44.04 162 ASN C O 1
ATOM 4505 N N . ALA C 1 166 ? 107.863 -21.758 17.623 1.00 44.91 163 ALA C N 1
ATOM 4506 C CA . ALA C 1 166 ? 108.847 -20.705 17.875 1.00 43.75 163 ALA C CA 1
ATOM 4507 C C . ALA C 1 166 ? 108.666 -20.173 19.288 1.00 42.53 163 ALA C C 1
ATOM 4508 O O . ALA C 1 166 ? 109.607 -19.653 19.896 1.00 40.80 163 ALA C O 1
ATOM 4510 N N . ALA C 1 167 ? 107.445 -20.307 19.799 1.00 41.08 164 ALA C N 1
ATOM 4511 C CA . ALA C 1 167 ? 107.126 -19.876 21.152 1.00 41.01 164 ALA C CA 1
ATOM 4512 C C . ALA C 1 167 ? 107.726 -20.903 22.112 1.00 41.10 164 ALA C C 1
ATOM 4513 O O . ALA C 1 167 ? 108.161 -20.568 23.216 1.00 41.16 164 ALA C O 1
ATOM 4515 N N . LYS C 1 168 ? 107.742 -22.161 21.682 1.00 42.01 165 LYS C N 1
ATOM 4516 C CA . LYS C 1 168 ? 108.311 -23.225 22.496 1.00 42.82 165 LYS C CA 1
ATOM 4517 C C . LYS C 1 168 ? 109.815 -23.013 22.575 1.00 42.84 165 LYS C C 1
ATOM 4518 O O . LYS C 1 168 ? 110.414 -23.155 23.635 1.00 43.84 165 LYS C O 1
ATOM 4524 N N . ARG C 1 169 ? 110.420 -22.659 21.447 1.00 43.04 166 ARG C N 1
ATOM 4525 C CA . ARG C 1 169 ? 111.854 -22.421 21.404 1.00 43.08 166 ARG C CA 1
ATOM 4526 C C . ARG C 1 169 ? 112.307 -21.402 22.450 1.00 42.92 166 ARG C C 1
ATOM 4527 O O . ARG C 1 169 ? 113.377 -21.550 23.044 1.00 44.03 166 ARG C O 1
ATOM 4535 N N . LEU C 1 170 ? 111.500 -20.373 22.684 1.00 41.14 167 LEU C N 1
ATOM 4536 C CA . LEU C 1 170 ? 111.864 -19.361 23.670 1.00 41.71 167 LEU C CA 1
ATOM 4537 C C . LEU C 1 170 ? 111.740 -19.948 25.082 1.00 41.03 167 LEU C C 1
ATOM 4538 O O . LEU C 1 170 ? 112.546 -19.654 25.964 1.00 40.19 167 LEU C O 1
ATOM 4543 N N . LYS C 1 171 ? 110.728 -20.784 25.282 1.00 39.82 168 LYS C N 1
ATOM 4544 C CA . LYS C 1 171 ? 110.499 -21.406 26.577 1.00 40.43 168 LYS C CA 1
ATOM 4545 C C . LYS C 1 171 ? 111.555 -22.470 26.883 1.00 40.91 168 LYS C C 1
ATOM 4546 O O . LYS C 1 171 ? 111.917 -22.674 28.041 1.00 40.78 168 LYS C O 1
ATOM 4552 N N . GLU C 1 172 ? 112.043 -23.143 25.841 1.00 40.32 169 GLU C N 1
ATOM 4553 C CA . GLU C 1 172 ? 113.063 -24.180 25.996 1.00 40.33 169 GLU C CA 1
ATOM 4554 C C . GLU C 1 172 ? 114.389 -23.539 26.370 1.00 40.04 169 GLU C C 1
ATOM 4555 O O . GLU C 1 172 ? 115.301 -24.215 26.846 1.00 40.47 169 GLU C O 1
ATOM 4561 N N . LYS C 1 173 ? 114.486 -22.230 26.144 1.00 39.48 170 LYS C N 1
ATOM 4562 C CA . LYS C 1 173 ? 115.690 -21.475 26.457 1.00 38.18 170 LYS C CA 1
ATOM 4563 C C . LYS C 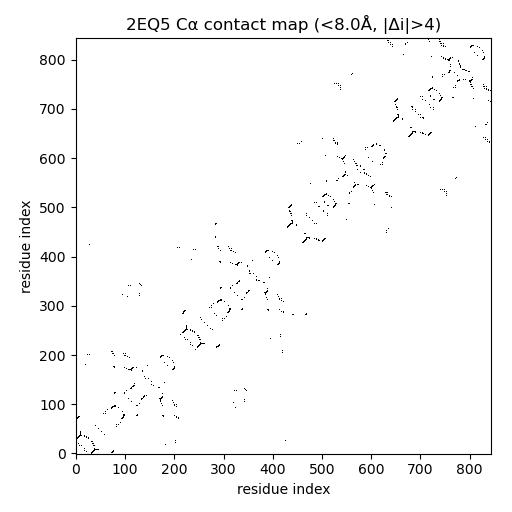1 173 ? 115.594 -20.782 27.818 1.00 38.38 170 LYS C C 1
ATOM 4564 O O . LYS C 1 173 ? 116.548 -20.136 28.258 1.00 40.03 170 LYS C O 1
ATOM 4570 N N . GLY C 1 174 ? 114.443 -20.904 28.474 1.00 37.43 171 GLY C N 1
ATOM 4571 C CA . GLY C 1 174 ? 114.273 -20.292 29.781 1.00 37.64 171 GLY C CA 1
ATOM 4572 C C . GLY C 1 174 ? 113.297 -19.129 29.881 1.00 37.14 171 GLY C C 1
ATOM 4573 O O . GLY C 1 174 ? 113.042 -18.626 30.978 1.00 36.35 171 GLY C O 1
ATOM 4574 N N . VAL C 1 175 ? 112.755 -18.692 28.748 1.00 36.77 172 VAL C N 1
ATOM 4575 C CA . VAL C 1 175 ? 111.801 -17.581 28.725 1.00 34.99 172 VAL C CA 1
ATOM 4576 C C . VAL C 1 175 ? 110.622 -17.846 29.667 1.00 35.43 172 VAL C C 1
ATOM 4577 O O . VAL C 1 175 ? 110.034 -18.928 29.639 1.00 35.43 172 VAL C O 1
ATOM 4581 N N . GLU C 1 176 ? 110.289 -16.854 30.496 1.00 35.61 173 GLU C N 1
ATOM 4582 C CA . GLU C 1 176 ? 109.180 -16.950 31.456 1.00 36.36 173 GLU C CA 1
ATOM 4583 C C . GLU C 1 176 ? 107.931 -16.223 30.948 1.00 35.43 173 GLU C C 1
ATOM 4584 O O . GLU C 1 176 ? 106.807 -16.529 31.347 1.00 34.18 173 GLU C O 1
ATOM 4590 N N . VAL C 1 177 ? 108.148 -15.240 30.084 1.00 35.41 174 VAL C N 1
ATOM 4591 C CA . VAL C 1 177 ? 107.070 -14.450 29.505 1.00 35.81 174 VAL C CA 1
ATOM 4592 C C . VAL C 1 177 ? 107.472 -14.062 28.081 1.00 35.04 174 VAL C C 1
ATOM 4593 O O . VAL C 1 177 ? 108.639 -13.781 27.803 1.00 33.95 174 VAL C O 1
ATOM 4597 N N . ILE C 1 178 ? 106.501 -14.061 27.176 1.00 34.40 175 ILE C N 1
ATOM 4598 C CA . ILE C 1 178 ? 106.772 -13.732 25.785 1.00 32.07 175 ILE C CA 1
ATOM 4599 C C . ILE C 1 178 ? 106.069 -12.439 25.379 1.00 32.33 175 ILE C C 1
ATOM 4600 O O . ILE C 1 178 ? 104.881 -12.244 25.656 1.00 31.05 175 ILE C O 1
ATOM 4605 N N . ALA C 1 179 ? 106.827 -11.553 24.739 1.00 31.16 176 ALA C N 1
ATOM 4606 C CA . ALA C 1 179 ? 106.300 -10.295 24.244 1.00 31.79 176 ALA C CA 1
ATOM 4607 C C . ALA C 1 179 ? 106.237 -10.420 22.724 1.00 32.24 176 ALA C C 1
ATOM 4608 O O . ALA C 1 179 ? 107.246 -10.726 22.084 1.00 30.83 176 ALA C O 1
ATOM 4610 N N . LEU C 1 180 ? 105.055 -10.213 22.151 1.00 34.30 177 LEU C N 1
ATOM 4611 C CA . LEU C 1 180 ? 104.898 -10.296 20.697 1.00 36.51 177 LEU C CA 1
ATOM 4612 C C . LEU C 1 180 ? 105.516 -9.046 20.070 1.00 37.46 177 LEU C C 1
ATOM 4613 O O . LEU C 1 180 ? 105.211 -7.926 20.472 1.00 36.99 177 LEU C O 1
ATOM 4618 N N . GLY C 1 181 ? 106.389 -9.245 19.088 1.00 39.54 178 GLY C N 1
ATOM 4619 C CA . GLY C 1 181 ? 107.051 -8.127 18.443 1.00 41.51 178 GLY C CA 1
ATOM 4620 C C . GLY C 1 181 ? 106.255 -7.390 17.382 1.00 43.00 178 GLY C C 1
ATOM 4621 O O . GLY C 1 181 ? 106.650 -6.304 16.959 1.00 44.27 178 GLY C O 1
ATOM 4622 N N . CYS C 1 182 ? 105.141 -7.969 16.946 1.00 44.41 179 CYS C N 1
ATOM 4623 C CA . CYS C 1 182 ? 104.300 -7.344 15.923 1.00 44.69 179 CYS C CA 1
ATOM 4624 C C . CYS C 1 182 ? 102.908 -7.011 16.433 1.00 43.87 179 CYS C C 1
ATOM 4625 O O . CYS C 1 182 ? 102.367 -7.704 17.298 1.00 43.09 179 CYS C O 1
ATOM 4628 N N . THR C 1 183 ? 102.332 -5.942 15.894 1.00 43.39 180 THR C N 1
ATOM 4629 C CA . THR C 1 183 ? 100.977 -5.569 16.261 1.00 43.58 180 THR C CA 1
ATOM 4630 C C . THR C 1 183 ? 100.084 -6.366 15.306 1.00 45.11 180 THR C C 1
ATOM 4631 O O . THR C 1 183 ? 98.858 -6.357 15.417 1.00 46.58 180 THR C O 1
ATOM 4635 N N . GLY C 1 184 ? 100.728 -7.073 14.376 1.00 46.35 181 GLY C N 1
ATOM 4636 C CA . GLY C 1 184 ? 100.013 -7.883 13.403 1.00 47.63 181 GLY C CA 1
ATOM 4637 C C . GLY C 1 184 ? 99.489 -9.196 13.958 1.00 48.88 181 GLY C C 1
ATOM 4638 O O . GLY C 1 184 ? 98.400 -9.646 13.591 1.00 49.04 181 GLY C O 1
ATOM 4639 N N . MET C 1 185 ? 100.270 -9.821 14.835 1.00 49.64 182 MET C N 1
ATOM 4640 C CA . MET C 1 185 ? 99.871 -11.078 15.458 1.00 49.84 182 MET C CA 1
ATOM 4641 C C . MET C 1 185 ? 98.727 -10.782 16.421 1.00 49.07 182 MET C C 1
ATOM 4642 O O . MET C 1 185 ? 98.095 -11.689 16.951 1.00 47.67 182 MET C O 1
ATOM 4647 N N . SER C 1 186 ? 98.471 -9.494 16.632 1.00 49.76 183 SER C N 1
ATOM 4648 C CA . SER C 1 186 ? 97.426 -9.030 17.538 1.00 49.02 183 SER C CA 1
ATOM 4649 C C . SER C 1 186 ? 96.040 -9.096 16.926 1.00 49.14 183 SER C C 1
ATOM 4650 O O . SER C 1 186 ? 95.083 -9.528 17.576 1.00 49.18 183 SER C O 1
ATOM 4653 N N . THR C 1 187 ? 95.940 -8.655 15.676 1.00 50.01 184 THR C N 1
ATOM 4654 C CA . THR C 1 187 ? 94.669 -8.624 14.963 1.00 51.15 184 THR C CA 1
ATOM 4655 C C . THR C 1 187 ? 94.080 -10.011 14.722 1.00 51.31 184 THR C C 1
ATOM 4656 O O . THR C 1 187 ? 92.872 -10.145 14.492 1.00 51.46 184 THR C O 1
ATOM 4660 N N . ILE C 1 188 ? 94.929 -11.036 14.777 1.00 50.93 185 ILE C N 1
ATOM 4661 C CA . ILE C 1 188 ? 94.476 -12.414 14.584 1.00 50.06 185 ILE C CA 1
ATOM 4662 C C . ILE C 1 188 ? 94.469 -13.211 15.892 1.00 49.55 185 ILE C C 1
ATOM 4663 O O . ILE C 1 188 ? 94.326 -14.430 15.879 1.00 50.38 185 ILE C O 1
ATOM 4668 N N . GLY C 1 189 ? 94.624 -12.513 17.015 1.00 49.26 186 GLY C N 1
ATOM 4669 C CA . GLY C 1 189 ? 94.618 -13.152 18.325 1.00 49.07 186 GLY C CA 1
ATOM 4670 C C . GLY C 1 189 ? 95.460 -14.405 18.498 1.00 48.79 186 GLY C C 1
ATOM 4671 O O . GLY C 1 189 ? 94.941 -15.471 18.836 1.00 48.26 186 GLY C O 1
ATOM 4672 N N . ILE C 1 190 ? 96.765 -14.278 18.296 1.00 48.61 187 ILE C N 1
ATOM 4673 C CA . ILE C 1 190 ? 97.661 -15.416 18.424 1.00 48.71 187 ILE C CA 1
ATOM 4674 C C . ILE C 1 190 ? 98.163 -15.616 19.855 1.00 48.24 187 ILE C C 1
ATOM 4675 O O . ILE C 1 190 ? 98.503 -16.731 20.244 1.00 47.85 187 ILE C O 1
ATOM 4680 N N . ALA C 1 191 ? 98.206 -14.541 20.637 1.00 48.53 188 ALA C N 1
ATOM 4681 C CA . ALA C 1 191 ? 98.691 -14.619 22.016 1.00 49.19 188 ALA C CA 1
ATOM 4682 C C . ALA C 1 191 ? 97.984 -15.687 22.865 1.00 49.59 188 ALA C C 1
ATOM 4683 O O . ALA C 1 191 ? 98.639 -16.491 23.531 1.00 49.99 188 ALA C O 1
ATOM 4685 N N . PRO C 1 192 ? 96.639 -15.706 22.862 1.00 48.97 189 PRO C N 1
ATOM 4686 C CA . PRO C 1 192 ? 95.950 -16.720 23.667 1.00 47.91 189 PRO C CA 1
ATOM 4687 C C . PRO C 1 192 ? 96.307 -18.149 23.238 1.00 47.52 189 PRO C C 1
ATOM 4688 O O . PRO C 1 192 ? 96.555 -19.024 24.073 1.00 47.00 189 PRO C O 1
ATOM 4692 N N . VAL C 1 193 ? 96.327 -18.371 21.930 1.00 46.76 190 VAL C N 1
ATOM 4693 C CA . VAL C 1 193 ? 96.646 -19.676 21.370 1.00 46.32 190 VAL C CA 1
ATOM 4694 C C . VAL C 1 193 ? 97.990 -20.171 21.877 1.00 46.47 190 VAL C C 1
ATOM 4695 O O . VAL C 1 193 ? 98.142 -21.351 22.187 1.00 46.49 190 VAL C O 1
ATOM 4699 N N . LEU C 1 194 ? 98.953 -19.256 21.961 1.00 46.90 191 LEU C N 1
ATOM 4700 C CA . LEU C 1 194 ? 100.307 -19.566 22.419 1.00 46.60 191 LEU C CA 1
ATOM 4701 C C . LEU C 1 194 ? 100.411 -19.619 23.952 1.00 47.50 191 LEU C C 1
ATOM 4702 O O . LEU C 1 194 ? 101.118 -20.463 24.501 1.00 46.18 191 LEU C O 1
ATOM 4707 N N . GLU C 1 195 ? 99.713 -18.714 24.636 1.00 49.09 192 GLU C N 1
ATOM 4708 C CA . GLU C 1 195 ? 99.735 -18.674 26.096 1.00 51.60 192 GLU C CA 1
ATOM 4709 C C . GLU C 1 195 ? 98.987 -19.866 26.668 1.00 52.51 192 GLU C C 1
ATOM 4710 O O . GLU C 1 195 ? 98.850 -20.014 27.883 1.00 53.83 192 GLU C O 1
ATOM 4716 N N . GLU C 1 196 ? 98.507 -20.717 25.773 1.00 52.55 193 GLU C N 1
ATOM 4717 C CA . GLU C 1 196 ? 97.773 -21.905 26.160 1.00 53.58 193 GLU C CA 1
ATOM 4718 C C . GLU C 1 196 ? 98.638 -23.129 25.859 1.00 52.14 193 GLU C C 1
ATOM 4719 O O . GLU C 1 196 ? 98.568 -24.140 26.554 1.00 50.51 193 GLU C O 1
ATOM 4725 N N . GLU C 1 197 ? 99.471 -23.014 24.830 1.00 51.94 194 GLU C N 1
ATOM 4726 C CA . GLU C 1 197 ? 100.357 -24.098 24.422 1.00 52.15 194 GLU C CA 1
ATOM 4727 C C . GLU C 1 197 ? 101.643 -24.159 25.243 1.00 49.93 194 GLU C C 1
ATOM 4728 O O . GLU C 1 197 ? 102.114 -25.246 25.578 1.00 50.51 194 GLU C O 1
ATOM 4734 N N . VAL C 1 198 ? 102.210 -23.000 25.569 1.00 46.82 195 VAL C N 1
ATOM 4735 C CA . VAL C 1 198 ? 103.450 -22.959 26.341 1.00 44.44 195 VAL C CA 1
ATOM 4736 C C . VAL C 1 198 ? 103.286 -22.611 27.822 1.00 42.93 195 VAL C C 1
ATOM 4737 O O . VAL C 1 198 ? 104.273 -22.448 28.533 1.00 44.17 195 VAL C O 1
ATOM 4741 N N . GLY C 1 199 ? 102.047 -22.487 28.282 1.00 40.95 196 GLY C N 1
ATOM 4742 C CA . GLY C 1 199 ? 101.798 -22.188 29.682 1.00 39.44 196 GLY C CA 1
ATOM 4743 C C . GLY C 1 199 ? 102.470 -20.971 30.302 1.00 40.13 196 GLY C C 1
ATOM 4744 O O . GLY C 1 199 ? 102.713 -20.949 31.512 1.00 41.64 196 GLY C O 1
ATOM 4745 N N . ILE C 1 200 ? 102.790 -19.960 29.500 1.00 37.76 197 ILE C N 1
ATOM 4746 C CA . ILE C 1 200 ? 103.399 -18.748 30.046 1.00 35.09 197 ILE C CA 1
ATOM 4747 C C . ILE C 1 200 ? 102.818 -17.512 29.384 1.00 35.02 197 ILE C C 1
ATOM 4748 O O . ILE C 1 200 ? 102.496 -17.518 28.188 1.00 34.22 197 ILE C O 1
ATOM 4753 N N . PRO C 1 201 ? 102.675 -16.429 30.165 1.00 35.22 198 PRO C N 1
ATOM 4754 C CA . PRO C 1 201 ? 102.133 -15.166 29.665 1.00 34.31 198 PRO C CA 1
ATOM 4755 C C . PRO C 1 201 ? 102.671 -14.732 28.300 1.00 33.53 198 PRO C C 1
ATOM 4756 O O . PRO C 1 201 ? 103.881 -14.677 28.068 1.00 32.91 198 PRO C O 1
ATOM 4760 N N . VAL C 1 202 ? 101.744 -14.459 27.393 1.00 34.57 199 VAL C N 1
ATOM 4761 C CA . VAL C 1 202 ? 102.068 -13.970 26.066 1.00 35.32 199 VAL C CA 1
ATOM 4762 C C . VAL C 1 202 ? 101.397 -12.599 26.056 1.00 37.60 199 VAL C C 1
ATOM 4763 O O . VAL C 1 202 ? 100.162 -12.483 26.120 1.00 35.19 199 VAL C O 1
ATOM 4767 N N . ILE C 1 203 ? 102.234 -11.565 26.021 1.00 39.20 200 ILE C N 1
ATOM 4768 C CA . ILE C 1 203 ? 101.779 -10.183 26.053 1.00 38.92 200 ILE C CA 1
ATOM 4769 C C . ILE C 1 203 ? 101.532 -9.580 24.669 1.00 38.93 200 ILE C C 1
ATOM 4770 O O . ILE C 1 203 ? 102.442 -9.475 23.847 1.00 37.90 200 ILE C O 1
ATOM 4775 N N . ASP C 1 204 ? 100.278 -9.199 24.433 1.00 39.96 201 ASP C N 1
ATOM 4776 C CA . ASP C 1 204 ? 99.860 -8.572 23.187 1.00 40.54 201 ASP C CA 1
ATOM 4777 C C . ASP C 1 204 ? 100.168 -7.068 23.272 1.00 40.75 201 ASP C C 1
ATOM 4778 O O . ASP C 1 204 ? 99.756 -6.396 24.224 1.00 40.37 201 ASP C O 1
ATOM 4783 N N . PRO C 1 205 ? 100.906 -6.528 22.279 1.00 40.50 202 PRO C N 1
ATOM 4784 C CA . PRO C 1 205 ? 101.271 -5.105 22.245 1.00 38.57 202 PRO C CA 1
ATOM 4785 C C . PRO C 1 205 ? 100.096 -4.139 22.100 1.00 36.65 202 PRO C C 1
ATOM 4786 O O . PRO C 1 205 ? 100.141 -3.019 22.609 1.00 35.75 202 PRO C O 1
ATOM 4790 N N . VAL C 1 206 ? 99.045 -4.567 21.411 1.00 35.14 203 VAL C N 1
ATOM 4791 C CA . VAL C 1 206 ? 97.885 -3.709 21.233 1.00 33.69 203 VAL C CA 1
ATOM 4792 C C . VAL C 1 206 ? 97.125 -3.611 22.537 1.00 32.78 203 VAL C C 1
ATOM 4793 O O . VAL C 1 206 ? 96.727 -2.523 22.931 1.00 35.04 203 VAL C O 1
ATOM 4797 N N . ILE C 1 207 ? 96.923 -4.738 23.212 1.00 32.50 204 ILE C N 1
ATOM 4798 C CA . ILE C 1 207 ? 96.223 -4.724 24.496 1.00 32.93 204 ILE C CA 1
ATOM 4799 C C . ILE C 1 207 ? 97.104 -3.970 25.487 1.00 32.34 204 ILE C C 1
ATOM 4800 O O . ILE C 1 207 ? 96.615 -3.162 26.274 1.00 33.00 204 ILE C O 1
ATOM 4805 N N . ALA C 1 208 ? 98.405 -4.248 25.443 1.00 31.79 205 ALA C N 1
ATOM 4806 C CA . ALA C 1 208 ? 99.356 -3.603 26.335 1.00 32.58 205 ALA C CA 1
ATOM 4807 C C . ALA C 1 208 ? 99.204 -2.087 26.267 1.00 33.47 205 ALA C C 1
ATOM 4808 O O . ALA C 1 208 ? 99.089 -1.430 27.299 1.00 34.43 205 ALA C O 1
ATOM 4810 N N . SER C 1 209 ? 99.192 -1.543 25.051 1.00 34.27 206 SER C N 1
ATOM 4811 C CA . SER C 1 209 ? 99.053 -0.098 24.841 1.00 33.35 206 SER C CA 1
ATOM 4812 C C . SER C 1 209 ? 97.762 0.461 25.432 1.00 32.96 206 SER C C 1
ATOM 4813 O O . SER C 1 209 ? 97.772 1.513 26.078 1.00 32.96 206 SER C O 1
ATOM 4816 N N . GLY C 1 210 ? 96.654 -0.234 25.197 1.00 32.11 207 GLY C N 1
ATOM 4817 C CA . GLY C 1 210 ? 95.381 0.213 25.724 1.00 30.31 207 GLY C CA 1
ATOM 4818 C C . GLY C 1 210 ? 95.451 0.264 27.232 1.00 31.27 207 GLY C C 1
ATOM 4819 O O . GLY C 1 210 ? 94.797 1.088 27.876 1.00 31.15 207 GLY C O 1
ATOM 4820 N N . ALA C 1 211 ? 96.263 -0.620 27.800 1.00 30.55 208 ALA C N 1
ATOM 4821 C CA . ALA C 1 211 ? 96.420 -0.685 29.243 1.00 30.22 208 ALA C CA 1
ATOM 4822 C C . ALA C 1 211 ? 97.242 0.482 29.767 1.00 30.67 208 ALA C C 1
ATOM 4823 O O . ALA C 1 211 ? 96.905 1.058 30.800 1.00 30.20 208 ALA C O 1
ATOM 4825 N N . VAL C 1 212 ? 98.325 0.824 29.067 1.00 30.28 209 VAL C N 1
ATOM 4826 C CA . VAL C 1 212 ? 99.178 1.941 29.485 1.00 30.83 209 VAL C CA 1
ATOM 4827 C C . VAL C 1 212 ? 98.435 3.261 29.306 1.00 30.36 209 VAL C C 1
ATOM 4828 O O . VAL C 1 212 ? 98.622 4.198 30.078 1.00 31.56 209 VAL C O 1
ATOM 4832 N N . ALA C 1 213 ? 97.593 3.310 28.278 1.00 31.30 210 ALA C N 1
ATOM 4833 C CA . ALA C 1 213 ? 96.783 4.477 27.962 1.00 32.18 210 ALA C CA 1
ATOM 4834 C C . ALA C 1 213 ? 95.784 4.762 29.087 1.00 32.96 210 ALA C C 1
ATOM 4835 O O . ALA C 1 213 ? 95.586 5.911 29.482 1.00 33.74 210 ALA C O 1
ATOM 4837 N N . LEU C 1 214 ? 95.150 3.718 29.603 1.00 33.66 211 LEU C N 1
ATOM 4838 C CA . LEU C 1 214 ? 94.187 3.901 30.680 1.00 34.49 211 LEU C CA 1
ATOM 4839 C C . LEU C 1 214 ? 94.886 4.388 31.956 1.00 34.90 211 LEU C C 1
ATOM 4840 O O . LEU C 1 214 ? 94.362 5.248 32.671 1.00 35.19 211 LEU C O 1
ATOM 4845 N N . HIS C 1 215 ? 96.070 3.840 32.228 1.00 34.75 212 HIS C N 1
ATOM 4846 C CA . HIS C 1 215 ? 96.863 4.210 33.406 1.00 36.42 212 HIS C CA 1
ATOM 4847 C C . HIS C 1 215 ? 97.274 5.676 33.326 1.00 35.70 212 HIS C C 1
ATOM 4848 O O . HIS C 1 215 ? 97.253 6.394 34.324 1.00 34.59 212 HIS C O 1
ATOM 4855 N N . ALA C 1 216 ? 97.659 6.102 32.126 1.00 36.49 213 ALA C N 1
ATOM 4856 C CA . ALA C 1 216 ? 98.075 7.475 31.883 1.00 35.81 213 ALA C CA 1
ATOM 4857 C C . ALA C 1 216 ? 96.949 8.434 32.238 1.00 35.87 213 ALA C C 1
ATOM 4858 O O . ALA C 1 216 ? 97.178 9.500 32.807 1.00 36.76 213 ALA C O 1
ATOM 4860 N N . LEU C 1 217 ? 95.725 8.046 31.909 1.00 36.33 214 LEU C N 1
ATOM 4861 C CA . LEU C 1 217 ? 94.573 8.884 32.194 1.00 37.50 214 LEU C CA 1
ATOM 4862 C C . LEU C 1 217 ? 94.134 8.821 33.644 1.00 38.43 214 LEU C C 1
ATOM 4863 O O . LEU C 1 217 ? 93.973 9.850 34.297 1.00 39.60 214 LEU C O 1
ATOM 4868 N N . LYS C 1 218 ? 93.949 7.608 34.149 1.00 39.56 215 LYS C N 1
ATOM 4869 C CA . LYS C 1 218 ? 93.493 7.422 35.517 1.00 40.53 215 LYS C CA 1
ATOM 4870 C C . LYS C 1 218 ? 94.524 7.730 36.603 1.00 42.11 215 LYS C C 1
ATOM 4871 O O . LYS C 1 218 ? 94.150 8.170 37.689 1.00 41.71 215 LYS C O 1
ATOM 4877 N N . ARG C 1 219 ? 95.810 7.516 36.319 1.00 44.03 216 ARG C N 1
ATOM 4878 C CA . ARG C 1 219 ? 96.858 7.775 37.310 1.00 45.39 216 ARG C CA 1
ATOM 4879 C C . ARG C 1 219 ? 96.885 9.245 37.733 1.00 47.70 216 ARG C C 1
ATOM 4880 O O . ARG C 1 219 ? 97.312 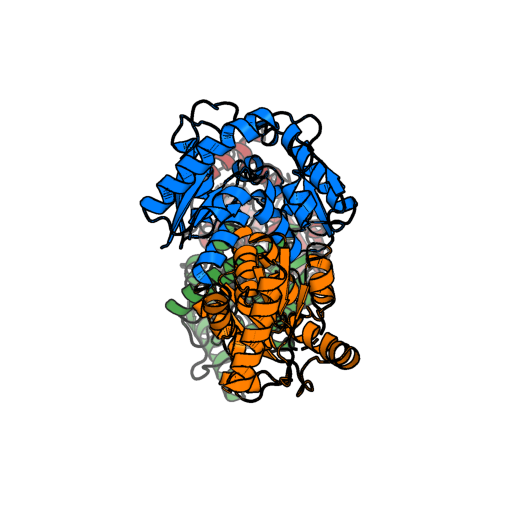9.574 38.842 1.00 48.04 216 ARG C O 1
ATOM 4888 N N . ARG C 1 220 ? 96.436 10.122 36.839 1.00 50.12 217 ARG C N 1
ATOM 4889 C CA . ARG C 1 220 ? 96.386 11.556 37.106 1.00 52.58 217 ARG C CA 1
ATOM 4890 C C . ARG C 1 220 ? 94.979 12.003 37.512 1.00 54.37 217 ARG C C 1
ATOM 4891 O O . ARG C 1 220 ? 94.296 12.614 36.665 1.00 56.65 217 ARG C O 1
ATOM 4899 N N . LYS D 1 6 ? 82.829 -6.843 37.387 1.00 58.87 3 LYS D N 1
ATOM 4900 C CA . LYS D 1 6 ? 83.989 -6.388 38.208 1.00 59.43 3 LYS D CA 1
ATOM 4901 C C . LYS D 1 6 ? 84.831 -7.581 38.627 1.00 58.92 3 LYS D C 1
ATOM 4902 O O . LYS D 1 6 ? 84.328 -8.704 38.689 1.00 60.55 3 LYS D O 1
ATOM 4908 N N . TYR D 1 7 ? 86.109 -7.333 38.910 1.00 56.76 4 TYR D N 1
ATOM 4909 C CA . TYR D 1 7 ? 87.028 -8.386 39.335 1.00 54.14 4 TYR D CA 1
ATOM 4910 C C . TYR D 1 7 ? 87.342 -8.230 40.820 1.00 51.70 4 TYR D C 1
ATOM 4911 O O . TYR D 1 7 ? 87.196 -7.141 41.373 1.00 52.00 4 TYR D O 1
ATOM 4920 N N . THR D 1 8 ? 87.771 -9.318 41.458 1.00 49.11 5 THR D N 1
ATOM 4921 C CA . THR D 1 8 ? 88.108 -9.305 42.884 1.00 46.55 5 THR D CA 1
ATOM 4922 C C . THR D 1 8 ? 89.604 -9.463 43.085 1.00 44.27 5 THR D C 1
ATOM 4923 O O . THR D 1 8 ? 90.198 -10.455 42.659 1.00 44.52 5 THR D O 1
ATOM 4927 N N . ILE D 1 9 ? 90.208 -8.482 43.742 1.00 41.41 6 ILE D N 1
ATOM 4928 C CA . ILE D 1 9 ? 91.639 -8.514 43.981 1.00 39.56 6 ILE D CA 1
ATOM 4929 C C . ILE D 1 9 ? 91.949 -8.731 45.458 1.00 40.12 6 ILE D C 1
ATOM 4930 O O . ILE D 1 9 ? 91.284 -8.181 46.341 1.00 39.90 6 ILE D O 1
ATOM 4935 N N . GLY D 1 10 ? 92.956 -9.555 45.715 1.00 39.72 7 GLY D N 1
ATOM 4936 C CA . GLY D 1 10 ? 93.389 -9.789 47.073 1.00 39.62 7 GLY D CA 1
ATOM 4937 C C . GLY D 1 10 ? 94.624 -8.921 47.243 1.00 40.40 7 GLY D C 1
ATOM 4938 O O . GLY D 1 10 ? 95.699 -9.254 46.736 1.00 39.02 7 GLY D O 1
ATOM 4939 N N . LEU D 1 11 ? 94.463 -7.787 47.920 1.00 41.24 8 LEU D N 1
ATOM 4940 C CA . LEU D 1 11 ? 95.577 -6.867 48.151 1.00 42.15 8 LEU D CA 1
ATOM 4941 C C . LEU D 1 11 ? 96.206 -7.178 49.502 1.00 41.25 8 LEU D C 1
ATOM 4942 O O . LEU D 1 11 ? 95.528 -7.154 50.530 1.00 40.77 8 LEU D O 1
ATOM 4947 N N . ILE D 1 12 ? 97.505 -7.466 49.483 1.00 41.53 9 ILE D N 1
ATOM 4948 C CA . ILE D 1 12 ? 98.256 -7.795 50.689 1.00 43.12 9 ILE D CA 1
ATOM 4949 C C . ILE D 1 12 ? 99.086 -6.610 51.191 1.00 44.66 9 ILE D C 1
ATOM 4950 O O . ILE D 1 12 ? 99.997 -6.138 50.508 1.00 46.17 9 ILE D O 1
ATOM 4955 N N . ARG D 1 13 ? 98.759 -6.132 52.388 1.00 45.16 10 ARG D N 1
ATOM 4956 C CA . ARG D 1 13 ? 99.476 -5.022 53.004 1.00 44.84 10 ARG D CA 1
ATOM 4957 C C . ARG D 1 13 ? 100.659 -5.591 53.791 1.00 46.02 10 ARG D C 1
ATOM 4958 O O . ARG D 1 13 ? 100.493 -6.496 54.604 1.00 45.13 10 ARG D O 1
ATOM 4966 N N . VAL D 1 14 ? 101.854 -5.063 53.550 1.00 48.45 11 VAL D N 1
ATOM 4967 C CA . VAL D 1 14 ? 103.042 -5.551 54.246 1.00 50.56 11 VAL D CA 1
ATOM 4968 C C . VAL D 1 14 ? 103.294 -4.926 55.627 1.00 50.86 11 VAL D C 1
ATOM 4969 O O . VAL D 1 14 ? 104.307 -5.214 56.275 1.00 51.03 11 VAL D O 1
ATOM 4973 N N . ILE D 1 15 ? 102.372 -4.071 56.069 1.00 50.55 12 ILE D N 1
ATOM 4974 C CA . ILE D 1 15 ? 102.469 -3.438 57.383 1.00 50.60 12 ILE D CA 1
ATOM 4975 C C . ILE D 1 15 ? 101.217 -3.819 58.166 1.00 51.28 12 ILE D C 1
ATOM 4976 O O . ILE D 1 15 ? 100.097 -3.618 57.693 1.00 51.87 12 ILE D O 1
ATOM 4981 N N . THR D 1 16 ? 101.400 -4.380 59.357 1.00 51.41 13 THR D N 1
ATOM 4982 C CA . THR D 1 16 ? 100.255 -4.779 60.161 1.00 51.47 13 THR D CA 1
ATOM 4983 C C . THR D 1 16 ? 99.467 -3.556 60.615 1.00 52.60 13 THR D C 1
ATOM 4984 O O . THR D 1 16 ? 99.939 -2.759 61.431 1.00 52.15 13 THR D O 1
ATOM 4988 N N . LEU D 1 17 ? 98.263 -3.420 60.069 1.00 53.26 14 LEU D N 1
ATOM 4989 C CA . LEU D 1 17 ? 97.381 -2.309 60.389 1.00 53.91 14 LEU D CA 1
ATOM 4990 C C . LEU D 1 17 ? 96.119 -2.835 61.072 1.00 55.93 14 LEU D C 1
ATOM 4991 O O . LEU D 1 17 ? 95.571 -3.870 60.687 1.00 55.15 14 LEU D O 1
ATOM 4996 N N . GLU D 1 18 ? 95.672 -2.115 62.096 1.00 58.88 15 GLU D N 1
ATOM 4997 C CA . GLU D 1 18 ? 94.495 -2.502 62.865 1.00 61.70 15 GLU D CA 1
ATOM 4998 C C . GLU D 1 18 ? 93.255 -1.723 62.422 1.00 62.55 15 GLU D C 1
ATOM 4999 O O . GLU D 1 18 ? 92.176 -2.296 62.271 1.00 63.54 15 GLU D O 1
ATOM 5005 N N . ASP D 1 19 ? 93.416 -0.417 62.218 1.00 62.88 16 ASP D N 1
ATOM 5006 C CA . ASP D 1 19 ? 92.318 0.449 61.785 1.00 62.77 16 ASP D CA 1
ATOM 5007 C C . ASP D 1 19 ? 91.856 -0.026 60.408 1.00 62.25 16 ASP D C 1
ATOM 5008 O O . ASP D 1 19 ? 92.661 -0.081 59.477 1.00 61.61 16 ASP D O 1
ATOM 5013 N N . LYS D 1 20 ? 90.573 -0.368 60.277 1.00 62.05 17 LYS D N 1
ATOM 5014 C CA . LYS D 1 20 ? 90.041 -0.854 58.997 1.00 61.52 17 LYS D CA 1
ATOM 5015 C C . LYS D 1 20 ? 90.144 0.200 57.901 1.00 61.10 17 LYS D C 1
ATOM 5016 O O . LYS D 1 20 ? 90.468 -0.109 56.752 1.00 60.66 17 LYS D O 1
ATOM 5022 N N . GLU D 1 21 ? 89.849 1.443 58.266 1.00 60.50 18 GLU D N 1
ATOM 5023 C CA . GLU D 1 21 ? 89.923 2.566 57.343 1.00 59.34 18 GLU D CA 1
ATOM 5024 C C . GLU D 1 21 ? 91.311 2.568 56.716 1.00 57.36 18 GLU D C 1
ATOM 5025 O O . GLU D 1 21 ? 91.477 2.385 55.508 1.00 57.46 18 GLU D O 1
ATOM 5031 N N . ILE D 1 22 ? 92.305 2.768 57.572 1.00 54.71 19 ILE D N 1
ATOM 5032 C CA . ILE D 1 22 ? 93.702 2.816 57.180 1.00 52.20 19 ILE D CA 1
ATOM 5033 C C . ILE D 1 22 ? 94.154 1.597 56.380 1.00 51.01 19 ILE D C 1
ATOM 5034 O O . ILE D 1 22 ? 94.977 1.716 55.475 1.00 51.50 19 ILE D O 1
ATOM 5039 N N . LEU D 1 23 ? 93.606 0.430 56.700 1.00 49.07 20 LEU D N 1
ATOM 5040 C CA . LEU D 1 23 ? 93.974 -0.803 56.004 1.00 47.72 20 LEU D CA 1
ATOM 5041 C C . LEU D 1 23 ? 93.612 -0.817 54.514 1.00 47.61 20 LEU D C 1
ATOM 5042 O O . LEU D 1 23 ? 94.481 -0.955 53.653 1.00 45.68 20 LEU D O 1
ATOM 5047 N N . ASN D 1 24 ? 92.322 -0.677 54.223 1.00 49.13 21 ASN D N 1
ATOM 5048 C CA . ASN D 1 24 ? 91.822 -0.708 52.849 1.00 49.93 21 ASN D CA 1
ATOM 5049 C C . ASN D 1 24 ? 92.298 0.470 51.999 1.00 48.72 21 ASN D C 1
ATOM 5050 O O . ASN D 1 24 ? 91.956 0.577 50.822 1.00 49.25 21 ASN D O 1
ATOM 5055 N N . LEU D 1 25 ? 93.092 1.340 52.612 1.00 47.26 22 LEU D N 1
ATOM 5056 C CA . LEU D 1 25 ? 93.626 2.539 51.975 1.00 45.25 22 LEU D CA 1
ATOM 5057 C C . LEU D 1 25 ? 94.090 2.360 50.520 1.00 44.19 22 LEU D C 1
ATOM 5058 O O . LEU D 1 25 ? 93.658 3.099 49.634 1.00 42.99 22 LEU D O 1
ATOM 5063 N N . HIS D 1 26 ? 94.966 1.393 50.266 1.00 43.12 23 HIS D N 1
ATOM 5064 C CA . HIS D 1 26 ? 95.440 1.161 48.903 1.00 43.89 23 HIS D CA 1
ATOM 5065 C C . HIS D 1 26 ? 94.329 0.605 48.013 1.00 45.22 23 HIS D C 1
ATOM 5066 O O . HIS D 1 26 ? 94.324 0.820 46.798 1.00 45.34 23 HIS D O 1
ATOM 5073 N N . GLY D 1 27 ? 93.389 -0.112 48.625 1.00 45.35 24 GLY D N 1
ATOM 5074 C CA . GLY D 1 27 ? 92.281 -0.678 47.877 1.00 44.74 24 GLY D CA 1
ATOM 5075 C C . GLY D 1 27 ? 91.365 0.400 47.333 1.00 43.55 24 GLY D C 1
ATOM 5076 O O . GLY D 1 27 ? 90.879 0.299 46.209 1.00 42.10 24 GLY D O 1
ATOM 5077 N N . ARG D 1 28 ? 91.120 1.430 48.137 1.00 44.45 25 ARG D N 1
ATOM 5078 C CA . ARG D 1 28 ? 90.272 2.538 47.713 1.00 44.55 25 ARG D CA 1
ATOM 5079 C C . ARG D 1 28 ? 90.966 3.294 46.589 1.00 43.29 25 ARG D C 1
ATOM 5080 O O . ARG D 1 28 ? 90.318 3.836 45.698 1.00 42.68 25 ARG D O 1
ATOM 5088 N N . ILE D 1 29 ? 92.291 3.336 46.643 1.00 42.92 26 ILE D N 1
ATOM 5089 C CA . ILE D 1 29 ? 93.061 4.018 45.613 1.00 42.68 26 ILE D CA 1
ATOM 5090 C C . ILE D 1 29 ? 92.823 3.275 44.307 1.00 43.04 26 ILE D C 1
ATOM 5091 O O . ILE D 1 29 ? 92.286 3.828 43.353 1.00 44.20 26 ILE D O 1
ATOM 5096 N N . ILE D 1 30 ? 93.218 2.009 44.279 1.00 43.32 27 ILE D N 1
ATOM 5097 C CA . ILE D 1 30 ? 93.061 1.184 43.090 1.00 43.86 27 ILE D CA 1
ATOM 5098 C C . ILE D 1 30 ? 91.615 1.130 42.622 1.00 43.59 27 ILE D C 1
ATOM 5099 O O . ILE D 1 30 ? 91.338 1.225 41.424 1.00 42.86 27 ILE D O 1
ATOM 5104 N N . GLU D 1 31 ? 90.698 0.968 43.570 1.00 43.68 28 GLU D N 1
ATOM 5105 C CA . GLU D 1 31 ? 89.281 0.905 43.248 1.00 45.03 28 GLU D CA 1
ATOM 5106 C C . GLU D 1 31 ? 88.824 2.221 42.637 1.00 45.76 28 GLU D C 1
ATOM 5107 O O . GLU D 1 31 ? 87.852 2.269 41.878 1.00 46.82 28 GLU D O 1
ATOM 5113 N N . SER D 1 32 ? 89.544 3.289 42.958 1.00 45.55 29 SER D N 1
ATOM 5114 C CA . SER D 1 32 ? 89.212 4.616 42.455 1.00 45.44 29 SER D CA 1
ATOM 5115 C C . SER D 1 32 ? 89.655 4.815 40.999 1.00 45.11 29 SER D C 1
ATOM 5116 O O . SER D 1 32 ? 88.884 5.291 40.162 1.00 45.96 29 SER D O 1
ATOM 5119 N N . ALA D 1 33 ? 90.894 4.442 40.699 1.00 43.26 30 ALA D N 1
ATOM 5120 C CA . ALA D 1 33 ? 91.428 4.583 39.353 1.00 42.13 30 ALA D CA 1
ATOM 5121 C C . ALA D 1 33 ? 90.871 3.529 38.396 1.00 42.09 30 ALA D C 1
ATOM 5122 O O . ALA D 1 33 ? 90.753 3.768 37.196 1.00 41.49 30 ALA D O 1
ATOM 5124 N N . PHE D 1 34 ? 90.523 2.362 38.927 1.00 42.37 31 PHE D N 1
ATOM 5125 C CA . PHE D 1 34 ? 90.000 1.282 38.097 1.00 42.13 31 PHE D CA 1
ATOM 5126 C C . PHE D 1 34 ? 88.788 0.661 38.784 1.00 43.68 31 PHE D C 1
ATOM 5127 O O . PHE D 1 34 ? 88.926 -0.225 39.626 1.00 44.64 31 PHE D O 1
ATOM 5135 N N . PRO D 1 35 ? 87.580 1.141 38.442 1.00 45.45 32 PRO D N 1
ATOM 5136 C CA . PRO D 1 35 ? 86.275 0.708 38.970 1.00 45.70 32 PRO D CA 1
ATOM 5137 C C . PRO D 1 35 ? 85.840 -0.719 38.626 1.00 45.80 32 PRO D C 1
ATOM 5138 O O . PRO D 1 35 ? 84.907 -1.255 39.225 1.00 45.05 32 PRO D O 1
ATOM 5142 N N . GLU D 1 36 ? 86.513 -1.320 37.652 1.00 46.38 33 GLU D N 1
ATOM 5143 C CA . GLU D 1 36 ? 86.211 -2.677 37.226 1.00 46.89 33 GLU D CA 1
ATOM 5144 C C . GLU D 1 36 ? 86.778 -3.631 38.269 1.00 46.22 33 GLU D C 1
ATOM 5145 O O . GLU D 1 36 ? 86.617 -4.849 38.175 1.00 46.55 33 GLU D O 1
ATOM 5151 N N . LEU D 1 37 ? 87.438 -3.063 39.272 1.00 44.43 34 LEU D N 1
ATOM 5152 C CA . LEU D 1 37 ? 88.058 -3.853 40.324 1.00 43.57 34 LEU D CA 1
ATOM 5153 C C . LEU D 1 37 ? 87.482 -3.610 41.727 1.00 44.80 34 LEU D C 1
ATOM 5154 O O . LEU D 1 37 ? 87.231 -2.467 42.124 1.00 44.43 34 LEU D O 1
ATOM 5159 N N . LYS D 1 38 ? 87.263 -4.699 42.462 1.00 45.98 35 LYS D N 1
ATOM 5160 C CA . LYS D 1 38 ? 86.784 -4.642 43.847 1.00 46.44 35 LYS D CA 1
ATOM 5161 C C . LYS D 1 38 ? 87.956 -5.190 44.641 1.00 45.18 35 LYS D C 1
ATOM 5162 O O . LYS D 1 38 ? 88.270 -6.376 44.554 1.00 45.81 35 LYS D O 1
ATOM 5168 N N . VAL D 1 39 ? 88.600 -4.335 45.419 1.00 43.00 36 VAL D N 1
ATOM 5169 C CA . VAL D 1 39 ? 89.765 -4.765 46.160 1.00 41.46 36 VAL D CA 1
ATOM 5170 C C . VAL D 1 39 ? 89.519 -5.126 47.613 1.00 42.45 36 VAL D C 1
ATOM 5171 O O . VAL D 1 39 ? 88.902 -4.367 48.365 1.00 43.08 36 VAL D O 1
ATOM 5175 N N . VAL D 1 40 ? 90.012 -6.302 47.992 1.00 41.77 37 VAL D N 1
ATOM 5176 C CA . VAL D 1 40 ? 89.897 -6.797 49.354 1.00 40.18 37 VAL D CA 1
ATOM 5177 C C . VAL D 1 40 ? 91.300 -6.768 49.930 1.00 39.38 37 VAL D C 1
ATOM 5178 O O . VAL D 1 40 ? 92.189 -7.463 49.440 1.00 37.57 37 VAL D O 1
ATOM 5182 N N . SER D 1 41 ? 91.495 -5.957 50.964 1.00 39.67 38 SER D N 1
ATOM 5183 C CA . SER D 1 41 ? 92.806 -5.826 51.589 1.00 40.81 38 SER D CA 1
ATOM 5184 C C . SER D 1 41 ? 92.933 -6.525 52.938 1.00 41.10 38 SER D C 1
ATOM 5185 O O . SER D 1 41 ? 91.981 -6.589 53.719 1.00 41.53 38 SER D O 1
ATOM 5188 N N . ARG D 1 42 ? 94.128 -7.044 53.194 1.00 40.91 39 ARG D N 1
ATOM 5189 C CA . ARG D 1 42 ? 94.448 -7.714 54.445 1.00 41.89 39 ARG D CA 1
ATOM 5190 C C . ARG D 1 42 ? 95.951 -7.607 54.678 1.00 43.40 39 ARG D C 1
ATOM 5191 O O . ARG D 1 42 ? 96.750 -7.933 53.800 1.00 41.72 39 ARG D O 1
ATOM 5199 N N . CYS D 1 43 ? 96.329 -7.140 55.863 1.00 44.70 40 CYS D N 1
ATOM 5200 C CA . CYS D 1 43 ? 97.735 -6.976 56.205 1.00 46.58 40 CYS D CA 1
ATOM 5201 C C . CYS D 1 43 ? 98.279 -8.218 56.894 1.00 48.31 40 CYS D C 1
ATOM 5202 O O . CYS D 1 43 ? 97.515 -9.041 57.395 1.00 49.44 40 CYS D O 1
ATOM 5205 N N . ILE D 1 44 ? 99.602 -8.354 56.910 1.00 50.76 41 ILE D N 1
ATOM 5206 C CA . ILE D 1 44 ? 100.240 -9.495 57.553 1.00 51.56 41 ILE D CA 1
ATOM 5207 C C . ILE D 1 44 ? 100.435 -9.155 59.022 1.00 54.51 41 ILE D C 1
ATOM 5208 O O . ILE D 1 44 ? 100.413 -7.981 59.397 1.00 54.97 41 ILE D O 1
ATOM 5213 N N . GLU D 1 45 ? 100.613 -10.183 59.849 1.00 57.01 42 GLU D N 1
ATOM 5214 C CA . GLU D 1 45 ? 100.793 -9.995 61.287 1.00 58.57 42 GLU D CA 1
ATOM 5215 C C . GLU D 1 45 ? 102.256 -9.846 61.692 1.00 60.25 42 GLU D C 1
ATOM 5216 O O . GLU D 1 45 ? 103.156 -10.282 60.973 1.00 59.52 42 GLU D O 1
ATOM 5222 N N . ASP D 1 46 ? 102.477 -9.219 62.848 1.00 63.17 43 ASP D N 1
ATOM 5223 C CA . ASP D 1 46 ? 103.819 -8.988 63.382 1.00 65.85 43 ASP D CA 1
ATOM 5224 C C . ASP D 1 46 ? 104.724 -8.225 62.421 1.00 66.93 43 ASP D C 1
ATOM 5225 O O . ASP D 1 46 ? 105.890 -8.585 62.230 1.00 67.28 43 ASP D O 1
ATOM 5230 N N . GLN D 1 47 ? 104.184 -7.166 61.828 1.00 67.55 44 GLN D N 1
ATOM 5231 C CA . GLN D 1 47 ? 104.928 -6.341 60.885 1.00 68.04 44 GLN D CA 1
ATOM 5232 C C . GLN D 1 47 ? 104.397 -4.913 61.024 1.00 69.87 44 GLN D C 1
ATOM 5233 O O . GLN D 1 47 ? 103.880 -4.343 60.066 1.00 69.99 44 GLN D O 1
ATOM 5239 N N . PRO D 1 48 ? 104.505 -4.324 62.233 1.00 72.14 45 PRO D N 1
ATOM 5240 C CA . PRO D 1 48 ? 104.028 -2.957 62.490 1.00 73.73 45 PRO D CA 1
ATOM 5241 C C . PRO D 1 48 ? 104.815 -1.919 61.696 1.00 75.13 45 PRO D C 1
ATOM 5242 O O . PRO D 1 48 ? 104.272 -0.906 61.249 1.00 75.75 45 PRO D O 1
ATOM 5246 N N . LYS D 1 49 ? 106.103 -2.194 61.533 1.00 76.30 46 LYS D N 1
ATOM 5247 C CA . LYS D 1 49 ? 107.014 -1.322 60.812 1.00 77.17 46 LYS D CA 1
ATOM 5248 C C . LYS D 1 49 ? 107.241 -1.855 59.403 1.00 76.85 46 LYS D C 1
ATOM 5249 O O . LYS D 1 49 ? 108.303 -1.653 58.813 1.00 77.19 46 LYS D O 1
ATOM 5255 N N . GLY D 1 50 ? 106.226 -2.533 58.873 1.00 76.24 47 GLY D N 1
ATOM 5256 C CA . GLY D 1 50 ? 106.305 -3.095 57.538 1.00 75.05 47 GLY D CA 1
ATOM 5257 C C . GLY D 1 50 ? 107.663 -3.697 57.257 1.00 74.87 47 GLY D C 1
ATOM 5258 O O . GLY D 1 50 ? 108.284 -4.286 58.143 1.00 75.08 47 GLY D O 1
ATOM 5259 N N . ILE D 1 51 ? 108.122 -3.551 56.019 1.00 74.49 48 ILE D N 1
ATOM 5260 C CA . ILE D 1 51 ? 109.424 -4.068 55.619 1.00 73.72 48 ILE D CA 1
ATOM 5261 C C . ILE D 1 51 ? 110.392 -2.892 55.501 1.00 74.46 48 ILE D C 1
ATOM 5262 O O . ILE D 1 51 ? 110.151 -1.962 54.734 1.00 74.24 48 ILE D O 1
ATOM 5267 N N . TYR D 1 52 ? 111.475 -2.925 56.274 1.00 75.94 49 TYR D N 1
ATOM 5268 C CA . TYR D 1 52 ? 112.465 -1.850 56.236 1.00 77.16 49 TYR D CA 1
ATOM 5269 C C . TYR D 1 52 ? 113.902 -2.347 56.009 1.00 77.44 49 TYR D C 1
ATOM 5270 O O . TYR D 1 52 ? 114.785 -1.566 55.660 1.00 77.83 49 TYR D O 1
ATOM 5279 N N . ASN D 1 53 ? 114.139 -3.639 56.212 1.00 77.58 50 ASN D N 1
ATOM 5280 C CA . ASN D 1 53 ? 115.465 -4.200 55.982 1.00 77.72 50 ASN D CA 1
ATOM 5281 C C . ASN D 1 53 ? 115.363 -5.603 55.388 1.00 77.66 50 ASN D C 1
ATOM 5282 O O . ASN D 1 53 ? 114.284 -6.035 54.976 1.00 76.63 50 ASN D O 1
ATOM 5287 N N . GLU D 1 54 ? 116.490 -6.309 55.335 1.00 77.94 51 GLU D N 1
ATOM 5288 C CA . GLU D 1 54 ? 116.503 -7.656 54.783 1.00 78.25 51 GLU D CA 1
ATOM 5289 C C . GLU D 1 54 ? 115.709 -8.592 55.677 1.00 78.04 51 GLU D C 1
ATOM 5290 O O . GLU D 1 54 ? 114.818 -9.294 55.208 1.00 78.21 51 GLU D O 1
ATOM 5296 N N . GLU D 1 55 ? 116.031 -8.595 56.967 1.00 77.61 52 GLU D N 1
ATOM 5297 C CA . GLU D 1 55 ? 115.351 -9.466 57.914 1.00 77.59 52 GLU D CA 1
ATOM 5298 C C . GLU D 1 55 ? 113.842 -9.248 57.985 1.00 76.00 52 GLU D C 1
ATOM 5299 O O . GLU D 1 55 ? 113.083 -10.207 58.134 1.00 76.21 52 GLU D O 1
ATOM 5305 N N . THR D 1 56 ? 113.402 -7.997 57.890 1.00 73.88 53 THR D N 1
ATOM 5306 C CA . THR D 1 56 ? 111.973 -7.710 57.929 1.00 71.82 53 THR D CA 1
ATOM 5307 C C . THR D 1 56 ? 111.330 -8.243 56.652 1.00 70.91 53 THR D C 1
ATOM 5308 O O . THR D 1 56 ? 110.121 -8.474 56.601 1.00 71.27 53 THR D O 1
ATOM 5312 N N . GLU D 1 57 ? 112.154 -8.425 55.623 1.00 69.50 54 GLU D N 1
ATOM 5313 C CA . GLU D 1 57 ? 111.717 -8.966 54.336 1.00 68.15 54 GLU D CA 1
ATOM 5314 C C . GLU D 1 57 ? 111.665 -10.491 54.463 1.00 68.25 54 GLU D C 1
ATOM 5315 O O . GLU D 1 57 ? 110.692 -11.125 54.060 1.00 69.16 54 GLU D O 1
ATOM 5321 N N . ARG D 1 58 ? 112.722 -11.068 55.033 1.00 68.28 55 ARG D N 1
ATOM 5322 C CA . ARG D 1 58 ? 112.814 -12.511 55.237 1.00 66.83 55 ARG D CA 1
ATOM 5323 C C . ARG D 1 58 ? 111.691 -12.933 56.177 1.00 65.24 55 ARG D C 1
ATOM 5324 O O . ARG D 1 58 ? 111.241 -14.077 56.165 1.00 64.89 55 ARG D O 1
ATOM 5332 N N . GLU D 1 59 ? 111.246 -11.987 56.992 1.00 63.76 56 GLU D N 1
ATOM 5333 C CA . GLU D 1 59 ? 110.186 -12.226 57.959 1.00 63.02 56 GLU D CA 1
ATOM 5334 C C . GLU D 1 59 ? 108.779 -12.126 57.349 1.00 60.74 56 GLU D C 1
ATOM 5335 O O . GLU D 1 59 ? 107.934 -12.989 57.587 1.00 60.15 56 GLU D O 1
ATOM 5341 N N . ALA D 1 60 ? 108.535 -11.084 56.558 1.00 58.24 57 ALA D N 1
ATOM 5342 C CA . ALA D 1 60 ? 107.228 -10.875 55.937 1.00 55.26 57 ALA D CA 1
ATOM 5343 C C . ALA D 1 60 ? 106.884 -11.867 54.827 1.00 54.32 57 ALA D C 1
ATOM 5344 O O . ALA D 1 60 ? 105.710 -12.155 54.595 1.00 53.83 57 ALA D O 1
ATOM 5346 N N . GLU D 1 61 ? 107.900 -12.389 54.144 1.00 53.94 58 GLU D N 1
ATOM 5347 C CA . GLU D 1 61 ? 107.678 -13.328 53.045 1.00 53.84 58 GLU D CA 1
ATOM 5348 C C . GLU D 1 61 ? 106.780 -14.519 53.374 1.00 53.25 58 GLU D C 1
ATOM 5349 O O . GLU D 1 61 ? 105.752 -14.719 52.724 1.00 53.35 58 GLU D O 1
ATOM 5355 N N . PRO D 1 62 ? 107.157 -15.335 54.377 1.00 52.12 59 PRO D N 1
ATOM 5356 C CA . PRO D 1 62 ? 106.309 -16.481 54.714 1.00 49.65 59 PRO D CA 1
ATOM 5357 C C . PRO D 1 62 ? 104.895 -16.048 55.095 1.00 47.19 59 PRO D C 1
ATOM 5358 O O . PRO D 1 62 ? 103.928 -16.755 54.811 1.00 46.36 59 PRO D O 1
ATOM 5362 N N . LYS D 1 63 ? 104.782 -14.882 55.728 1.00 45.44 60 LYS D N 1
ATOM 5363 C CA . LYS D 1 63 ? 103.484 -14.344 56.129 1.00 44.86 60 LYS D CA 1
ATOM 5364 C C . LYS D 1 63 ? 102.695 -13.999 54.878 1.00 45.66 60 LYS D C 1
ATOM 5365 O O . LYS D 1 63 ? 101.504 -14.301 54.775 1.00 44.60 60 LYS D O 1
ATOM 5371 N N . ILE D 1 64 ? 103.374 -13.352 53.933 1.00 47.12 61 ILE D N 1
ATOM 5372 C CA . ILE D 1 64 ? 102.765 -12.948 52.670 1.00 47.17 61 ILE D CA 1
ATOM 5373 C C . ILE D 1 64 ? 102.206 -14.150 51.916 1.00 46.59 61 ILE D C 1
ATOM 5374 O O . ILE D 1 64 ? 101.070 -14.121 51.435 1.00 47.17 61 ILE D O 1
ATOM 5379 N N . ILE D 1 65 ? 103.009 -15.206 51.825 1.00 46.18 62 ILE D N 1
ATOM 5380 C CA . ILE D 1 65 ? 102.611 -16.427 51.131 1.00 45.42 62 ILE D CA 1
ATOM 5381 C C . ILE D 1 65 ? 101.322 -17.032 51.697 1.00 45.64 62 ILE D C 1
ATOM 5382 O O . ILE D 1 65 ? 100.427 -17.435 50.944 1.00 46.38 62 ILE D O 1
ATOM 5387 N N . ARG D 1 66 ? 101.225 -17.091 53.020 1.00 45.46 63 ARG D N 1
ATOM 5388 C CA . ARG D 1 66 ? 100.036 -17.631 53.672 1.00 44.57 63 ARG D CA 1
ATOM 5389 C C . ARG D 1 66 ? 98.807 -16.845 53.215 1.00 42.89 63 ARG D C 1
ATOM 5390 O O . ARG D 1 66 ? 97.889 -17.397 52.612 1.00 42.27 63 ARG D O 1
ATOM 5398 N N . LEU D 1 67 ? 98.812 -15.548 53.509 1.00 41.17 64 LEU D N 1
ATOM 5399 C CA . LEU D 1 67 ? 97.718 -14.650 53.160 1.00 39.77 64 LEU D CA 1
ATOM 5400 C C . LEU D 1 67 ? 97.352 -14.755 51.680 1.00 40.02 64 LEU D C 1
ATOM 5401 O O . LEU D 1 67 ? 96.173 -14.761 51.319 1.00 38.12 64 LEU D O 1
ATOM 5406 N N . ALA D 1 68 ? 98.368 -14.834 50.826 1.00 40.35 65 ALA D N 1
ATOM 5407 C CA . ALA D 1 68 ? 98.141 -14.953 49.392 1.00 40.98 65 ALA D CA 1
ATOM 5408 C C . ALA D 1 68 ? 97.344 -16.222 49.138 1.00 42.83 65 ALA D C 1
ATOM 5409 O O . ALA D 1 68 ? 96.406 -16.217 48.335 1.00 43.63 65 ALA D O 1
ATOM 5411 N N . LYS D 1 69 ? 97.718 -17.310 49.818 1.00 42.45 66 LYS D N 1
ATOM 5412 C CA . LYS D 1 69 ? 97.006 -18.575 49.659 1.00 40.60 66 LYS D CA 1
ATOM 5413 C C . LYS D 1 69 ? 95.627 -18.434 50.295 1.00 39.63 66 LYS D C 1
ATOM 5414 O O . LYS D 1 69 ? 94.674 -19.076 49.869 1.00 38.94 66 LYS D O 1
ATOM 5420 N N . GLU D 1 70 ? 95.528 -17.584 51.314 1.00 40.72 67 GLU D N 1
ATOM 5421 C CA . GLU D 1 70 ? 94.250 -17.327 51.976 1.00 41.58 67 GLU D CA 1
ATOM 5422 C C . GLU D 1 70 ? 93.340 -16.694 50.927 1.00 42.82 67 GLU D C 1
ATOM 5423 O O . GLU D 1 70 ? 92.162 -17.030 50.823 1.00 41.94 67 GLU D O 1
ATOM 5429 N N . PHE D 1 71 ? 93.907 -15.774 50.147 1.00 44.63 68 PHE D N 1
ATOM 5430 C CA . PHE D 1 71 ? 93.159 -15.075 49.100 1.00 45.08 68 PHE D CA 1
ATOM 5431 C C . PHE D 1 71 ? 92.725 -15.996 47.961 1.00 45.11 68 PHE D C 1
ATOM 5432 O O . PHE D 1 71 ? 91.614 -15.874 47.450 1.00 43.32 68 PHE D O 1
ATOM 5440 N N . GLU D 1 72 ? 93.608 -16.909 47.564 1.00 46.27 69 GLU D N 1
ATOM 5441 C CA . GLU D 1 72 ? 93.308 -17.850 46.493 1.00 47.44 69 GLU D CA 1
ATOM 5442 C C . GLU D 1 72 ? 92.152 -18.788 46.873 1.00 48.07 69 GLU D C 1
ATOM 5443 O O . GLU D 1 72 ? 91.343 -19.155 46.017 1.00 48.00 69 GLU D O 1
ATOM 5449 N N . ARG D 1 73 ? 92.078 -19.173 48.149 1.00 47.93 70 ARG D N 1
ATOM 5450 C CA . ARG D 1 73 ? 91.008 -20.055 48.631 1.00 48.29 70 ARG D CA 1
ATOM 5451 C C . ARG D 1 73 ? 89.672 -19.310 48.643 1.00 49.01 70 ARG D C 1
ATOM 5452 O O . ARG D 1 73 ? 88.617 -19.904 48.396 1.00 49.91 70 ARG D O 1
ATOM 5460 N N . GLU D 1 74 ? 89.730 -18.014 48.947 1.00 48.35 71 GLU D N 1
ATOM 5461 C CA . GLU D 1 74 ? 88.546 -17.156 48.990 1.00 48.40 71 GLU D CA 1
ATOM 5462 C C . GLU D 1 74 ? 87.832 -17.155 47.647 1.00 47.68 71 GLU D C 1
ATOM 5463 O O . GLU D 1 74 ? 86.607 -17.222 47.580 1.00 49.19 71 GLU D O 1
ATOM 5469 N N . GLY D 1 75 ? 88.611 -17.061 46.578 1.00 47.08 72 GLY D N 1
ATOM 5470 C CA . GLY D 1 75 ? 88.046 -17.027 45.241 1.00 46.11 72 GLY D CA 1
ATOM 5471 C C . GLY D 1 75 ? 88.401 -15.740 44.507 1.00 45.46 72 GLY D C 1
ATOM 5472 O O . GLY D 1 75 ? 87.680 -15.328 43.594 1.00 46.55 72 GLY D O 1
ATOM 5473 N N . VAL D 1 76 ? 89.508 -15.105 44.901 1.00 43.81 73 VAL D N 1
ATOM 5474 C CA . VAL D 1 76 ? 89.957 -13.860 44.273 1.00 41.33 73 VAL D CA 1
ATOM 5475 C C . VAL D 1 76 ? 90.464 -14.097 42.854 1.00 39.94 73 VAL D C 1
ATOM 5476 O O . VAL D 1 76 ? 90.985 -15.167 42.544 1.00 39.27 73 VAL D O 1
ATOM 5480 N N . ASP D 1 77 ? 90.316 -13.089 42.000 1.00 38.45 74 ASP D N 1
ATOM 5481 C CA . ASP D 1 77 ? 90.748 -13.186 40.612 1.00 37.70 74 ASP D CA 1
ATOM 5482 C C . ASP D 1 77 ? 92.247 -13.028 40.431 1.00 37.19 74 ASP D C 1
ATOM 5483 O O . ASP D 1 77 ? 92.838 -13.628 39.529 1.00 36.18 74 ASP D O 1
ATOM 5488 N N . ALA D 1 78 ? 92.853 -12.200 41.276 1.00 36.30 75 ALA D N 1
ATOM 5489 C CA . ALA D 1 78 ? 94.291 -11.965 41.216 1.00 36.51 75 ALA D CA 1
ATOM 5490 C C . ALA D 1 78 ? 94.761 -11.433 42.555 1.00 36.54 75 ALA D C 1
ATOM 5491 O O . ALA D 1 78 ? 93.949 -11.033 43.392 1.00 36.24 75 ALA D O 1
ATOM 5493 N N . ILE D 1 79 ? 96.076 -11.442 42.752 1.00 37.30 76 ILE D N 1
ATOM 5494 C CA . ILE D 1 79 ? 96.678 -10.972 43.993 1.00 36.32 76 ILE D CA 1
ATOM 5495 C C . ILE D 1 79 ? 97.556 -9.759 43.738 1.00 36.63 76 ILE D C 1
ATOM 5496 O O . ILE D 1 79 ? 98.123 -9.611 42.658 1.00 34.60 76 ILE D O 1
ATOM 5501 N N . ILE D 1 80 ? 97.636 -8.887 44.738 1.00 37.88 77 ILE D N 1
ATOM 5502 C CA . ILE D 1 80 ? 98.467 -7.694 44.669 1.00 38.09 77 ILE D CA 1
ATOM 5503 C C . ILE D 1 80 ? 99.190 -7.518 45.995 1.00 37.22 77 ILE D C 1
ATOM 5504 O O . ILE D 1 80 ? 98.568 -7.313 47.034 1.00 35.47 77 ILE D O 1
ATOM 5509 N N . ILE D 1 81 ? 100.511 -7.627 45.941 1.00 37.84 78 ILE D N 1
ATOM 5510 C CA . ILE D 1 81 ? 101.359 -7.455 47.112 1.00 40.47 78 ILE D CA 1
ATOM 5511 C C . ILE D 1 81 ? 101.824 -5.992 47.093 1.00 40.94 78 ILE D C 1
ATOM 5512 O O . ILE D 1 81 ? 102.739 -5.636 46.348 1.00 41.69 78 ILE D O 1
ATOM 5517 N N . SER D 1 82 ? 101.171 -5.149 47.893 1.00 40.82 79 SER D N 1
ATOM 5518 C CA . SER D 1 82 ? 101.504 -3.730 47.960 1.00 41.33 79 SER D CA 1
ATOM 5519 C C . SER D 1 82 ? 102.833 -3.496 48.659 1.00 42.08 79 SER D C 1
ATOM 5520 O O . SER D 1 82 ? 102.889 -3.160 49.844 1.00 42.68 79 SER D O 1
ATOM 5523 N N . CYS D 1 83 ? 103.905 -3.680 47.906 1.00 41.96 80 CYS D N 1
ATOM 5524 C CA . CYS D 1 83 ? 105.246 -3.488 48.421 1.00 41.93 80 CYS D CA 1
ATOM 5525 C C . CYS D 1 83 ? 106.177 -3.446 47.225 1.00 41.38 80 CYS D C 1
ATOM 5526 O O . CYS D 1 83 ? 106.418 -4.462 46.569 1.00 39.64 80 CYS D O 1
ATOM 5529 N N . ALA D 1 84 ? 106.689 -2.250 46.951 1.00 41.82 81 ALA D N 1
ATOM 5530 C CA . ALA D 1 84 ? 107.585 -2.006 45.824 1.00 42.64 81 ALA D CA 1
ATOM 5531 C C . ALA D 1 84 ? 108.843 -2.883 45.761 1.00 42.50 81 ALA D C 1
ATOM 5532 O O . ALA D 1 84 ? 109.640 -2.753 44.828 1.00 42.31 81 ALA D O 1
ATOM 5534 N N . ALA D 1 85 ? 109.031 -3.769 46.736 1.00 41.38 82 ALA D N 1
ATOM 5535 C CA . ALA D 1 85 ? 110.204 -4.636 46.728 1.00 41.54 82 ALA D CA 1
ATOM 5536 C C . ALA D 1 85 ? 109.857 -6.013 46.168 1.00 41.78 82 ALA D C 1
ATOM 5537 O O . ALA D 1 85 ? 110.738 -6.855 45.978 1.00 41.42 82 ALA D O 1
ATOM 5539 N N . ASP D 1 86 ? 108.571 -6.223 45.889 1.00 41.86 83 ASP D N 1
ATOM 5540 C CA . ASP D 1 86 ? 108.080 -7.497 45.363 1.00 42.15 83 ASP D CA 1
ATOM 5541 C C . ASP D 1 86 ? 108.381 -8.602 46.373 1.00 42.80 83 ASP D C 1
ATOM 5542 O O . ASP D 1 86 ? 108.975 -9.629 46.033 1.00 41.66 83 ASP D O 1
ATOM 5547 N N . PRO D 1 87 ? 107.977 -8.396 47.639 1.00 43.88 84 PRO D N 1
ATOM 5548 C CA . PRO D 1 87 ? 108.225 -9.403 48.671 1.00 45.38 84 PRO D CA 1
ATOM 5549 C C . PRO D 1 87 ? 107.492 -10.725 48.417 1.00 47.21 84 PRO D C 1
ATOM 5550 O O . PRO D 1 87 ? 106.270 -10.814 48.568 1.00 49.04 84 PRO D O 1
ATOM 5554 N N . ALA D 1 88 ? 108.247 -11.743 48.009 1.00 48.57 85 ALA D N 1
ATOM 5555 C CA . ALA D 1 88 ? 107.696 -13.075 47.748 1.00 49.59 85 ALA D CA 1
ATOM 5556 C C . ALA D 1 88 ? 106.767 -13.164 46.535 1.00 49.33 85 ALA D C 1
ATOM 5557 O O . ALA D 1 88 ? 105.991 -14.108 46.415 1.00 48.23 85 ALA D O 1
ATOM 5559 N N . VAL D 1 89 ? 106.847 -12.186 45.638 1.00 49.93 86 VAL D N 1
ATOM 5560 C CA . VAL D 1 89 ? 106.003 -12.184 44.446 1.00 48.61 86 VAL D CA 1
ATOM 5561 C C . VAL D 1 89 ? 106.354 -13.361 43.544 1.00 48.39 86 VAL D C 1
ATOM 5562 O O . VAL D 1 89 ? 105.473 -14.122 43.130 1.00 47.41 86 VAL D O 1
ATOM 5566 N N . GLU D 1 90 ? 107.646 -13.503 43.255 1.00 47.98 87 GLU D N 1
ATOM 5567 C CA . GLU D 1 90 ? 108.144 -14.575 42.405 1.00 48.26 87 GLU D CA 1
ATOM 5568 C C . GLU D 1 90 ? 107.773 -15.939 42.977 1.00 47.75 87 GLU D C 1
ATOM 5569 O O . GLU D 1 90 ? 107.409 -16.860 42.245 1.00 46.95 87 GLU D O 1
ATOM 5575 N N . LYS D 1 91 ? 107.862 -16.064 44.294 1.00 46.97 88 LYS D N 1
ATOM 5576 C CA . LYS D 1 91 ? 107.542 -17.320 44.948 1.00 46.92 88 LYS D CA 1
ATOM 5577 C C . LYS D 1 91 ? 106.043 -17.591 45.005 1.00 46.01 88 LYS D C 1
ATOM 5578 O O . LYS D 1 91 ? 105.626 -18.748 45.011 1.00 45.25 88 LYS D O 1
ATOM 5584 N N . VAL D 1 92 ? 105.236 -16.532 45.049 1.00 45.59 89 VAL D N 1
ATOM 5585 C CA . VAL D 1 92 ? 103.782 -16.685 45.097 1.00 44.68 89 VAL D CA 1
ATOM 5586 C C . VAL D 1 92 ? 103.268 -17.044 43.713 1.00 45.88 89 VAL D C 1
ATOM 5587 O O . VAL D 1 92 ? 102.331 -17.827 43.578 1.00 45.00 89 VAL D O 1
ATOM 5591 N N . ARG D 1 93 ? 103.879 -16.467 42.683 1.00 47.18 90 ARG D N 1
ATOM 5592 C CA . ARG D 1 93 ? 103.468 -16.765 41.317 1.00 48.73 90 ARG D CA 1
ATOM 5593 C C . ARG D 1 93 ? 103.643 -18.258 41.100 1.00 48.54 90 ARG D C 1
ATOM 5594 O O . ARG D 1 93 ? 102.747 -18.927 40.589 1.00 48.55 90 ARG D O 1
ATOM 5602 N N . LYS D 1 94 ? 104.802 -18.770 41.509 1.00 49.24 91 LYS D N 1
ATOM 5603 C CA . LYS D 1 94 ? 105.131 -20.187 41.377 1.00 51.52 91 LYS D CA 1
ATOM 5604 C C . LYS D 1 94 ? 104.229 -21.108 42.194 1.00 51.76 91 LYS D C 1
ATOM 5605 O O . LYS D 1 94 ? 104.467 -22.312 42.257 1.00 52.37 91 LYS D O 1
ATOM 5611 N N . LEU D 1 95 ? 103.204 -20.546 42.824 1.00 52.31 92 LEU D N 1
ATOM 5612 C CA . LEU D 1 95 ? 102.287 -21.337 43.636 1.00 51.82 92 LEU D CA 1
ATOM 5613 C C . LEU D 1 95 ? 100.840 -21.179 43.183 1.00 52.65 92 LEU D C 1
ATOM 5614 O O . LEU D 1 95 ? 100.168 -22.161 42.863 1.00 52.16 92 LEU D O 1
ATOM 5619 N N . LEU D 1 96 ? 100.372 -19.933 43.163 1.00 53.50 93 LEU D N 1
ATOM 5620 C CA . LEU D 1 96 ? 99.004 -19.605 42.768 1.00 53.58 93 LEU D CA 1
ATOM 5621 C C . LEU D 1 96 ? 98.745 -19.671 41.261 1.00 53.93 93 LEU D C 1
ATOM 5622 O O . LEU D 1 96 ? 99.652 -19.475 40.448 1.00 52.62 93 LEU D O 1
ATOM 5627 N N . SER D 1 97 ? 97.490 -19.951 40.911 1.00 54.52 94 SER D N 1
ATOM 5628 C CA . SER D 1 97 ? 97.054 -20.064 39.519 1.00 54.89 94 SER D CA 1
ATOM 5629 C C . SER D 1 97 ? 96.666 -18.689 38.987 1.00 54.23 94 SER D C 1
ATOM 5630 O O . SER D 1 97 ? 96.776 -18.414 37.788 1.00 54.06 94 SER D O 1
ATOM 5633 N N . ILE D 1 98 ? 96.200 -17.838 39.899 1.00 52.49 95 ILE D N 1
ATOM 5634 C CA . ILE D 1 98 ? 95.770 -16.484 39.569 1.00 49.20 95 ILE D CA 1
ATOM 5635 C C . ILE D 1 98 ? 96.955 -15.540 39.401 1.00 47.38 95 ILE D C 1
ATOM 5636 O O . ILE D 1 98 ? 98.060 -15.822 39.871 1.00 45.85 95 ILE D O 1
ATOM 5641 N N . PRO D 1 99 ? 96.742 -14.413 38.700 1.00 46.04 96 PRO D N 1
ATOM 5642 C CA . PRO D 1 99 ? 97.840 -13.467 38.515 1.00 43.39 96 PRO D CA 1
ATOM 5643 C C . PRO D 1 99 ? 98.228 -12.860 39.852 1.00 40.99 96 PRO D C 1
ATOM 5644 O O . PRO D 1 99 ? 97.374 -12.617 40.707 1.00 38.26 96 PRO D O 1
ATOM 5648 N N . VAL D 1 100 ? 99.527 -12.657 40.034 1.00 39.61 97 VAL D N 1
ATOM 5649 C CA . VAL D 1 100 ? 100.049 -12.055 41.249 1.00 38.56 97 VAL D CA 1
ATOM 5650 C C . VAL D 1 100 ? 100.844 -10.852 40.765 1.00 38.96 97 VAL D C 1
ATOM 5651 O O . VAL D 1 100 ? 101.812 -10.987 40.015 1.00 37.79 97 VAL D O 1
ATOM 5655 N N . ILE D 1 101 ? 100.408 -9.672 41.183 1.00 38.97 98 ILE D N 1
ATOM 5656 C CA . ILE D 1 101 ? 101.041 -8.433 40.777 1.00 38.19 98 ILE D CA 1
ATOM 5657 C C . ILE D 1 101 ? 101.978 -7.909 41.852 1.00 39.04 98 ILE D C 1
ATOM 5658 O O . ILE D 1 101 ? 101.635 -7.890 43.034 1.00 37.16 98 ILE D O 1
ATOM 5663 N N . GLY D 1 102 ? 103.174 -7.505 41.426 1.00 40.47 99 GLY D N 1
ATOM 5664 C CA . GLY D 1 102 ? 104.153 -6.943 42.339 1.00 42.56 99 GLY D CA 1
ATOM 5665 C C . GLY D 1 102 ? 104.184 -5.429 42.157 1.00 43.81 99 GLY D C 1
ATOM 5666 O O . GLY D 1 102 ? 104.540 -4.941 41.082 1.00 44.27 99 GLY D O 1
ATOM 5667 N N . ALA D 1 103 ? 103.810 -4.682 43.194 1.00 43.90 100 ALA D N 1
ATOM 5668 C CA . ALA D 1 103 ? 103.787 -3.223 43.112 1.00 43.31 100 ALA D CA 1
ATOM 5669 C C . ALA D 1 103 ? 105.141 -2.639 42.725 1.00 43.25 100 ALA D C 1
ATOM 5670 O O . ALA D 1 103 ? 105.209 -1.529 42.203 1.00 44.99 100 ALA D O 1
ATOM 5672 N N . GLY D 1 104 ? 106.214 -3.387 42.975 1.00 42.94 101 GLY D N 1
ATOM 5673 C CA . GLY D 1 104 ? 107.550 -2.913 42.650 1.00 41.88 101 GLY D CA 1
ATOM 5674 C C . GLY D 1 104 ? 107.936 -3.126 41.198 1.00 41.98 101 GLY D C 1
ATOM 5675 O O . GLY D 1 104 ? 108.694 -2.337 40.625 1.00 41.44 101 GLY D O 1
ATOM 5676 N N . SER D 1 105 ? 107.425 -4.201 40.604 1.00 42.06 102 SER D N 1
ATOM 5677 C CA . SER D 1 105 ? 107.705 -4.509 39.208 1.00 41.92 102 SER D CA 1
ATOM 5678 C C . SER D 1 105 ? 106.703 -3.775 38.320 1.00 42.47 102 SER D C 1
ATOM 5679 O O . SER D 1 105 ? 106.899 -3.662 37.114 1.00 43.48 102 SER D O 1
ATOM 5682 N N . SER D 1 106 ? 105.632 -3.270 38.927 1.00 42.69 103 SER D N 1
ATOM 5683 C CA . SER D 1 106 ? 104.604 -2.535 38.195 1.00 42.15 103 SER D CA 1
ATOM 5684 C C . SER D 1 106 ? 104.982 -1.058 38.091 1.00 43.40 103 SER D C 1
ATOM 5685 O O . SER D 1 106 ? 104.880 -0.460 37.019 1.00 43.82 103 SER D O 1
ATOM 5688 N N . VAL D 1 107 ? 105.419 -0.469 39.203 1.00 43.64 104 VAL D N 1
ATOM 5689 C CA . VAL D 1 107 ? 105.798 0.940 39.206 1.00 43.57 104 VAL D CA 1
ATOM 5690 C C . VAL D 1 107 ? 107.046 1.162 38.355 1.00 44.47 104 VAL D C 1
ATOM 5691 O O . VAL D 1 107 ? 107.195 2.220 37.738 1.00 45.43 104 VAL D O 1
ATOM 5695 N N . SER D 1 108 ? 107.936 0.170 38.310 1.00 43.29 105 SER D N 1
ATOM 5696 C CA . SER D 1 108 ? 109.149 0.306 37.514 1.00 43.87 105 SER D CA 1
ATOM 5697 C C . SER D 1 108 ? 108.926 -0.094 36.053 1.00 43.63 105 SER D C 1
ATOM 5698 O O . SER D 1 108 ? 109.584 0.429 35.150 1.00 44.42 105 SER D O 1
ATOM 5701 N N . ALA D 1 109 ? 107.993 -1.008 35.815 1.00 43.28 106 ALA D N 1
ATOM 5702 C CA . ALA D 1 109 ? 107.695 -1.436 34.451 1.00 42.64 106 ALA D CA 1
ATOM 5703 C C . ALA D 1 109 ? 106.863 -0.362 33.759 1.00 41.93 106 ALA D C 1
ATOM 5704 O O . ALA D 1 109 ? 106.971 -0.154 32.553 1.00 42.23 106 ALA D O 1
ATOM 5706 N N . LEU D 1 110 ? 106.029 0.322 34.530 1.00 41.95 107 LEU D N 1
ATOM 5707 C CA . LEU D 1 110 ? 105.199 1.370 33.964 1.00 42.55 107 LEU D CA 1
ATOM 5708 C C . LEU D 1 110 ? 105.927 2.706 33.858 1.00 42.37 107 LEU D C 1
ATOM 5709 O O . LEU D 1 110 ? 105.512 3.576 33.096 1.00 44.04 107 LEU D O 1
ATOM 5714 N N . ALA D 1 111 ? 107.012 2.869 34.612 1.00 41.44 108 ALA D N 1
ATOM 5715 C CA . ALA D 1 111 ? 107.796 4.103 34.547 1.00 40.41 108 ALA D CA 1
ATOM 5716 C C . ALA D 1 111 ? 108.512 4.132 33.194 1.00 38.78 108 ALA D C 1
ATOM 5717 O O . ALA D 1 111 ? 108.686 5.189 32.590 1.00 36.61 108 ALA D O 1
ATOM 5719 N N . LEU D 1 112 ? 108.907 2.949 32.732 1.00 38.39 109 LEU D N 1
ATOM 5720 C CA . LEU D 1 112 ? 109.602 2.783 31.462 1.00 38.96 109 LEU D CA 1
ATOM 5721 C C . LEU D 1 112 ? 108.727 3.113 30.251 1.00 40.17 109 LEU D C 1
ATOM 5722 O O . LEU D 1 112 ? 109.240 3.464 29.188 1.00 39.56 109 LEU D O 1
ATOM 5727 N N . ALA D 1 113 ? 107.409 2.996 30.410 1.00 41.89 110 ALA D N 1
ATOM 5728 C CA . ALA D 1 113 ? 106.484 3.297 29.319 1.00 42.17 110 ALA D CA 1
ATOM 5729 C C . ALA D 1 113 ? 106.242 4.798 29.237 1.00 43.18 110 ALA D C 1
ATOM 5730 O O . ALA D 1 113 ? 105.367 5.251 28.499 1.00 43.32 110 ALA D O 1
ATOM 5732 N N . TYR D 1 114 ? 107.021 5.562 30.003 1.00 44.16 111 TYR D N 1
ATOM 5733 C CA . TYR D 1 114 ? 106.914 7.021 30.014 1.00 44.96 111 TYR D CA 1
ATOM 5734 C C . TYR D 1 114 ? 108.207 7.716 29.605 1.00 44.63 111 TYR D C 1
ATOM 5735 O O . TYR D 1 114 ? 108.188 8.874 29.190 1.00 44.82 111 TYR D O 1
ATOM 5744 N N . GLY D 1 115 ? 109.326 7.012 29.735 1.00 44.96 112 GLY D N 1
ATOM 5745 C CA . GLY D 1 115 ? 110.607 7.591 29.381 1.00 45.97 112 GLY D CA 1
ATOM 5746 C C . GLY D 1 115 ? 111.756 6.617 29.550 1.00 47.30 112 GLY D C 1
ATOM 5747 O O . GLY D 1 115 ? 111.646 5.638 30.293 1.00 45.75 112 GLY D O 1
ATOM 5748 N N . ARG D 1 116 ? 112.859 6.890 28.854 1.00 48.91 113 ARG D N 1
ATOM 5749 C CA . ARG D 1 116 ? 114.048 6.047 28.907 1.00 50.63 113 ARG D CA 1
ATOM 5750 C C . ARG D 1 116 ? 114.883 6.349 30.138 1.00 50.37 113 ARG D C 1
ATOM 5751 O O . ARG D 1 116 ? 115.497 5.454 30.718 1.00 50.86 113 ARG D O 1
ATOM 5759 N N . ARG D 1 117 ? 114.915 7.617 30.525 1.00 50.32 114 ARG D N 1
ATOM 5760 C CA . ARG D 1 117 ? 115.674 8.024 31.698 1.00 50.54 114 ARG D CA 1
ATOM 5761 C C . ARG D 1 117 ? 114.768 8.058 32.918 1.00 48.71 114 ARG D C 1
ATOM 5762 O O . ARG D 1 117 ? 114.030 9.020 33.142 1.00 47.97 114 ARG D O 1
ATOM 5770 N N . VAL D 1 118 ? 114.834 6.979 33.696 1.00 47.34 115 VAL D N 1
ATOM 5771 C CA . VAL D 1 118 ? 114.018 6.820 34.892 1.00 45.15 115 VAL D CA 1
ATOM 5772 C C . VAL D 1 118 ? 114.794 7.067 36.182 1.00 43.61 115 VAL D C 1
ATOM 5773 O O . VAL D 1 118 ? 115.938 6.639 36.337 1.00 42.07 115 VAL D O 1
ATOM 5777 N N . GLY D 1 119 ? 114.147 7.770 37.103 1.00 42.64 116 GLY D N 1
ATOM 5778 C CA . GLY D 1 119 ? 114.747 8.060 38.387 1.00 41.19 116 GLY D CA 1
ATOM 5779 C C . GLY D 1 119 ? 113.891 7.401 39.451 1.00 40.15 116 GLY D C 1
ATOM 5780 O O . GLY D 1 119 ? 112.669 7.363 39.325 1.00 37.71 116 GLY D O 1
ATOM 5781 N N . VAL D 1 120 ? 114.532 6.877 40.492 1.00 40.53 117 VAL D N 1
ATOM 5782 C CA . VAL D 1 120 ? 113.828 6.211 41.584 1.00 39.79 117 VAL D CA 1
ATOM 5783 C C . VAL D 1 120 ? 113.844 7.048 42.852 1.00 39.64 117 VAL D C 1
ATOM 5784 O O . VAL D 1 120 ? 114.902 7.471 43.306 1.00 40.14 117 VAL D O 1
ATOM 5788 N N . LEU D 1 121 ? 112.672 7.284 43.426 1.00 39.92 118 LEU D N 1
ATOM 5789 C CA . LEU D 1 121 ? 112.589 8.055 44.657 1.00 42.07 118 LEU D CA 1
ATOM 5790 C C . LEU D 1 121 ? 112.213 7.103 45.798 1.00 42.95 118 LEU D C 1
ATOM 5791 O O . LEU D 1 121 ? 111.041 6.987 46.166 1.00 42.94 118 LEU D O 1
ATOM 5796 N N . ASN D 1 122 ? 113.218 6.415 46.343 1.00 43.74 119 ASN D N 1
ATOM 5797 C CA . ASN D 1 122 ? 113.011 5.460 47.432 1.00 44.69 119 ASN D CA 1
ATOM 5798 C C . ASN D 1 122 ? 112.840 6.157 48.780 1.00 45.73 119 ASN D C 1
ATOM 5799 O O . ASN D 1 122 ? 112.196 7.201 48.877 1.00 47.68 119 ASN D O 1
ATOM 5804 N N . GLU D 1 126 ? 116.700 1.743 50.561 1.00 69.04 123 GLU D N 1
ATOM 5805 C CA . GLU D 1 126 ? 117.444 1.943 49.320 1.00 69.21 123 GLU D CA 1
ATOM 5806 C C . GLU D 1 126 ? 116.643 1.542 48.076 1.00 67.63 123 GLU D C 1
ATOM 5807 O O . GLU D 1 126 ? 115.412 1.648 48.069 1.00 68.09 123 GLU D O 1
ATOM 5813 N N . THR D 1 127 ? 117.328 1.102 47.020 1.00 65.19 124 THR D N 1
ATOM 5814 C CA . THR D 1 127 ? 116.630 0.712 45.794 1.00 62.13 124 THR D CA 1
ATOM 5815 C C . THR D 1 127 ? 116.339 -0.780 45.723 1.00 60.69 124 THR D C 1
ATOM 5816 O O . THR D 1 127 ? 117.253 -1.608 45.705 1.00 60.72 124 THR D O 1
ATOM 5820 N N . PRO D 1 128 ? 115.046 -1.135 45.680 1.00 58.50 125 PRO D N 1
ATOM 5821 C CA . PRO D 1 128 ? 114.593 -2.524 45.610 1.00 56.17 125 PRO D CA 1
ATOM 5822 C C . PRO D 1 128 ? 115.322 -3.295 44.524 1.00 54.01 125 PRO D C 1
ATOM 5823 O O . PRO D 1 128 ? 115.706 -2.733 43.505 1.00 52.86 125 PRO D O 1
ATOM 5827 N N . LYS D 1 129 ? 115.515 -4.587 44.751 1.00 53.37 126 LYS D N 1
ATOM 5828 C CA . LYS D 1 129 ? 116.203 -5.439 43.789 1.00 52.58 126 LYS D CA 1
ATOM 5829 C C . LYS D 1 129 ? 115.420 -5.519 42.481 1.00 50.11 126 LYS D C 1
ATOM 5830 O O . LYS D 1 129 ? 115.994 -5.393 41.397 1.00 49.47 126 LYS D O 1
ATOM 5836 N N . VAL D 1 130 ? 114.111 -5.725 42.595 1.00 47.43 127 VAL D N 1
ATOM 5837 C CA . VAL D 1 130 ? 113.233 -5.832 41.433 1.00 45.50 127 VAL D CA 1
ATOM 5838 C C . VAL D 1 130 ? 113.294 -4.587 40.551 1.00 45.20 127 VAL D C 1
ATOM 5839 O O . VAL D 1 130 ? 113.259 -4.685 39.320 1.00 45.18 127 VAL D O 1
ATOM 5843 N N . ILE D 1 131 ? 113.395 -3.422 41.189 1.00 44.49 128 ILE D N 1
ATOM 5844 C CA . ILE D 1 131 ? 113.469 -2.151 40.479 1.00 42.62 128 ILE D CA 1
ATOM 5845 C C . ILE D 1 131 ? 114.777 -2.010 39.709 1.00 42.51 128 ILE D C 1
ATOM 5846 O O . ILE D 1 131 ? 114.771 -1.667 38.530 1.00 42.68 128 ILE D O 1
ATOM 5851 N N . ARG D 1 132 ? 115.900 -2.272 40.367 1.00 43.43 129 ARG D N 1
ATOM 5852 C CA . ARG D 1 132 ? 117.192 -2.167 39.696 1.00 44.37 129 ARG D CA 1
ATOM 5853 C C . ARG D 1 132 ? 117.270 -3.120 38.509 1.00 44.39 129 ARG D C 1
ATOM 5854 O O . ARG D 1 132 ? 117.831 -2.782 37.467 1.00 44.07 129 ARG D O 1
ATOM 5862 N N . SER D 1 133 ? 116.699 -4.310 38.675 1.00 45.70 130 SER D N 1
ATOM 5863 C CA . SER D 1 133 ? 116.695 -5.328 37.624 1.00 46.13 130 SER D CA 1
ATOM 5864 C C . SER D 1 133 ? 115.834 -4.910 36.436 1.00 46.07 130 SER D C 1
ATOM 5865 O O . SER D 1 133 ? 116.281 -4.943 35.284 1.00 45.17 130 SER D O 1
ATOM 5868 N N . ILE D 1 134 ? 114.599 -4.510 36.730 1.00 45.41 131 ILE D N 1
ATOM 5869 C CA . ILE D 1 134 ? 113.652 -4.082 35.707 1.00 45.38 131 ILE D CA 1
ATOM 5870 C C . ILE D 1 134 ? 114.116 -2.858 34.911 1.00 45.01 131 ILE D C 1
ATOM 5871 O O . ILE D 1 134 ? 114.210 -2.910 33.684 1.00 45.36 131 ILE D O 1
ATOM 5876 N N . LEU D 1 135 ? 114.404 -1.763 35.606 1.00 44.42 132 LEU D N 1
ATOM 5877 C CA . LEU D 1 135 ? 114.867 -0.545 34.944 1.00 43.92 132 LEU D CA 1
ATOM 5878 C C . LEU D 1 135 ? 116.238 -0.776 34.313 1.00 44.66 132 LEU D C 1
ATOM 5879 O O . LEU D 1 135 ? 116.523 -0.271 33.227 1.00 45.52 132 LEU D O 1
ATOM 5884 N N . GLY D 1 136 ? 117.076 -1.548 35.002 1.00 45.58 133 GLY D N 1
ATOM 5885 C CA . GLY D 1 136 ? 118.406 -1.859 34.510 1.00 45.67 133 GLY D CA 1
ATOM 5886 C C . GLY D 1 136 ? 119.227 -0.650 34.111 1.00 46.50 133 GLY D C 1
ATOM 5887 O O . GLY D 1 136 ? 119.647 0.137 34.958 1.00 46.67 133 GLY D O 1
ATOM 5888 N N . ASN D 1 137 ? 119.454 -0.514 32.808 1.00 47.73 134 ASN D N 1
ATOM 5889 C CA . ASN D 1 137 ? 120.224 0.589 32.240 1.00 47.86 134 ASN D CA 1
ATOM 5890 C C . ASN D 1 137 ? 119.494 1.919 32.292 1.00 46.89 134 ASN D C 1
ATOM 5891 O O . ASN D 1 137 ? 120.109 2.974 32.399 1.00 46.88 134 ASN D O 1
ATOM 5896 N N . ASN D 1 138 ? 118.175 1.853 32.207 1.00 46.61 135 ASN D N 1
ATOM 5897 C CA . ASN D 1 138 ? 117.335 3.035 32.195 1.00 47.20 135 ASN D CA 1
ATOM 5898 C C . ASN D 1 138 ? 117.168 3.728 33.542 1.00 46.55 135 ASN D C 1
ATOM 5899 O O . ASN D 1 138 ? 116.398 4.679 33.666 1.00 45.80 135 ASN D O 1
ATOM 5904 N N . LEU D 1 139 ? 117.890 3.250 34.552 1.00 46.59 136 LEU D N 1
ATOM 5905 C CA . LEU D 1 139 ? 117.834 3.865 35.872 1.00 47.86 136 LEU D CA 1
ATOM 5906 C C . LEU D 1 139 ? 118.950 4.914 35.954 1.00 48.61 136 LEU D C 1
ATOM 5907 O O . LEU D 1 139 ? 120.091 4.605 36.297 1.00 48.86 136 LEU D O 1
ATOM 5912 N N . ILE D 1 140 ? 118.596 6.156 35.630 1.00 49.57 137 ILE D N 1
ATOM 5913 C CA . ILE D 1 140 ? 119.529 7.280 35.616 1.00 49.38 137 ILE D CA 1
ATOM 5914 C C . ILE D 1 140 ? 120.026 7.761 36.978 1.00 50.23 137 ILE D C 1
ATOM 5915 O O . ILE D 1 140 ? 121.140 8.274 37.086 1.00 50.50 137 ILE D O 1
ATOM 5920 N N . ALA D 1 141 ? 119.212 7.595 38.015 1.00 50.58 138 ALA D N 1
ATOM 5921 C CA . ALA D 1 141 ? 119.596 8.028 39.354 1.00 51.47 138 ALA D CA 1
ATOM 5922 C C . ALA D 1 141 ? 118.491 7.739 40.357 1.00 52.71 138 ALA D C 1
ATOM 5923 O O . ALA D 1 141 ? 117.343 7.509 39.977 1.00 53.53 138 ALA D O 1
ATOM 5925 N N . GLU D 1 142 ? 118.842 7.751 41.640 1.00 53.22 139 GLU D N 1
ATOM 5926 C CA . GLU D 1 142 ? 117.869 7.514 42.695 1.00 54.02 139 GLU D CA 1
ATOM 5927 C C . GLU D 1 142 ? 118.178 8.396 43.895 1.00 54.41 139 GLU D C 1
ATOM 5928 O O . GLU D 1 142 ? 119.337 8.661 44.206 1.00 53.40 139 GLU D O 1
ATOM 5934 N N . ASP D 1 143 ? 117.128 8.856 44.562 1.00 56.12 140 ASP D N 1
ATOM 5935 C CA . ASP D 1 143 ? 117.275 9.720 45.722 1.00 58.27 140 ASP D CA 1
ATOM 5936 C C . ASP D 1 143 ? 116.276 9.324 46.800 1.00 60.63 140 ASP D C 1
ATOM 5937 O O . ASP D 1 143 ? 115.365 8.530 46.557 1.00 59.50 140 ASP D O 1
ATOM 5942 N N . HIS D 1 144 ? 116.456 9.894 47.987 1.00 63.76 141 HIS D N 1
ATOM 5943 C CA . HIS D 1 144 ? 115.592 9.622 49.130 1.00 66.63 141 HIS D CA 1
ATOM 5944 C C . HIS D 1 144 ? 115.382 10.912 49.910 1.00 67.22 141 HIS D C 1
ATOM 5945 O O . HIS D 1 144 ? 116.218 11.813 49.865 1.00 67.35 141 HIS D O 1
ATOM 5952 N N . PRO D 1 145 ? 114.250 11.023 50.623 1.00 68.18 142 PRO D N 1
ATOM 5953 C CA . PRO D 1 145 ? 113.912 12.207 51.423 1.00 69.06 142 PRO D CA 1
ATOM 5954 C C . PRO D 1 145 ? 114.796 12.456 52.655 1.00 69.68 142 PRO D C 1
ATOM 5955 O O . PRO D 1 145 ? 114.298 12.836 53.715 1.00 70.30 142 PRO D O 1
ATOM 5959 N N . SER D 1 146 ? 116.103 12.250 52.508 1.00 70.06 143 SER D N 1
ATOM 5960 C CA . SER D 1 146 ? 117.055 12.455 53.601 1.00 69.98 143 SER D CA 1
ATOM 5961 C C . SER D 1 146 ? 116.573 11.846 54.916 1.00 70.20 143 SER D C 1
ATOM 5962 O O . SER D 1 146 ? 117.365 11.317 55.696 1.00 70.02 143 SER D O 1
ATOM 5965 N N . GLY D 1 159 ? 109.952 16.886 57.727 1.00 76.44 156 GLY D N 1
ATOM 5966 C CA . GLY D 1 159 ? 108.863 17.441 56.944 1.00 76.62 156 GLY D CA 1
ATOM 5967 C C . GLY D 1 159 ? 108.744 16.801 55.575 1.00 76.61 156 GLY D C 1
ATOM 5968 O O . GLY D 1 159 ? 109.636 16.068 55.146 1.00 77.55 156 GLY D O 1
ATOM 5969 N N . ARG D 1 160 ? 107.642 17.076 54.883 1.00 76.52 157 ARG D N 1
ATOM 5970 C CA . ARG D 1 160 ? 107.415 16.515 53.554 1.00 75.82 157 ARG D CA 1
ATOM 5971 C C . ARG D 1 160 ? 108.433 17.027 52.546 1.00 75.72 157 ARG D C 1
ATOM 5972 O O . ARG D 1 160 ? 108.850 16.291 51.652 1.00 75.88 157 ARG D O 1
ATOM 5980 N N . ARG D 1 161 ? 108.821 18.292 52.696 1.00 75.35 158 ARG D N 1
ATOM 5981 C CA . ARG D 1 161 ? 109.781 18.926 51.798 1.00 74.46 158 ARG D CA 1
ATOM 5982 C C . ARG D 1 161 ? 110.908 17.971 51.432 1.00 73.45 158 ARG D C 1
ATOM 5983 O O . ARG D 1 161 ? 111.486 18.079 50.354 1.00 74.45 158 ARG D O 1
ATOM 5991 N N . GLU D 1 162 ? 111.208 17.029 52.324 1.00 71.02 159 GLU D N 1
ATOM 5992 C CA . GLU D 1 162 ? 112.271 16.055 52.085 1.00 68.73 159 GLU D CA 1
ATOM 5993 C C . GLU D 1 162 ? 112.111 15.293 50.771 1.00 66.81 159 GLU D C 1
ATOM 5994 O O . GLU D 1 162 ? 112.874 15.505 49.828 1.00 66.89 159 GLU D O 1
ATOM 6000 N N . VAL D 1 163 ? 111.128 14.400 50.712 1.00 64.32 160 VAL D N 1
ATOM 6001 C CA . VAL D 1 163 ? 110.877 13.631 49.500 1.00 61.45 160 VAL D CA 1
ATOM 6002 C C . VAL D 1 163 ? 110.732 14.607 48.342 1.00 60.27 160 VAL D C 1
ATOM 6003 O O . VAL D 1 163 ? 111.157 14.329 47.217 1.00 59.44 160 VAL D O 1
ATOM 6007 N N . ILE D 1 164 ? 110.132 15.758 48.636 1.00 58.38 161 ILE D N 1
ATOM 6008 C CA . ILE D 1 164 ? 109.941 16.804 47.642 1.00 55.94 161 ILE D CA 1
ATOM 6009 C C . ILE D 1 164 ? 111.311 17.161 47.080 1.00 54.96 161 ILE D C 1
ATOM 6010 O O . ILE D 1 164 ? 111.505 17.206 45.868 1.00 55.46 161 ILE D O 1
ATOM 6015 N N . ASN D 1 165 ? 112.254 17.407 47.986 1.00 53.30 162 ASN D N 1
ATOM 6016 C CA . ASN D 1 165 ? 113.618 17.775 47.625 1.00 51.65 162 ASN D CA 1
ATOM 6017 C C . ASN D 1 165 ? 114.352 16.638 46.937 1.00 49.92 162 ASN D C 1
ATOM 6018 O O . ASN D 1 165 ? 115.111 16.868 46.000 1.00 49.09 162 ASN D O 1
ATOM 6023 N N . ALA D 1 166 ? 114.141 15.416 47.418 1.00 48.10 163 ALA D N 1
ATOM 6024 C CA . ALA D 1 166 ? 114.782 14.251 46.824 1.00 45.90 163 ALA D CA 1
ATOM 6025 C C . ALA D 1 166 ? 114.238 14.100 45.413 1.00 45.83 163 ALA D C 1
ATOM 6026 O O . ALA D 1 166 ? 114.876 13.503 44.548 1.00 45.33 163 ALA D O 1
ATOM 6028 N N . ALA D 1 167 ? 113.046 14.651 45.191 1.00 45.55 164 ALA D N 1
ATOM 6029 C CA . ALA D 1 167 ? 112.395 14.595 43.884 1.00 44.52 164 ALA D CA 1
ATOM 6030 C C . ALA D 1 167 ? 113.021 15.641 42.968 1.00 43.49 164 ALA D C 1
ATOM 6031 O O . ALA D 1 167 ? 113.307 15.370 41.803 1.00 42.03 164 ALA D O 1
ATOM 6033 N N . LYS D 1 168 ? 113.223 16.842 43.507 1.00 43.69 165 LYS D N 1
ATOM 6034 C CA . LYS D 1 168 ? 113.843 17.927 42.755 1.00 43.05 165 LYS D CA 1
ATOM 6035 C C . LYS D 1 168 ? 115.299 17.551 42.499 1.00 42.17 165 LYS D C 1
ATOM 6036 O O . LYS D 1 168 ? 115.851 17.884 41.454 1.00 41.96 165 LYS D O 1
ATOM 6042 N N . ARG D 1 169 ? 115.919 16.858 43.454 1.00 41.51 166 ARG D N 1
ATOM 6043 C CA . ARG D 1 169 ? 117.305 16.419 43.292 1.00 42.91 166 ARG D CA 1
ATOM 6044 C C . ARG D 1 169 ? 117.377 15.404 42.156 1.00 42.67 166 ARG D C 1
ATOM 6045 O O . ARG D 1 169 ? 118.375 15.334 41.446 1.00 43.07 166 ARG D O 1
ATOM 6053 N N . LEU D 1 170 ? 116.312 14.620 41.994 1.00 42.11 167 LEU D N 1
ATOM 6054 C CA . LEU D 1 170 ? 116.236 13.619 40.932 1.00 41.25 167 LEU D CA 1
ATOM 6055 C C . LEU D 1 170 ? 116.048 14.319 39.589 1.00 41.68 167 LEU D C 1
ATOM 6056 O O . LEU D 1 170 ? 116.707 13.976 38.609 1.00 41.07 167 LEU D O 1
ATOM 6061 N N . LYS D 1 171 ? 115.146 15.302 39.559 1.00 42.82 168 LYS D N 1
ATOM 6062 C CA . LYS D 1 171 ? 114.859 16.086 38.354 1.00 43.15 168 LYS D CA 1
ATOM 6063 C C . LYS D 1 171 ? 116.113 16.826 37.903 1.00 44.08 168 LYS D C 1
ATOM 6064 O O . LYS D 1 171 ? 116.407 16.925 36.711 1.00 42.73 168 LYS D O 1
ATOM 6070 N N . GLU D 1 172 ? 116.848 17.344 38.879 1.00 46.95 169 GLU D N 1
ATOM 6071 C CA . GLU D 1 172 ? 118.083 18.075 38.632 1.00 50.61 169 GLU D CA 1
ATOM 6072 C C . GLU D 1 172 ? 119.088 17.169 37.917 1.00 51.63 169 GLU D C 1
ATOM 6073 O O . GLU D 1 172 ? 119.888 17.639 37.107 1.00 51.93 169 GLU D O 1
ATOM 6079 N N . LYS D 1 173 ? 119.028 15.870 38.202 1.00 52.31 170 LYS D N 1
ATOM 6080 C CA . LYS D 1 173 ? 119.950 14.904 37.605 1.00 53.34 170 LYS D CA 1
ATOM 6081 C C . LYS D 1 173 ? 119.603 14.424 36.197 1.00 53.08 170 LYS D C 1
ATOM 6082 O O . LYS D 1 173 ? 120.270 13.541 35.660 1.00 52.69 170 LYS D O 1
ATOM 6088 N N . GLY D 1 174 ? 118.568 15.008 35.601 1.00 53.52 171 GLY D N 1
ATOM 6089 C CA . GLY D 1 174 ? 118.187 14.638 34.247 1.00 53.69 171 GLY D CA 1
ATOM 6090 C C . GLY D 1 174 ? 117.256 13.451 34.064 1.00 53.70 171 GLY D C 1
ATOM 6091 O O . GLY D 1 174 ? 117.356 12.745 33.057 1.00 54.60 171 GLY D O 1
ATOM 6092 N N . VAL D 1 175 ? 116.356 13.224 35.021 1.00 52.92 172 VAL D N 1
ATOM 6093 C CA . VAL D 1 175 ? 115.405 12.120 34.926 1.00 50.86 172 VAL D CA 1
ATOM 6094 C C . VAL D 1 175 ? 114.108 12.598 34.284 1.00 50.84 172 VAL D C 1
ATOM 6095 O O . VAL D 1 175 ? 113.504 13.580 34.722 1.00 50.73 172 VAL D O 1
ATOM 6099 N N . GLU D 1 176 ? 113.689 11.891 33.242 1.00 51.09 173 GLU D N 1
ATOM 6100 C CA . GLU D 1 176 ? 112.469 12.215 32.517 1.00 50.71 173 GLU D CA 1
ATOM 6101 C C . GLU D 1 176 ? 111.242 11.807 33.322 1.00 49.19 173 GLU D C 1
ATOM 6102 O O . GLU D 1 176 ? 110.235 12.517 33.343 1.00 48.69 173 GLU D O 1
ATOM 6108 N N . VAL D 1 177 ? 111.336 10.649 33.974 1.00 47.70 174 VAL D N 1
ATOM 6109 C CA . VAL D 1 177 ? 110.245 10.103 34.778 1.00 43.69 174 VAL D CA 1
ATOM 6110 C C . VAL D 1 177 ? 110.735 9.649 36.155 1.00 41.42 174 VAL D C 1
ATOM 6111 O O . VAL D 1 177 ? 111.877 9.214 36.306 1.00 38.99 174 VAL D O 1
ATOM 6115 N N . ILE D 1 178 ? 109.867 9.771 37.157 1.00 41.12 175 ILE D N 1
ATOM 6116 C CA . ILE D 1 178 ? 110.196 9.355 38.520 1.00 41.52 175 ILE D CA 1
ATOM 6117 C C . ILE D 1 178 ? 109.224 8.288 39.053 1.00 41.44 175 ILE D C 1
ATOM 6118 O O . ILE D 1 178 ? 108.004 8.497 39.103 1.00 38.94 175 ILE D O 1
ATOM 6123 N N . ALA D 1 179 ? 109.792 7.151 39.450 1.00 40.58 176 ALA D N 1
ATOM 6124 C CA . ALA D 1 179 ? 109.028 6.037 39.997 1.00 40.28 176 ALA D CA 1
ATOM 6125 C C . ALA D 1 179 ? 109.193 6.027 41.510 1.00 39.42 176 ALA D C 1
ATOM 6126 O O . ALA D 1 179 ? 110.297 5.854 42.020 1.00 39.62 176 ALA D O 1
ATOM 6128 N N . LEU D 1 180 ? 108.097 6.227 42.228 1.00 39.21 177 LEU D N 1
ATOM 6129 C CA . LEU D 1 180 ? 108.142 6.231 43.684 1.00 40.09 177 LEU D CA 1
ATOM 6130 C C . LEU D 1 180 ? 108.402 4.799 44.162 1.00 41.91 177 LEU D C 1
ATOM 6131 O O . LEU D 1 180 ? 107.524 3.939 44.085 1.00 42.56 177 LEU D O 1
ATOM 6136 N N . GLY D 1 181 ? 109.614 4.554 44.652 1.00 43.50 178 GLY D N 1
ATOM 6137 C CA . GLY D 1 181 ? 109.987 3.219 45.089 1.00 46.80 178 GLY D CA 1
ATOM 6138 C C . GLY D 1 181 ? 109.546 2.762 46.465 1.00 49.13 178 GLY D C 1
ATOM 6139 O O . GLY D 1 181 ? 110.309 2.114 47.186 1.00 48.63 178 GLY D O 1
ATOM 6140 N N . CYS D 1 182 ? 108.305 3.080 46.818 1.00 52.81 179 CYS D N 1
ATOM 6141 C CA . CYS D 1 182 ? 107.743 2.708 48.114 1.00 54.85 179 CYS D CA 1
ATOM 6142 C C . CYS D 1 182 ? 106.259 3.061 48.166 1.00 54.61 179 CYS D C 1
ATOM 6143 O O . CYS D 1 182 ? 105.887 4.227 48.018 1.00 53.51 179 CYS D O 1
ATOM 6146 N N . THR D 1 183 ? 105.412 2.054 48.366 1.00 55.40 180 THR D N 1
ATOM 6147 C CA . THR D 1 183 ? 103.973 2.294 48.450 1.00 56.20 180 THR D CA 1
ATOM 6148 C C . THR D 1 183 ? 103.665 3.138 49.692 1.00 56.45 180 THR D C 1
ATOM 6149 O O . THR D 1 183 ? 102.531 3.577 49.893 1.00 56.67 180 THR D O 1
ATOM 6153 N N . GLY D 1 184 ? 104.682 3.357 50.524 1.00 55.74 181 GLY D N 1
ATOM 6154 C CA . GLY D 1 184 ? 104.497 4.176 51.707 1.00 56.00 181 GLY D CA 1
ATOM 6155 C C . GLY D 1 184 ? 104.274 5.614 51.266 1.00 55.77 181 GLY D C 1
ATOM 6156 O O . GLY D 1 184 ? 103.997 6.500 52.075 1.00 55.51 181 GLY D O 1
ATOM 6157 N N . MET D 1 185 ? 104.401 5.836 49.960 1.00 56.15 182 MET D N 1
ATOM 6158 C CA . MET D 1 185 ? 104.213 7.153 49.361 1.00 56.76 182 MET D CA 1
ATOM 6159 C C . MET D 1 185 ? 102.853 7.273 48.685 1.00 56.85 182 MET D C 1
ATOM 6160 O O . MET D 1 185 ? 102.295 8.366 48.573 1.00 56.81 182 MET D O 1
ATOM 6165 N N . SER D 1 186 ? 102.326 6.142 48.232 1.00 56.44 183 SER D N 1
ATOM 6166 C CA . SER D 1 186 ? 101.026 6.112 47.577 1.00 56.63 183 SER D CA 1
ATOM 6167 C C . SER D 1 186 ? 99.962 6.278 48.656 1.00 56.85 183 SER D C 1
ATOM 6168 O O . SER D 1 186 ? 98.822 6.670 48.384 1.00 56.42 183 SER D O 1
ATOM 6171 N N . THR D 1 187 ? 100.368 5.972 49.885 1.00 57.21 184 THR D N 1
ATOM 6172 C CA . THR D 1 187 ? 99.517 6.068 51.064 1.00 57.41 184 THR D CA 1
ATOM 6173 C C . THR D 1 187 ? 99.293 7.539 51.417 1.00 56.83 184 THR D C 1
ATOM 6174 O O . THR D 1 187 ? 98.221 7.930 51.884 1.00 55.75 184 THR D O 1
ATOM 6178 N N . ILE D 1 188 ? 100.322 8.342 51.166 1.00 57.41 185 ILE D N 1
ATOM 6179 C CA . ILE D 1 188 ? 100.318 9.774 51.453 1.00 57.54 185 ILE D CA 1
ATOM 6180 C C . ILE D 1 188 ? 99.998 10.663 50.245 1.00 56.96 185 ILE D C 1
ATOM 6181 O O . ILE D 1 188 ? 100.014 11.890 50.356 1.00 56.94 185 ILE D O 1
ATOM 6186 N N . GLY D 1 189 ? 99.719 10.042 49.101 1.00 55.74 186 GLY D N 1
ATOM 6187 C CA . GLY D 1 189 ? 99.390 10.787 47.895 1.00 54.64 186 GLY D CA 1
ATOM 6188 C C . GLY D 1 189 ? 100.393 11.860 47.510 1.00 53.72 186 GLY D C 1
ATOM 6189 O O . GLY D 1 189 ? 100.032 12.906 46.972 1.00 53.17 186 GLY D O 1
ATOM 6190 N N . ILE D 1 190 ? 101.663 11.600 47.781 1.00 53.77 187 ILE D N 1
ATOM 6191 C CA . ILE D 1 190 ? 102.710 12.553 47.463 1.00 53.62 187 ILE D CA 1
ATOM 6192 C C . ILE D 1 190 ? 102.944 12.592 45.951 1.00 54.36 187 ILE D C 1
ATOM 6193 O O . ILE D 1 190 ? 103.450 13.579 45.415 1.00 54.57 187 ILE D O 1
ATOM 6198 N N . ALA D 1 191 ? 102.554 11.518 45.271 1.00 54.37 188 ALA D N 1
ATOM 6199 C CA . ALA D 1 191 ? 102.736 11.398 43.827 1.00 54.00 188 ALA D CA 1
ATOM 6200 C C . ALA D 1 191 ? 102.270 12.607 43.014 1.00 53.30 188 ALA D C 1
ATOM 6201 O O . ALA D 1 191 ? 103.000 13.100 42.155 1.00 52.85 188 ALA D O 1
ATOM 6203 N N . PRO D 1 192 ? 101.044 13.093 43.263 1.00 53.03 189 PRO D N 1
ATOM 6204 C CA . PRO D 1 192 ? 100.526 14.251 42.526 1.00 52.32 189 PRO D CA 1
ATOM 6205 C C . PRO D 1 192 ? 101.189 15.551 42.962 1.00 51.78 189 PRO D C 1
ATOM 6206 O O . PRO D 1 192 ? 101.334 16.484 42.168 1.00 52.26 189 PRO D O 1
ATOM 6210 N N . VAL D 1 193 ? 101.591 15.598 44.230 1.00 50.43 190 VAL D N 1
ATOM 6211 C CA . VAL D 1 193 ? 102.253 16.764 44.803 1.00 48.62 190 VAL D CA 1
ATOM 6212 C C . VAL D 1 193 ? 103.666 16.913 44.254 1.00 48.06 190 VAL D C 1
ATOM 6213 O O . VAL D 1 193 ? 104.172 18.026 44.118 1.00 48.29 190 VAL D O 1
ATOM 6217 N N . LEU D 1 194 ? 104.302 15.784 43.958 1.00 46.55 191 LEU D N 1
ATOM 6218 C CA . LEU D 1 194 ? 105.657 15.778 43.419 1.00 45.02 191 LEU D CA 1
ATOM 6219 C C . LEU D 1 194 ? 105.664 16.077 41.923 1.00 45.05 191 LEU D C 1
ATOM 6220 O O . LEU D 1 194 ? 106.577 16.729 41.416 1.00 45.21 191 LEU D O 1
ATOM 6225 N N . GLU D 1 195 ? 104.638 15.605 41.224 1.00 44.44 192 GLU D N 1
ATOM 6226 C CA . GLU D 1 195 ? 104.531 15.801 39.784 1.00 45.60 192 GLU D CA 1
ATOM 6227 C C . GLU D 1 195 ? 104.367 17.258 39.357 1.00 47.10 192 GLU D C 1
ATOM 6228 O O . GLU D 1 195 ? 104.881 17.667 38.311 1.00 45.85 192 GLU D O 1
ATOM 6234 N N . GLU D 1 196 ? 103.646 18.030 40.165 1.00 49.10 193 GLU D N 1
ATOM 6235 C CA . GLU D 1 196 ? 103.399 19.445 39.889 1.00 50.36 193 GLU D CA 1
ATOM 6236 C C . GLU D 1 196 ? 104.636 20.302 40.171 1.00 49.62 193 GLU D C 1
ATOM 6237 O O . GLU D 1 196 ? 104.721 21.444 39.711 1.00 49.67 193 GLU D O 1
ATOM 6243 N N . GLU D 1 197 ? 105.588 19.745 40.921 1.00 47.87 194 GLU D N 1
ATOM 6244 C CA . GLU D 1 197 ? 106.805 20.463 41.287 1.00 46.61 194 GLU D CA 1
ATOM 6245 C C . GLU D 1 197 ? 108.061 20.101 40.502 1.00 45.35 194 GLU D C 1
ATOM 6246 O O . GLU D 1 197 ? 109.126 20.675 40.740 1.00 46.07 194 GLU D O 1
ATOM 6252 N N . VAL D 1 198 ? 107.945 19.151 39.577 1.00 43.02 195 VAL D N 1
ATOM 6253 C CA . VAL D 1 198 ? 109.081 18.752 38.746 1.00 39.46 195 VAL D CA 1
ATOM 6254 C C . VAL D 1 198 ? 108.665 18.682 37.281 1.00 36.38 195 VAL D C 1
ATOM 6255 O O . VAL D 1 198 ? 109.446 18.284 36.421 1.00 36.32 195 VAL D O 1
ATOM 6259 N N . GLY D 1 199 ? 107.425 19.078 37.011 1.00 34.53 196 GLY D N 1
ATOM 6260 C CA . GLY D 1 199 ? 106.912 19.071 35.652 1.00 34.69 196 GLY D CA 1
ATOM 6261 C C . GLY D 1 199 ? 107.074 17.753 34.913 1.00 34.90 196 GLY D C 1
ATOM 6262 O O . GLY D 1 199 ? 107.111 17.724 33.680 1.00 34.71 196 GLY D O 1
ATOM 6263 N N . ILE D 1 200 ? 107.168 16.659 35.662 1.00 33.95 197 ILE D N 1
ATOM 6264 C CA . ILE D 1 200 ? 107.324 15.345 35.059 1.00 33.87 197 ILE D CA 1
ATOM 6265 C C . ILE D 1 200 ? 106.539 14.230 35.770 1.00 33.57 197 ILE D C 1
ATOM 6266 O O . ILE D 1 200 ? 106.222 14.334 36.961 1.00 33.61 197 ILE D O 1
ATOM 6271 N N . PRO D 1 201 ? 106.205 13.148 35.036 1.00 32.23 198 PRO D N 1
ATOM 6272 C CA . PRO D 1 201 ? 105.462 12.012 35.589 1.00 31.39 198 PRO D CA 1
ATOM 6273 C C . PRO D 1 201 ? 106.070 11.403 36.854 1.00 30.40 198 PRO D C 1
ATOM 6274 O O . PRO D 1 201 ? 107.253 11.071 36.910 1.00 28.97 198 PRO D O 1
ATOM 6278 N N . VAL D 1 202 ? 105.242 11.278 37.877 1.00 31.32 199 VAL D N 1
ATOM 6279 C CA . VAL D 1 202 ? 105.663 10.675 39.124 1.00 33.61 199 VAL D CA 1
ATOM 6280 C C . VAL D 1 202 ? 104.769 9.454 39.217 1.00 34.37 199 VAL D C 1
ATOM 6281 O O . VAL D 1 202 ? 103.576 9.561 39.531 1.00 34.65 199 VAL D O 1
ATOM 6285 N N . ILE D 1 203 ? 105.349 8.297 38.922 1.00 34.18 200 ILE D N 1
ATOM 6286 C CA . ILE D 1 203 ? 104.596 7.058 38.929 1.00 35.84 200 ILE D CA 1
ATOM 6287 C C . ILE D 1 203 ? 104.351 6.485 40.320 1.00 36.99 200 ILE D C 1
ATOM 6288 O O . ILE D 1 203 ? 105.251 5.964 40.974 1.00 36.06 200 ILE D O 1
ATOM 6293 N N . ASP D 1 204 ? 103.105 6.605 40.757 1.00 39.37 201 ASP D N 1
ATOM 6294 C CA . ASP D 1 204 ? 102.658 6.102 42.047 1.00 41.38 201 ASP D CA 1
ATOM 6295 C C . ASP D 1 204 ? 102.580 4.573 41.942 1.00 40.98 201 ASP D C 1
ATOM 6296 O O . ASP D 1 204 ? 101.872 4.036 41.087 1.00 40.00 201 ASP D O 1
ATOM 6301 N N . PRO D 1 205 ? 103.306 3.853 42.813 1.00 40.54 202 PRO D N 1
ATOM 6302 C CA . PRO D 1 205 ? 103.309 2.383 42.795 1.00 40.13 202 PRO D CA 1
ATOM 6303 C C . PRO D 1 205 ? 101.958 1.672 42.964 1.00 38.05 202 PRO D C 1
ATOM 6304 O O . PRO D 1 205 ? 101.650 0.751 42.218 1.00 37.31 202 PRO D O 1
ATOM 6308 N N . VAL D 1 206 ? 101.158 2.097 43.934 1.00 37.71 203 VAL D N 1
ATOM 6309 C CA . VAL D 1 206 ? 99.861 1.470 44.164 1.00 37.66 203 VAL D CA 1
ATOM 6310 C C . VAL D 1 206 ? 98.935 1.597 42.958 1.00 38.66 203 VAL D C 1
ATOM 6311 O O . VAL D 1 206 ? 98.148 0.689 42.678 1.00 39.73 203 VAL D O 1
ATOM 6315 N N . ILE D 1 207 ? 99.023 2.717 42.247 1.00 39.30 204 ILE D N 1
ATOM 6316 C CA . ILE D 1 207 ? 98.204 2.920 41.052 1.00 38.23 204 ILE D CA 1
ATOM 6317 C C . ILE D 1 207 ? 98.763 2.046 39.930 1.00 37.60 204 ILE D C 1
ATOM 6318 O O . ILE D 1 207 ? 98.006 1.503 39.119 1.00 37.38 204 ILE D O 1
ATOM 6323 N N . ALA D 1 208 ? 100.090 1.919 39.899 1.00 35.95 205 ALA D N 1
ATOM 6324 C CA . ALA D 1 208 ? 100.788 1.120 38.896 1.00 34.87 205 ALA D CA 1
ATOM 6325 C C . ALA D 1 208 ? 100.355 -0.335 38.971 1.00 35.84 205 ALA D C 1
ATOM 6326 O O . ALA D 1 208 ? 100.225 -1.015 37.949 1.00 35.69 205 ALA D O 1
ATOM 6328 N N . SER D 1 209 ? 100.135 -0.808 40.194 1.00 35.73 206 SER D N 1
ATOM 6329 C CA . SER D 1 209 ? 99.719 -2.186 40.432 1.00 34.77 206 SER D CA 1
ATOM 6330 C C . SER D 1 209 ? 98.298 -2.418 39.926 1.00 33.87 206 SER D C 1
ATOM 6331 O O . SER D 1 209 ? 98.039 -3.370 39.197 1.00 35.49 206 SER D O 1
ATOM 6334 N N . GLY D 1 210 ? 97.377 -1.549 40.326 1.00 33.35 207 GLY D N 1
ATOM 6335 C CA . GLY D 1 210 ? 95.999 -1.694 39.896 1.00 31.44 207 GLY D CA 1
ATOM 6336 C C . GLY D 1 210 ? 95.877 -1.790 38.388 1.00 30.98 207 GLY D C 1
ATOM 6337 O O . GLY D 1 210 ? 94.989 -2.461 37.867 1.00 31.53 207 GLY D O 1
ATOM 6338 N N . ALA D 1 211 ? 96.773 -1.116 37.678 1.00 30.34 208 ALA D N 1
ATOM 6339 C CA . ALA D 1 211 ? 96.741 -1.136 36.227 1.00 29.84 208 ALA D CA 1
ATOM 6340 C C . ALA D 1 211 ? 97.239 -2.472 35.681 1.00 29.51 208 ALA D C 1
ATOM 6341 O O . ALA D 1 211 ? 96.622 -3.044 34.793 1.00 28.17 208 ALA D O 1
ATOM 6343 N N . VAL D 1 212 ? 98.354 -2.969 36.211 1.00 30.24 209 VAL D N 1
ATOM 6344 C CA . VAL D 1 212 ? 98.903 -4.243 35.749 1.00 30.68 209 VAL D CA 1
ATOM 6345 C C . VAL D 1 212 ? 97.936 -5.378 36.090 1.00 31.81 209 VAL D C 1
ATOM 6346 O O . VAL D 1 212 ? 97.771 -6.322 35.318 1.00 33.39 209 VAL D O 1
ATOM 6350 N N . ALA D 1 213 ? 97.306 -5.276 37.257 1.00 33.40 210 ALA D N 1
ATOM 6351 C CA . ALA D 1 213 ? 96.339 -6.266 37.722 1.00 32.71 210 ALA D CA 1
ATOM 6352 C C . ALA D 1 213 ? 95.172 -6.304 36.747 1.00 33.80 210 ALA D C 1
ATOM 6353 O O . ALA D 1 213 ? 94.621 -7.366 36.449 1.00 35.65 210 ALA D O 1
ATOM 6355 N N . LEU D 1 214 ? 94.802 -5.128 36.252 1.00 33.36 211 LEU D N 1
ATOM 6356 C CA . LEU D 1 214 ? 93.705 -4.995 35.304 1.00 31.99 211 LEU D CA 1
ATOM 6357 C C . LEU D 1 214 ? 94.065 -5.636 33.962 1.00 30.54 211 LEU D C 1
ATOM 6358 O O . LEU D 1 214 ? 93.278 -6.393 33.391 1.00 31.25 211 LEU D O 1
ATOM 6363 N N . HIS D 1 215 ? 95.258 -5.328 33.468 1.00 29.19 212 HIS D N 1
ATOM 6364 C CA . HIS D 1 215 ? 95.725 -5.862 32.200 1.00 28.87 212 HIS D CA 1
ATOM 6365 C C . HIS D 1 215 ? 95.846 -7.374 32.306 1.00 29.15 212 HIS D C 1
ATOM 6366 O O . HIS D 1 215 ? 95.471 -8.101 31.388 1.00 29.16 212 HIS D O 1
ATOM 6373 N N . ALA D 1 216 ? 96.369 -7.839 33.433 1.00 29.13 213 ALA D N 1
ATOM 6374 C CA . ALA D 1 216 ? 96.529 -9.261 33.667 1.00 31.04 213 ALA D CA 1
ATOM 6375 C C . ALA D 1 216 ? 95.194 -9.977 33.477 1.00 32.52 213 ALA D C 1
ATOM 6376 O O . ALA D 1 216 ? 95.108 -10.984 32.773 1.00 33.81 213 ALA D O 1
ATOM 6378 N N . LEU D 1 217 ? 94.154 -9.440 34.104 1.00 34.51 214 LEU D N 1
ATOM 6379 C CA . LEU D 1 217 ? 92.815 -10.007 34.024 1.00 37.37 214 LEU D CA 1
ATOM 6380 C C . LEU D 1 217 ? 92.218 -9.898 32.625 1.00 39.73 214 LEU D C 1
ATOM 6381 O O . LEU D 1 217 ? 91.965 -10.906 31.955 1.00 41.70 214 LEU D O 1
ATOM 6386 N N . LYS D 1 218 ? 91.998 -8.663 32.190 1.00 41.70 215 LYS D N 1
ATOM 6387 C CA . LYS D 1 218 ? 91.427 -8.385 30.877 1.00 43.76 215 LYS D CA 1
ATOM 6388 C C . LYS D 1 218 ? 92.137 -9.023 29.681 1.00 45.14 215 LYS D C 1
ATOM 6389 O O . LYS D 1 218 ? 91.483 -9.414 28.719 1.00 44.39 215 LYS D O 1
ATOM 6395 N N . ARG D 1 219 ? 93.464 -9.128 29.736 1.00 48.19 216 ARG D N 1
ATOM 6396 C CA . ARG D 1 219 ? 94.236 -9.688 28.621 1.00 51.76 216 ARG D CA 1
ATOM 6397 C C . ARG D 1 219 ? 93.907 -11.137 28.259 1.00 54.87 216 ARG D C 1
ATOM 6398 O O . ARG D 1 219 ? 94.635 -11.773 27.489 1.00 56.14 216 ARG D O 1
ATOM 6406 N N . ARG D 1 220 ? 92.809 -11.649 28.808 1.00 57.80 217 ARG D N 1
ATOM 6407 C CA . ARG D 1 220 ? 92.381 -13.015 28.541 1.00 59.78 217 ARG D CA 1
ATOM 6408 C C . ARG D 1 220 ? 90.987 -13.027 27.911 1.00 60.70 217 ARG D C 1
ATOM 6409 O O . ARG D 1 220 ? 90.045 -13.510 28.575 1.00 61.35 217 ARG D O 1
#

Foldseek 3Di:
DAEEEEEDQADDDPPVVQCLLQVLLCVLPVVYHYDGDYFPPHNVGDDDDCSLVVSLVSLLVSLVVCVVVPHQEYEHLALLCRNQVVNVVVDPHYYFYLNLLLLVVQVVFPLQEEEEEAPDDAHPSNCVNSPPSHQYYFHQPPGPDLCLCVDPNVVVRSLVRLVVSVVSVGQEYGYRGLSCVSVVSQVVSCVSNVHYYTRSSNSSSVVSVCRVVVD/DAEEEEEEQADDDDPVVQCLLQVLLCVLPVVYHYDGDYFPPRNPGDDDPVSLVVCQVSRLVSLVVCVVVPGQEYEHLWLLCRNVVVSVVVDPHHYFYLNLLLLVVQVVQDQQEEEEECPAHPNSCVSNPPSHQYYFYFPPRNALVLCVDPRVVVRSLVRLQVSLVSVGQEYGYRGSSPVNVPNQVVNCVRSVHHYGHSSNSRSVVNVCSPVVVD/DFEEEEEEQADDPDPVVQCLLQCLLCVVVVVYHYDGDYFPPLHVGAADDVSLVVCLVRVLVSLVVCVVVPGQEYEYQALQCRNQVVSVVVDPHYYFYLNLLLLVVQVVFDLQEEEEEAAHDAHPNSCVSSPPSHQYYFYQPPGRDLCCCVDPVNVVRSLVRLVVSVVRPHQEYGYRGLSVVSVPSQVVNCVSSVHHYGRSSNSRSVVNVCSVVVD/DFEEEEEEQADDDDPVLFCLLVCVLCVLPVVYRYDGDYFPPHNVGDDDDVSLVVSQVRRLVSLVVCVVVPGQEYEYQALLCRCVVVNVVPDPHHYFYLNLLLLQVQVVQDQQEEEEEVAHPNNCVNNVPNHQYYFYLCVVVSSLVSLVVRLVSPGQEYRYSGLVVVSVVCQVVSCVSSVHHYRRSSNSRSVVSVCSRVVD

Sequence (844 aa):
KYTIGLIRVITLEDKEILNLHGRIIESAFPELKVVSRCIEDQPKGIYNEETEREAEPKIIRLAKEFEREGVDAIIISCAADPAVEKVRKLLSIPVIGAGSSVSALALAYGRRVGVLNLTEETPKVIRSILGNNLIAEDHPSGVSNTLDLLTDWGRREVINAAKRLKEKGVEVIALGCTGMSTIGIAPVLEEEVGIPVIDPVIASGAVALHALKRRKYTIGLIRVITLEDKEILNLHGRIIESAFPELKVVSRCIEDQPKGIYNEETEREAEPKIIRLAKEFEREGVDAIIISCAADPAVEKVRKLLSIPVIGAGSSVSALALAYGRRVGVLNLETPKVIRSILGNNLIAEDHPSGVSNTLDLLTDWGRREVINAAKRLKEKGVEVIALGCTGMSTIGIAPVLEEEVGIPVIDPVIASGAVALHALKRREKYTIGLIRVITLEDKEILNLHGRIIESAFPELKVVSRCIEDQPKGIYNEETEREAEPKIIRLAKEFEREGVDAIIISCAADPAVEKVRKLLSIPVIGAGSSVSALALAYGRRVGVLNLTEETPKVIRSILGNNLIAEDHPSGVSNTLDLLTDWGRREVINAAKRLKEKGVEVIALGCTGMSTIGIAPVLEEEVGIPVIDPVIASGAVALHALKRRKYTIGLIRVITLEDKEILNLHGRIIESAFPELKVVSRCIEDQPKGIYNEETEREAEPKIIRLAKEFEREGVDAIIISCAADPAVEKVRKLLSIPVIGAGSSVSALALAYGRRVGVLNETPKVIRSILGNNLIAEDHPSGRREVINAAKRLKEKGVEVIALGCTGMSTIGIAPVLEEEVGIPVIDPVIASGAVALHALKRR

Radius of gyration: 32.25 Å; Cα contacts (8 Å, |Δi|>4): 1966; chains: 4; bounding box: 50×88×96 Å

B-factor: mean 43.0, std 13.05, range [13.75, 89.51]